Protein AF-0000000072085198 (afdb_homodimer)

Secondary structure (DSSP, 8-state):
------------------TT--EEE--TT-----HHHHH----------SSSEEE-TTS--SSPPTT-EE-SS--EEE-TTS----B-TTTTTT-TT--EEE--SS---GGGB--B-SS--EEE-TT-------S-----------B-TT--EEE--S--S--HHHHHHH-TT--EEE--SS-------GGG-TT--EEE--SS---EE-S---TT-SEEE-TT---SEE---GGG-TT--EEE-TT--S-------TT--EEE--SS---TT-GGGGTT-TT--EEE--SS--SS---BTT-TT--EEE-TTS---EE-S--B-TT--EEE-TTS---EE-TTTTTT-TT--EEE--SS--S---TTTTTT-TT--EEE--SS--SSGGGG--TT-TT--EEE--SS------GGGGGGS-TTPEEE--/------------------TT--EEE--TT-----HHHHH----------SSSEEE-TTS--SSPPTT-EE-SS--EEE-TTS----B-TTTTTT-TT--EEE--SS---GGGB--B-SS--EEE-TT-------S-----------B-TT--EEE--S--S--HHHHHHH-TT--EEE--SS-------GGG-TT--EEE--SS---EE-S---TT-SEEE-TT----EE---GGG-TT--EEE-TT--SS------TT--EEE--SS---TT-GGGGTT-TT--EEE--SS--SS---BTT-TT--EEE-TTS---EE-S--B-TT--EEE-TTS---EE-TTTTTT-TT--EEE--SS--S---TTTTTT-TT--EEE--SS--SSGGGG--TT-TT--EEE--SS------GGGGGGS-TTPEEE--

pLDDT: mean 83.16, std 17.51, range [24.95, 98.44]

Organism: Apis cerana cerana (NCBI:txid94128)

Sequence (860 aa):
MIQHKTVLFILILTIVKSKCSRTISWDPNIIKENLDEIILDKQSFVTCSQEEIVNLKELNLNSIPTELIKSKTIQAISLENNEISIVPSDIFYEIPNLQCLDLARNKILPNNLEMKHDRLKILILDYQKNLESNRNKIFLPVKMKGRFPNLETLSWKNFKNDILTSIAASFPRINNIYLSDSNLQYINNISIFPYMKNIHLENNLINELIGYNFRNVEELYLDNNPLYDLSFDPKFTKNLKILSLSNTTLNFPKLNIPSLITLDLSQNRFHFTNENILEYTLSLENLILSKNEFDKFPNLTSLNNLKKLSLAYNIITNVKDISVTKSLKMLSLRGNQIYNINEKAFFEFTELEFLDLSENKLQSLPFAWNKNLSMLKYLNLESNYFQKIESMMLNSLFTLQKLYIKNNDIMSIDLNKLKIIPQNCTIYLLMIQHKTVLFILILTIVKSKCSRTISWDPNIIKENLDEIILDKQSFVTCSQEEIVNLKELNLNSIPTELIKSKTIQAISLENNEISIVPSDIFYEIPNLQCLDLARNKILPNNLEMKHDRLKILILDYQKNLESNRNKIFLPVKMKGRFPNLETLSWKNFKNDILTSIAASFPRINNIYLSDSNLQYINNISIFPYMKNIHLENNLINELIGYNFRNVEELYLDNNPLYDLSFDPKFTKNLKILSLSNTTLNFPKLNIPSLITLDLSQNRFHFTNENILEYTLSLENLILSKNEFDKFPNLTSLNNLKKLSLAYNIITNVKDISVTKSLKMLSLRGNQIYNINEKAFFEFTELEFLDLSENKLQSLPFAWNKNLSMLKYLNLESNYFQKIESMMLNSLFTLQKLYIKNNDIMSIDLNKLKIIPQNCTIYLL

InterPro domains:
  IPR001611 Leucine-rich repeat [PF13855] (305-362)
  IPR001611 Leucine-rich repeat [PS51450] (283-304)
  IPR001611 Leucine-rich repeat [PS51450] (305-326)
  IPR003591 Leucine-rich repeat, typical subtype [SM00369] (214-234)
  IPR003591 Leucine-rich repeat, typical subtype [SM00369] (257-280)
  IPR003591 Leucine-rich repeat, typical subtype [SM00369] (325-348)
  IPR003591 Leucine-rich repeat, typical subtype [SM00369] (349-372)
  IPR003591 Leucine-rich repeat, typical subtype [SM00369] (373-396)
  IPR032675 Leucine-rich repeat domain superfamily [G3DSA:3.80.10.10] (42-139)
  IPR032675 Leucine-rich repeat domain superfamily [G3DSA:3.80.10.10] (142-257)
  IPR032675 Leucine-rich repeat domain superfamily [G3DSA:3.80.10.10] (258-428)
  IPR050333 Small Leucine-Rich Proteoglycans [PTHR45712] (123-414)

Foldseek 3Di:
DPPPPPPPPPPPQPPDPDDLFAAADQPPPDPDDDLVCVQDDPCLDDDDDPPLEAEQEPPQDQDQDAPNDQDARRAEYAHAQHAHAADAACRCVNHQNHAEYHHAQYQYDQQRQQYEHERHAYYEHEPHDDDDPDDDDDLPQRARNYAYARHAEYEYELAQHPHVVNVCVRYQRYAYYNHENNQDADDPAPVSRVNHAYYHHEHHAHAEDPDYQQQRYAEYEHEPYQHDYYDDDCNRQVRHAYYEHHHHYADAAAHQHCNYAEYEHENYADEQPPLRNCLNPANYAYYEHDHYAYQAAHADLSHQNHAYYEHAQYAHAEQDDHHYHQRYAEYEHHNYAHAAYDLCRCVSPLNHAYYHPDNYAYAAYDANSCVRVARHAYYEHAQYAHQAPVRDNQQRHQNHQEYEHENYNHDDYDPVVCPSPHSNHHYYHD/DPPPPPPPPPPPPPPDPDDLFAAADQPPPPPDDDLVCVQDDPCLDDDDDPPLEAEQEPPQDQDQDAPNDQDARRAEYAHAQHAHAADAACRCVNHQNHAEYHHAQYQYDQQRQQYEHERHAYYEHEPHDDDDPDDDDDLPQRARNYAYARHAEYEYELAQHPHVVNVCVRYQRYAYYNHENNQDADDPPPVSHVNHAEYHHEHHAHAEDPDYQQQRYAEYEHENYQHDYYDDDCNRQVRHAYYEHEHHYADAAAHQHCNYAEYEHENYADEQPPLRNCLNPANYAYYEHDHYAYQAAHAALSHQNHAYYEHAQYAHAEQDDHHYHQRYAEYEHHNYAYAAYDLCRCVSPLRHAYYEHDNYAYAAYDANSCVRPARHAYYEHAQYAHQAPVRDNQQRHQNHQEYEHENYNHPDYDPVVCPSPHSNHHYYHD

Radius of gyration: 43.63 Å; Cα contacts (8 Å, |Δi|>4): 2296; chains: 2; bounding box: 71×121×83 Å

Nearest PDB structures (foldseek):
  6lbx-assembly1_A  TM=8.473E-01  e=1.082E-06  Cyclostomata
  4pq8-assembly1_A  TM=8.185E-01  e=2.876E-06  synthetic construct
  7e5b-assembly1_A  TM=7.874E-01  e=2.563E-05  Cyclostomata
  3rfj-assembly1_A  TM=7.689E-01  e=2.335E-05  Listeria monocytogenes 08-5923
  2id5-assembly1_A  TM=5.476E-01  e=5.139E-07  Homo sapiens

Solvent-accessible surface area (backbone atoms only — not comparable to full-atom values): 42395 Å² total; per-residue (Å²): 133,86,76,80,76,79,78,76,76,79,76,79,76,77,81,69,84,62,87,62,51,55,37,75,42,63,64,69,78,60,79,73,80,52,63,66,54,71,73,52,72,79,72,90,69,87,80,70,66,82,60,27,22,39,44,51,52,62,58,68,37,59,54,77,62,81,68,28,46,27,26,80,68,40,25,25,40,33,43,29,45,26,50,28,38,57,39,59,43,69,65,59,62,48,29,66,48,30,30,26,42,32,45,23,32,14,41,56,44,60,59,32,37,29,33,52,42,73,48,28,29,35,42,32,43,29,48,40,48,76,78,80,81,73,84,77,75,71,82,60,87,56,62,51,61,24,42,26,69,46,20,28,33,41,34,37,24,43,37,82,66,90,44,65,68,39,48,39,70,36,30,61,42,29,27,34,42,33,46,25,52,22,66,40,48,68,82,78,68,62,59,69,39,77,49,29,28,37,42,35,42,28,46,23,48,30,32,59,44,70,81,63,52,36,51,55,24,30,33,42,33,38,27,45,11,58,35,65,44,59,49,59,51,49,82,25,26,60,46,24,29,36,41,34,44,28,39,24,44,76,63,77,53,60,41,37,32,47,46,24,29,34,41,31,50,20,48,25,69,46,54,74,82,66,65,63,31,56,62,41,24,53,47,26,27,34,42,33,45,23,42,27,50,27,53,49,81,62,69,39,60,71,32,62,48,30,28,36,41,32,44,24,38,24,52,26,36,50,45,59,74,61,42,56,38,52,48,27,28,33,41,31,44,25,42,24,49,29,48,44,55,40,44,64,29,46,49,61,28,49,47,23,28,34,42,30,51,20,39,28,50,31,46,53,46,41,78,59,36,42,69,36,28,65,44,26,28,36,41,32,46,22,37,28,48,25,47,40,73,73,34,56,48,49,68,60,35,76,48,28,36,39,38,34,45,25,64,39,54,55,80,64,82,59,74,77,60,50,65,44,44,34,50,64,18,32,38,30,63,82,134,85,78,81,74,78,78,75,75,77,74,78,75,77,80,67,83,61,86,62,48,56,39,75,44,63,64,70,78,62,78,75,82,50,63,66,54,72,74,51,72,80,70,90,69,86,79,71,66,82,61,27,22,39,44,51,52,64,58,68,36,58,54,76,63,82,67,28,46,27,29,81,68,41,26,26,41,33,42,29,44,28,49,30,38,57,40,59,45,68,63,57,65,46,28,64,48,30,28,26,42,32,46,22,32,12,40,57,44,60,60,30,37,28,34,54,42,74,50,29,29,35,43,33,44,29,47,39,48,76,78,79,79,73,84,76,74,72,81,59,87,53,63,51,62,24,42,26,69,46,21,29,34,42,33,38,24,43,38,81,65,91,43,65,69,39,47,37,70,36,31,62,43,30,26,33,40,34,44,25,52,20,66,39,49,67,82,80,68,62,61,68,39,77,50,28,29,36,43,35,42,28,47,25,48,31,33,57,44,69,83,62,53,36,50,57,23,31,34,42,35,39,27,44,11,58,35,64,44,63,50,58,50,48,84,23,26,58,46,23,29,35,42,33,43,29,40,24,45,76,63,76,53,60,41,37,32,49,45,24,30,34,40,33,49,21,48,24,67,46,53,73,81,65,64,63,33,55,63,42,25,54,47,24,26,34,39,33,44,23,40,27,50,28,52,48,79,62,69,38,59,71,30,63,49,30,27,35,42,31,44,26,38,24,51,27,36,50,45,59,75,60,42,56,38,52,48,28,28,33,40,31,45,26,41,24,49,29,48,45,56,41,44,63,29,44,48,60,28,49,48,22,28,34,41,31,51,20,41,28,48,32,45,52,45,44,79,58,38,43,68,35,28,64,44,25,28,35,40,31,46,22,36,27,49,27,48,38,73,74,35,57,47,51,69,58,36,75,47,29,37,40,37,34,45,26,64,39,54,56,81,63,80,59,74,79,60,49,66,44,45,35,48,65,18,31,39,30,64,83

Structure (mmCIF, N/CA/C/O backbone):
data_AF-0000000072085198-model_v1
#
loop_
_entity.id
_entity.type
_entity.pdbx_description
1 polymer 'Insulin growth factor-binding protein complex acid labile subunit'
#
loop_
_atom_site.group_PDB
_atom_site.id
_atom_site.type_symbol
_atom_site.label_atom_id
_atom_site.label_alt_id
_atom_site.label_comp_id
_atom_site.label_asym_id
_atom_site.label_entity_id
_atom_site.label_seq_id
_atom_site.pdbx_PDB_ins_code
_atom_site.Cartn_x
_atom_site.Cartn_y
_atom_site.Cartn_z
_atom_site.occupancy
_atom_site.B_iso_or_equiv
_atom_site.auth_seq_id
_atom_site.auth_comp_id
_atom_site.auth_asym_id
_atom_site.auth_atom_id
_atom_site.pdbx_PDB_model_num
ATOM 1 N N . MET A 1 1 ? -33.375 -37.562 -45.156 1 24.98 1 MET A N 1
ATOM 2 C CA . MET A 1 1 ? -33.031 -36.469 -44.25 1 24.98 1 MET A CA 1
ATOM 3 C C . MET A 1 1 ? -33.281 -36.875 -42.781 1 24.98 1 MET A C 1
ATOM 5 O O . MET A 1 1 ? -34.406 -36.875 -42.312 1 24.98 1 MET A O 1
ATOM 9 N N . ILE A 1 2 ? -32.594 -38 -42.281 1 29.25 2 ILE A N 1
ATOM 10 C CA . ILE A 1 2 ? -32.875 -38.844 -41.125 1 29.25 2 ILE A CA 1
ATOM 11 C C . ILE A 1 2 ? -32.688 -38.062 -39.812 1 29.25 2 ILE A C 1
ATOM 13 O O . ILE A 1 2 ? -31.578 -37.531 -39.562 1 29.25 2 ILE A O 1
ATOM 17 N N . GLN A 1 3 ? -33.812 -37.312 -39.375 1 27.8 3 GLN A N 1
ATOM 18 C CA . GLN A 1 3 ? -33.969 -36.438 -38.219 1 27.8 3 GLN A CA 1
ATOM 19 C C . GLN A 1 3 ? -33.469 -37.094 -36.938 1 27.8 3 GLN A C 1
ATOM 21 O O . GLN A 1 3 ? -33.906 -38.188 -36.594 1 27.8 3 GLN A O 1
ATOM 26 N N . HIS A 1 4 ? -32.188 -36.906 -36.5 1 24.95 4 HIS A N 1
ATOM 27 C CA . HIS A 1 4 ? -31.438 -37.281 -35.312 1 24.95 4 HIS A CA 1
ATOM 28 C C . HIS A 1 4 ? -32.156 -36.844 -34.062 1 24.95 4 HIS A C 1
ATOM 30 O O . HIS A 1 4 ? -32.125 -35.656 -33.719 1 24.95 4 HIS A O 1
ATOM 36 N N . LYS A 1 5 ? -33.5 -37.375 -33.844 1 29.34 5 LYS A N 1
ATOM 37 C CA . LYS A 1 5 ? -34.25 -37.156 -32.594 1 29.34 5 LYS A CA 1
ATOM 38 C C . LYS A 1 5 ? -33.375 -37.406 -31.375 1 29.34 5 LYS A C 1
ATOM 40 O O . LYS A 1 5 ? -32.812 -38.5 -31.219 1 29.34 5 LYS A O 1
ATOM 45 N N . THR A 1 6 ? -32.719 -36.375 -30.781 1 27.44 6 THR A N 1
ATOM 46 C CA . THR A 1 6 ? -32.062 -36.219 -29.484 1 27.44 6 THR A CA 1
ATOM 47 C C . THR A 1 6 ? -32.875 -36.875 -28.375 1 27.44 6 THR A C 1
ATOM 49 O O . THR A 1 6 ? -33.969 -36.375 -28.016 1 27.44 6 THR A O 1
ATOM 52 N N . VAL A 1 7 ? -33.062 -38.219 -28.312 1 28.33 7 VAL A N 1
ATOM 53 C CA . VAL A 1 7 ? -33.719 -38.938 -27.234 1 28.33 7 VAL A CA 1
ATOM 54 C C . VAL A 1 7 ? -33.156 -38.5 -25.891 1 28.33 7 VAL A C 1
ATOM 56 O O . VAL A 1 7 ? -31.953 -38.719 -25.641 1 28.33 7 VAL A O 1
ATOM 59 N N . LEU A 1 8 ? -33.594 -37.375 -25.344 1 28.39 8 LEU A N 1
ATOM 60 C CA . LEU A 1 8 ? -33.469 -36.812 -24 1 28.39 8 LEU A CA 1
ATOM 61 C C . LEU A 1 8 ? -33.844 -37.844 -22.953 1 28.39 8 LEU A C 1
ATOM 63 O O . LEU A 1 8 ? -35.031 -38.156 -22.797 1 28.39 8 LEU A O 1
ATOM 67 N N . PHE A 1 9 ? -33.25 -39.031 -22.875 1 28.27 9 PHE A N 1
ATOM 68 C CA . PHE A 1 9 ? -33.469 -39.969 -21.797 1 28.27 9 PHE A CA 1
ATOM 69 C C . PHE A 1 9 ? -33.438 -39.281 -20.438 1 28.27 9 PHE A C 1
ATOM 71 O O . PHE A 1 9 ? -32.469 -38.625 -20.078 1 28.27 9 PHE A O 1
ATOM 78 N N . ILE A 1 10 ? -34.625 -38.875 -19.984 1 28.55 10 ILE A N 1
ATOM 79 C CA . ILE A 1 10 ? -35.031 -38.438 -18.641 1 28.55 10 ILE A CA 1
ATOM 80 C C . ILE A 1 10 ? -34.562 -39.469 -17.609 1 28.55 10 ILE A C 1
ATOM 82 O O . ILE A 1 10 ? -35.062 -40.594 -17.562 1 28.55 10 ILE A O 1
ATOM 86 N N . LEU A 1 11 ? -33.281 -39.75 -17.391 1 27.91 11 LEU A N 1
ATOM 87 C CA . LEU A 1 11 ? -32.812 -40.562 -16.281 1 27.91 11 LEU A CA 1
ATOM 88 C C . LEU A 1 11 ? -33.375 -40.062 -14.961 1 27.91 11 LEU A C 1
ATOM 90 O O . LEU A 1 11 ? -33.062 -38.906 -14.562 1 27.91 11 LEU A O 1
ATOM 94 N N . ILE A 1 12 ? -34.562 -40.5 -14.617 1 28.14 12 ILE A N 1
ATOM 95 C CA . ILE A 1 12 ? -35.156 -40.5 -13.289 1 28.14 12 ILE A CA 1
ATOM 96 C C . ILE A 1 12 ? -34.188 -41.094 -12.273 1 28.14 12 ILE A C 1
ATOM 98 O O . ILE A 1 12 ? -33.906 -42.281 -12.312 1 28.14 12 ILE A O 1
ATOM 102 N N . LEU A 1 13 ? -33.094 -40.406 -11.914 1 29 13 LEU A N 1
ATOM 103 C CA . LEU A 1 13 ? -32.219 -40.719 -10.805 1 29 13 LEU A CA 1
ATOM 104 C C . LEU A 1 13 ? -32.969 -40.75 -9.484 1 29 13 LEU A C 1
ATOM 106 O O . LEU A 1 13 ? -33.469 -39.688 -9.031 1 29 13 LEU A O 1
ATOM 110 N N . THR A 1 14 ? -33.812 -41.75 -9.281 1 29.23 14 THR A N 1
ATOM 111 C CA . THR A 1 14 ? -34.281 -42.031 -7.926 1 29.23 14 THR A CA 1
ATOM 112 C C . THR A 1 14 ? -33.062 -42.25 -7 1 29.23 14 THR A C 1
ATOM 114 O O . THR A 1 14 ? -32.281 -43.156 -7.223 1 29.23 14 THR A O 1
ATOM 117 N N . ILE A 1 15 ? -32.562 -41.219 -6.312 1 29.7 15 ILE A N 1
ATOM 118 C CA . ILE A 1 15 ? -31.641 -41.156 -5.184 1 29.7 15 ILE A CA 1
ATOM 119 C C . ILE A 1 15 ? -32.188 -42 -4.031 1 29.7 15 ILE A C 1
ATOM 121 O O . ILE A 1 15 ? -33.156 -41.625 -3.385 1 29.7 15 ILE A O 1
ATOM 125 N N . VAL A 1 16 ? -32.406 -43.219 -4.203 1 28.58 16 VAL A N 1
ATOM 126 C CA . VAL A 1 16 ? -32.688 -43.969 -2.988 1 28.58 16 VAL A CA 1
ATOM 127 C C . VAL A 1 16 ? -31.484 -43.875 -2.047 1 28.58 16 VAL A C 1
ATOM 129 O O . VAL A 1 16 ? -30.344 -44.062 -2.471 1 28.58 16 VAL A O 1
ATOM 132 N N . LYS A 1 17 ? -31.656 -43.469 -0.714 1 32.84 17 LYS A N 1
ATOM 133 C CA . LYS A 1 17 ? -30.891 -43.344 0.517 1 32.84 17 LYS A CA 1
ATOM 134 C C . LYS A 1 17 ? -30.141 -44.625 0.836 1 32.84 17 LYS A C 1
ATOM 136 O O . LYS A 1 17 ? -29.672 -44.812 1.962 1 32.84 17 LYS A O 1
ATOM 141 N N . SER A 1 18 ? -30.203 -45.688 0.069 1 30.23 18 SER A N 1
ATOM 142 C CA . SER A 1 18 ? -29.5 -46.75 0.754 1 30.23 18 SER A CA 1
ATOM 143 C C . SER A 1 18 ? -28 -46.469 0.833 1 30.23 18 SER A C 1
ATOM 145 O O . SER A 1 18 ? -27.453 -45.781 -0.028 1 30.23 18 SER A O 1
ATOM 147 N N . LYS A 1 19 ? -27.312 -46.844 1.981 1 37.88 19 LYS A N 1
ATOM 148 C CA . LYS A 1 19 ? -25.938 -46.719 2.434 1 37.88 19 LYS A CA 1
ATOM 149 C C . LYS A 1 19 ? -24.953 -47.031 1.307 1 37.88 19 LYS A C 1
ATOM 151 O O . LYS A 1 19 ? -23.906 -46.375 1.181 1 37.88 19 LYS A O 1
ATOM 156 N N . CYS A 1 20 ? -24.812 -48.281 0.895 1 38.88 20 CYS A N 1
ATOM 157 C CA . CYS A 1 20 ? -23.75 -48.781 0.022 1 38.88 20 CYS A CA 1
ATOM 158 C C . CYS A 1 20 ? -24.141 -48.625 -1.444 1 38.88 20 CYS A C 1
ATOM 160 O O . CYS A 1 20 ? -24.078 -49.594 -2.211 1 38.88 20 CYS A O 1
ATOM 162 N N . SER A 1 21 ? -25.031 -47.875 -1.905 1 47.78 21 SER A N 1
ATOM 163 C CA . SER A 1 21 ? -25.656 -47.969 -3.217 1 47.78 21 SER A CA 1
ATOM 164 C C . SER A 1 21 ? -24.781 -47.344 -4.297 1 47.78 21 SER A C 1
ATOM 166 O O . SER A 1 21 ? -24 -46.438 -4.027 1 47.78 21 SER A O 1
ATOM 168 N N . ARG A 1 22 ? -24.562 -48.188 -5.309 1 52.28 22 ARG A N 1
ATOM 169 C CA . ARG A 1 22 ? -24.031 -47.75 -6.594 1 52.28 22 ARG A CA 1
ATOM 170 C C . ARG A 1 22 ? -24.625 -46.375 -6.984 1 52.28 22 ARG A C 1
ATOM 172 O O . ARG A 1 22 ? -25.844 -46.188 -6.918 1 52.28 22 ARG A O 1
ATOM 179 N N . THR A 1 23 ? -23.891 -45.438 -6.84 1 57.62 23 THR A N 1
ATOM 180 C CA . THR A 1 23 ? -24.406 -44.094 -7.184 1 57.62 23 THR A CA 1
ATOM 181 C C . THR A 1 23 ? -24.047 -43.75 -8.617 1 57.62 23 THR A C 1
ATOM 183 O O . THR A 1 23 ? -22.906 -43.938 -9.055 1 57.62 23 THR A O 1
ATOM 186 N N . ILE A 1 24 ? -24.984 -43.531 -9.414 1 52.41 24 ILE A N 1
ATOM 187 C CA . ILE A 1 24 ? -24.766 -42.969 -10.75 1 52.41 24 ILE A CA 1
ATOM 188 C C . ILE A 1 24 ? -24.719 -41.438 -10.672 1 52.41 24 ILE A C 1
ATOM 190 O O . ILE A 1 24 ? -25.578 -40.812 -10.062 1 52.41 24 ILE A O 1
ATOM 194 N N . SER A 1 25 ? -23.594 -40.938 -10.836 1 52.16 25 SER A N 1
ATOM 195 C CA . SER A 1 25 ? -23.484 -39.469 -10.828 1 52.16 25 SER A CA 1
ATOM 196 C C . SER A 1 25 ? -23.406 -38.938 -12.25 1 52.16 25 SER A C 1
ATOM 198 O O . SER A 1 25 ? -22.75 -39.531 -13.117 1 52.16 25 SER A O 1
ATOM 200 N N . TRP A 1 26 ? -24.203 -37.875 -12.516 1 46.88 26 TRP A N 1
ATOM 201 C CA . TRP A 1 26 ? -24.172 -37.156 -13.797 1 46.88 26 TRP A CA 1
ATOM 202 C C . TRP A 1 26 ? -23.391 -35.875 -13.68 1 46.88 26 TRP A C 1
ATOM 204 O O . TRP A 1 26 ? -23.516 -34.969 -14.523 1 46.88 26 TRP A O 1
ATOM 214 N N . ASP A 1 27 ? -22.672 -35.781 -12.648 1 49.06 27 ASP A N 1
ATOM 215 C CA . ASP A 1 27 ? -21.953 -34.531 -12.461 1 49.06 27 ASP A CA 1
ATOM 216 C C . ASP A 1 27 ? -20.922 -34.312 -13.562 1 49.06 27 ASP A C 1
ATOM 218 O O . ASP A 1 27 ? -19.938 -35.062 -13.641 1 49.06 27 ASP A O 1
ATOM 222 N N . PRO A 1 28 ? -21.219 -33.438 -14.477 1 49.22 28 PRO A N 1
ATOM 223 C CA . PRO A 1 28 ? -20.328 -33.188 -15.602 1 49.22 28 PRO A CA 1
ATOM 224 C C . PRO A 1 28 ? -19 -32.562 -15.18 1 49.22 28 PRO A C 1
ATOM 226 O O . PRO A 1 28 ? -18.031 -32.594 -15.93 1 49.22 28 PRO A O 1
ATOM 229 N N . ASN A 1 29 ? -18.984 -31.922 -14.07 1 46.84 29 ASN A N 1
ATOM 230 C CA . ASN A 1 29 ? -17.859 -31.078 -13.695 1 46.84 29 ASN A CA 1
ATOM 231 C C . ASN A 1 29 ? -16.781 -31.875 -12.969 1 46.84 29 ASN A C 1
ATOM 233 O O . ASN A 1 29 ? -15.977 -31.297 -12.219 1 46.84 29 ASN A O 1
ATOM 237 N N . ILE A 1 30 ? -16.922 -33.094 -13.117 1 48.53 30 ILE A N 1
ATOM 238 C CA . ILE A 1 30 ? -15.891 -33.781 -12.367 1 48.53 30 ILE A CA 1
ATOM 239 C C . ILE A 1 30 ? -14.539 -33.625 -13.055 1 48.53 30 ILE A C 1
ATOM 241 O O . ILE A 1 30 ? -14.406 -33.906 -14.25 1 48.53 30 ILE A O 1
ATOM 245 N N . ILE A 1 31 ? -13.766 -32.875 -12.508 1 47.84 31 ILE A N 1
ATOM 246 C CA . ILE A 1 31 ? -12.398 -32.719 -12.984 1 47.84 31 ILE A CA 1
ATOM 247 C C . ILE A 1 31 ? -11.695 -34.062 -13.039 1 47.84 31 ILE A C 1
ATOM 249 O O . ILE A 1 31 ? -11.461 -34.688 -12 1 47.84 31 ILE A O 1
ATOM 253 N N . LYS A 1 32 ? -11.828 -34.719 -14.203 1 62.66 32 LYS A N 1
ATOM 254 C CA . LYS A 1 32 ? -11.047 -35.938 -14.445 1 62.66 32 LYS A CA 1
ATOM 255 C C . LYS A 1 32 ? -9.555 -35.656 -14.336 1 62.66 32 LYS A C 1
ATOM 257 O O . LYS A 1 32 ? -9.055 -34.656 -14.859 1 62.66 32 LYS A O 1
ATOM 262 N N . GLU A 1 33 ? -8.992 -36.375 -13.391 1 68.06 33 GLU A N 1
ATOM 263 C CA . GLU A 1 33 ? -7.594 -36.188 -13.023 1 68.06 33 GLU A CA 1
ATOM 264 C C . GLU A 1 33 ? -6.66 -36.531 -14.18 1 68.06 33 GLU A C 1
ATOM 266 O O . GLU A 1 33 ? -6.809 -37.594 -14.805 1 68.06 33 GLU A O 1
ATOM 271 N N . ASN A 1 34 ? -5.961 -35.562 -14.812 1 81.5 34 ASN A N 1
ATOM 272 C CA . ASN A 1 34 ? -4.855 -35.781 -15.742 1 81.5 34 ASN A CA 1
ATOM 273 C C . ASN A 1 34 ? -3.617 -36.312 -15.023 1 81.5 34 ASN A C 1
ATOM 275 O O . ASN A 1 34 ? -3.018 -35.594 -14.211 1 81.5 34 ASN A O 1
ATOM 279 N N . LEU A 1 35 ? -3.422 -37.625 -15.344 1 88.31 35 LEU A N 1
ATOM 280 C CA . LEU A 1 35 ? -2.344 -38.281 -14.609 1 88.31 35 LEU A CA 1
ATOM 281 C C . LEU A 1 35 ? -1.033 -37.5 -14.773 1 88.31 35 LEU A C 1
ATOM 283 O O . LEU A 1 35 ? -0.228 -37.438 -13.844 1 88.31 35 LEU A O 1
ATOM 287 N N . ASP A 1 36 ? -0.779 -36.969 -15.938 1 92.69 36 ASP A N 1
ATOM 288 C CA . ASP A 1 36 ? 0.436 -36.188 -16.141 1 92.69 36 ASP A CA 1
ATOM 289 C C . ASP A 1 36 ? 0.544 -35.094 -15.109 1 92.69 36 ASP A C 1
ATOM 291 O O . ASP A 1 36 ? 1.61 -34.875 -14.523 1 92.69 36 ASP A O 1
ATOM 295 N N . GLU A 1 37 ? -0.575 -34.438 -14.914 1 90.38 37 GLU A N 1
ATOM 296 C CA . GLU A 1 37 ? -0.608 -33.344 -13.977 1 90.38 37 GLU A CA 1
ATOM 297 C C . GLU A 1 37 ? -0.457 -33.812 -12.539 1 90.38 37 GLU A C 1
ATOM 299 O O . GLU A 1 37 ? 0.124 -33.125 -11.703 1 90.38 37 GLU A O 1
ATOM 304 N N . ILE A 1 38 ? -0.973 -34.938 -12.266 1 87 38 ILE A N 1
ATOM 305 C CA . ILE A 1 38 ? -0.846 -35.531 -10.938 1 87 38 ILE A CA 1
ATOM 306 C C . ILE A 1 38 ? 0.615 -35.906 -10.672 1 87 38 ILE A C 1
ATOM 308 O O . ILE A 1 38 ? 1.119 -35.688 -9.562 1 87 38 ILE A O 1
ATOM 312 N N . ILE A 1 39 ? 1.188 -36.438 -11.719 1 92.31 39 ILE A N 1
ATOM 313 C CA . ILE A 1 39 ? 2.572 -36.875 -11.578 1 92.31 39 ILE A CA 1
ATOM 314 C C . ILE A 1 39 ? 3.482 -35.656 -11.391 1 92.31 39 ILE A C 1
ATOM 316 O O . ILE A 1 39 ? 4.352 -35.656 -10.523 1 92.31 39 ILE A O 1
ATOM 320 N N . LEU A 1 40 ? 3.225 -34.625 -12.195 1 93.75 40 LEU A N 1
ATOM 321 C CA . LEU A 1 40 ? 4.16 -33.531 -12.148 1 93.75 40 LEU A CA 1
ATOM 322 C C . LEU A 1 40 ? 3.443 -32.188 -12.406 1 93.75 40 LEU A C 1
ATOM 324 O O . LEU A 1 40 ? 2.885 -31.984 -13.484 1 93.75 40 LEU A O 1
ATOM 328 N N . ASP A 1 41 ? 3.406 -31.438 -11.336 1 91.19 41 ASP A N 1
ATOM 329 C CA . ASP A 1 41 ? 3.053 -30.031 -11.453 1 91.19 41 ASP A CA 1
ATOM 330 C C . ASP A 1 41 ? 4.301 -29.156 -11.516 1 91.19 41 ASP A C 1
ATOM 332 O O . ASP A 1 41 ? 4.957 -28.922 -10.5 1 91.19 41 ASP A O 1
ATOM 336 N N . LYS A 1 42 ? 4.684 -28.719 -12.648 1 92.38 42 LYS A N 1
ATOM 337 C CA . LYS A 1 42 ? 5.98 -28.078 -12.891 1 92.38 42 LYS A CA 1
ATOM 338 C C . LYS A 1 42 ? 6.035 -26.688 -12.273 1 92.38 42 LYS A C 1
ATOM 340 O O . LYS A 1 42 ? 7.117 -26.141 -12.078 1 92.38 42 LYS A O 1
ATOM 345 N N . GLN A 1 43 ? 5.02 -26.062 -11.719 1 89.56 43 GLN A N 1
ATOM 346 C CA . GLN A 1 43 ? 5.035 -24.734 -11.117 1 89.56 43 GLN A CA 1
ATOM 347 C C . GLN A 1 43 ? 5.973 -23.797 -11.875 1 89.56 43 GLN A C 1
ATOM 349 O O . GLN A 1 43 ? 6.934 -23.281 -11.305 1 89.56 43 GLN A O 1
ATOM 354 N N . SER A 1 44 ? 5.754 -23.484 -13.07 1 92.94 44 SER A N 1
ATOM 355 C CA . SER A 1 44 ? 6.656 -22.781 -13.977 1 92.94 44 SER A CA 1
ATOM 356 C C . SER A 1 44 ? 6.562 -21.266 -13.797 1 92.94 44 SER A C 1
ATOM 358 O O . SER A 1 44 ? 7.199 -20.516 -14.531 1 92.94 44 SER A O 1
ATOM 360 N N . PHE A 1 45 ? 5.773 -20.875 -12.789 1 92.62 45 PHE A N 1
ATOM 361 C CA . PHE A 1 45 ? 5.672 -19.453 -12.539 1 92.62 45 PHE A CA 1
ATOM 362 C C . PHE A 1 45 ? 5.727 -19.156 -11.047 1 92.62 45 PHE A C 1
ATOM 364 O O . PHE A 1 45 ? 5.465 -20.031 -10.227 1 92.62 45 PHE A O 1
ATOM 371 N N . VAL A 1 46 ? 6.188 -17.953 -10.836 1 96 46 VAL A N 1
ATOM 372 C CA . VAL A 1 46 ? 6.285 -17.484 -9.453 1 96 46 VAL A CA 1
ATOM 373 C C . VAL A 1 46 ? 5.285 -16.359 -9.203 1 96 46 VAL A C 1
ATOM 375 O O . VAL A 1 46 ? 5.082 -15.508 -10.07 1 96 46 VAL A O 1
ATOM 378 N N . THR A 1 47 ? 4.547 -16.422 -8.086 1 94.38 47 THR A N 1
ATOM 379 C CA . THR A 1 47 ? 3.645 -15.352 -7.68 1 94.38 47 THR A CA 1
ATOM 380 C C . THR A 1 47 ? 3.855 -15 -6.211 1 94.38 47 THR A C 1
ATOM 382 O O . THR A 1 47 ? 4.34 -15.82 -5.43 1 94.38 47 THR A O 1
ATOM 385 N N . CYS A 1 48 ? 3.621 -13.758 -5.969 1 95 48 CYS A N 1
ATOM 386 C CA . CYS A 1 48 ? 3.705 -13.336 -4.574 1 95 48 CYS A CA 1
ATOM 387 C C . CYS A 1 48 ? 2.477 -13.789 -3.795 1 95 48 CYS A C 1
ATOM 389 O O . CYS A 1 48 ? 1.401 -13.969 -4.371 1 95 48 CYS A O 1
ATOM 391 N N . SER A 1 49 ? 2.711 -13.898 -2.516 1 90.88 49 SER A N 1
ATOM 392 C CA . SER A 1 49 ? 1.593 -14.18 -1.621 1 90.88 49 SER A CA 1
ATOM 393 C C . SER A 1 49 ? 0.537 -13.086 -1.685 1 90.88 49 SER A C 1
ATOM 395 O O . SER A 1 49 ? 0.863 -11.914 -1.886 1 90.88 49 SER A O 1
ATOM 397 N N . GLN A 1 50 ? -0.711 -13.5 -1.45 1 88.12 50 GLN A N 1
ATOM 398 C CA . GLN A 1 50 ? -1.812 -12.547 -1.541 1 88.12 50 GLN A CA 1
ATOM 399 C C . GLN A 1 50 ? -2.146 -11.961 -0.172 1 88.12 50 GLN A C 1
ATOM 401 O O . GLN A 1 50 ? -3.152 -11.266 -0.019 1 88.12 50 GLN A O 1
ATOM 406 N N . GLU A 1 51 ? -1.29 -12.227 0.759 1 90.38 51 GLU A N 1
ATOM 407 C CA . GLU A 1 51 ? -1.473 -11.617 2.076 1 90.38 51 GLU A CA 1
ATOM 408 C C . GLU A 1 51 ? -0.478 -10.484 2.305 1 90.38 51 GLU A C 1
ATOM 410 O O . GLU A 1 51 ? 0.689 -10.594 1.925 1 90.38 51 GLU A O 1
ATOM 415 N N . GLU A 1 52 ? -0.903 -9.344 2.994 1 95.44 52 GLU A N 1
ATOM 416 C CA . GLU A 1 52 ? -0.067 -8.18 3.27 1 95.44 52 GLU A CA 1
ATOM 417 C C . GLU A 1 52 ? 0.642 -7.699 2.008 1 95.44 52 GLU A C 1
ATOM 419 O O . GLU A 1 52 ? 1.872 -7.633 1.968 1 95.44 52 GLU A O 1
ATOM 424 N N . ILE A 1 53 ? -0.151 -7.434 1.013 1 96.5 53 ILE A N 1
ATOM 425 C CA . ILE A 1 53 ? 0.383 -7.086 -0.3 1 96.5 53 ILE A CA 1
ATOM 426 C C . ILE A 1 53 ? -0.233 -5.773 -0.776 1 96.5 53 ILE A C 1
ATOM 428 O O . ILE A 1 53 ? -1.394 -5.48 -0.479 1 96.5 53 ILE A O 1
ATOM 432 N N . VAL A 1 54 ? 0.541 -4.992 -1.429 1 95.31 54 VAL A N 1
ATOM 433 C CA . VAL A 1 54 ? 0.092 -3.812 -2.156 1 95.31 54 VAL A CA 1
ATOM 434 C C . VAL A 1 54 ? 0.164 -4.07 -3.658 1 95.31 54 VAL A C 1
ATOM 436 O O . VAL A 1 54 ? 1.233 -4.375 -4.191 1 95.31 54 VAL A O 1
ATOM 439 N N . ASN A 1 55 ? -0.969 -3.969 -4.277 1 94.69 55 ASN A N 1
ATOM 440 C CA . ASN A 1 55 ? -1.079 -4.262 -5.703 1 94.69 55 ASN A CA 1
ATOM 441 C C . ASN A 1 55 ? -1.156 -2.986 -6.535 1 94.69 55 ASN A C 1
ATOM 443 O O . ASN A 1 55 ? -2.168 -2.283 -6.508 1 94.69 55 ASN A O 1
ATOM 447 N N . LEU A 1 56 ? -0.126 -2.742 -7.246 1 94.5 56 LEU A N 1
ATOM 448 C CA . LEU A 1 56 ? -0.039 -1.548 -8.078 1 94.5 56 LEU A CA 1
ATOM 449 C C . LEU A 1 56 ? 0.207 -1.919 -9.539 1 94.5 56 LEU A C 1
ATOM 451 O O . LEU A 1 56 ? 0.97 -1.246 -10.234 1 94.5 56 LEU A O 1
ATOM 455 N N . LYS A 1 57 ? -0.424 -2.988 -9.914 1 94.25 57 LYS A N 1
ATOM 456 C CA . LYS A 1 57 ? -0.257 -3.482 -11.281 1 94.25 57 LYS A CA 1
ATOM 457 C C . LYS A 1 57 ? -0.978 -2.586 -12.281 1 94.25 57 LYS A C 1
ATOM 459 O O . LYS A 1 57 ? -2.062 -2.076 -12 1 94.25 57 LYS A O 1
ATOM 464 N N . GLU A 1 58 ? -0.419 -2.311 -13.422 1 93.31 58 GLU A N 1
ATOM 465 C CA . GLU A 1 58 ? -1.051 -1.697 -14.586 1 93.31 58 GLU A CA 1
ATOM 466 C C . GLU A 1 58 ? -1.559 -0.294 -14.266 1 93.31 58 GLU A C 1
ATOM 468 O O . GLU A 1 58 ? -2.707 0.04 -14.562 1 93.31 58 GLU A O 1
ATOM 473 N N . LEU A 1 59 ? -0.693 0.454 -13.664 1 91.31 59 LEU A N 1
ATOM 474 C CA . LEU A 1 59 ? -1.066 1.827 -13.344 1 91.31 59 LEU A CA 1
ATOM 475 C C . LEU A 1 59 ? -0.32 2.816 -14.227 1 91.31 59 LEU A C 1
ATOM 477 O O . LEU A 1 59 ? -0.438 4.031 -14.047 1 91.31 59 LEU A O 1
ATOM 481 N N . ASN A 1 60 ? 0.461 2.299 -15.141 1 92.06 60 ASN A N 1
ATOM 482 C CA . ASN A 1 60 ? 1.236 3.107 -16.078 1 92.06 60 ASN A CA 1
ATOM 483 C C . ASN A 1 60 ? 2.219 4.02 -15.352 1 92.06 60 ASN A C 1
ATOM 485 O O . ASN A 1 60 ? 2.393 5.18 -15.727 1 92.06 60 ASN A O 1
ATOM 489 N N . LEU A 1 61 ? 2.818 3.516 -14.312 1 93 61 LEU A N 1
ATOM 490 C CA . LEU A 1 61 ? 3.807 4.266 -13.547 1 93 61 LEU A CA 1
ATOM 491 C C . LEU A 1 61 ? 5.137 4.336 -14.289 1 93 61 LEU A C 1
ATOM 493 O O . LEU A 1 61 ? 5.641 3.314 -14.766 1 93 61 LEU A O 1
ATOM 497 N N . ASN A 1 62 ? 5.688 5.523 -14.336 1 92.94 62 ASN A N 1
ATOM 498 C CA . ASN A 1 62 ? 7.004 5.676 -14.945 1 92.94 62 ASN A CA 1
ATOM 499 C C . ASN A 1 62 ? 8.117 5.48 -13.922 1 92.94 62 ASN A C 1
ATOM 501 O O . ASN A 1 62 ? 9.242 5.129 -14.289 1 92.94 62 ASN A O 1
ATOM 505 N N . SER A 1 63 ? 7.738 5.789 -12.734 1 93 63 SER A N 1
ATOM 506 C CA . SER A 1 63 ? 8.672 5.609 -11.625 1 93 63 SER A CA 1
ATOM 507 C C . SER A 1 63 ? 7.938 5.191 -10.359 1 93 63 SER A C 1
ATOM 509 O O . SER A 1 63 ? 6.723 5.379 -10.242 1 93 63 SER A O 1
ATOM 511 N N . ILE A 1 64 ? 8.648 4.57 -9.562 1 92.88 64 ILE A N 1
ATOM 512 C CA . ILE A 1 64 ? 8.086 4.242 -8.258 1 92.88 64 ILE A CA 1
ATOM 513 C C . ILE A 1 64 ? 8.055 5.492 -7.383 1 92.88 64 ILE A C 1
ATOM 515 O O . ILE A 1 64 ? 9.078 6.145 -7.18 1 92.88 64 ILE A O 1
ATOM 519 N N . PRO A 1 65 ? 6.844 5.82 -6.891 1 87.06 65 PRO A N 1
ATOM 520 C CA . PRO A 1 65 ? 6.758 7.012 -6.043 1 87.06 65 PRO A CA 1
ATOM 521 C C . PRO A 1 65 ? 7.594 6.891 -4.773 1 87.06 65 PRO A C 1
ATOM 523 O O . PRO A 1 65 ? 7.695 5.809 -4.191 1 87.06 65 PRO A O 1
ATOM 526 N N . THR A 1 66 ? 8.164 8.102 -4.375 1 84.44 66 THR A N 1
ATOM 527 C CA . THR A 1 66 ? 8.914 8.141 -3.123 1 84.44 66 THR A CA 1
ATOM 528 C C . THR A 1 66 ? 7.984 7.957 -1.928 1 84.44 66 THR A C 1
ATOM 530 O O . THR A 1 66 ? 6.855 8.445 -1.936 1 84.44 66 THR A O 1
ATOM 533 N N . GLU A 1 67 ? 8.367 7.285 -0.966 1 83.62 67 GLU A N 1
ATOM 534 C CA . GLU A 1 67 ? 7.59 7.039 0.245 1 83.62 67 GLU A CA 1
ATOM 535 C C . GLU A 1 67 ? 6.25 6.383 -0.081 1 83.62 67 GLU A C 1
ATOM 537 O O . GLU A 1 67 ? 5.227 6.727 0.511 1 83.62 67 GLU A O 1
ATOM 542 N N . LEU A 1 68 ? 6.293 5.539 -1.091 1 88 68 LEU A N 1
ATOM 543 C CA . LEU A 1 68 ? 5.102 4.848 -1.567 1 88 68 LEU A CA 1
ATOM 544 C C . LEU A 1 68 ? 4.387 4.141 -0.42 1 88 68 LEU A C 1
ATOM 546 O O . LEU A 1 68 ? 3.16 4.211 -0.31 1 88 68 LEU A O 1
ATOM 550 N N . ILE A 1 69 ? 5.199 3.477 0.351 1 91.56 69 ILE A N 1
ATOM 551 C CA . ILE A 1 69 ? 4.617 2.725 1.458 1 91.56 69 ILE A CA 1
ATOM 552 C C . ILE A 1 69 ? 5.484 2.885 2.703 1 91.56 69 ILE A C 1
ATOM 554 O O . ILE A 1 69 ? 6.715 2.852 2.619 1 91.56 69 ILE A O 1
ATOM 558 N N . LYS A 1 70 ? 4.902 3.252 3.732 1 94.5 70 LYS A N 1
ATOM 559 C CA . LYS A 1 70 ? 5.531 3.186 5.047 1 94.5 70 LYS A CA 1
ATOM 560 C C . LYS A 1 70 ? 4.82 2.182 5.949 1 94.5 70 LYS A C 1
ATOM 562 O O . LYS A 1 70 ? 3.701 2.434 6.406 1 94.5 70 LYS A O 1
ATOM 567 N N . SER A 1 71 ? 5.418 1.043 6.09 1 95.38 71 SER A N 1
ATOM 568 C CA . SER A 1 71 ? 4.785 -0.031 6.844 1 95.38 71 SER A CA 1
ATOM 569 C C . SER A 1 71 ? 5.816 -1.034 7.352 1 95.38 71 SER A C 1
ATOM 571 O O . SER A 1 71 ? 6.777 -1.354 6.648 1 95.38 71 SER A O 1
ATOM 573 N N . LYS A 1 72 ? 5.574 -1.524 8.523 1 93.62 72 LYS A N 1
ATOM 574 C CA . LYS A 1 72 ? 6.438 -2.562 9.078 1 93.62 72 LYS A CA 1
ATOM 575 C C . LYS A 1 72 ? 5.836 -3.949 8.867 1 93.62 72 LYS A C 1
ATOM 577 O O . LYS A 1 72 ? 6.438 -4.957 9.25 1 93.62 72 LYS A O 1
ATOM 582 N N . THR A 1 73 ? 4.684 -4.07 8.117 1 93.62 73 THR A N 1
ATOM 583 C CA . THR A 1 73 ? 3.984 -5.348 8.062 1 93.62 73 THR A CA 1
ATOM 584 C C . THR A 1 73 ? 3.797 -5.801 6.621 1 93.62 73 THR A C 1
ATOM 586 O O . THR A 1 73 ? 3.607 -6.992 6.355 1 93.62 73 THR A O 1
ATOM 589 N N . ILE A 1 74 ? 3.824 -4.914 5.742 1 95.44 74 ILE A N 1
ATOM 590 C CA . ILE A 1 74 ? 3.646 -5.273 4.34 1 95.44 74 ILE A CA 1
ATOM 591 C C . ILE A 1 74 ? 4.773 -6.203 3.898 1 95.44 74 ILE A C 1
ATOM 593 O O . ILE A 1 74 ? 5.945 -5.961 4.207 1 95.44 74 ILE A O 1
ATOM 597 N N . GLN A 1 75 ? 4.375 -7.223 3.17 1 97.38 75 GLN A N 1
ATOM 598 C CA . GLN A 1 75 ? 5.363 -8.242 2.826 1 97.38 75 GLN A CA 1
ATOM 599 C C . GLN A 1 75 ? 5.527 -8.359 1.314 1 97.38 75 GLN A C 1
ATOM 601 O O . GLN A 1 75 ? 6.492 -8.961 0.835 1 97.38 75 GLN A O 1
ATOM 606 N N . ALA A 1 76 ? 4.613 -7.883 0.567 1 97.69 76 ALA A N 1
ATOM 607 C CA . ALA A 1 76 ? 4.676 -8.039 -0.884 1 97.69 76 ALA A CA 1
ATOM 608 C C . ALA A 1 76 ? 4.195 -6.777 -1.593 1 97.69 76 ALA A C 1
ATOM 610 O O . ALA A 1 76 ? 3.312 -6.074 -1.095 1 97.69 76 ALA A O 1
ATOM 611 N N . ILE A 1 77 ? 4.777 -6.48 -2.738 1 96.69 77 ILE A N 1
ATOM 612 C CA . ILE A 1 77 ? 4.375 -5.391 -3.623 1 96.69 77 ILE A CA 1
ATOM 613 C C . ILE A 1 77 ? 4.352 -5.887 -5.066 1 96.69 77 ILE A C 1
ATOM 615 O O . ILE A 1 77 ? 5.285 -6.555 -5.52 1 96.69 77 ILE A O 1
ATOM 619 N N . SER A 1 78 ? 3.311 -5.66 -5.676 1 96.88 78 SER A N 1
ATOM 620 C CA . SER A 1 78 ? 3.227 -5.973 -7.098 1 96.88 78 SER A CA 1
ATOM 621 C C . SER A 1 78 ? 3.207 -4.699 -7.941 1 96.88 78 SER A C 1
ATOM 623 O O . SER A 1 78 ? 2.307 -3.871 -7.805 1 96.88 78 SER A O 1
ATOM 625 N N . LEU A 1 79 ? 4.172 -4.484 -8.719 1 96.69 79 LEU A N 1
ATOM 626 C CA . LEU A 1 79 ? 4.285 -3.373 -9.656 1 96.69 79 LEU A CA 1
ATOM 627 C C . LEU A 1 79 ? 4.316 -3.873 -11.102 1 96.69 79 LEU A C 1
ATOM 629 O O . LEU A 1 79 ? 4.941 -3.254 -11.961 1 96.69 79 LEU A O 1
ATOM 633 N N . GLU A 1 80 ? 3.654 -4.973 -11.258 1 96.88 80 GLU A N 1
ATOM 634 C CA . GLU A 1 80 ? 3.67 -5.641 -12.555 1 96.88 80 GLU A CA 1
ATOM 635 C C . GLU A 1 80 ? 3.02 -4.773 -13.633 1 96.88 80 GLU A C 1
ATOM 637 O O . GLU A 1 80 ? 1.98 -4.156 -13.398 1 96.88 80 GLU A O 1
ATOM 642 N N . ASN A 1 81 ? 3.594 -4.777 -14.805 1 96.88 81 ASN A N 1
ATOM 643 C CA . ASN A 1 81 ? 3.041 -4.184 -16.016 1 96.88 81 ASN A CA 1
ATOM 644 C C . ASN A 1 81 ? 2.875 -2.674 -15.875 1 96.88 81 ASN A C 1
ATOM 646 O O . ASN A 1 81 ? 1.792 -2.139 -16.125 1 96.88 81 ASN A O 1
ATOM 650 N N . ASN A 1 82 ? 3.918 -2.006 -15.484 1 96.44 82 ASN A N 1
ATOM 651 C CA . ASN A 1 82 ? 4.078 -0.557 -15.516 1 96.44 82 ASN A CA 1
ATOM 652 C C . ASN A 1 82 ? 5.18 -0.134 -16.484 1 96.44 82 ASN A C 1
ATOM 654 O O . ASN A 1 82 ? 5.539 -0.89 -17.391 1 96.44 82 ASN A O 1
ATOM 658 N N . GLU A 1 83 ? 5.641 1.125 -16.438 1 96.56 83 GLU A N 1
ATOM 659 C CA . GLU A 1 83 ? 6.676 1.645 -17.328 1 96.56 83 GLU A CA 1
ATOM 660 C C . GLU A 1 83 ? 7.922 2.051 -16.547 1 96.56 83 GLU A C 1
ATOM 662 O O . GLU A 1 83 ? 8.57 3.043 -16.875 1 96.56 83 GLU A O 1
ATOM 667 N N . ILE A 1 84 ? 8.148 1.318 -15.469 1 96.12 84 ILE A N 1
ATOM 668 C CA . ILE A 1 84 ? 9.258 1.642 -14.578 1 96.12 84 ILE A CA 1
ATOM 669 C C . ILE A 1 84 ? 10.586 1.273 -15.242 1 96.12 84 ILE A C 1
ATOM 671 O O . ILE A 1 84 ? 10.734 0.167 -15.758 1 96.12 84 ILE A O 1
ATOM 675 N N . SER A 1 85 ? 11.578 2.129 -15.203 1 94.88 85 SER A N 1
ATOM 676 C CA . SER A 1 85 ? 12.852 1.882 -15.867 1 94.88 85 SER A CA 1
ATOM 677 C C . SER A 1 85 ? 14 1.813 -14.867 1 94.88 85 SER A C 1
ATOM 679 O O . SER A 1 85 ? 15.047 1.236 -15.156 1 94.88 85 SER A O 1
ATOM 681 N N . ILE A 1 86 ? 13.758 2.398 -13.695 1 94.06 86 ILE A N 1
ATOM 682 C CA . ILE A 1 86 ? 14.805 2.416 -12.68 1 94.06 86 ILE A CA 1
ATOM 683 C C . ILE A 1 86 ? 14.211 2.076 -11.32 1 94.06 86 ILE A C 1
ATOM 685 O O . ILE A 1 86 ? 13.109 2.521 -10.984 1 94.06 86 ILE A O 1
ATOM 689 N N . VAL A 1 87 ? 14.93 1.258 -10.617 1 95.06 87 VAL A N 1
ATOM 690 C CA . VAL A 1 87 ? 14.594 0.968 -9.227 1 95.06 87 VAL A CA 1
ATOM 691 C C . VAL A 1 87 ? 15.695 1.482 -8.305 1 95.06 87 VAL A C 1
ATOM 693 O O . VAL A 1 87 ? 16.719 0.812 -8.117 1 95.06 87 VAL A O 1
ATOM 696 N N . PRO A 1 88 ? 15.43 2.6 -7.668 1 93.5 88 PRO A N 1
ATOM 697 C CA . PRO A 1 88 ? 16.484 3.232 -6.887 1 93.5 88 PRO A CA 1
ATOM 698 C C . PRO A 1 88 ? 16.844 2.449 -5.625 1 93.5 88 PRO A C 1
ATOM 700 O O . PRO A 1 88 ? 16.062 1.602 -5.184 1 93.5 88 PRO A O 1
ATOM 703 N N . SER A 1 89 ? 18 2.701 -5.004 1 91.62 89 SER A N 1
ATOM 704 C CA . SER A 1 89 ? 18.594 1.94 -3.912 1 91.62 89 SER A CA 1
ATOM 705 C C . SER A 1 89 ? 17.719 1.972 -2.666 1 91.62 89 SER A C 1
ATOM 707 O O . SER A 1 89 ? 17.469 0.932 -2.055 1 91.62 89 SER A O 1
ATOM 709 N N . ASP A 1 90 ? 17.078 3.17 -2.312 1 90.44 90 ASP A N 1
ATOM 710 C CA . ASP A 1 90 ? 16.422 3.309 -1.019 1 90.44 90 ASP A CA 1
ATOM 711 C C . ASP A 1 90 ? 14.906 3.424 -1.184 1 90.44 90 ASP A C 1
ATOM 713 O O . ASP A 1 90 ? 14.211 3.908 -0.285 1 90.44 90 ASP A O 1
ATOM 717 N N . ILE A 1 91 ? 14.461 2.863 -2.223 1 91.12 91 ILE A N 1
ATOM 718 C CA . ILE A 1 91 ? 13.055 3.1 -2.547 1 91.12 91 ILE A CA 1
ATOM 719 C C . ILE A 1 91 ? 12.164 2.309 -1.593 1 91.12 91 ILE A C 1
ATOM 721 O O . ILE A 1 91 ? 11.031 2.711 -1.312 1 91.12 91 ILE A O 1
ATOM 725 N N . PHE A 1 92 ? 12.68 1.178 -1.018 1 92.88 92 PHE A N 1
ATOM 726 C CA . PHE A 1 92 ? 11.852 0.346 -0.154 1 92.88 92 PHE A CA 1
ATOM 727 C C . PHE A 1 92 ? 12.406 0.321 1.266 1 92.88 92 PHE A C 1
ATOM 729 O O . PHE A 1 92 ? 12.219 -0.658 1.992 1 92.88 92 PHE A O 1
ATOM 736 N N . TYR A 1 93 ? 13.031 1.398 1.679 1 91.38 93 TYR A N 1
ATOM 737 C CA . TYR A 1 93 ? 13.633 1.497 3.002 1 91.38 93 TYR A CA 1
ATOM 738 C C . TYR A 1 93 ? 12.57 1.494 4.09 1 91.38 93 TYR A C 1
ATOM 740 O O . TYR A 1 93 ? 12.797 0.984 5.191 1 91.38 93 TYR A O 1
ATOM 748 N N . GLU A 1 94 ? 11.359 2.029 3.77 1 93.5 94 GLU A N 1
ATOM 749 C CA . GLU A 1 94 ? 10.297 2.168 4.758 1 93.5 94 GLU A CA 1
ATOM 750 C C . GLU A 1 94 ? 9.445 0.902 4.84 1 93.5 94 GLU A C 1
ATOM 752 O O . GLU A 1 94 ? 8.406 0.889 5.492 1 93.5 94 GLU A O 1
ATOM 757 N N . ILE A 1 95 ? 9.867 -0.151 4.145 1 94.5 95 ILE A N 1
ATOM 758 C CA . ILE A 1 95 ? 9.219 -1.457 4.207 1 94.5 95 ILE A CA 1
ATOM 759 C C . ILE A 1 95 ? 10.258 -2.535 4.5 1 94.5 95 ILE A C 1
ATOM 761 O O . ILE A 1 95 ? 10.531 -3.391 3.654 1 94.5 95 ILE A O 1
ATOM 765 N N . PRO A 1 96 ? 10.742 -2.561 5.68 1 94.5 96 PRO A N 1
ATOM 766 C CA . PRO A 1 96 ? 11.859 -3.443 6.02 1 94.5 96 PRO A CA 1
ATOM 767 C C . PRO A 1 96 ? 11.484 -4.922 5.941 1 94.5 96 PRO A C 1
ATOM 769 O O . PRO A 1 96 ? 12.359 -5.777 5.801 1 94.5 96 PRO A O 1
ATOM 772 N N . ASN A 1 97 ? 10.195 -5.277 5.973 1 95.5 97 ASN A N 1
ATOM 773 C CA . ASN A 1 97 ? 9.805 -6.68 6.008 1 95.5 97 ASN A CA 1
ATOM 774 C C . ASN A 1 97 ? 9.289 -7.152 4.652 1 95.5 97 ASN A C 1
ATOM 776 O O . ASN A 1 97 ? 8.602 -8.172 4.562 1 95.5 97 ASN A O 1
ATOM 780 N N . LEU A 1 98 ? 9.617 -6.379 3.623 1 96.56 98 LEU A N 1
ATOM 781 C CA . LEU A 1 98 ? 9.266 -6.781 2.268 1 96.56 98 LEU A CA 1
ATOM 782 C C . LEU A 1 98 ? 9.906 -8.117 1.91 1 96.56 98 LEU A C 1
ATOM 784 O O . LEU A 1 98 ? 11.125 -8.289 2.057 1 96.56 98 LEU A O 1
ATOM 788 N N . GLN A 1 99 ? 9.117 -9.094 1.43 1 97.94 99 GLN A N 1
ATOM 789 C CA . GLN A 1 99 ? 9.609 -10.438 1.13 1 97.94 99 GLN A CA 1
ATOM 790 C C . GLN A 1 99 ? 9.477 -10.75 -0.357 1 97.94 99 GLN A C 1
ATOM 792 O O . GLN A 1 99 ? 10.234 -11.562 -0.896 1 97.94 99 GLN A O 1
ATOM 797 N N . CYS A 1 100 ? 8.516 -10.164 -0.967 1 98.44 100 CYS A N 1
ATOM 798 C CA . CYS A 1 100 ? 8.242 -10.461 -2.369 1 98.44 100 CYS A CA 1
ATOM 799 C C . CYS A 1 100 ? 8.008 -9.18 -3.162 1 98.44 100 CYS A C 1
ATOM 801 O O . CYS A 1 100 ? 7.18 -8.352 -2.775 1 98.44 100 CYS A O 1
ATOM 803 N N . LEU A 1 101 ? 8.727 -8.969 -4.207 1 98 101 LEU A N 1
ATOM 804 C CA . LEU A 1 101 ? 8.602 -7.816 -5.09 1 98 101 LEU A CA 1
ATOM 805 C C . LEU A 1 101 ? 8.406 -8.258 -6.535 1 98 101 LEU A C 1
ATOM 807 O O . LEU A 1 101 ? 9.25 -8.977 -7.09 1 98 101 LEU A O 1
ATOM 811 N N . ASP A 1 102 ? 7.312 -7.918 -7.059 1 98.12 102 ASP A N 1
ATOM 812 C CA . ASP A 1 102 ? 6.996 -8.258 -8.445 1 98.12 102 ASP A CA 1
ATOM 813 C C . ASP A 1 102 ? 7.164 -7.043 -9.352 1 98.12 102 ASP A C 1
ATOM 815 O O . ASP A 1 102 ? 6.367 -6.105 -9.297 1 98.12 102 ASP A O 1
ATOM 819 N N . LEU A 1 103 ? 8.086 -7.047 -10.203 1 97.56 103 LEU A N 1
ATOM 820 C CA . LEU A 1 103 ? 8.398 -5.973 -11.141 1 97.56 103 LEU A CA 1
ATOM 821 C C . LEU A 1 103 ? 8.289 -6.457 -12.578 1 97.56 103 LEU A C 1
ATOM 823 O O . LEU A 1 103 ? 8.945 -5.914 -13.469 1 97.56 103 LEU A O 1
ATOM 827 N N . ALA A 1 104 ? 7.512 -7.496 -12.789 1 97.44 104 ALA A N 1
ATOM 828 C CA . ALA A 1 104 ? 7.387 -8.078 -14.125 1 97.44 104 ALA A CA 1
ATOM 829 C C . ALA A 1 104 ? 6.777 -7.082 -15.102 1 97.44 104 ALA A C 1
ATOM 831 O O . ALA A 1 104 ? 6.008 -6.199 -14.703 1 97.44 104 ALA A O 1
ATOM 832 N N . ARG A 1 105 ? 7.133 -7.195 -16.391 1 96.75 105 ARG A N 1
ATOM 833 C CA . ARG A 1 105 ? 6.574 -6.441 -17.5 1 96.75 105 ARG A CA 1
ATOM 834 C C . ARG A 1 105 ? 6.766 -4.941 -17.297 1 96.75 105 ARG A C 1
ATOM 836 O O . ARG A 1 105 ? 5.812 -4.168 -17.422 1 96.75 105 ARG A O 1
ATOM 843 N N . ASN A 1 106 ? 7.961 -4.574 -16.859 1 96.88 106 ASN A N 1
ATOM 844 C CA . ASN A 1 106 ? 8.438 -3.193 -16.844 1 96.88 106 ASN A CA 1
ATOM 845 C C . ASN A 1 106 ? 9.586 -2.982 -17.828 1 96.88 106 ASN A C 1
ATOM 847 O O . ASN A 1 106 ? 9.734 -3.74 -18.781 1 96.88 106 ASN A O 1
ATOM 851 N N . LYS A 1 107 ? 10.391 -1.867 -17.672 1 94.62 107 LYS A N 1
ATOM 852 C CA . LYS A 1 107 ? 11.5 -1.55 -18.562 1 94.62 107 LYS A CA 1
ATOM 853 C C . LYS A 1 107 ? 12.82 -1.483 -17.797 1 94.62 107 LYS A C 1
ATOM 855 O O . LYS A 1 107 ? 13.641 -0.596 -18.047 1 94.62 107 LYS A O 1
ATOM 860 N N . ILE A 1 108 ? 12.93 -2.4 -16.875 1 92.12 108 ILE A N 1
ATOM 861 C CA . ILE A 1 108 ? 14.07 -2.318 -15.969 1 92.12 108 ILE A CA 1
ATOM 862 C C . ILE A 1 108 ? 15.258 -3.086 -16.562 1 92.12 108 ILE A C 1
ATOM 864 O O . ILE A 1 108 ? 15.18 -4.301 -16.75 1 92.12 108 ILE A O 1
ATOM 868 N N . LEU A 1 109 ? 16.312 -2.463 -16.75 1 86.19 109 LEU A N 1
ATOM 869 C CA . LEU A 1 109 ? 17.578 -3.092 -17.109 1 86.19 109 LEU A CA 1
ATOM 870 C C . LEU A 1 109 ? 18.344 -3.541 -15.875 1 86.19 109 LEU A C 1
ATOM 872 O O . LEU A 1 109 ? 18.156 -2.98 -14.789 1 86.19 109 LEU A O 1
ATOM 876 N N . PRO A 1 110 ? 19.156 -4.566 -16.047 1 84.38 110 PRO A N 1
ATOM 877 C CA . PRO A 1 110 ? 19.906 -5.07 -14.898 1 84.38 110 PRO A CA 1
ATOM 878 C C . PRO A 1 110 ? 20.703 -3.977 -14.18 1 84.38 110 PRO A C 1
ATOM 880 O O . PRO A 1 110 ? 20.734 -3.945 -12.953 1 84.38 110 PRO A O 1
ATOM 883 N N . ASN A 1 111 ? 21.25 -3.092 -14.883 1 83.75 111 ASN A N 1
ATOM 884 C CA . ASN A 1 111 ? 22.047 -2.031 -14.289 1 83.75 111 ASN A CA 1
ATOM 885 C C . ASN A 1 111 ? 21.188 -0.99 -13.586 1 83.75 111 ASN A C 1
ATOM 887 O O . ASN A 1 111 ? 21.688 -0.184 -12.805 1 83.75 111 ASN A O 1
ATOM 891 N N . ASN A 1 112 ? 19.922 -1.042 -13.906 1 90 112 ASN A N 1
ATOM 892 C CA . ASN A 1 112 ? 19.016 -0.064 -13.32 1 90 112 ASN A CA 1
ATOM 893 C C . ASN A 1 112 ? 18.281 -0.633 -12.102 1 90 112 ASN A C 1
ATOM 895 O O . ASN A 1 112 ? 17.469 0.052 -11.484 1 90 112 ASN A O 1
ATOM 899 N N . LEU A 1 113 ? 18.609 -1.877 -11.836 1 90.69 113 LEU A N 1
ATOM 900 C CA . LEU A 1 113 ? 18.141 -2.473 -10.594 1 90.69 113 LEU A CA 1
ATOM 901 C C . LEU A 1 113 ? 19.125 -2.199 -9.453 1 90.69 113 LEU A C 1
ATOM 903 O O . LEU A 1 113 ? 19.969 -3.043 -9.133 1 90.69 113 LEU A O 1
ATOM 907 N N . GLU A 1 114 ? 18.953 -1.104 -8.734 1 92.44 114 GLU A N 1
ATOM 908 C CA . GLU A 1 114 ? 19.938 -0.63 -7.77 1 92.44 114 GLU A CA 1
ATOM 909 C C . GLU A 1 114 ? 19.469 -0.879 -6.34 1 92.44 114 GLU A C 1
ATOM 911 O O . GLU A 1 114 ? 20.219 -0.649 -5.387 1 92.44 114 GLU A O 1
ATOM 916 N N . MET A 1 115 ? 18.359 -1.411 -6.242 1 90.75 115 MET A N 1
ATOM 917 C CA . MET A 1 115 ? 17.719 -1.507 -4.93 1 90.75 115 MET A CA 1
ATOM 918 C C . MET A 1 115 ? 18.516 -2.426 -4.008 1 90.75 115 MET A C 1
ATOM 920 O O . MET A 1 115 ? 19.156 -3.375 -4.473 1 90.75 115 MET A O 1
ATOM 924 N N . LYS A 1 116 ? 18.5 -2.012 -2.711 1 92.06 116 LYS A N 1
ATOM 925 C CA . LYS A 1 116 ? 19.078 -2.824 -1.641 1 92.06 116 LYS A CA 1
ATOM 926 C C . LYS A 1 116 ? 18.016 -3.207 -0.614 1 92.06 116 LYS A C 1
ATOM 928 O O . LYS A 1 116 ? 17.266 -2.354 -0.147 1 92.06 116 LYS A O 1
ATOM 933 N N . HIS A 1 117 ? 17.891 -4.473 -0.425 1 94.81 117 HIS A N 1
ATOM 934 C CA . HIS A 1 117 ? 16.922 -4.938 0.571 1 94.81 117 HIS A CA 1
ATOM 935 C C . HIS A 1 117 ? 17.406 -6.219 1.242 1 94.81 117 HIS A C 1
ATOM 937 O O . HIS A 1 117 ? 17.688 -7.215 0.566 1 94.81 117 HIS A O 1
ATOM 943 N N . ASP A 1 118 ? 17.391 -6.285 2.566 1 94 118 ASP A N 1
ATOM 944 C CA . ASP A 1 118 ? 18.031 -7.367 3.309 1 94 118 ASP A CA 1
ATOM 945 C C . ASP A 1 118 ? 17.078 -8.547 3.494 1 94 118 ASP A C 1
ATOM 947 O O . ASP A 1 118 ? 17.516 -9.68 3.689 1 94 118 ASP A O 1
ATOM 951 N N . ARG A 1 119 ? 15.797 -8.312 3.336 1 96.31 119 ARG A N 1
ATOM 952 C CA . ARG A 1 119 ? 14.883 -9.375 3.719 1 96.31 119 ARG A CA 1
ATOM 953 C C . ARG A 1 119 ? 14.094 -9.883 2.516 1 96.31 119 ARG A C 1
ATOM 955 O O . ARG A 1 119 ? 13.281 -10.797 2.641 1 96.31 119 ARG A O 1
ATOM 962 N N . LEU A 1 120 ? 14.336 -9.305 1.35 1 97.12 120 LEU A N 1
ATOM 963 C CA . LEU A 1 120 ? 13.633 -9.75 0.156 1 97.12 120 LEU A CA 1
ATOM 964 C C . LEU A 1 120 ? 13.945 -11.211 -0.152 1 97.12 120 LEU A C 1
ATOM 966 O O . LEU A 1 120 ? 15.109 -11.609 -0.158 1 97.12 120 LEU A O 1
ATOM 970 N N . LYS A 1 121 ? 12.906 -12.031 -0.411 1 97.88 121 LYS A N 1
ATOM 971 C CA . LYS A 1 121 ? 13.078 -13.461 -0.655 1 97.88 121 LYS A CA 1
ATOM 972 C C . LYS A 1 121 ? 12.727 -13.82 -2.098 1 97.88 121 LYS A C 1
ATOM 974 O O . LYS A 1 121 ? 13.289 -14.758 -2.662 1 97.88 121 LYS A O 1
ATOM 979 N N . ILE A 1 122 ? 11.766 -13.109 -2.625 1 98.31 122 ILE A N 1
ATOM 980 C CA . ILE A 1 122 ? 11.289 -13.406 -3.973 1 98.31 122 ILE A CA 1
ATOM 981 C C . ILE A 1 122 ? 11.336 -12.133 -4.824 1 98.31 122 ILE A C 1
ATOM 983 O O . ILE A 1 122 ? 10.805 -11.094 -4.426 1 98.31 122 ILE A O 1
ATOM 987 N N . LEU A 1 123 ? 11.977 -12.141 -5.945 1 97.44 123 LEU A N 1
ATOM 988 C CA . LEU A 1 123 ? 12.047 -11.039 -6.902 1 97.44 123 LEU A CA 1
ATOM 989 C C . LEU A 1 123 ? 11.633 -11.508 -8.297 1 97.44 123 LEU A C 1
ATOM 991 O O . LEU A 1 123 ? 12.18 -12.477 -8.82 1 97.44 123 LEU A O 1
ATOM 995 N N . ILE A 1 124 ? 10.648 -10.938 -8.844 1 97.69 124 ILE A N 1
ATOM 996 C CA . ILE A 1 124 ? 10.117 -11.32 -10.148 1 97.69 124 ILE A CA 1
ATOM 997 C C . ILE A 1 124 ? 10.391 -10.203 -11.164 1 97.69 124 ILE A C 1
ATOM 999 O O . ILE A 1 124 ? 9.906 -9.078 -11 1 97.69 124 ILE A O 1
ATOM 1003 N N . LEU A 1 125 ? 11.086 -10.445 -12.211 1 95.12 125 LEU A N 1
ATOM 1004 C CA . LEU A 1 125 ? 11.477 -9.484 -13.242 1 95.12 125 LEU A CA 1
ATOM 1005 C C . LEU A 1 125 ? 11.094 -9.992 -14.625 1 95.12 125 LEU A C 1
ATOM 1007 O O . LEU A 1 125 ? 11.719 -9.609 -15.625 1 95.12 125 LEU A O 1
ATOM 1011 N N . ASP A 1 126 ? 10.07 -10.758 -14.742 1 95.44 126 ASP A N 1
ATOM 1012 C CA . ASP A 1 126 ? 9.703 -11.484 -15.961 1 95.44 126 ASP A CA 1
ATOM 1013 C C . ASP A 1 126 ? 9.25 -10.523 -17.047 1 95.44 126 ASP A C 1
ATOM 1015 O O . ASP A 1 126 ? 8.562 -9.531 -16.781 1 95.44 126 ASP A O 1
ATOM 1019 N N . TYR A 1 127 ? 9.688 -10.773 -18.297 1 93.88 127 TYR A N 1
ATOM 1020 C CA . TYR A 1 127 ? 9.172 -10.18 -19.531 1 93.88 127 TYR A CA 1
ATOM 1021 C C . TYR A 1 127 ? 9.297 -8.664 -19.5 1 93.88 127 TYR A C 1
ATOM 1023 O O . TYR A 1 127 ? 8.32 -7.949 -19.734 1 93.88 127 TYR A O 1
ATOM 1031 N N . GLN A 1 128 ? 10.469 -8.195 -19.141 1 92.75 128 GLN A N 1
ATOM 1032 C CA . GLN A 1 128 ? 10.75 -6.77 -19.219 1 92.75 128 GLN A CA 1
ATOM 1033 C C . GLN A 1 128 ? 10.562 -6.258 -20.656 1 92.75 128 GLN A C 1
ATOM 1035 O O . GLN A 1 128 ? 10.938 -6.93 -21.609 1 92.75 128 GLN A O 1
ATOM 1040 N N . LYS A 1 129 ? 9.812 -5.141 -20.688 1 88.31 129 LYS A N 1
ATOM 1041 C CA . LYS A 1 129 ? 9.508 -4.551 -22 1 88.31 129 LYS A CA 1
ATOM 1042 C C . LYS A 1 129 ? 10.758 -4.004 -22.656 1 88.31 129 LYS A C 1
ATOM 1044 O O . LYS A 1 129 ? 11.633 -3.443 -22 1 88.31 129 LYS A O 1
ATOM 1049 N N . ASN A 1 130 ? 11.125 -4.723 -23.703 1 67.62 130 ASN A N 1
ATOM 1050 C CA . ASN A 1 130 ? 12.336 -4.492 -24.469 1 67.62 130 ASN A CA 1
ATOM 1051 C C . ASN A 1 130 ? 12.406 -3.062 -25 1 67.62 130 ASN A C 1
ATOM 1053 O O . ASN A 1 130 ? 11.461 -2.592 -25.641 1 67.62 130 ASN A O 1
ATOM 1057 N N . LEU A 1 131 ? 13.078 -2.041 -24.266 1 55.56 131 LEU A N 1
ATOM 1058 C CA . LEU A 1 131 ? 13.234 -0.802 -25.031 1 55.56 131 LEU A CA 1
ATOM 1059 C C . LEU A 1 131 ? 13.75 -1.084 -26.438 1 55.56 131 LEU A C 1
ATOM 1061 O O . LEU A 1 131 ? 13.164 -0.61 -27.422 1 55.56 131 LEU A O 1
ATOM 1065 N N . GLU A 1 132 ? 15.25 -0.81 -26.672 1 48.41 132 GLU A N 1
ATOM 1066 C CA . GLU A 1 132 ? 15.977 -0.702 -27.922 1 48.41 132 GLU A CA 1
ATOM 1067 C C . GLU A 1 132 ? 16.078 -2.055 -28.625 1 48.41 132 GLU A C 1
ATOM 1069 O O . GLU A 1 132 ? 16.391 -3.066 -28 1 48.41 132 GLU A O 1
ATOM 1074 N N . SER A 1 133 ? 15.117 -2.422 -29.578 1 42.31 133 SER A N 1
ATOM 1075 C CA . SER A 1 133 ? 15.297 -3.291 -30.734 1 42.31 133 SER A CA 1
ATOM 1076 C C . SER A 1 133 ? 16.781 -3.502 -31.047 1 42.31 133 SER A C 1
ATOM 1078 O O . SER A 1 133 ? 17.125 -4.109 -32.062 1 42.31 133 SER A O 1
ATOM 1080 N N . ASN A 1 134 ? 17.672 -2.541 -30.859 1 41.12 134 ASN A N 1
ATOM 1081 C CA . ASN A 1 134 ? 18.938 -2.625 -31.594 1 41.12 134 ASN A CA 1
ATOM 1082 C C . ASN A 1 134 ? 19.656 -3.949 -31.328 1 41.12 134 ASN A C 1
ATOM 1084 O O . ASN A 1 134 ? 19.797 -4.363 -30.172 1 41.12 134 ASN A O 1
ATOM 1088 N N . ARG A 1 135 ? 19.922 -4.746 -32.531 1 40.22 135 ARG A N 1
ATOM 1089 C CA . ARG A 1 135 ? 20.578 -5.988 -32.938 1 40.22 135 ARG A CA 1
ATOM 1090 C C . ARG A 1 135 ? 21.719 -6.328 -31.984 1 40.22 135 ARG A C 1
ATOM 1092 O O . ARG A 1 135 ? 21.891 -7.488 -31.594 1 40.22 135 ARG A O 1
ATOM 1099 N N . ASN A 1 136 ? 22.922 -5.637 -32.375 1 38.03 136 ASN A N 1
ATOM 1100 C CA . ASN A 1 136 ? 24.312 -6.031 -32.25 1 38.03 136 ASN A CA 1
ATOM 1101 C C . ASN A 1 136 ? 24.828 -5.824 -30.828 1 38.03 136 ASN A C 1
ATOM 1103 O O . ASN A 1 136 ? 26.031 -5.734 -30.609 1 38.03 136 ASN A O 1
ATOM 1107 N N . LYS A 1 137 ? 24.125 -5.078 -30.016 1 42.44 137 LYS A N 1
ATOM 1108 C CA . LYS A 1 137 ? 25.016 -4.637 -28.938 1 42.44 137 LYS A CA 1
ATOM 1109 C C . LYS A 1 137 ? 25.5 -5.82 -28.109 1 42.44 137 LYS A C 1
ATOM 1111 O O . LYS A 1 137 ? 24.734 -6.73 -27.797 1 42.44 137 LYS A O 1
ATOM 1116 N N . ILE A 1 138 ? 26.75 -5.84 -27.859 1 41.47 138 ILE A N 1
ATOM 1117 C CA . ILE A 1 138 ? 27.766 -6.613 -27.156 1 41.47 138 ILE A CA 1
ATOM 1118 C C . ILE A 1 138 ? 27.25 -6.996 -25.766 1 41.47 138 ILE A C 1
ATOM 1120 O O . ILE A 1 138 ? 26.734 -6.148 -25.031 1 41.47 138 ILE A O 1
ATOM 1124 N N . PHE A 1 139 ? 27.047 -8.172 -25.516 1 46.75 139 PHE A N 1
ATOM 1125 C CA . PHE A 1 139 ? 26.953 -8.914 -24.266 1 46.75 139 PHE A CA 1
ATOM 1126 C C . PHE A 1 139 ? 27.828 -8.266 -23.203 1 46.75 139 PHE A C 1
ATOM 1128 O O . PHE A 1 139 ? 29.031 -8.547 -23.109 1 46.75 139 PHE A O 1
ATOM 1135 N N . LEU A 1 140 ? 27.844 -6.965 -23.062 1 48.03 140 LEU A N 1
ATOM 1136 C CA . LEU A 1 140 ? 28.672 -6.469 -21.953 1 48.03 140 LEU A CA 1
ATOM 1137 C C . LEU A 1 140 ? 28.172 -6.996 -20.625 1 48.03 140 LEU A C 1
ATOM 1139 O O . LEU A 1 140 ? 26.969 -7.191 -20.438 1 48.03 140 LEU A O 1
ATOM 1143 N N . PRO A 1 141 ? 29.141 -7.512 -19.859 1 54.16 141 PRO A N 1
ATOM 1144 C CA . PRO A 1 141 ? 28.844 -7.918 -18.484 1 54.16 141 PRO A CA 1
ATOM 1145 C C . PRO A 1 141 ? 27.984 -6.891 -17.734 1 54.16 141 PRO A C 1
ATOM 1147 O O . PRO A 1 141 ? 28.344 -5.707 -17.703 1 54.16 141 PRO A O 1
ATOM 1150 N N . VAL A 1 142 ? 26.75 -7.023 -17.656 1 62.91 142 VAL A N 1
ATOM 1151 C CA . VAL A 1 142 ? 25.859 -6.098 -16.953 1 62.91 142 VAL A CA 1
ATOM 1152 C C . VAL A 1 142 ? 25.969 -6.332 -15.445 1 62.91 142 VAL A C 1
ATOM 1154 O O . VAL A 1 142 ? 25.812 -7.461 -14.977 1 62.91 142 VAL A O 1
ATOM 1157 N N . LYS A 1 143 ? 26.719 -5.398 -14.727 1 70.06 143 LYS A N 1
ATOM 1158 C CA . LYS A 1 143 ? 26.812 -5.461 -13.273 1 70.06 143 LYS A CA 1
ATOM 1159 C C . LYS A 1 143 ? 25.531 -4.938 -12.617 1 70.06 143 LYS A C 1
ATOM 1161 O O . LYS A 1 143 ? 25.062 -3.842 -12.938 1 70.06 143 LYS A O 1
ATOM 1166 N N . MET A 1 144 ? 24.875 -5.84 -11.875 1 79 144 MET A N 1
ATOM 1167 C CA . MET A 1 144 ? 23.734 -5.414 -11.062 1 79 144 MET A CA 1
ATOM 1168 C C . MET A 1 144 ? 24.203 -4.664 -9.82 1 79 144 MET A C 1
ATOM 1170 O O . MET A 1 144 ? 25.172 -5.07 -9.172 1 79 144 MET A O 1
ATOM 1174 N N . LYS A 1 145 ? 23.688 -3.477 -9.602 1 83.94 145 LYS A N 1
ATOM 1175 C CA . LYS A 1 145 ? 24.094 -2.635 -8.477 1 83.94 145 LYS A CA 1
ATOM 1176 C C . LYS A 1 145 ? 23.281 -2.967 -7.227 1 83.94 145 LYS A C 1
ATOM 1178 O O . LYS A 1 145 ? 23.672 -2.598 -6.117 1 83.94 145 LYS A O 1
ATOM 1183 N N . GLY A 1 146 ? 22.312 -3.734 -7.477 1 87.44 146 GLY A N 1
ATOM 1184 C CA . GLY A 1 146 ? 21.453 -4.051 -6.348 1 87.44 146 GLY A CA 1
ATOM 1185 C C . GLY A 1 146 ? 22.047 -5.094 -5.418 1 87.44 146 GLY A C 1
ATOM 1186 O O . GLY A 1 146 ? 23 -5.773 -5.777 1 87.44 146 GLY A O 1
ATOM 1187 N N . ARG A 1 147 ? 21.578 -5.043 -4.148 1 88.75 147 ARG A N 1
ATOM 1188 C CA . ARG A 1 147 ? 22.031 -6 -3.141 1 88.75 147 ARG A CA 1
ATOM 1189 C C . ARG A 1 147 ? 20.844 -6.754 -2.537 1 88.75 147 ARG A C 1
ATOM 1191 O O . ARG A 1 147 ? 19.953 -6.145 -1.955 1 88.75 147 ARG A O 1
ATOM 1198 N N . PHE A 1 148 ? 20.875 -8.062 -2.703 1 93.06 148 PHE A N 1
ATOM 1199 C CA . PHE A 1 148 ? 19.797 -8.93 -2.219 1 93.06 148 PHE A CA 1
ATOM 1200 C C . PHE A 1 148 ? 20.375 -10.148 -1.497 1 93.06 148 PHE A C 1
ATOM 1202 O O . PHE A 1 148 ? 20.281 -11.273 -1.986 1 93.06 148 PHE A O 1
ATOM 1209 N N . PRO A 1 149 ? 20.891 -9.953 -0.281 1 92.81 149 PRO A N 1
ATOM 1210 C CA . PRO A 1 149 ? 21.656 -11.016 0.368 1 92.81 149 PRO A CA 1
ATOM 1211 C C . PRO A 1 149 ? 20.797 -12.227 0.738 1 92.81 149 PRO A C 1
ATOM 1213 O O . PRO A 1 149 ? 21.328 -13.336 0.845 1 92.81 149 PRO A O 1
ATOM 1216 N N . ASN A 1 150 ? 19.516 -12.078 0.857 1 94.88 150 ASN A N 1
ATOM 1217 C CA . ASN A 1 150 ? 18.703 -13.188 1.341 1 94.88 150 ASN A CA 1
ATOM 1218 C C . ASN A 1 150 ? 17.656 -13.609 0.309 1 94.88 150 ASN A C 1
ATOM 1220 O O . ASN A 1 150 ? 16.703 -14.312 0.639 1 94.88 150 ASN A O 1
ATOM 1224 N N . LEU A 1 151 ? 17.875 -13.18 -0.922 1 96.31 151 LEU A N 1
ATOM 1225 C CA . LEU A 1 151 ? 16.938 -13.562 -1.973 1 96.31 151 LEU A CA 1
ATOM 1226 C C . LEU A 1 151 ? 17 -15.07 -2.236 1 96.31 151 LEU A C 1
ATOM 1228 O O . LEU A 1 151 ? 18.078 -15.625 -2.41 1 96.31 151 LEU A O 1
ATOM 1232 N N . GLU A 1 152 ? 15.914 -15.719 -2.262 1 97 152 GLU A N 1
ATOM 1233 C CA . GLU A 1 152 ? 15.844 -17.172 -2.432 1 97 152 GLU A CA 1
ATOM 1234 C C . GLU A 1 152 ? 15.32 -17.531 -3.818 1 97 152 GLU A C 1
ATOM 1236 O O . GLU A 1 152 ? 15.742 -18.547 -4.395 1 97 152 GLU A O 1
ATOM 1241 N N . THR A 1 153 ? 14.438 -16.75 -4.332 1 97.69 153 THR A N 1
ATOM 1242 C CA . THR A 1 153 ? 13.812 -17.047 -5.617 1 97.69 153 THR A CA 1
ATOM 1243 C C . THR A 1 153 ? 13.922 -15.867 -6.562 1 97.69 153 THR A C 1
ATOM 1245 O O . THR A 1 153 ? 13.547 -14.742 -6.207 1 97.69 153 THR A O 1
ATOM 1248 N N . LEU A 1 154 ? 14.453 -16.094 -7.723 1 95.25 154 LEU A N 1
ATOM 1249 C CA . LEU A 1 154 ? 14.539 -15.078 -8.773 1 95.25 154 LEU A CA 1
ATOM 1250 C C . LEU A 1 154 ? 13.859 -15.57 -10.047 1 95.25 154 LEU A C 1
ATOM 1252 O O . LEU A 1 154 ? 14.172 -16.656 -10.547 1 95.25 154 LEU A O 1
ATOM 1256 N N . SER A 1 155 ? 12.883 -14.906 -10.477 1 96.25 155 SER A N 1
ATOM 1257 C CA . SER A 1 155 ? 12.273 -15.172 -11.781 1 96.25 155 SER A CA 1
ATOM 1258 C C . SER A 1 155 ? 12.602 -14.062 -12.773 1 96.25 155 SER A C 1
ATOM 1260 O O . SER A 1 155 ? 12.266 -12.898 -12.547 1 96.25 155 SER A O 1
ATOM 1262 N N . TRP A 1 156 ? 13.258 -14.344 -13.742 1 92.25 156 TRP A N 1
ATOM 1263 C CA . TRP A 1 156 ? 13.664 -13.398 -14.773 1 92.25 156 TRP A CA 1
ATOM 1264 C C . TRP A 1 156 ? 13.477 -13.992 -16.172 1 92.25 156 TRP A C 1
ATOM 1266 O O . TRP A 1 156 ? 14.43 -14.102 -16.938 1 92.25 156 TRP A O 1
ATOM 1276 N N . LYS A 1 157 ? 12.281 -14.289 -16.5 1 93.06 157 LYS A N 1
ATOM 1277 C CA . LYS A 1 157 ? 11.945 -14.867 -17.797 1 93.06 157 LYS A CA 1
ATOM 1278 C C . LYS A 1 157 ? 12.117 -13.844 -18.906 1 93.06 157 LYS A C 1
ATOM 1280 O O . LYS A 1 157 ? 11.891 -12.648 -18.719 1 93.06 157 LYS A O 1
ATOM 1285 N N . ASN A 1 158 ? 12.461 -14.359 -20.078 1 88.94 158 ASN A N 1
ATOM 1286 C CA . ASN A 1 158 ? 12.711 -13.531 -21.25 1 88.94 158 ASN A CA 1
ATOM 1287 C C . ASN A 1 158 ? 13.875 -12.57 -21.016 1 88.94 158 ASN A C 1
ATOM 1289 O O . ASN A 1 158 ? 13.773 -11.375 -21.312 1 88.94 158 ASN A O 1
ATOM 1293 N N . PHE A 1 159 ? 14.805 -13.164 -20.375 1 79.62 159 PHE A N 1
ATOM 1294 C CA . PHE A 1 159 ? 16.047 -12.43 -20.109 1 79.62 159 PHE A CA 1
ATOM 1295 C C . PHE A 1 159 ? 16.984 -12.508 -21.312 1 79.62 159 PHE A C 1
ATOM 1297 O O . PHE A 1 159 ? 17.391 -13.602 -21.703 1 79.62 159 PHE A O 1
ATOM 1304 N N . LYS A 1 160 ? 17.281 -11.461 -22.016 1 66.94 160 LYS A N 1
ATOM 1305 C CA . LYS A 1 160 ? 18.016 -11.484 -23.281 1 66.94 160 LYS A CA 1
ATOM 1306 C C . LYS A 1 160 ? 19.516 -11.477 -23.047 1 66.94 160 LYS A C 1
ATOM 1308 O O . LYS A 1 160 ? 20.297 -11.695 -23.984 1 66.94 160 LYS A O 1
ATOM 1313 N N . ASN A 1 161 ? 19.969 -11.195 -21.875 1 61.09 161 ASN A N 1
ATOM 1314 C CA . ASN A 1 161 ? 21.422 -11.062 -21.688 1 61.09 161 ASN A CA 1
ATOM 1315 C C . ASN A 1 161 ? 22 -12.289 -21 1 61.09 161 ASN A C 1
ATOM 1317 O O . ASN A 1 161 ? 21.297 -13.008 -20.297 1 61.09 161 ASN A O 1
ATOM 1321 N N . ASP A 1 162 ? 23.141 -12.836 -21.562 1 57.47 162 ASP A N 1
ATOM 1322 C CA . ASP A 1 162 ? 23.844 -13.977 -20.984 1 57.47 162 ASP A CA 1
ATOM 1323 C C . ASP A 1 162 ? 24.562 -13.586 -19.703 1 57.47 162 ASP A C 1
ATOM 1325 O O . ASP A 1 162 ? 25.781 -13.352 -19.703 1 57.47 162 ASP A O 1
ATOM 1329 N N . ILE A 1 163 ? 23.828 -13.18 -18.703 1 61.09 163 ILE A N 1
ATOM 1330 C CA . ILE A 1 163 ? 24.625 -12.672 -17.594 1 61.09 163 ILE A CA 1
ATOM 1331 C C . ILE A 1 163 ? 24.406 -13.547 -16.359 1 61.09 163 ILE A C 1
ATOM 1333 O O . ILE A 1 163 ? 24.016 -13.047 -15.305 1 61.09 163 ILE A O 1
ATOM 1337 N N . LEU A 1 164 ? 24.547 -14.836 -16.438 1 67.12 164 LEU A N 1
ATOM 1338 C CA . LEU A 1 164 ? 24.328 -15.703 -15.281 1 67.12 164 LEU A CA 1
ATOM 1339 C C . LEU A 1 164 ? 25.328 -15.398 -14.18 1 67.12 164 LEU A C 1
ATOM 1341 O O . LEU A 1 164 ? 25 -15.453 -12.992 1 67.12 164 LEU A O 1
ATOM 1345 N N . THR A 1 165 ? 26.562 -14.977 -14.625 1 67.5 165 THR A N 1
ATOM 1346 C CA . THR A 1 165 ? 27.594 -14.664 -13.641 1 67.5 165 THR A CA 1
ATOM 1347 C C . THR A 1 165 ? 27.203 -13.453 -12.805 1 67.5 165 THR A C 1
ATOM 1349 O O . THR A 1 165 ? 27.422 -13.43 -11.594 1 67.5 165 THR A O 1
ATOM 1352 N N . SER A 1 166 ? 26.641 -12.594 -13.461 1 72.12 166 SER A N 1
ATOM 1353 C CA . SER A 1 166 ? 26.219 -11.398 -12.734 1 72.12 166 SER A CA 1
ATOM 1354 C C . SER A 1 166 ? 25.094 -11.711 -11.758 1 72.12 166 SER A C 1
ATOM 1356 O O . SER A 1 166 ? 25.031 -11.141 -10.672 1 72.12 166 SER A O 1
ATOM 1358 N N . ILE A 1 167 ? 24.297 -12.625 -12.031 1 75.5 167 ILE A N 1
ATOM 1359 C CA . ILE A 1 167 ? 23.188 -13.023 -11.172 1 75.5 167 ILE A CA 1
ATOM 1360 C C . ILE A 1 167 ? 23.734 -13.688 -9.906 1 75.5 167 ILE A C 1
ATOM 1362 O O . ILE A 1 167 ? 23.281 -13.391 -8.797 1 75.5 167 ILE A O 1
ATOM 1366 N N . ALA A 1 168 ? 24.766 -14.484 -10.141 1 76.31 168 ALA A N 1
ATOM 1367 C CA . ALA A 1 168 ? 25.312 -15.211 -9.008 1 76.31 168 ALA A CA 1
ATOM 1368 C C . ALA A 1 168 ? 25.953 -14.266 -8 1 76.31 168 ALA A C 1
ATOM 1370 O O . ALA A 1 168 ? 25.891 -14.492 -6.793 1 76.31 168 ALA A O 1
ATOM 1371 N N . ALA A 1 169 ? 26.453 -13.242 -8.508 1 76.38 169 ALA A N 1
ATOM 1372 C CA . ALA A 1 169 ? 27.125 -12.281 -7.641 1 76.38 169 ALA A CA 1
ATOM 1373 C C . ALA A 1 169 ? 26.109 -11.453 -6.855 1 76.38 169 ALA A C 1
ATOM 1375 O O . ALA A 1 169 ? 26.312 -11.156 -5.676 1 76.38 169 ALA A O 1
ATOM 1376 N N . SER A 1 170 ? 25.062 -11.195 -7.406 1 80.88 170 SER A N 1
ATOM 1377 C CA . SER A 1 170 ? 24.078 -10.297 -6.809 1 80.88 170 SER A CA 1
ATOM 1378 C C . SER A 1 170 ? 23.109 -11.047 -5.914 1 80.88 170 SER A C 1
ATOM 1380 O O . SER A 1 170 ? 22.516 -10.469 -5 1 80.88 170 SER A O 1
ATOM 1382 N N . PHE A 1 171 ? 23.016 -12.359 -6.148 1 87.19 171 PHE A N 1
ATOM 1383 C CA . PHE A 1 171 ? 22.031 -13.156 -5.414 1 87.19 171 PHE A CA 1
ATOM 1384 C C . PHE A 1 171 ? 22.688 -14.414 -4.844 1 87.19 171 PHE A C 1
ATOM 1386 O O . PHE A 1 171 ? 22.406 -15.523 -5.289 1 87.19 171 PHE A O 1
ATOM 1393 N N . PRO A 1 172 ? 23.438 -14.273 -3.793 1 87.5 172 PRO A N 1
ATOM 1394 C CA . PRO A 1 172 ? 24.281 -15.367 -3.32 1 87.5 172 PRO A CA 1
ATOM 1395 C C . PRO A 1 172 ? 23.484 -16.516 -2.713 1 87.5 172 PRO A C 1
ATOM 1397 O O . PRO A 1 172 ? 23.969 -17.656 -2.648 1 87.5 172 PRO A O 1
ATOM 1400 N N . ARG A 1 173 ? 22.266 -16.359 -2.354 1 92.12 173 ARG A N 1
ATOM 1401 C CA . ARG A 1 173 ? 21.531 -17.406 -1.638 1 92.12 173 ARG A CA 1
ATOM 1402 C C . ARG A 1 173 ? 20.359 -17.922 -2.465 1 92.12 173 ARG A C 1
ATOM 1404 O O . ARG A 1 173 ? 19.422 -18.516 -1.924 1 92.12 173 ARG A O 1
ATOM 1411 N N . ILE A 1 174 ? 20.438 -17.812 -3.732 1 92.38 174 ILE A N 1
ATOM 1412 C CA . ILE A 1 174 ? 19.312 -18.172 -4.594 1 92.38 174 ILE A CA 1
ATOM 1413 C C . ILE A 1 174 ? 19.141 -19.703 -4.59 1 92.38 174 ILE A C 1
ATOM 1415 O O . ILE A 1 174 ? 20.125 -20.438 -4.711 1 92.38 174 ILE A O 1
ATOM 1419 N N . ASN A 1 175 ? 17.859 -20.094 -4.387 1 94.69 175 ASN A N 1
ATOM 1420 C CA . ASN A 1 175 ? 17.5 -21.5 -4.371 1 94.69 175 ASN A CA 1
ATOM 1421 C C . ASN A 1 175 ? 16.688 -21.891 -5.613 1 94.69 175 ASN A C 1
ATOM 1423 O O . ASN A 1 175 ? 16.781 -23.016 -6.094 1 94.69 175 ASN A O 1
ATOM 1427 N N . ASN A 1 176 ? 15.922 -21 -6.043 1 96 176 ASN A N 1
ATOM 1428 C CA . ASN A 1 176 ? 15.039 -21.219 -7.18 1 96 176 ASN A CA 1
ATOM 1429 C C . ASN A 1 176 ? 15.242 -20.156 -8.258 1 96 176 ASN A C 1
ATOM 1431 O O . ASN A 1 176 ? 15.219 -18.953 -7.961 1 96 176 ASN A O 1
ATOM 1435 N N . ILE A 1 177 ? 15.43 -20.578 -9.461 1 93 177 ILE A N 1
ATOM 1436 C CA . ILE A 1 177 ? 15.633 -19.609 -10.539 1 93 177 ILE A CA 1
ATOM 1437 C C . ILE A 1 177 ? 14.742 -19.969 -11.727 1 93 177 ILE A C 1
ATOM 1439 O O . ILE A 1 177 ? 14.586 -21.141 -12.062 1 93 177 ILE A O 1
ATOM 1443 N N . TYR A 1 178 ? 14.102 -19.031 -12.234 1 94.75 178 TYR A N 1
ATOM 1444 C CA . TYR A 1 178 ? 13.266 -19.141 -13.414 1 94.75 178 TYR A CA 1
ATOM 1445 C C . TYR A 1 178 ? 13.82 -18.312 -14.562 1 94.75 178 TYR A C 1
ATOM 1447 O O . TYR A 1 178 ? 13.789 -17.078 -14.523 1 94.75 178 TYR A O 1
ATOM 1455 N N . LEU A 1 179 ? 14.344 -18.922 -15.562 1 91.19 179 LEU A N 1
ATOM 1456 C CA . LEU A 1 179 ? 14.961 -18.234 -16.688 1 91.19 179 LEU A CA 1
ATOM 1457 C C . LEU A 1 179 ? 14.383 -18.719 -18.016 1 91.19 179 LEU A C 1
ATOM 1459 O O . LEU A 1 179 ? 15.07 -18.734 -19.031 1 91.19 179 LEU A O 1
ATOM 1463 N N . SER A 1 180 ? 13.141 -19.078 -18 1 93.81 180 SER A N 1
ATOM 1464 C CA . SER A 1 180 ? 12.492 -19.594 -19.203 1 93.81 180 SER A CA 1
ATOM 1465 C C . SER A 1 180 ? 12.305 -18.5 -20.234 1 93.81 180 SER A C 1
ATOM 1467 O O . SER A 1 180 ? 12.398 -17.312 -19.922 1 93.81 180 SER A O 1
ATOM 1469 N N . ASP A 1 181 ? 12.133 -18.828 -21.484 1 92.25 181 ASP A N 1
ATOM 1470 C CA . ASP A 1 181 ? 11.789 -17.938 -22.594 1 92.25 181 ASP A CA 1
ATOM 1471 C C . ASP A 1 181 ? 12.891 -16.906 -22.828 1 92.25 181 ASP A C 1
ATOM 1473 O O . ASP A 1 181 ? 12.617 -15.742 -23.109 1 92.25 181 ASP A O 1
ATOM 1477 N N . SER A 1 182 ? 14.109 -17.25 -22.656 1 87.06 182 SER A N 1
ATOM 1478 C CA . SER A 1 182 ? 15.195 -16.281 -22.688 1 87.06 182 SER A CA 1
ATOM 1479 C C . SER A 1 182 ? 16.125 -16.531 -23.859 1 87.06 182 SER A C 1
ATOM 1481 O O . SER A 1 182 ? 17.172 -15.883 -23.969 1 87.06 182 SER A O 1
ATOM 1483 N N . ASN A 1 183 ? 15.875 -17.453 -24.656 1 85.19 183 ASN A N 1
ATOM 1484 C CA . ASN A 1 183 ? 16.703 -17.812 -25.812 1 85.19 183 ASN A CA 1
ATOM 1485 C C . ASN A 1 183 ? 18.109 -18.203 -25.375 1 85.19 183 ASN A C 1
ATOM 1487 O O . ASN A 1 183 ? 19.078 -17.906 -26.078 1 85.19 183 ASN A O 1
ATOM 1491 N N . LEU A 1 184 ? 18.172 -18.719 -24.188 1 83.56 184 LEU A N 1
ATOM 1492 C CA . LEU A 1 184 ? 19.469 -19.172 -23.703 1 83.56 184 LEU A CA 1
ATOM 1493 C C . LEU A 1 184 ? 20 -20.344 -24.516 1 83.56 184 LEU A C 1
ATOM 1495 O O . LEU A 1 184 ? 19.25 -21.281 -24.812 1 83.56 184 LEU A O 1
ATOM 1499 N N . GLN A 1 185 ? 21.266 -20.266 -24.828 1 82.25 185 GLN A N 1
ATOM 1500 C CA . GLN A 1 185 ? 21.875 -21.344 -25.609 1 82.25 185 GLN A CA 1
ATOM 1501 C C . GLN A 1 185 ? 22.766 -22.219 -24.734 1 82.25 185 GLN A C 1
ATOM 1503 O O . GLN A 1 185 ? 22.953 -23.406 -25.031 1 82.25 185 GLN A O 1
ATOM 1508 N N . TYR A 1 186 ? 23.312 -21.594 -23.734 1 77.62 186 TYR A N 1
ATOM 1509 C CA . TYR A 1 186 ? 24.188 -22.344 -22.828 1 77.62 186 TYR A CA 1
ATOM 1510 C C . TYR A 1 186 ? 23.922 -21.938 -21.375 1 77.62 186 TYR A C 1
ATOM 1512 O O . TYR A 1 186 ? 23.391 -20.859 -21.109 1 77.62 186 TYR A O 1
ATOM 1520 N N . ILE A 1 187 ? 24.062 -22.953 -20.547 1 73.19 187 ILE A N 1
ATOM 1521 C CA . ILE A 1 187 ? 24 -22.703 -19.109 1 73.19 187 ILE A CA 1
ATOM 1522 C C . ILE A 1 187 ? 25.391 -22.812 -18.5 1 73.19 187 ILE A C 1
ATOM 1524 O O . ILE A 1 187 ? 25.891 -23.922 -18.266 1 73.19 187 ILE A O 1
ATOM 1528 N N . ASN A 1 188 ? 26.25 -21.797 -18.703 1 64.31 188 ASN A N 1
ATOM 1529 C CA . ASN A 1 188 ? 27.609 -21.969 -18.188 1 64.31 188 ASN A CA 1
ATOM 1530 C C . ASN A 1 188 ? 27.656 -21.875 -16.672 1 64.31 188 ASN A C 1
ATOM 1532 O O . ASN A 1 188 ? 27.016 -20.984 -16.078 1 64.31 188 ASN A O 1
ATOM 1536 N N . ASN A 1 189 ? 28.328 -22.781 -16 1 67.25 189 ASN A N 1
ATOM 1537 C CA . ASN A 1 189 ? 28.812 -22.797 -14.625 1 67.25 189 ASN A CA 1
ATOM 1538 C C . ASN A 1 189 ? 27.688 -22.656 -13.617 1 67.25 189 ASN A C 1
ATOM 1540 O O . ASN A 1 189 ? 27.656 -21.688 -12.852 1 67.25 189 ASN A O 1
ATOM 1544 N N . ILE A 1 190 ? 26.656 -23.5 -13.508 1 67.94 190 ILE A N 1
ATOM 1545 C CA . ILE A 1 190 ? 25.578 -23.516 -12.523 1 67.94 190 ILE A CA 1
ATOM 1546 C C . ILE A 1 190 ? 26.172 -23.719 -11.125 1 67.94 190 ILE A C 1
ATOM 1548 O O . ILE A 1 190 ? 25.547 -23.359 -10.125 1 67.94 190 ILE A O 1
ATOM 1552 N N . SER A 1 191 ? 27.469 -24.141 -11.125 1 70.44 191 SER A N 1
ATOM 1553 C CA . SER A 1 191 ? 28.141 -24.422 -9.859 1 70.44 191 SER A CA 1
ATOM 1554 C C . SER A 1 191 ? 28.391 -23.141 -9.07 1 70.44 191 SER A C 1
ATOM 1556 O O . SER A 1 191 ? 28.656 -23.203 -7.867 1 70.44 191 SER A O 1
ATOM 1558 N N . ILE A 1 192 ? 28.141 -22.062 -9.742 1 70.81 192 ILE A N 1
ATOM 1559 C CA . ILE A 1 192 ? 28.406 -20.797 -9.086 1 70.81 192 ILE A CA 1
ATOM 1560 C C . ILE A 1 192 ? 27.281 -20.484 -8.102 1 70.81 192 ILE A C 1
ATOM 1562 O O . ILE A 1 192 ? 27.422 -19.609 -7.242 1 70.81 192 ILE A O 1
ATOM 1566 N N . PHE A 1 193 ? 26.219 -21.328 -8.141 1 79.12 193 PHE A N 1
ATOM 1567 C CA . PHE A 1 193 ? 25.109 -21.156 -7.219 1 79.12 193 PHE A CA 1
ATOM 1568 C C . PHE A 1 193 ? 25.125 -22.25 -6.145 1 79.12 193 PHE A C 1
ATOM 1570 O O . PHE A 1 193 ? 24.562 -23.328 -6.34 1 79.12 193 PHE A O 1
ATOM 1577 N N . PRO A 1 194 ? 25.688 -21.906 -4.992 1 82.81 194 PRO A N 1
ATOM 1578 C CA . PRO A 1 194 ? 25.922 -22.953 -3.992 1 82.81 194 PRO A CA 1
ATOM 1579 C C . PRO A 1 194 ? 24.625 -23.484 -3.396 1 82.81 194 PRO A C 1
ATOM 1581 O O . PRO A 1 194 ? 24.578 -24.625 -2.928 1 82.81 194 PRO A O 1
ATOM 1584 N N . TYR A 1 195 ? 23.562 -22.766 -3.469 1 89.56 195 TYR A N 1
ATOM 1585 C CA . TYR A 1 195 ? 22.344 -23.188 -2.793 1 89.56 195 TYR A CA 1
ATOM 1586 C C . TYR A 1 195 ? 21.234 -23.5 -3.801 1 89.56 195 TYR A C 1
ATOM 1588 O O . TYR A 1 195 ? 20.078 -23.672 -3.428 1 89.56 195 TYR A O 1
ATOM 1596 N N . MET A 1 196 ? 21.578 -23.688 -5.059 1 91.25 196 MET A N 1
ATOM 1597 C CA . MET A 1 196 ? 20.609 -23.859 -6.133 1 91.25 196 MET A CA 1
ATOM 1598 C C . MET A 1 196 ? 19.906 -25.203 -6.016 1 91.25 196 MET A C 1
ATOM 1600 O O . MET A 1 196 ? 20.562 -26.25 -5.934 1 91.25 196 MET A O 1
ATOM 1604 N N . LYS A 1 197 ? 18.578 -25.156 -5.98 1 95.06 197 LYS A N 1
ATOM 1605 C CA . LYS A 1 197 ? 17.812 -26.406 -5.824 1 95.06 197 LYS A CA 1
ATOM 1606 C C . LYS A 1 197 ? 16.891 -26.625 -7.02 1 95.06 197 LYS A C 1
ATOM 1608 O O . LYS A 1 197 ? 16.797 -27.75 -7.523 1 95.06 197 LYS A O 1
ATOM 1613 N N . ASN A 1 198 ? 16.266 -25.609 -7.465 1 95.94 198 ASN A N 1
ATOM 1614 C CA . ASN A 1 198 ? 15.289 -25.703 -8.547 1 95.94 198 ASN A CA 1
ATOM 1615 C C . ASN A 1 198 ? 15.633 -24.781 -9.711 1 95.94 198 ASN A C 1
ATOM 1617 O O . ASN A 1 198 ? 15.82 -23.578 -9.508 1 95.94 198 ASN A O 1
ATOM 1621 N N . ILE A 1 199 ? 15.672 -25.328 -10.922 1 93.56 199 ILE A N 1
ATOM 1622 C CA . ILE A 1 199 ? 16.047 -24.547 -12.086 1 93.56 199 ILE A CA 1
ATOM 1623 C C . ILE A 1 199 ? 15.008 -24.719 -13.195 1 93.56 199 ILE A C 1
ATOM 1625 O O . ILE A 1 199 ? 14.734 -25.844 -13.617 1 93.56 199 ILE A O 1
ATOM 1629 N N . HIS A 1 200 ? 14.469 -23.656 -13.586 1 95.12 200 HIS A N 1
ATOM 1630 C CA . HIS A 1 200 ? 13.547 -23.641 -14.711 1 95.12 200 HIS A CA 1
ATOM 1631 C C . HIS A 1 200 ? 14.195 -23.016 -15.945 1 95.12 200 HIS A C 1
ATOM 1633 O O . HIS A 1 200 ? 14.469 -21.812 -15.969 1 95.12 200 HIS A O 1
ATOM 1639 N N . LEU A 1 201 ? 14.43 -23.797 -16.938 1 92.44 201 LEU A N 1
ATOM 1640 C CA . LEU A 1 201 ? 15.07 -23.344 -18.172 1 92.44 201 LEU A CA 1
ATOM 1641 C C . LEU A 1 201 ? 14.219 -23.719 -19.391 1 92.44 201 LEU A C 1
ATOM 1643 O O . LEU A 1 201 ? 14.758 -23.969 -20.469 1 92.44 201 LEU A O 1
ATOM 1647 N N . GLU A 1 202 ? 12.961 -23.781 -19.172 1 95.31 202 GLU A N 1
ATOM 1648 C CA . GLU A 1 202 ? 12.062 -24.172 -20.25 1 95.31 202 GLU A CA 1
ATOM 1649 C C . GLU A 1 202 ? 12.062 -23.141 -21.375 1 95.31 202 GLU A C 1
ATOM 1651 O O . GLU A 1 202 ? 12.359 -21.969 -21.141 1 95.31 202 GLU A O 1
ATOM 1656 N N . ASN A 1 203 ? 11.703 -23.562 -22.547 1 94.25 203 ASN A N 1
ATOM 1657 C CA . ASN A 1 203 ? 11.516 -22.703 -23.703 1 94.25 203 ASN A CA 1
ATOM 1658 C C . ASN A 1 203 ? 12.758 -21.875 -24 1 94.25 203 ASN A C 1
ATOM 1660 O O . ASN A 1 203 ? 12.672 -20.656 -24.156 1 94.25 203 ASN A O 1
ATOM 1664 N N . ASN A 1 204 ? 13.891 -22.484 -23.969 1 91.75 204 ASN A N 1
ATOM 1665 C CA . ASN A 1 204 ? 15.148 -21.875 -24.375 1 91.75 204 ASN A CA 1
ATOM 1666 C C . ASN A 1 204 ? 15.742 -22.578 -25.594 1 91.75 204 ASN A C 1
ATOM 1668 O O . ASN A 1 204 ? 15.039 -23.328 -26.281 1 91.75 204 ASN A O 1
ATOM 1672 N N . LEU A 1 205 ? 16.969 -22.219 -25.969 1 89.94 205 LEU A N 1
ATOM 1673 C CA . LEU A 1 205 ? 17.609 -22.797 -27.141 1 89.94 205 LEU A CA 1
ATOM 1674 C C . LEU A 1 205 ? 18.844 -23.594 -26.75 1 89.94 205 LEU A C 1
ATOM 1676 O O . LEU A 1 205 ? 19.875 -23.562 -27.438 1 89.94 205 LEU A O 1
ATOM 1680 N N . ILE A 1 206 ? 18.641 -24.188 -25.609 1 88.31 206 ILE A N 1
ATOM 1681 C CA . ILE A 1 206 ? 19.75 -24.984 -25.109 1 88.31 206 ILE A CA 1
ATOM 1682 C C . ILE A 1 206 ? 19.891 -26.25 -25.969 1 88.31 206 ILE A C 1
ATOM 1684 O O . ILE A 1 206 ? 18.953 -27.031 -26.094 1 88.31 206 ILE A O 1
ATOM 1688 N N . ASN A 1 207 ? 21.047 -26.5 -26.516 1 88 207 ASN A N 1
ATOM 1689 C CA . ASN A 1 207 ? 21.219 -27.625 -27.422 1 88 207 ASN A CA 1
ATOM 1690 C C . ASN A 1 207 ? 22.141 -28.688 -26.844 1 88 207 ASN A C 1
ATOM 1692 O O . ASN A 1 207 ? 22.141 -29.828 -27.297 1 88 207 ASN A O 1
ATOM 1696 N N . GLU A 1 208 ? 22.953 -28.219 -25.859 1 84.06 208 GLU A N 1
ATOM 1697 C CA . GLU A 1 208 ? 23.859 -29.188 -25.234 1 84.06 208 GLU A CA 1
ATOM 1698 C C . GLU A 1 208 ? 23.859 -29.031 -23.719 1 84.06 208 GLU A C 1
ATOM 1700 O O . GLU A 1 208 ? 23.844 -27.922 -23.203 1 84.06 208 GLU A O 1
ATOM 1705 N N . LEU A 1 209 ? 23.797 -30.141 -23.109 1 81.25 209 LEU A N 1
ATOM 1706 C CA . LEU A 1 209 ? 23.953 -30.219 -21.656 1 81.25 209 LEU A CA 1
ATOM 1707 C C . LEU A 1 209 ? 25 -31.266 -21.281 1 81.25 209 LEU A C 1
ATOM 1709 O O . LEU A 1 209 ? 24.656 -32.406 -21 1 81.25 209 LEU A O 1
ATOM 1713 N N . ILE A 1 210 ? 26.344 -30.859 -21.281 1 75.69 210 ILE A N 1
ATOM 1714 C CA . ILE A 1 210 ? 27.406 -31.797 -21.016 1 75.69 210 ILE A CA 1
ATOM 1715 C C . ILE A 1 210 ? 28.297 -31.281 -19.891 1 75.69 210 ILE A C 1
ATOM 1717 O O . ILE A 1 210 ? 28.719 -30.125 -19.906 1 75.69 210 ILE A O 1
ATOM 1721 N N . GLY A 1 211 ? 28.516 -32.094 -19.016 1 67.44 211 GLY A N 1
ATOM 1722 C CA . GLY A 1 211 ? 29.531 -31.797 -18.016 1 67.44 211 GLY A CA 1
ATOM 1723 C C . GLY A 1 211 ? 29.078 -30.797 -16.969 1 67.44 211 GLY A C 1
ATOM 1724 O O . GLY A 1 211 ? 29.906 -30.172 -16.297 1 67.44 211 GLY A O 1
ATOM 1725 N N . TYR A 1 212 ? 27.828 -30.641 -16.859 1 76.31 212 TYR A N 1
ATOM 1726 C CA . TYR A 1 212 ? 27.344 -29.656 -15.891 1 76.31 212 TYR A CA 1
ATOM 1727 C C . TYR A 1 212 ? 27.312 -30.25 -14.484 1 76.31 212 TYR A C 1
ATOM 1729 O O . TYR A 1 212 ? 27.125 -31.453 -14.32 1 76.31 212 TYR A O 1
ATOM 1737 N N . ASN A 1 213 ? 27.656 -29.312 -13.562 1 79.69 213 ASN A N 1
ATOM 1738 C CA . ASN A 1 213 ? 27.625 -29.688 -12.156 1 79.69 213 ASN A CA 1
ATOM 1739 C C . ASN A 1 213 ? 26.312 -29.281 -11.492 1 79.69 213 ASN A C 1
ATOM 1741 O O . ASN A 1 213 ? 26.156 -28.141 -11.062 1 79.69 213 ASN A O 1
ATOM 1745 N N . PHE A 1 214 ? 25.422 -30.297 -11.336 1 84.56 214 PHE A N 1
ATOM 1746 C CA . PHE A 1 214 ? 24.125 -30.094 -10.711 1 84.56 214 PHE A CA 1
ATOM 1747 C C . PHE A 1 214 ? 24.094 -30.672 -9.305 1 84.56 214 PHE A C 1
ATOM 1749 O O . PHE A 1 214 ? 23.078 -31.219 -8.875 1 84.56 214 PHE A O 1
ATOM 1756 N N . ARG A 1 215 ? 25.203 -30.578 -8.602 1 82.81 215 ARG A N 1
ATOM 1757 C CA . ARG A 1 215 ? 25.375 -31.312 -7.355 1 82.81 215 ARG A CA 1
ATOM 1758 C C . ARG A 1 215 ? 24.297 -30.938 -6.344 1 82.81 215 ARG A C 1
ATOM 1760 O O . ARG A 1 215 ? 23.844 -31.797 -5.574 1 82.81 215 ARG A O 1
ATOM 1767 N N . ASN A 1 216 ? 23.828 -29.766 -6.363 1 89.25 216 ASN A N 1
ATOM 1768 C CA . ASN A 1 216 ? 22.859 -29.344 -5.359 1 89.25 216 ASN A CA 1
ATOM 1769 C C . ASN A 1 216 ? 21.453 -29.234 -5.941 1 89.25 216 ASN A C 1
ATOM 1771 O O . ASN A 1 216 ? 20.484 -28.969 -5.219 1 89.25 216 ASN A O 1
ATOM 1775 N N . VAL A 1 217 ? 21.297 -29.516 -7.184 1 93.5 217 VAL A N 1
ATOM 1776 C CA . VAL A 1 217 ? 20.031 -29.297 -7.871 1 93.5 217 VAL A CA 1
ATOM 1777 C C . VAL A 1 217 ? 19.109 -30.5 -7.621 1 93.5 217 VAL A C 1
ATOM 1779 O O . VAL A 1 217 ? 19.516 -31.641 -7.762 1 93.5 217 VAL A O 1
ATOM 1782 N N . GLU A 1 218 ? 17.922 -30.203 -7.211 1 96.62 218 GLU A N 1
ATOM 1783 C CA . GLU A 1 218 ? 16.938 -31.25 -6.941 1 96.62 218 GLU A CA 1
ATOM 1784 C C . GLU A 1 218 ? 15.914 -31.344 -8.078 1 96.62 218 GLU A C 1
ATOM 1786 O O . GLU A 1 218 ? 15.398 -32.438 -8.359 1 96.62 218 GLU A O 1
ATOM 1791 N N . GLU A 1 219 ? 15.617 -30.266 -8.672 1 97.5 219 GLU A N 1
ATOM 1792 C CA . GLU A 1 219 ? 14.664 -30.234 -9.781 1 97.5 219 GLU A CA 1
ATOM 1793 C C . GLU A 1 219 ? 15.219 -29.453 -10.969 1 97.5 219 GLU A C 1
ATOM 1795 O O . GLU A 1 219 ? 15.75 -28.359 -10.797 1 97.5 219 GLU A O 1
ATOM 1800 N N . LEU A 1 220 ? 15.078 -29.984 -12.141 1 95.06 220 LEU A N 1
ATOM 1801 C CA . LEU A 1 220 ? 15.57 -29.375 -13.367 1 95.06 220 LEU A CA 1
ATOM 1802 C C . LEU A 1 220 ? 14.531 -29.484 -14.484 1 95.06 220 LEU A C 1
ATOM 1804 O O . LEU A 1 220 ? 14.109 -30.594 -14.836 1 95.06 220 LEU A O 1
ATOM 1808 N N . TYR A 1 221 ? 14.125 -28.406 -15 1 96.19 221 TYR A N 1
ATOM 1809 C CA . TYR A 1 221 ? 13.117 -28.359 -16.062 1 96.19 221 TYR A CA 1
ATOM 1810 C C . TYR A 1 221 ? 13.711 -27.812 -17.344 1 96.19 221 TYR A C 1
ATOM 1812 O O . TYR A 1 221 ? 14.117 -26.656 -17.422 1 96.19 221 TYR A O 1
ATOM 1820 N N . LEU A 1 222 ? 13.703 -28.594 -18.391 1 94 222 LEU A N 1
ATOM 1821 C CA . LEU A 1 222 ? 14.359 -28.234 -19.641 1 94 222 LEU A CA 1
ATOM 1822 C C . LEU A 1 222 ? 13.398 -28.391 -20.812 1 94 222 LEU A C 1
ATOM 1824 O O . LEU A 1 222 ? 13.828 -28.453 -21.969 1 94 222 LEU A O 1
ATOM 1828 N N . ASP A 1 223 ? 12.133 -28.391 -20.578 1 96 223 ASP A N 1
ATOM 1829 C CA . ASP A 1 223 ? 11.133 -28.625 -21.609 1 96 223 ASP A CA 1
ATOM 1830 C C . ASP A 1 223 ? 11.312 -27.656 -22.781 1 96 223 ASP A C 1
ATOM 1832 O O . ASP A 1 223 ? 11.672 -26.5 -22.578 1 96 223 ASP A O 1
ATOM 1836 N N . ASN A 1 224 ? 11.047 -28.109 -23.969 1 95.19 224 ASN A N 1
ATOM 1837 C CA . ASN A 1 224 ? 11.031 -27.312 -25.188 1 95.19 224 ASN A CA 1
ATOM 1838 C C . ASN A 1 224 ? 12.398 -26.703 -25.469 1 95.19 224 ASN A C 1
ATOM 1840 O O . ASN A 1 224 ? 12.5 -25.516 -25.797 1 95.19 224 ASN A O 1
ATOM 1844 N N . ASN A 1 225 ? 13.453 -27.344 -25.125 1 93.06 225 ASN A N 1
ATOM 1845 C CA . ASN A 1 225 ? 14.805 -27.047 -25.594 1 93.06 225 ASN A CA 1
ATOM 1846 C C . ASN A 1 225 ? 15.258 -28.016 -26.672 1 93.06 225 ASN A C 1
ATOM 1848 O O . ASN A 1 225 ? 14.984 -29.219 -26.578 1 93.06 225 ASN A O 1
ATOM 1852 N N . PRO A 1 226 ? 15.922 -27.547 -27.672 1 90.75 226 PRO A N 1
ATOM 1853 C CA . PRO A 1 226 ? 16.391 -28.453 -28.734 1 90.75 226 PRO A CA 1
ATOM 1854 C C . PRO A 1 226 ? 17.656 -29.203 -28.344 1 90.75 226 PRO A C 1
ATOM 1856 O O . PRO A 1 226 ? 18.688 -29.062 -28.984 1 90.75 226 PRO A O 1
ATOM 1859 N N . LEU A 1 227 ? 17.516 -30.062 -27.375 1 88.62 227 LEU A N 1
ATOM 1860 C CA . LEU A 1 227 ? 18.672 -30.75 -26.844 1 88.62 227 LEU A CA 1
ATOM 1861 C C . LEU A 1 227 ? 19.156 -31.844 -27.797 1 88.62 227 LEU A C 1
ATOM 1863 O O . LEU A 1 227 ? 18.359 -32.688 -28.219 1 88.62 227 LEU A O 1
ATOM 1867 N N . TYR A 1 228 ? 20.406 -31.781 -28.219 1 83.06 228 TYR A N 1
ATOM 1868 C CA . TYR A 1 228 ? 20.953 -32.812 -29.094 1 83.06 228 TYR A CA 1
ATOM 1869 C C . TYR A 1 228 ? 21.969 -33.688 -28.359 1 83.06 228 TYR A C 1
ATOM 1871 O O . TYR A 1 228 ? 22.188 -34.844 -28.703 1 83.06 228 TYR A O 1
ATOM 1879 N N . ASP A 1 229 ? 22.688 -33.062 -27.484 1 81.31 229 ASP A N 1
ATOM 1880 C CA . ASP A 1 229 ? 23.688 -33.75 -26.672 1 81.31 229 ASP A CA 1
ATOM 1881 C C . ASP A 1 229 ? 23.422 -33.562 -25.188 1 81.31 229 ASP A C 1
ATOM 1883 O O . ASP A 1 229 ? 23.484 -32.406 -24.688 1 81.31 229 ASP A O 1
ATOM 1887 N N . LEU A 1 230 ? 23.031 -34.719 -24.578 1 82.69 230 LEU A N 1
ATOM 1888 C CA . LEU A 1 230 ? 22.719 -34.656 -23.156 1 82.69 230 LEU A CA 1
ATOM 1889 C C . LEU A 1 230 ? 23.438 -35.75 -22.391 1 82.69 230 LEU A C 1
ATOM 1891 O O . LEU A 1 230 ? 23.438 -36.906 -22.828 1 82.69 230 LEU A O 1
ATOM 1895 N N . SER A 1 231 ? 24.156 -35.375 -21.406 1 83.69 231 SER A N 1
ATOM 1896 C CA . SER A 1 231 ? 24.828 -36.344 -20.547 1 83.69 231 SER A CA 1
ATOM 1897 C C . SER A 1 231 ? 24.797 -35.875 -19.094 1 83.69 231 SER A C 1
ATOM 1899 O O . SER A 1 231 ? 25 -34.719 -18.797 1 83.69 231 SER A O 1
ATOM 1901 N N . PHE A 1 232 ? 24.484 -36.844 -18.219 1 87.44 232 PHE A N 1
ATOM 1902 C CA . PHE A 1 232 ? 24.484 -36.562 -16.797 1 87.44 232 PHE A CA 1
ATOM 1903 C C . PHE A 1 232 ? 25.5 -37.469 -16.078 1 87.44 232 PHE A C 1
ATOM 1905 O O . PHE A 1 232 ? 25.547 -38.656 -16.297 1 87.44 232 PHE A O 1
ATOM 1912 N N . ASP A 1 233 ? 26.359 -36.812 -15.359 1 88.19 233 ASP A N 1
ATOM 1913 C CA . ASP A 1 233 ? 27.281 -37.531 -14.484 1 88.19 233 ASP A CA 1
ATOM 1914 C C . ASP A 1 233 ? 26.656 -37.781 -13.109 1 88.19 233 ASP A C 1
ATOM 1916 O O . ASP A 1 233 ? 26.281 -36.812 -12.414 1 88.19 233 ASP A O 1
ATOM 1920 N N . PRO A 1 234 ? 26.547 -39.125 -12.742 1 91.56 234 PRO A N 1
ATOM 1921 C CA . PRO A 1 234 ? 25.906 -39.406 -11.461 1 91.56 234 PRO A CA 1
ATOM 1922 C C . PRO A 1 234 ? 26.594 -38.719 -10.281 1 91.56 234 PRO A C 1
ATOM 1924 O O . PRO A 1 234 ? 25.953 -38.469 -9.258 1 91.56 234 PRO A O 1
ATOM 1927 N N . LYS A 1 235 ? 27.859 -38.281 -10.477 1 89.94 235 LYS A N 1
ATOM 1928 C CA . LYS A 1 235 ? 28.594 -37.594 -9.422 1 89.94 235 LYS A CA 1
ATOM 1929 C C . LYS A 1 235 ? 28.078 -36.188 -9.219 1 89.94 235 LYS A C 1
ATOM 1931 O O . LYS A 1 235 ? 28.125 -35.656 -8.109 1 89.94 235 LYS A O 1
ATOM 1936 N N . PHE A 1 236 ? 27.578 -35.688 -10.258 1 88.94 236 PHE A N 1
ATOM 1937 C CA . PHE A 1 236 ? 27.188 -34.281 -10.211 1 88.94 236 PHE A CA 1
ATOM 1938 C C . PHE A 1 236 ? 25.672 -34.156 -10.211 1 88.94 236 PHE A C 1
ATOM 1940 O O . PHE A 1 236 ? 25.141 -33.062 -10.367 1 88.94 236 PHE A O 1
ATOM 1947 N N . THR A 1 237 ? 24.922 -35.281 -10.07 1 92.19 237 THR A N 1
ATOM 1948 C CA . THR A 1 237 ? 23.453 -35.25 -10.055 1 92.19 237 THR A CA 1
ATOM 1949 C C . THR A 1 237 ? 22.906 -36.094 -8.906 1 92.19 237 THR A C 1
ATOM 1951 O O . THR A 1 237 ? 21.828 -36.656 -9.016 1 92.19 237 THR A O 1
ATOM 1954 N N . LYS A 1 238 ? 23.703 -36.156 -7.824 1 91.88 238 LYS A N 1
ATOM 1955 C CA . LYS A 1 238 ? 23.359 -37.031 -6.719 1 91.88 238 LYS A CA 1
ATOM 1956 C C . LYS A 1 238 ? 22.047 -36.625 -6.059 1 91.88 238 LYS A C 1
ATOM 1958 O O . LYS A 1 238 ? 21.328 -37.438 -5.516 1 91.88 238 LYS A O 1
ATOM 1963 N N . ASN A 1 239 ? 21.75 -35.344 -6.156 1 94 239 ASN A N 1
ATOM 1964 C CA . ASN A 1 239 ? 20.562 -34.875 -5.453 1 94 239 ASN A CA 1
ATOM 1965 C C . ASN A 1 239 ? 19.406 -34.625 -6.41 1 94 239 ASN A C 1
ATOM 1967 O O . ASN A 1 239 ? 18.312 -34.219 -5.984 1 94 239 ASN A O 1
ATOM 1971 N N . LEU A 1 240 ? 19.531 -34.844 -7.68 1 95.56 240 LEU A N 1
ATOM 1972 C CA . LEU A 1 240 ? 18.5 -34.594 -8.672 1 95.56 240 LEU A CA 1
ATOM 1973 C C . LEU A 1 240 ? 17.328 -35.531 -8.516 1 95.56 240 LEU A C 1
ATOM 1975 O O . LEU A 1 240 ? 17.5 -36.75 -8.609 1 95.56 240 LEU A O 1
ATOM 1979 N N . LYS A 1 241 ? 16.156 -35.031 -8.266 1 97.5 241 LYS A N 1
ATOM 1980 C CA . LYS A 1 241 ? 14.977 -35.844 -8 1 97.5 241 LYS A CA 1
ATOM 1981 C C . LYS A 1 241 ? 13.961 -35.719 -9.133 1 97.5 241 LYS A C 1
ATOM 1983 O O . LYS A 1 241 ? 13.25 -36.688 -9.438 1 97.5 241 LYS A O 1
ATOM 1988 N N . ILE A 1 242 ? 13.906 -34.594 -9.703 1 97.94 242 ILE A N 1
ATOM 1989 C CA . ILE A 1 242 ? 12.93 -34.375 -10.758 1 97.94 242 ILE A CA 1
ATOM 1990 C C . ILE A 1 242 ? 13.633 -33.844 -12 1 97.94 242 ILE A C 1
ATOM 1992 O O . ILE A 1 242 ? 14.43 -32.906 -11.914 1 97.94 242 ILE A O 1
ATOM 1996 N N . LEU A 1 243 ? 13.344 -34.375 -13.148 1 95.88 243 LEU A N 1
ATOM 1997 C CA . LEU A 1 243 ? 13.867 -33.938 -14.438 1 95.88 243 LEU A CA 1
ATOM 1998 C C . LEU A 1 243 ? 12.766 -33.938 -15.492 1 95.88 243 LEU A C 1
ATOM 2000 O O . LEU A 1 243 ? 12.07 -34.938 -15.688 1 95.88 243 LEU A O 1
ATOM 2004 N N . SER A 1 244 ? 12.578 -32.844 -16.047 1 96.62 244 SER A N 1
ATOM 2005 C CA . SER A 1 244 ? 11.586 -32.719 -17.125 1 96.62 244 SER A CA 1
ATOM 2006 C C . SER A 1 244 ? 12.25 -32.438 -18.453 1 96.62 244 SER A C 1
ATOM 2008 O O . SER A 1 244 ? 12.953 -31.422 -18.594 1 96.62 244 SER A O 1
ATOM 2010 N N . LEU A 1 245 ? 12.023 -33.25 -19.375 1 94.25 245 LEU A N 1
ATOM 2011 C CA . LEU A 1 245 ? 12.578 -33.156 -20.719 1 94.25 245 LEU A CA 1
ATOM 2012 C C . LEU A 1 245 ? 11.484 -33.281 -21.781 1 94.25 245 LEU A C 1
ATOM 2014 O O . LEU A 1 245 ? 11.656 -33.969 -22.781 1 94.25 245 LEU A O 1
ATOM 2018 N N . SER A 1 246 ? 10.414 -32.688 -21.516 1 94.94 246 SER A N 1
ATOM 2019 C CA . SER A 1 246 ? 9.312 -32.719 -22.469 1 94.94 246 SER A CA 1
ATOM 2020 C C . SER A 1 246 ? 9.641 -31.938 -23.734 1 94.94 246 SER A C 1
ATOM 2022 O O . SER A 1 246 ? 10.156 -30.828 -23.672 1 94.94 246 SER A O 1
ATOM 2024 N N . ASN A 1 247 ? 9.414 -32.5 -24.906 1 93.75 247 ASN A N 1
ATOM 2025 C CA . ASN A 1 247 ? 9.594 -31.891 -26.219 1 93.75 247 ASN A CA 1
ATOM 2026 C C . ASN A 1 247 ? 11.016 -31.375 -26.391 1 93.75 247 ASN A C 1
ATOM 2028 O O . ASN A 1 247 ? 11.211 -30.203 -26.734 1 93.75 247 ASN A O 1
ATOM 2032 N N . THR A 1 248 ? 12.008 -32 -26.203 1 89.5 248 THR A N 1
ATOM 2033 C CA . THR A 1 248 ? 13.398 -31.594 -26.297 1 89.5 248 THR A CA 1
ATOM 2034 C C . THR A 1 248 ? 14.094 -32.25 -27.484 1 89.5 248 THR A C 1
ATOM 2036 O O . THR A 1 248 ? 14.773 -31.562 -28.266 1 89.5 248 THR A O 1
ATOM 2039 N N . THR A 1 249 ? 14.445 -33.531 -27.422 1 76 249 THR A N 1
ATOM 2040 C CA . THR A 1 249 ? 15.258 -34.156 -28.453 1 76 249 THR A CA 1
ATOM 2041 C C . THR A 1 249 ? 14.625 -35.469 -28.906 1 76 249 THR A C 1
ATOM 2043 O O . THR A 1 249 ? 13.75 -36.031 -28.234 1 76 249 THR A O 1
ATOM 2046 N N . LEU A 1 250 ? 15.164 -35.812 -30.125 1 64.88 250 LEU A N 1
ATOM 2047 C CA . LEU A 1 250 ? 14.773 -37.094 -30.734 1 64.88 250 LEU A CA 1
ATOM 2048 C C . LEU A 1 250 ? 15.688 -38.219 -30.266 1 64.88 250 LEU A C 1
ATOM 2050 O O . LEU A 1 250 ? 15.266 -39.375 -30.188 1 64.88 250 LEU A O 1
ATOM 2054 N N . ASN A 1 251 ? 16.922 -37.844 -29.906 1 69.62 251 ASN A N 1
ATOM 2055 C CA . ASN A 1 251 ? 17.859 -38.906 -29.594 1 69.62 251 ASN A CA 1
ATOM 2056 C C . ASN A 1 251 ? 18.359 -38.781 -28.156 1 69.62 251 ASN A C 1
ATOM 2058 O O . ASN A 1 251 ? 19.219 -37.969 -27.859 1 69.62 251 ASN A O 1
ATOM 2062 N N . PHE A 1 252 ? 17.781 -39.562 -27.25 1 73.06 252 PHE A N 1
ATOM 2063 C CA . PHE A 1 252 ? 18.172 -39.469 -25.844 1 73.06 252 PHE A CA 1
ATOM 2064 C C . PHE A 1 252 ? 19.266 -40.5 -25.516 1 73.06 252 PHE A C 1
ATOM 2066 O O . PHE A 1 252 ? 19.156 -41.656 -25.891 1 73.06 252 PHE A O 1
ATOM 2073 N N . PRO A 1 253 ? 20.344 -39.938 -24.953 1 74.19 253 PRO A N 1
ATOM 2074 C CA . PRO A 1 253 ? 21.281 -40.906 -24.375 1 74.19 253 PRO A CA 1
ATOM 2075 C C . PRO A 1 253 ? 20.75 -41.562 -23.125 1 74.19 253 PRO A C 1
ATOM 2077 O O . PRO A 1 253 ? 19.656 -41.25 -22.656 1 74.19 253 PRO A O 1
ATOM 2080 N N . LYS A 1 254 ? 21.609 -42.562 -22.672 1 82.06 254 LYS A N 1
ATOM 2081 C CA . LYS A 1 254 ? 21.297 -43.188 -21.391 1 82.06 254 LYS A CA 1
ATOM 2082 C C . LYS A 1 254 ? 21.344 -42.156 -20.266 1 82.06 254 LYS A C 1
ATOM 2084 O O . LYS A 1 254 ? 22.281 -41.375 -20.156 1 82.06 254 LYS A O 1
ATOM 2089 N N . LEU A 1 255 ? 20.25 -42.125 -19.531 1 88 255 LEU A N 1
ATOM 2090 C CA . LEU A 1 255 ? 20.188 -41.25 -18.375 1 88 255 LEU A CA 1
ATOM 2091 C C . LEU A 1 255 ? 20.75 -41.938 -17.125 1 88 255 LEU A C 1
ATOM 2093 O O . LEU A 1 255 ? 20.156 -42.906 -16.625 1 88 255 LEU A O 1
ATOM 2097 N N . ASN A 1 256 ? 21.906 -41.562 -16.766 1 90.75 256 ASN A N 1
ATOM 2098 C CA . ASN A 1 256 ? 22.531 -42.156 -15.586 1 90.75 256 ASN A CA 1
ATOM 2099 C C . ASN A 1 256 ? 22.359 -41.25 -14.367 1 90.75 256 ASN A C 1
ATOM 2101 O O . ASN A 1 256 ? 23.312 -40.594 -13.914 1 90.75 256 ASN A O 1
ATOM 2105 N N . ILE A 1 257 ? 21.172 -41.281 -13.844 1 94 257 ILE A N 1
ATOM 2106 C CA . ILE A 1 257 ? 20.828 -40.5 -12.664 1 94 257 ILE A CA 1
ATOM 2107 C C . ILE A 1 257 ? 20.125 -41.406 -11.641 1 94 257 ILE A C 1
ATOM 2109 O O . ILE A 1 257 ? 18.906 -41.406 -11.539 1 94 257 ILE A O 1
ATOM 2113 N N . PRO A 1 258 ? 20.875 -42.062 -10.836 1 95.12 258 PRO A N 1
ATOM 2114 C CA . PRO A 1 258 ? 20.297 -43.031 -9.93 1 95.12 258 PRO A CA 1
ATOM 2115 C C . PRO A 1 258 ? 19.328 -42.438 -8.922 1 95.12 258 PRO A C 1
ATOM 2117 O O . PRO A 1 258 ? 18.422 -43.094 -8.43 1 95.12 258 PRO A O 1
ATOM 2120 N N . SER A 1 259 ? 19.469 -41.188 -8.633 1 95.69 259 SER A N 1
ATOM 2121 C CA . SER A 1 259 ? 18.672 -40.531 -7.594 1 95.69 259 SER A CA 1
ATOM 2122 C C . SER A 1 259 ? 17.328 -40.062 -8.133 1 95.69 259 SER A C 1
ATOM 2124 O O . SER A 1 259 ? 16.453 -39.625 -7.371 1 95.69 259 SER A O 1
ATOM 2126 N N . LEU A 1 260 ? 17.094 -40.094 -9.383 1 96.75 260 LEU A N 1
ATOM 2127 C CA . LEU A 1 260 ? 15.93 -39.531 -10.047 1 96.75 260 LEU A CA 1
ATOM 2128 C C . LEU A 1 260 ? 14.656 -40.219 -9.594 1 96.75 260 LEU A C 1
ATOM 2130 O O . LEU A 1 260 ? 14.586 -41.469 -9.57 1 96.75 260 LEU A O 1
ATOM 2134 N N . ILE A 1 261 ? 13.672 -39.438 -9.211 1 97.88 261 ILE A N 1
ATOM 2135 C CA . ILE A 1 261 ? 12.414 -40 -8.719 1 97.88 261 ILE A CA 1
ATOM 2136 C C . ILE A 1 261 ? 11.312 -39.781 -9.758 1 97.88 261 ILE A C 1
ATOM 2138 O O . ILE A 1 261 ? 10.469 -40.656 -9.961 1 97.88 261 ILE A O 1
ATOM 2142 N N . THR A 1 262 ? 11.32 -38.656 -10.383 1 98.12 262 THR A N 1
ATOM 2143 C CA . THR A 1 262 ? 10.312 -38.312 -11.375 1 98.12 262 THR A CA 1
ATOM 2144 C C . THR A 1 262 ? 10.977 -37.875 -12.68 1 98.12 262 THR A C 1
ATOM 2146 O O . THR A 1 262 ? 11.898 -37.062 -12.664 1 98.12 262 THR A O 1
ATOM 2149 N N . LEU A 1 263 ? 10.469 -38.375 -13.797 1 96 263 LEU A N 1
ATOM 2150 C CA . LEU A 1 263 ? 11.008 -38.062 -15.117 1 96 263 LEU A CA 1
ATOM 2151 C C . LEU A 1 263 ? 9.891 -37.812 -16.125 1 96 263 LEU A C 1
ATOM 2153 O O . LEU A 1 263 ? 8.953 -38.625 -16.219 1 96 263 LEU A O 1
ATOM 2157 N N . ASP A 1 264 ? 9.961 -36.75 -16.75 1 96 264 ASP A N 1
ATOM 2158 C CA . ASP A 1 264 ? 9.016 -36.438 -17.812 1 96 264 ASP A CA 1
ATOM 2159 C C . ASP A 1 264 ? 9.695 -36.438 -19.172 1 96 264 ASP A C 1
ATOM 2161 O O . ASP A 1 264 ? 10.539 -35.594 -19.453 1 96 264 ASP A O 1
ATOM 2165 N N . LEU A 1 265 ? 9.352 -37.375 -19.984 1 93.5 265 LEU A N 1
ATOM 2166 C CA . LEU A 1 265 ? 9.852 -37.469 -21.344 1 93.5 265 LEU A CA 1
ATOM 2167 C C . LEU A 1 265 ? 8.719 -37.344 -22.359 1 93.5 265 LEU A C 1
ATOM 2169 O O . LEU A 1 265 ? 8.781 -37.875 -23.453 1 93.5 265 LEU A O 1
ATOM 2173 N N . SER A 1 266 ? 7.723 -36.656 -21.969 1 94.31 266 SER A N 1
ATOM 2174 C CA . SER A 1 266 ? 6.555 -36.531 -22.828 1 94.31 266 SER A CA 1
ATOM 2175 C C . SER A 1 266 ? 6.863 -35.688 -24.062 1 94.31 266 SER A C 1
ATOM 2177 O O . SER A 1 266 ? 7.863 -34.969 -24.094 1 94.31 266 SER A O 1
ATOM 2179 N N . GLN A 1 267 ? 6.02 -35.844 -25.094 1 94 267 GLN A N 1
ATOM 2180 C CA . GLN A 1 267 ? 6.027 -35.031 -26.312 1 94 267 GLN A CA 1
ATOM 2181 C C . GLN A 1 267 ? 7.371 -35.125 -27.031 1 94 267 GLN A C 1
ATOM 2183 O O . GLN A 1 267 ? 7.93 -34.125 -27.453 1 94 267 GLN A O 1
ATOM 2188 N N . ASN A 1 268 ? 7.855 -36.219 -26.875 1 91.44 268 ASN A N 1
ATOM 2189 C CA . ASN A 1 268 ? 9.023 -36.531 -27.703 1 91.44 268 ASN A CA 1
ATOM 2190 C C . ASN A 1 268 ? 8.695 -37.562 -28.766 1 91.44 268 ASN A C 1
ATOM 2192 O O . ASN A 1 268 ? 7.531 -37.906 -28.953 1 91.44 268 ASN A O 1
ATOM 2196 N N . ARG A 1 269 ? 9.492 -38.031 -29.656 1 85.38 269 ARG A N 1
ATOM 2197 C CA . ARG A 1 269 ? 9.242 -38.969 -30.734 1 85.38 269 ARG A CA 1
ATOM 2198 C C . ARG A 1 269 ? 9.883 -40.344 -30.422 1 85.38 269 ARG A C 1
ATOM 2200 O O . ARG A 1 269 ? 10.523 -40.938 -31.281 1 85.38 269 ARG A O 1
ATOM 2207 N N . PHE A 1 270 ? 9.609 -40.688 -29.141 1 83.38 270 PHE A N 1
ATOM 2208 C CA . PHE A 1 270 ? 10.195 -41.938 -28.719 1 83.38 270 PHE A CA 1
ATOM 2209 C C . PHE A 1 270 ? 9.461 -43.125 -29.344 1 83.38 270 PHE A C 1
ATOM 2211 O O . PHE A 1 270 ? 8.234 -43.094 -29.469 1 83.38 270 PHE A O 1
ATOM 2218 N N . HIS A 1 271 ? 10.32 -44 -29.812 1 76.44 271 HIS A N 1
ATOM 2219 C CA . HIS A 1 271 ? 9.781 -45.281 -30.297 1 76.44 271 HIS A CA 1
ATOM 2220 C C . HIS A 1 271 ? 10.312 -46.438 -29.469 1 76.44 271 HIS A C 1
ATOM 2222 O O . HIS A 1 271 ? 11.164 -46.25 -28.594 1 76.44 271 HIS A O 1
ATOM 2228 N N . PHE A 1 272 ? 9.93 -47.656 -29.656 1 60.59 272 PHE A N 1
ATOM 2229 C CA . PHE A 1 272 ? 10.148 -48.906 -28.906 1 60.59 272 PHE A CA 1
ATOM 2230 C C . PHE A 1 272 ? 11.641 -49.188 -28.766 1 60.59 272 PHE A C 1
ATOM 2232 O O . PHE A 1 272 ? 12.07 -49.812 -27.797 1 60.59 272 PHE A O 1
ATOM 2239 N N . THR A 1 273 ? 12.438 -48.656 -29.578 1 55.88 273 THR A N 1
ATOM 2240 C CA . THR A 1 273 ? 13.711 -49.312 -29.828 1 55.88 273 THR A CA 1
ATOM 2241 C C . THR A 1 273 ? 14.727 -49 -28.734 1 55.88 273 THR A C 1
ATOM 2243 O O . THR A 1 273 ? 15.656 -49.781 -28.5 1 55.88 273 THR A O 1
ATOM 2246 N N . ASN A 1 274 ? 14.516 -48 -27.969 1 57.81 274 ASN A N 1
ATOM 2247 C CA . ASN A 1 274 ? 15.703 -47.688 -27.172 1 57.81 274 ASN A CA 1
ATOM 2248 C C . ASN A 1 274 ? 15.492 -48 -25.703 1 57.81 274 ASN A C 1
ATOM 2250 O O . ASN A 1 274 ? 15.359 -47.094 -24.875 1 57.81 274 ASN A O 1
ATOM 2254 N N . GLU A 1 275 ? 15.297 -49.281 -25.328 1 60.56 275 GLU A N 1
ATOM 2255 C CA . GLU A 1 275 ? 14.914 -49.812 -24.016 1 60.56 275 GLU A CA 1
ATOM 2256 C C . GLU A 1 275 ? 16.016 -49.562 -22.984 1 60.56 275 GLU A C 1
ATOM 2258 O O . GLU A 1 275 ? 15.758 -49.594 -21.781 1 60.56 275 GLU A O 1
ATOM 2263 N N . ASN A 1 276 ? 17.094 -48.969 -23.391 1 73.94 276 ASN A N 1
ATOM 2264 C CA . ASN A 1 276 ? 18.203 -48.906 -22.438 1 73.94 276 ASN A CA 1
ATOM 2265 C C . ASN A 1 276 ? 18.422 -47.5 -21.938 1 73.94 276 ASN A C 1
ATOM 2267 O O . ASN A 1 276 ? 19.375 -47.25 -21.188 1 73.94 276 ASN A O 1
ATOM 2271 N N . ILE A 1 277 ? 17.406 -46.656 -22.094 1 79.75 277 ILE A N 1
ATOM 2272 C CA . ILE A 1 277 ? 17.703 -45.281 -21.766 1 79.75 277 ILE A CA 1
ATOM 2273 C C . ILE A 1 277 ? 17.5 -45.031 -20.281 1 79.75 277 ILE A C 1
ATOM 2275 O O . ILE A 1 277 ? 18.094 -44.125 -19.703 1 79.75 277 ILE A O 1
ATOM 2279 N N . LEU A 1 278 ? 16.734 -45.938 -19.625 1 88.12 278 LEU A N 1
ATOM 2280 C CA . LEU A 1 278 ? 16.359 -45.688 -18.234 1 88.12 278 LEU A CA 1
ATOM 2281 C C . LEU A 1 278 ? 17.016 -46.688 -17.297 1 88.12 278 LEU A C 1
ATOM 2283 O O . LEU A 1 278 ? 16.656 -46.781 -16.125 1 88.12 278 LEU A O 1
ATOM 2287 N N . GLU A 1 279 ? 17.953 -47.406 -17.797 1 86.19 279 GLU A N 1
ATOM 2288 C CA . GLU A 1 279 ? 18.547 -48.531 -17.062 1 86.19 279 GLU A CA 1
ATOM 2289 C C . GLU A 1 279 ? 19.219 -48.062 -15.781 1 86.19 279 GLU A C 1
ATOM 2291 O O . GLU A 1 279 ? 19.281 -48.812 -14.797 1 86.19 279 GLU A O 1
ATOM 2296 N N . TYR A 1 280 ? 19.703 -46.844 -15.789 1 89.94 280 TYR A N 1
ATOM 2297 C CA . TYR A 1 280 ? 20.453 -46.375 -14.633 1 89.94 280 TYR A CA 1
ATOM 2298 C C . TYR A 1 280 ? 19.641 -45.375 -13.805 1 89.94 280 TYR A C 1
ATOM 2300 O O . TYR A 1 280 ? 20.203 -44.625 -13 1 89.94 280 TYR A O 1
ATOM 2308 N N . THR A 1 281 ? 18.391 -45.281 -14.023 1 92.62 281 THR A N 1
ATOM 2309 C CA . THR A 1 281 ? 17.484 -44.5 -13.188 1 92.62 281 THR A CA 1
ATOM 2310 C C . THR A 1 281 ? 16.797 -45.406 -12.164 1 92.62 281 THR A C 1
ATOM 2312 O O . THR A 1 281 ? 15.586 -45.594 -12.234 1 92.62 281 THR A O 1
ATOM 2315 N N . LEU A 1 282 ? 17.453 -45.781 -11.164 1 90.81 282 LEU A N 1
ATOM 2316 C CA . LEU A 1 282 ? 17.109 -46.875 -10.281 1 90.81 282 LEU A CA 1
ATOM 2317 C C . LEU A 1 282 ? 16.016 -46.469 -9.297 1 90.81 282 LEU A C 1
ATOM 2319 O O . LEU A 1 282 ? 15.242 -47.312 -8.844 1 90.81 282 LEU A O 1
ATOM 2323 N N . SER A 1 283 ? 15.922 -45.281 -8.945 1 95.44 283 SER A N 1
ATOM 2324 C CA . SER A 1 283 ? 14.984 -44.812 -7.926 1 95.44 283 SER A CA 1
ATOM 2325 C C . SER A 1 283 ? 13.711 -44.281 -8.555 1 95.44 283 SER A C 1
ATOM 2327 O O . SER A 1 283 ? 12.836 -43.75 -7.848 1 95.44 283 SER A O 1
ATOM 2329 N N . LEU A 1 284 ? 13.562 -44.375 -9.82 1 95.88 284 LEU A N 1
ATOM 2330 C CA . LEU A 1 284 ? 12.469 -43.75 -10.555 1 95.88 284 LEU A CA 1
ATOM 2331 C C . LEU A 1 284 ? 11.117 -44.281 -10.086 1 95.88 284 LEU A C 1
ATOM 2333 O O . LEU A 1 284 ? 10.898 -45.5 -10.078 1 95.88 284 LEU A O 1
ATOM 2337 N N . GLU A 1 285 ? 10.211 -43.375 -9.672 1 96.94 285 GLU A N 1
ATOM 2338 C CA . GLU A 1 285 ? 8.883 -43.75 -9.195 1 96.94 285 GLU A CA 1
ATOM 2339 C C . GLU A 1 285 ? 7.797 -43.25 -10.141 1 96.94 285 GLU A C 1
ATOM 2341 O O . GLU A 1 285 ? 6.711 -43.844 -10.211 1 96.94 285 GLU A O 1
ATOM 2346 N N . ASN A 1 286 ? 8.016 -42.219 -10.789 1 97.38 286 ASN A N 1
ATOM 2347 C CA . ASN A 1 286 ? 7.043 -41.562 -11.664 1 97.38 286 ASN A CA 1
ATOM 2348 C C . ASN A 1 286 ? 7.621 -41.312 -13.047 1 97.38 286 ASN A C 1
ATOM 2350 O O . ASN A 1 286 ? 8.68 -40.688 -13.172 1 97.38 286 ASN A O 1
ATOM 2354 N N . LEU A 1 287 ? 6.922 -41.719 -14.094 1 95.44 287 LEU A N 1
ATOM 2355 C CA . LEU A 1 287 ? 7.418 -41.594 -15.461 1 95.44 287 LEU A CA 1
ATOM 2356 C C . LEU A 1 287 ? 6.305 -41.156 -16.406 1 95.44 287 LEU A C 1
ATOM 2358 O O . LEU A 1 287 ? 5.227 -41.75 -16.422 1 95.44 287 LEU A O 1
ATOM 2362 N N . ILE A 1 288 ? 6.551 -40.125 -17.062 1 96 288 ILE A N 1
ATOM 2363 C CA . ILE A 1 288 ? 5.598 -39.656 -18.062 1 96 288 ILE A CA 1
ATOM 2364 C C . ILE A 1 288 ? 6.156 -39.875 -19.453 1 96 288 ILE A C 1
ATOM 2366 O O . ILE A 1 288 ? 7.176 -39.281 -19.828 1 96 288 ILE A O 1
ATOM 2370 N N . LEU A 1 289 ? 5.496 -40.656 -20.234 1 93.94 289 LEU A N 1
ATOM 2371 C CA . LEU A 1 289 ? 5.863 -40.938 -21.625 1 93.94 289 LEU A CA 1
ATOM 2372 C C . LEU A 1 289 ? 4.727 -40.594 -22.562 1 93.94 289 LEU A C 1
ATOM 2374 O O . LEU A 1 289 ? 4.605 -41.188 -23.641 1 93.94 289 LEU A O 1
ATOM 2378 N N . SER A 1 290 ? 3.922 -39.688 -22.141 1 95.62 290 SER A N 1
ATOM 2379 C CA . SER A 1 290 ? 2.758 -39.312 -22.938 1 95.62 290 SER A CA 1
ATOM 2380 C C . SER A 1 290 ? 3.172 -38.625 -24.219 1 95.62 290 SER A C 1
ATOM 2382 O O . SER A 1 290 ? 4.242 -38 -24.297 1 95.62 290 SER A O 1
ATOM 2384 N N . LYS A 1 291 ? 2.316 -38.719 -25.25 1 94.81 291 LYS A N 1
ATOM 2385 C CA . LYS A 1 291 ? 2.467 -38.031 -26.531 1 94.81 291 LYS A CA 1
ATOM 2386 C C . LYS A 1 291 ? 3.795 -38.375 -27.188 1 94.81 291 LYS A C 1
ATOM 2388 O O . LYS A 1 291 ? 4.551 -37.5 -27.594 1 94.81 291 LYS A O 1
ATOM 2393 N N . ASN A 1 292 ? 4.082 -39.562 -27.125 1 93.56 292 ASN A N 1
ATOM 2394 C CA . ASN A 1 292 ? 5.176 -40.156 -27.891 1 93.56 292 ASN A CA 1
ATOM 2395 C C . ASN A 1 292 ? 4.66 -41.062 -29.016 1 93.56 292 ASN A C 1
ATOM 2397 O O . ASN A 1 292 ? 3.521 -40.906 -29.469 1 93.56 292 ASN A O 1
ATOM 2401 N N . GLU A 1 293 ? 5.574 -41.938 -29.562 1 91.62 293 GLU A N 1
ATOM 2402 C CA . GLU A 1 293 ? 5.168 -42.781 -30.703 1 91.62 293 GLU A CA 1
ATOM 2403 C C . GLU A 1 293 ? 5.324 -44.25 -30.375 1 91.62 293 GLU A C 1
ATOM 2405 O O . GLU A 1 293 ? 5.758 -45.031 -31.234 1 91.62 293 GLU A O 1
ATOM 2410 N N . PHE A 1 294 ? 4.945 -44.562 -29.203 1 90.94 294 PHE A N 1
ATOM 2411 C CA . PHE A 1 294 ? 4.992 -45.969 -28.828 1 90.94 294 PHE A CA 1
ATOM 2412 C C . PHE A 1 294 ? 3.863 -46.75 -29.5 1 90.94 294 PHE A C 1
ATOM 2414 O O . PHE A 1 294 ? 2.703 -46.344 -29.453 1 90.94 294 PHE A O 1
ATOM 2421 N N . ASP A 1 295 ? 4.199 -47.844 -30.141 1 90.94 295 ASP A N 1
ATOM 2422 C CA . ASP A 1 295 ? 3.182 -48.688 -30.766 1 90.94 295 ASP A CA 1
ATOM 2423 C C . ASP A 1 295 ? 2.879 -49.906 -29.906 1 90.94 295 ASP A C 1
ATOM 2425 O O . ASP A 1 295 ? 1.891 -50.594 -30.141 1 90.94 295 ASP A O 1
ATOM 2429 N N . LYS A 1 296 ? 3.729 -50.156 -29.031 1 88.12 296 LYS A N 1
ATOM 2430 C CA . LYS A 1 296 ? 3.539 -51.188 -28.016 1 88.12 296 LYS A CA 1
ATOM 2431 C C . LYS A 1 296 ? 3.965 -50.688 -26.641 1 88.12 296 LYS A C 1
ATOM 2433 O O . LYS A 1 296 ? 4.648 -49.688 -26.516 1 88.12 296 LYS A O 1
ATOM 2438 N N . PHE A 1 297 ? 3.521 -51.344 -25.672 1 88.75 297 PHE A N 1
ATOM 2439 C CA . PHE A 1 297 ? 3.932 -51 -24.312 1 88.75 297 PHE A CA 1
ATOM 2440 C C . PHE A 1 297 ? 5.441 -51.156 -24.156 1 88.75 297 PHE A C 1
ATOM 2442 O O . PHE A 1 297 ? 6.02 -52.188 -24.5 1 88.75 297 PHE A O 1
ATOM 2449 N N . PRO A 1 298 ? 6.113 -50.156 -23.703 1 86.88 298 PRO A N 1
ATOM 2450 C CA . PRO A 1 298 ? 7.57 -50.25 -23.562 1 86.88 298 PRO A CA 1
ATOM 2451 C C . PRO A 1 298 ? 8.023 -51.188 -22.469 1 86.88 298 PRO A C 1
ATOM 2453 O O . PRO A 1 298 ? 7.266 -51.469 -21.531 1 86.88 298 PRO A O 1
ATOM 2456 N N . ASN A 1 299 ? 9.211 -51.719 -22.703 1 82.94 299 ASN A N 1
ATOM 2457 C CA . ASN A 1 299 ? 9.805 -52.562 -21.672 1 82.94 299 ASN A CA 1
ATOM 2458 C C . ASN A 1 299 ? 10.398 -51.75 -20.531 1 82.94 299 ASN A C 1
ATOM 2460 O O . ASN A 1 299 ? 11.367 -51 -20.734 1 82.94 299 ASN A O 1
ATOM 2464 N N . LEU A 1 300 ? 9.805 -51.844 -19.375 1 87.38 300 LEU A N 1
ATOM 2465 C CA . LEU A 1 300 ? 10.242 -51.062 -18.234 1 87.38 300 LEU A CA 1
ATOM 2466 C C . LEU A 1 300 ? 10.562 -51.969 -17.047 1 87.38 300 LEU A C 1
ATOM 2468 O O . LEU A 1 300 ? 10.336 -51.594 -15.898 1 87.38 300 LEU A O 1
ATOM 2472 N N . THR A 1 301 ? 11.062 -53.125 -17.312 1 82.62 301 THR A N 1
ATOM 2473 C CA . THR A 1 301 ? 11.312 -54.125 -16.297 1 82.62 301 THR A CA 1
ATOM 2474 C C . THR A 1 301 ? 12.453 -53.719 -15.383 1 82.62 301 THR A C 1
ATOM 2476 O O . THR A 1 301 ? 12.555 -54.188 -14.25 1 82.62 301 THR A O 1
ATOM 2479 N N . SER A 1 302 ? 13.32 -52.812 -15.914 1 83.69 302 SER A N 1
ATOM 2480 C CA . SER A 1 302 ? 14.461 -52.375 -15.117 1 83.69 302 SER A CA 1
ATOM 2481 C C . SER A 1 302 ? 14.031 -51.406 -14.023 1 83.69 302 SER A C 1
ATOM 2483 O O . SER A 1 302 ? 14.781 -51.125 -13.086 1 83.69 302 SER A O 1
ATOM 2485 N N . LEU A 1 303 ? 12.852 -50.875 -14.109 1 89.94 303 LEU A N 1
ATOM 2486 C CA . LEU A 1 303 ? 12.375 -49.875 -13.172 1 89.94 303 LEU A CA 1
ATOM 2487 C C . LEU A 1 303 ? 11.578 -50.5 -12.039 1 89.94 303 LEU A C 1
ATOM 2489 O O . LEU A 1 303 ? 10.344 -50.469 -12.047 1 89.94 303 LEU A O 1
ATOM 2493 N N . ASN A 1 304 ? 12.188 -50.906 -11.055 1 88.25 304 ASN A N 1
ATOM 2494 C CA . ASN A 1 304 ? 11.609 -51.719 -9.992 1 88.25 304 ASN A CA 1
ATOM 2495 C C . ASN A 1 304 ? 10.75 -50.875 -9.047 1 88.25 304 ASN A C 1
ATOM 2497 O O . ASN A 1 304 ? 9.891 -51.438 -8.344 1 88.25 304 ASN A O 1
ATOM 2501 N N . ASN A 1 305 ? 10.945 -49.656 -9.023 1 92.62 305 ASN A N 1
ATOM 2502 C CA . ASN A 1 305 ? 10.25 -48.812 -8.062 1 92.62 305 ASN A CA 1
ATOM 2503 C C . ASN A 1 305 ? 9.164 -47.969 -8.727 1 92.62 305 ASN A C 1
ATOM 2505 O O . ASN A 1 305 ? 8.578 -47.094 -8.102 1 92.62 305 ASN A O 1
ATOM 2509 N N . LEU A 1 306 ? 8.859 -48.219 -9.938 1 94.12 306 LEU A N 1
ATOM 2510 C CA . LEU A 1 306 ? 7.922 -47.406 -10.703 1 94.12 306 LEU A CA 1
ATOM 2511 C C . LEU A 1 306 ? 6.516 -47.5 -10.117 1 94.12 306 LEU A C 1
ATOM 2513 O O . LEU A 1 306 ? 5.984 -48.594 -9.945 1 94.12 306 LEU A O 1
ATOM 2517 N N . LYS A 1 307 ? 5.887 -46.375 -9.797 1 95 307 LYS A N 1
ATOM 2518 C CA . LYS A 1 307 ? 4.566 -46.344 -9.18 1 95 307 LYS A CA 1
ATOM 2519 C C . LYS A 1 307 ? 3.543 -45.688 -10.109 1 95 307 LYS A C 1
ATOM 2521 O O . LYS A 1 307 ? 2.389 -46.125 -10.164 1 95 307 LYS A O 1
ATOM 2526 N N . LYS A 1 308 ? 3.914 -44.719 -10.773 1 96 308 LYS A N 1
ATOM 2527 C CA . LYS A 1 308 ? 3.02 -44 -11.688 1 96 308 LYS A CA 1
ATOM 2528 C C . LYS A 1 308 ? 3.604 -43.938 -13.094 1 96 308 LYS A C 1
ATOM 2530 O O . LYS A 1 308 ? 4.773 -43.594 -13.273 1 96 308 LYS A O 1
ATOM 2535 N N . LEU A 1 309 ? 2.785 -44.281 -14.094 1 94.88 309 LEU A N 1
ATOM 2536 C CA . LEU A 1 309 ? 3.219 -44.312 -15.492 1 94.88 309 LEU A CA 1
ATOM 2537 C C . LEU A 1 309 ? 2.131 -43.75 -16.406 1 94.88 309 LEU A C 1
ATOM 2539 O O . LEU A 1 309 ? 0.985 -44.219 -16.359 1 94.88 309 LEU A O 1
ATOM 2543 N N . SER A 1 310 ? 2.539 -42.844 -17.172 1 96.44 310 SER A N 1
ATOM 2544 C CA . SER A 1 310 ? 1.605 -42.344 -18.188 1 96.44 310 SER A CA 1
ATOM 2545 C C . SER A 1 310 ? 2.105 -42.625 -19.594 1 96.44 310 SER A C 1
ATOM 2547 O O . SER A 1 310 ? 3.223 -42.219 -19.953 1 96.44 310 SER A O 1
ATOM 2549 N N . LEU A 1 311 ? 1.338 -43.281 -20.328 1 95.06 311 LEU A N 1
ATOM 2550 C CA . LEU A 1 311 ? 1.563 -43.531 -21.75 1 95.06 311 LEU A CA 1
ATOM 2551 C C . LEU A 1 311 ? 0.422 -42.969 -22.578 1 95.06 311 LEU A C 1
ATOM 2553 O O . LEU A 1 311 ? 0.053 -43.531 -23.609 1 95.06 311 LEU A O 1
ATOM 2557 N N . ALA A 1 312 ? -0.097 -41.906 -22.094 1 96.38 312 ALA A N 1
ATOM 2558 C CA . ALA A 1 312 ? -1.251 -41.312 -22.766 1 96.38 312 ALA A CA 1
ATOM 2559 C C . ALA A 1 312 ? -0.868 -40.75 -24.125 1 96.38 312 ALA A C 1
ATOM 2561 O O . ALA A 1 312 ? 0.245 -40.25 -24.312 1 96.38 312 ALA A O 1
ATOM 2562 N N . TYR A 1 313 ? -1.811 -40.875 -25.094 1 96.31 313 TYR A N 1
ATOM 2563 C CA . TYR A 1 313 ? -1.722 -40.312 -26.438 1 96.31 313 TYR A CA 1
ATOM 2564 C C . TYR A 1 313 ? -0.5 -40.844 -27.188 1 96.31 313 TYR A C 1
ATOM 2566 O O . TYR A 1 313 ? 0.3 -40.062 -27.703 1 96.31 313 TYR A O 1
ATOM 2574 N N . ASN A 1 314 ? -0.328 -42.062 -27.109 1 95.56 314 ASN A N 1
ATOM 2575 C CA . ASN A 1 314 ? 0.562 -42.781 -28 1 95.56 314 ASN A CA 1
ATOM 2576 C C . ASN A 1 314 ? -0.218 -43.562 -29.062 1 95.56 314 ASN A C 1
ATOM 2578 O O . ASN A 1 314 ? -1.358 -43.219 -29.375 1 95.56 314 ASN A O 1
ATOM 2582 N N . ILE A 1 315 ? 0.463 -44.531 -29.766 1 95.5 315 ILE A N 1
ATOM 2583 C CA . ILE A 1 315 ? -0.229 -45.25 -30.844 1 95.5 315 ILE A CA 1
ATOM 2584 C C . ILE A 1 315 ? -0.261 -46.75 -30.531 1 95.5 315 ILE A C 1
ATOM 2586 O O . ILE A 1 315 ? -0.076 -47.562 -31.422 1 95.5 315 ILE A O 1
ATOM 2590 N N . ILE A 1 316 ? -0.462 -47 -29.312 1 94.12 316 ILE A N 1
ATOM 2591 C CA . ILE A 1 316 ? -0.539 -48.406 -28.875 1 94.12 316 ILE A CA 1
ATOM 2592 C C . ILE A 1 316 ? -1.849 -49.031 -29.359 1 94.12 316 ILE A C 1
ATOM 2594 O O . ILE A 1 316 ? -2.916 -48.406 -29.219 1 94.12 316 ILE A O 1
ATOM 2598 N N . THR A 1 317 ? -1.788 -50.219 -29.922 1 94.31 317 THR A N 1
ATOM 2599 C CA . THR A 1 317 ? -2.984 -50.844 -30.484 1 94.31 317 THR A CA 1
ATOM 2600 C C . THR A 1 317 ? -3.402 -52.062 -29.688 1 94.31 317 THR A C 1
ATOM 2602 O O . THR A 1 317 ? -4.586 -52.406 -29.625 1 94.31 317 THR A O 1
ATOM 2605 N N . ASN A 1 318 ? -2.482 -52.719 -29.188 1 91.56 318 ASN A N 1
ATOM 2606 C CA . ASN A 1 318 ? -2.748 -53.938 -28.406 1 91.56 318 ASN A CA 1
ATOM 2607 C C . ASN A 1 318 ? -1.958 -53.938 -27.109 1 91.56 318 ASN A C 1
ATOM 2609 O O . ASN A 1 318 ? -0.772 -53.625 -27.094 1 91.56 318 ASN A O 1
ATOM 2613 N N . VAL A 1 319 ? -2.617 -54.25 -26.141 1 90.38 319 VAL A N 1
ATOM 2614 C CA . VAL A 1 319 ? -1.964 -54.344 -24.828 1 90.38 319 VAL A CA 1
ATOM 2615 C C . VAL A 1 319 ? -1.812 -55.812 -24.453 1 90.38 319 VAL A C 1
ATOM 2617 O O . VAL A 1 319 ? -2.801 -56.5 -24.156 1 90.38 319 VAL A O 1
ATOM 2620 N N . LYS A 1 320 ? -0.595 -56.219 -24.688 1 84.69 320 LYS A N 1
ATOM 2621 C CA . LYS A 1 320 ? -0.28 -57.594 -24.344 1 84.69 320 LYS A CA 1
ATOM 2622 C C . LYS A 1 320 ? 1.051 -57.719 -23.609 1 84.69 320 LYS A C 1
ATOM 2624 O O . LYS A 1 320 ? 1.963 -56.906 -23.844 1 84.69 320 LYS A O 1
ATOM 2629 N N . ASP A 1 321 ? 1.248 -58.531 -22.719 1 74.44 321 ASP A N 1
ATOM 2630 C CA . ASP A 1 321 ? 2.514 -58.906 -22.094 1 74.44 321 ASP A CA 1
ATOM 2631 C C . ASP A 1 321 ? 3.207 -57.688 -21.484 1 74.44 321 ASP A C 1
ATOM 2633 O O . ASP A 1 321 ? 4.359 -57.406 -21.812 1 74.44 321 ASP A O 1
ATOM 2637 N N . ILE A 1 322 ? 2.568 -56.969 -20.734 1 80.75 322 ILE A N 1
ATOM 2638 C CA . ILE A 1 322 ? 3.166 -55.781 -20.141 1 80.75 322 ILE A CA 1
ATOM 2639 C C . ILE A 1 322 ? 4.285 -56.188 -19.188 1 80.75 322 ILE A C 1
ATOM 2641 O O . ILE A 1 322 ? 4.098 -57.062 -18.328 1 80.75 322 ILE A O 1
ATOM 2645 N N . SER A 1 323 ? 5.445 -55.75 -19.609 1 74.44 323 SER A N 1
ATOM 2646 C CA . SER A 1 323 ? 6.641 -56 -18.828 1 74.44 323 SER A CA 1
ATOM 2647 C C . SER A 1 323 ? 6.98 -54.844 -17.906 1 74.44 323 SER A C 1
ATOM 2649 O O . SER A 1 323 ? 7.762 -53.969 -18.266 1 74.44 323 SER A O 1
ATOM 2651 N N . VAL A 1 324 ? 6.25 -54.656 -16.828 1 71.94 324 VAL A N 1
ATOM 2652 C CA . VAL A 1 324 ? 6.543 -53.656 -15.82 1 71.94 324 VAL A CA 1
ATOM 2653 C C . VAL A 1 324 ? 6.562 -54.281 -14.438 1 71.94 324 VAL A C 1
ATOM 2655 O O . VAL A 1 324 ? 6.035 -55.406 -14.258 1 71.94 324 VAL A O 1
ATOM 2658 N N . THR A 1 325 ? 7.211 -53.75 -13.578 1 74.44 325 THR A N 1
ATOM 2659 C CA . THR A 1 325 ? 7.316 -54.281 -12.227 1 74.44 325 THR A CA 1
ATOM 2660 C C . THR A 1 325 ? 5.969 -54.219 -11.516 1 74.44 325 THR A C 1
ATOM 2662 O O . THR A 1 325 ? 5.047 -53.562 -11.969 1 74.44 325 THR A O 1
ATOM 2665 N N . LYS A 1 326 ? 5.852 -54.969 -10.422 1 80 326 LYS A N 1
ATOM 2666 C CA . LYS A 1 326 ? 4.621 -55.188 -9.672 1 80 326 LYS A CA 1
ATOM 2667 C C . LYS A 1 326 ? 4.25 -54 -8.812 1 80 326 LYS A C 1
ATOM 2669 O O . LYS A 1 326 ? 3.154 -53.938 -8.258 1 80 326 LYS A O 1
ATOM 2674 N N . SER A 1 327 ? 4.992 -52.938 -8.922 1 88.81 327 SER A N 1
ATOM 2675 C CA . SER A 1 327 ? 4.805 -51.844 -7.969 1 88.81 327 SER A CA 1
ATOM 2676 C C . SER A 1 327 ? 3.93 -50.75 -8.562 1 88.81 327 SER A C 1
ATOM 2678 O O . SER A 1 327 ? 3.613 -49.781 -7.879 1 88.81 327 SER A O 1
ATOM 2680 N N . LEU A 1 328 ? 3.441 -50.875 -9.734 1 92.5 328 LEU A N 1
ATOM 2681 C CA . LEU A 1 328 ? 2.699 -49.812 -10.414 1 92.5 328 LEU A CA 1
ATOM 2682 C C . LEU A 1 328 ? 1.366 -49.531 -9.719 1 92.5 328 LEU A C 1
ATOM 2684 O O . LEU A 1 328 ? 0.61 -50.469 -9.445 1 92.5 328 LEU A O 1
ATOM 2688 N N . LYS A 1 329 ? 1.052 -48.312 -9.43 1 93.94 329 LYS A N 1
ATOM 2689 C CA . LYS A 1 329 ? -0.172 -47.938 -8.727 1 93.94 329 LYS A CA 1
ATOM 2690 C C . LYS A 1 329 ? -1.118 -47.156 -9.648 1 93.94 329 LYS A C 1
ATOM 2692 O O . LYS A 1 329 ? -2.34 -47.25 -9.508 1 93.94 329 LYS A O 1
ATOM 2697 N N . MET A 1 330 ? -0.571 -46.406 -10.508 1 94.94 330 MET A N 1
ATOM 2698 C CA . MET A 1 330 ? -1.385 -45.625 -11.438 1 94.94 330 MET A CA 1
ATOM 2699 C C . MET A 1 330 ? -0.877 -45.781 -12.867 1 94.94 330 MET A C 1
ATOM 2701 O O . MET A 1 330 ? 0.326 -45.688 -13.117 1 94.94 330 MET A O 1
ATOM 2705 N N . LEU A 1 331 ? -1.793 -45.969 -13.797 1 94.75 331 LEU A N 1
ATOM 2706 C CA . LEU A 1 331 ? -1.445 -46.156 -15.203 1 94.75 331 LEU A CA 1
ATOM 2707 C C . LEU A 1 331 ? -2.451 -45.469 -16.109 1 94.75 331 LEU A C 1
ATOM 2709 O O . LEU A 1 331 ? -3.662 -45.594 -15.914 1 94.75 331 LEU A O 1
ATOM 2713 N N . SER A 1 332 ? -1.903 -44.75 -17 1 96.38 332 SER A N 1
ATOM 2714 C CA . SER A 1 332 ? -2.775 -44.156 -18 1 96.38 332 SER A CA 1
ATOM 2715 C C . SER A 1 332 ? -2.389 -44.594 -19.406 1 96.38 332 SER A C 1
ATOM 2717 O O . SER A 1 332 ? -1.226 -44.469 -19.812 1 96.38 332 SER A O 1
ATOM 2719 N N . LEU A 1 333 ? -3.326 -45.062 -20.109 1 96.19 333 LEU A N 1
ATOM 2720 C CA . LEU A 1 333 ? -3.209 -45.406 -21.516 1 96.19 333 LEU A CA 1
ATOM 2721 C C . LEU A 1 333 ? -4.227 -44.625 -22.344 1 96.19 333 LEU A C 1
ATOM 2723 O O . LEU A 1 333 ? -4.613 -45.062 -23.438 1 96.19 333 LEU A O 1
ATOM 2727 N N . ARG A 1 334 ? -4.574 -43.562 -21.797 1 96.19 334 ARG A N 1
ATOM 2728 C CA . ARG A 1 334 ? -5.586 -42.719 -22.422 1 96.19 334 ARG A CA 1
ATOM 2729 C C . ARG A 1 334 ? -5.141 -42.281 -23.812 1 96.19 334 ARG A C 1
ATOM 2731 O O . ARG A 1 334 ? -3.977 -41.938 -24.016 1 96.19 334 ARG A O 1
ATOM 2738 N N . GLY A 1 335 ? -6.062 -42.219 -24.766 1 96.56 335 GLY A N 1
ATOM 2739 C CA . GLY A 1 335 ? -5.828 -41.625 -26.062 1 96.56 335 GLY A CA 1
ATOM 2740 C C . GLY A 1 335 ? -4.926 -42.438 -26.969 1 96.56 335 GLY A C 1
ATOM 2741 O O . GLY A 1 335 ? -4.141 -41.875 -27.734 1 96.56 335 GLY A O 1
ATOM 2742 N N . ASN A 1 336 ? -4.895 -43.688 -26.797 1 96.88 336 ASN A N 1
ATOM 2743 C CA . ASN A 1 336 ? -4.211 -44.594 -27.719 1 96.88 336 ASN A CA 1
ATOM 2744 C C . ASN A 1 336 ? -5.176 -45.156 -28.75 1 96.88 336 ASN A C 1
ATOM 2746 O O . ASN A 1 336 ? -6.211 -44.562 -29.031 1 96.88 336 ASN A O 1
ATOM 2750 N N . GLN A 1 337 ? -4.809 -46.219 -29.438 1 97.31 337 GLN A N 1
ATOM 2751 C CA . GLN A 1 337 ? -5.637 -46.906 -30.422 1 97.31 337 GLN A CA 1
ATOM 2752 C C . GLN A 1 337 ? -5.887 -48.344 -30.031 1 97.31 337 GLN A C 1
ATOM 2754 O O . GLN A 1 337 ? -5.84 -49.25 -30.859 1 97.31 337 GLN A O 1
ATOM 2759 N N . ILE A 1 338 ? -6.121 -48.5 -28.797 1 96.81 338 ILE A N 1
ATOM 2760 C CA . ILE A 1 338 ? -6.215 -49.844 -28.266 1 96.81 338 ILE A CA 1
ATOM 2761 C C . ILE A 1 338 ? -7.566 -50.438 -28.641 1 96.81 338 ILE A C 1
ATOM 2763 O O . ILE A 1 338 ? -8.617 -49.875 -28.328 1 96.81 338 ILE A O 1
ATOM 2767 N N . TYR A 1 339 ? -7.578 -51.531 -29.266 1 95.44 339 TYR A N 1
ATOM 2768 C CA . TYR A 1 339 ? -8.82 -52.219 -29.625 1 95.44 339 TYR A CA 1
ATOM 2769 C C . TYR A 1 339 ? -8.938 -53.562 -28.906 1 95.44 339 TYR A C 1
ATOM 2771 O O . TYR A 1 339 ? -10.023 -54.125 -28.844 1 95.44 339 TYR A O 1
ATOM 2779 N N . ASN A 1 340 ? -7.777 -53.938 -28.422 1 92.62 340 ASN A N 1
ATOM 2780 C CA . ASN A 1 340 ? -7.793 -55.219 -27.719 1 92.62 340 ASN A CA 1
ATOM 2781 C C . ASN A 1 340 ? -6.859 -55.219 -26.516 1 92.62 340 ASN A C 1
ATOM 2783 O O . ASN A 1 340 ? -5.746 -54.688 -26.594 1 92.62 340 ASN A O 1
ATOM 2787 N N . ILE A 1 341 ? -7.34 -55.781 -25.422 1 93.25 341 ILE A N 1
ATOM 2788 C CA . ILE A 1 341 ? -6.547 -56.031 -24.219 1 93.25 341 ILE A CA 1
ATOM 2789 C C . ILE A 1 341 ? -6.539 -57.5 -23.891 1 93.25 341 ILE A C 1
ATOM 2791 O O . ILE A 1 341 ? -7.598 -58.125 -23.781 1 93.25 341 ILE A O 1
ATOM 2795 N N . ASN A 1 342 ? -5.336 -58 -23.75 1 91.94 342 ASN A N 1
ATOM 2796 C CA . ASN A 1 342 ? -5.223 -59.406 -23.406 1 91.94 342 ASN A CA 1
ATOM 2797 C C . ASN A 1 342 ? -5.684 -59.688 -21.984 1 91.94 342 ASN A C 1
ATOM 2799 O O . ASN A 1 342 ? -5.559 -58.812 -21.109 1 91.94 342 ASN A O 1
ATOM 2803 N N . GLU A 1 343 ? -6.121 -60.938 -21.766 1 89.25 343 GLU A N 1
ATOM 2804 C CA . GLU A 1 343 ? -6.648 -61.375 -20.469 1 89.25 343 GLU A CA 1
ATOM 2805 C C . GLU A 1 343 ? -5.594 -61.219 -19.375 1 89.25 343 GLU A C 1
ATOM 2807 O O . GLU A 1 343 ? -5.914 -60.875 -18.234 1 89.25 343 GLU A O 1
ATOM 2812 N N . LYS A 1 344 ? -4.34 -61.375 -19.766 1 88.62 344 LYS A N 1
ATOM 2813 C CA . LYS A 1 344 ? -3.285 -61.375 -18.766 1 88.62 344 LYS A CA 1
ATOM 2814 C C . LYS A 1 344 ? -2.48 -60.062 -18.812 1 88.62 344 LYS A C 1
ATOM 2816 O O . LYS A 1 344 ? -1.408 -59.969 -18.219 1 88.62 344 LYS A O 1
ATOM 2821 N N . ALA A 1 345 ? -2.977 -59.125 -19.5 1 89.06 345 ALA A N 1
ATOM 2822 C CA . ALA A 1 345 ? -2.23 -57.875 -19.734 1 89.06 345 ALA A CA 1
ATOM 2823 C C . ALA A 1 345 ? -1.877 -57.219 -18.406 1 89.06 345 ALA A C 1
ATOM 2825 O O . ALA A 1 345 ? -0.757 -56.719 -18.234 1 89.06 345 ALA A O 1
ATOM 2826 N N . PHE A 1 346 ? -2.838 -57.188 -17.453 1 90.12 346 PHE A N 1
ATOM 2827 C CA . PHE A 1 346 ? -2.637 -56.469 -16.219 1 90.12 346 PHE A CA 1
ATOM 2828 C C . PHE A 1 346 ? -2.441 -57.406 -15.047 1 90.12 346 PHE A C 1
ATOM 2830 O O . PHE A 1 346 ? -2.607 -57.031 -13.883 1 90.12 346 PHE A O 1
ATOM 2837 N N . PHE A 1 347 ? -2.047 -58.594 -15.344 1 86.56 347 PHE A N 1
ATOM 2838 C CA . PHE A 1 347 ? -2.012 -59.656 -14.359 1 86.56 347 PHE A CA 1
ATOM 2839 C C . PHE A 1 347 ? -0.984 -59.375 -13.273 1 86.56 347 PHE A C 1
ATOM 2841 O O . PHE A 1 347 ? -1.184 -59.719 -12.109 1 86.56 347 PHE A O 1
ATOM 2848 N N . GLU A 1 348 ? 0.015 -58.719 -13.586 1 84.44 348 GLU A N 1
ATOM 2849 C CA . GLU A 1 348 ? 1.108 -58.469 -12.648 1 84.44 348 GLU A CA 1
ATOM 2850 C C . GLU A 1 348 ? 0.89 -57.219 -11.836 1 84.44 348 GLU A C 1
ATOM 2852 O O . GLU A 1 348 ? 1.641 -56.938 -10.898 1 84.44 348 GLU A O 1
ATOM 2857 N N . PHE A 1 349 ? -0.116 -56.438 -12.133 1 88.94 349 PHE A N 1
ATOM 2858 C CA . PHE A 1 349 ? -0.328 -55.156 -11.5 1 88.94 349 PHE A CA 1
ATOM 2859 C C . PHE A 1 349 ? -1.232 -55.281 -10.281 1 88.94 349 PHE A C 1
ATOM 2861 O O . PHE A 1 349 ? -2.322 -54.719 -10.242 1 88.94 349 PHE A O 1
ATOM 2868 N N . THR A 1 350 ? -0.711 -55.938 -9.273 1 88.88 350 THR A N 1
ATOM 2869 C CA . THR A 1 350 ? -1.509 -56.25 -8.094 1 88.88 350 THR A CA 1
ATOM 2870 C C . THR A 1 350 ? -1.738 -55.031 -7.234 1 88.88 350 THR A C 1
ATOM 2872 O O . THR A 1 350 ? -2.629 -55 -6.387 1 88.88 350 THR A O 1
ATOM 2875 N N . GLU A 1 351 ? -0.986 -53.969 -7.484 1 91.81 351 GLU A N 1
ATOM 2876 C CA . GLU A 1 351 ? -1.104 -52.781 -6.641 1 91.81 351 GLU A CA 1
ATOM 2877 C C . GLU A 1 351 ? -1.749 -51.625 -7.398 1 91.81 351 GLU A C 1
ATOM 2879 O O . GLU A 1 351 ? -1.835 -50.5 -6.879 1 91.81 351 GLU A O 1
ATOM 2884 N N . LEU A 1 352 ? -2.25 -51.812 -8.578 1 92.69 352 LEU A N 1
ATOM 2885 C CA . LEU A 1 352 ? -2.809 -50.781 -9.422 1 92.69 352 LEU A CA 1
ATOM 2886 C C . LEU A 1 352 ? -4.09 -50.219 -8.812 1 92.69 352 LEU A C 1
ATOM 2888 O O . LEU A 1 352 ? -5.012 -50.969 -8.492 1 92.69 352 LEU A O 1
ATOM 2892 N N . GLU A 1 353 ? -4.148 -48.938 -8.641 1 92.69 353 GLU A N 1
ATOM 2893 C CA . GLU A 1 353 ? -5.297 -48.25 -8.039 1 92.69 353 GLU A CA 1
ATOM 2894 C C . GLU A 1 353 ? -6.039 -47.406 -9.055 1 92.69 353 GLU A C 1
ATOM 2896 O O . GLU A 1 353 ? -7.234 -47.156 -8.898 1 92.69 353 GLU A O 1
ATOM 2901 N N . PHE A 1 354 ? -5.344 -46.969 -9.969 1 93.06 354 PHE A N 1
ATOM 2902 C CA . PHE A 1 354 ? -5.867 -46.062 -10.977 1 93.06 354 PHE A CA 1
ATOM 2903 C C . PHE A 1 354 ? -5.527 -46.531 -12.383 1 93.06 354 PHE A C 1
ATOM 2905 O O . PHE A 1 354 ? -4.359 -46.781 -12.695 1 93.06 354 PHE A O 1
ATOM 2912 N N . LEU A 1 355 ? -6.543 -46.688 -13.227 1 93.69 355 LEU A N 1
ATOM 2913 C CA . LEU A 1 355 ? -6.344 -47.125 -14.609 1 93.69 355 LEU A CA 1
ATOM 2914 C C . LEU A 1 355 ? -7.195 -46.281 -15.562 1 93.69 355 LEU A C 1
ATOM 2916 O O . LEU A 1 355 ? -8.422 -46.25 -15.445 1 93.69 355 LEU A O 1
ATOM 2920 N N . ASP A 1 356 ? -6.531 -45.656 -16.438 1 95.12 356 ASP A N 1
ATOM 2921 C CA . ASP A 1 356 ? -7.223 -44.844 -17.438 1 95.12 356 ASP A CA 1
ATOM 2922 C C . ASP A 1 356 ? -7.078 -45.438 -18.828 1 95.12 356 ASP A C 1
ATOM 2924 O O . ASP A 1 356 ? -5.988 -45.438 -19.406 1 95.12 356 ASP A O 1
ATOM 2928 N N . LEU A 1 357 ? -8.148 -45.938 -19.359 1 95.62 357 LEU A N 1
ATOM 2929 C CA . LEU A 1 357 ? -8.195 -46.5 -20.703 1 95.62 357 LEU A CA 1
ATOM 2930 C C . LEU A 1 357 ? -9.117 -45.688 -21.609 1 95.62 357 LEU A C 1
ATOM 2932 O O . LEU A 1 357 ? -9.633 -46.219 -22.594 1 95.62 357 LEU A O 1
ATOM 2936 N N . SER A 1 358 ? -9.328 -44.531 -21.219 1 94.69 358 SER A N 1
ATOM 2937 C CA . SER A 1 358 ? -10.266 -43.688 -21.953 1 94.69 358 SER A CA 1
ATOM 2938 C C . SER A 1 358 ? -9.719 -43.312 -23.328 1 94.69 358 SER A C 1
ATOM 2940 O O . SER A 1 358 ? -8.508 -43.406 -23.562 1 94.69 358 SER A O 1
ATOM 2942 N N . GLU A 1 359 ? -10.586 -42.938 -24.297 1 96 359 GLU A N 1
ATOM 2943 C CA . GLU A 1 359 ? -10.273 -42.5 -25.656 1 96 359 GLU A CA 1
ATOM 2944 C C . GLU A 1 359 ? -9.477 -43.531 -26.422 1 96 359 GLU A C 1
ATOM 2946 O O . GLU A 1 359 ? -8.43 -43.25 -26.984 1 96 359 GLU A O 1
ATOM 2951 N N . ASN A 1 360 ? -9.906 -44.719 -26.391 1 97.38 360 ASN A N 1
ATOM 2952 C CA . ASN A 1 360 ? -9.398 -45.812 -27.188 1 97.38 360 ASN A CA 1
ATOM 2953 C C . ASN A 1 360 ? -10.484 -46.406 -28.078 1 97.38 360 ASN A C 1
ATOM 2955 O O . ASN A 1 360 ? -11.445 -45.75 -28.422 1 97.38 360 ASN A O 1
ATOM 2959 N N . LYS A 1 361 ? -10.297 -47.656 -28.578 1 97.38 361 LYS A N 1
ATOM 2960 C CA . LYS A 1 361 ? -11.25 -48.281 -29.484 1 97.38 361 LYS A CA 1
ATOM 2961 C C . LYS A 1 361 ? -11.773 -49.594 -28.922 1 97.38 361 LYS A C 1
ATOM 2963 O O . LYS A 1 361 ? -11.961 -50.562 -29.656 1 97.38 361 LYS A O 1
ATOM 2968 N N . LEU A 1 362 ? -11.938 -49.594 -27.703 1 96.31 362 LEU A N 1
ATOM 2969 C CA . LEU A 1 362 ? -12.344 -50.844 -27.047 1 96.31 362 LEU A CA 1
ATOM 2970 C C . LEU A 1 362 ? -13.828 -51.094 -27.25 1 96.31 362 LEU A C 1
ATOM 2972 O O . LEU A 1 362 ? -14.656 -50.219 -27.078 1 96.31 362 LEU A O 1
ATOM 2976 N N . GLN A 1 363 ? -14.164 -52.312 -27.609 1 94.88 363 GLN A N 1
ATOM 2977 C CA . GLN A 1 363 ? -15.547 -52.75 -27.766 1 94.88 363 GLN A CA 1
ATOM 2978 C C . GLN A 1 363 ? -15.953 -53.719 -26.672 1 94.88 363 GLN A C 1
ATOM 2980 O O . GLN A 1 363 ? -17.125 -53.812 -26.312 1 94.88 363 GLN A O 1
ATOM 2985 N N . SER A 1 364 ? -15.062 -54.375 -26.281 1 93.25 364 SER A N 1
ATOM 2986 C CA . SER A 1 364 ? -15.273 -55.312 -25.188 1 93.25 364 SER A CA 1
ATOM 2987 C C . SER A 1 364 ? -13.961 -55.625 -24.453 1 93.25 364 SER A C 1
ATOM 2989 O O . SER A 1 364 ? -12.883 -55.406 -25 1 93.25 364 SER A O 1
ATOM 2991 N N . LEU A 1 365 ? -14.055 -56.062 -23.266 1 93.56 365 LEU A N 1
ATOM 2992 C CA . LEU A 1 365 ? -12.922 -56.531 -22.484 1 93.56 365 LEU A CA 1
ATOM 2993 C C . LEU A 1 365 ? -13.055 -58.031 -22.219 1 93.56 365 LEU A C 1
ATOM 2995 O O . LEU A 1 365 ? -14.156 -58.531 -22.016 1 93.56 365 LEU A O 1
ATOM 2999 N N . PRO A 1 366 ? -11.898 -58.688 -22.281 1 91.38 366 PRO A N 1
ATOM 3000 C CA . PRO A 1 366 ? -12 -60.125 -22.078 1 91.38 366 PRO A CA 1
ATOM 3001 C C . PRO A 1 366 ? -12.383 -60.5 -20.656 1 91.38 366 PRO A C 1
ATOM 3003 O O . PRO A 1 366 ? -12.211 -59.688 -19.734 1 91.38 366 PRO A O 1
ATOM 3006 N N . PHE A 1 367 ? -12.805 -61.781 -20.641 1 86.69 367 PHE A N 1
ATOM 3007 C CA . PHE A 1 367 ? -13.164 -62.312 -19.328 1 86.69 367 PHE A CA 1
ATOM 3008 C C . PHE A 1 367 ? -11.938 -62.406 -18.422 1 86.69 367 PHE A C 1
ATOM 3010 O O . PHE A 1 367 ? -10.867 -62.812 -18.859 1 86.69 367 PHE A O 1
ATOM 3017 N N . ALA A 1 368 ? -11.945 -61.875 -17.281 1 86.25 368 ALA A N 1
ATOM 3018 C CA . ALA A 1 368 ? -10.945 -62.031 -16.234 1 86.25 368 ALA A CA 1
ATOM 3019 C C . ALA A 1 368 ? -9.773 -61.094 -16.453 1 86.25 368 ALA A C 1
ATOM 3021 O O . ALA A 1 368 ? -8.688 -61.281 -15.898 1 86.25 368 ALA A O 1
ATOM 3022 N N . TRP A 1 369 ? -9.922 -60.062 -17.344 1 87.88 369 TRP A N 1
ATOM 3023 C CA . TRP A 1 369 ? -8.859 -59.094 -17.594 1 87.88 369 TRP A CA 1
ATOM 3024 C C . TRP A 1 369 ? -8.484 -58.375 -16.312 1 87.88 369 TRP A C 1
ATOM 3026 O O . TRP A 1 369 ? -7.387 -57.812 -16.219 1 87.88 369 TRP A O 1
ATOM 3036 N N . ASN A 1 370 ? -9.375 -58.469 -15.312 1 85.88 370 ASN A N 1
ATOM 3037 C CA . ASN A 1 370 ? -9.203 -57.688 -14.086 1 85.88 370 ASN A CA 1
ATOM 3038 C C . ASN A 1 370 ? -8.953 -58.594 -12.883 1 85.88 370 ASN A C 1
ATOM 3040 O O . ASN A 1 370 ? -9.125 -58.188 -11.742 1 85.88 370 ASN A O 1
ATOM 3044 N N . LYS A 1 371 ? -8.68 -59.875 -13.086 1 85.19 371 LYS A N 1
ATOM 3045 C CA . LYS A 1 371 ? -8.562 -60.875 -12.023 1 85.19 371 LYS A CA 1
ATOM 3046 C C . LYS A 1 371 ? -7.566 -60.438 -10.961 1 85.19 371 LYS A C 1
ATOM 3048 O O . LYS A 1 371 ? -7.812 -60.594 -9.766 1 85.19 371 LYS A O 1
ATOM 3053 N N . ASN A 1 372 ? -6.484 -59.781 -11.25 1 86.38 372 ASN A N 1
ATOM 3054 C CA . ASN A 1 372 ? -5.469 -59.438 -10.258 1 86.38 372 ASN A CA 1
ATOM 3055 C C . ASN A 1 372 ? -5.469 -57.969 -9.945 1 86.38 372 ASN A C 1
ATOM 3057 O O . ASN A 1 372 ? -4.559 -57.469 -9.289 1 86.38 372 ASN A O 1
ATOM 3061 N N . LEU A 1 373 ? -6.484 -57.281 -10.336 1 90.62 373 LEU A N 1
ATOM 3062 C CA . LEU A 1 373 ? -6.605 -55.875 -10.055 1 90.62 373 LEU A CA 1
ATOM 3063 C C . LEU A 1 373 ? -7.434 -55.625 -8.789 1 90.62 373 LEU A C 1
ATOM 3065 O O . LEU A 1 373 ? -8.43 -54.906 -8.828 1 90.62 373 LEU A O 1
ATOM 3069 N N . SER A 1 374 ? -6.98 -56.156 -7.691 1 88.69 374 SER A N 1
ATOM 3070 C CA . SER A 1 374 ? -7.738 -56.219 -6.445 1 88.69 374 SER A CA 1
ATOM 3071 C C . SER A 1 374 ? -7.695 -54.844 -5.727 1 88.69 374 SER A C 1
ATOM 3073 O O . SER A 1 374 ? -8.484 -54.625 -4.812 1 88.69 374 SER A O 1
ATOM 3075 N N . MET A 1 375 ? -6.879 -54 -6.203 1 90.81 375 MET A N 1
ATOM 3076 C CA . MET A 1 375 ? -6.754 -52.719 -5.516 1 90.81 375 MET A CA 1
ATOM 3077 C C . MET A 1 375 ? -7.277 -51.562 -6.383 1 90.81 375 MET A C 1
ATOM 3079 O O . MET A 1 375 ? -7.191 -50.406 -6 1 90.81 375 MET A O 1
ATOM 3083 N N . LEU A 1 376 ? -7.793 -51.844 -7.539 1 92.06 376 LEU A N 1
ATOM 3084 C CA . LEU A 1 376 ? -8.227 -50.812 -8.484 1 92.06 376 LEU A CA 1
ATOM 3085 C C . LEU A 1 376 ? -9.391 -50 -7.918 1 92.06 376 LEU A C 1
ATOM 3087 O O . LEU A 1 376 ? -10.43 -50.562 -7.57 1 92.06 376 LEU A O 1
ATOM 3091 N N . LYS A 1 377 ? -9.234 -48.75 -7.797 1 89.19 377 LYS A N 1
ATOM 3092 C CA . LYS A 1 377 ? -10.25 -47.875 -7.242 1 89.19 377 LYS A CA 1
ATOM 3093 C C . LYS A 1 377 ? -10.867 -46.969 -8.328 1 89.19 377 LYS A C 1
ATOM 3095 O O . LYS A 1 377 ? -12.055 -46.656 -8.273 1 89.19 377 LYS A O 1
ATOM 3100 N N . TYR A 1 378 ? -10.047 -46.625 -9.258 1 90.25 378 TYR A N 1
ATOM 3101 C CA . TYR A 1 378 ? -10.477 -45.688 -10.305 1 90.25 378 TYR A CA 1
ATOM 3102 C C . TYR A 1 378 ? -10.273 -46.312 -11.68 1 90.25 378 TYR A C 1
ATOM 3104 O O . TYR A 1 378 ? -9.164 -46.719 -12.031 1 90.25 378 TYR A O 1
ATOM 3112 N N . LEU A 1 379 ? -11.352 -46.375 -12.477 1 91.81 379 LEU A N 1
ATOM 3113 C CA . LEU A 1 379 ? -11.289 -46.906 -13.836 1 91.81 379 LEU A CA 1
ATOM 3114 C C . LEU A 1 379 ? -12.008 -45.969 -14.805 1 91.81 379 LEU A C 1
ATOM 3116 O O . LEU A 1 379 ? -13.188 -45.656 -14.625 1 91.81 379 LEU A O 1
ATOM 3120 N N . ASN A 1 380 ? -11.273 -45.531 -15.766 1 93.12 380 ASN A N 1
ATOM 3121 C CA . ASN A 1 380 ? -11.844 -44.656 -16.781 1 93.12 380 ASN A CA 1
ATOM 3122 C C . ASN A 1 380 ? -11.93 -45.375 -18.141 1 93.12 380 ASN A C 1
ATOM 3124 O O . ASN A 1 380 ? -10.906 -45.688 -18.734 1 93.12 380 ASN A O 1
ATOM 3128 N N . LEU A 1 381 ? -13.148 -45.594 -18.625 1 93.38 381 LEU A N 1
ATOM 3129 C CA . LEU A 1 381 ? -13.391 -46.219 -19.922 1 93.38 381 LEU A CA 1
ATOM 3130 C C . LEU A 1 381 ? -14.172 -45.312 -20.844 1 93.38 381 LEU A C 1
ATOM 3132 O O . LEU A 1 381 ? -14.844 -45.781 -21.766 1 93.38 381 LEU A O 1
ATOM 3136 N N . GLU A 1 382 ? -14.047 -44.094 -20.547 1 92.06 382 GLU A N 1
ATOM 3137 C CA . GLU A 1 382 ? -14.781 -43.125 -21.344 1 92.06 382 GLU A CA 1
ATOM 3138 C C . GLU A 1 382 ? -14.289 -43.125 -22.797 1 92.06 382 GLU A C 1
ATOM 3140 O O . GLU A 1 382 ? -13.109 -43.375 -23.047 1 92.06 382 GLU A O 1
ATOM 3145 N N . SER A 1 383 ? -15.18 -42.781 -23.734 1 93.75 383 SER A N 1
ATOM 3146 C CA . SER A 1 383 ? -14.859 -42.531 -25.125 1 93.75 383 SER A CA 1
ATOM 3147 C C . SER A 1 383 ? -14.25 -43.781 -25.781 1 93.75 383 SER A C 1
ATOM 3149 O O . SER A 1 383 ? -13.18 -43.688 -26.391 1 93.75 383 SER A O 1
ATOM 3151 N N . ASN A 1 384 ? -14.867 -44.844 -25.578 1 95.56 384 ASN A N 1
ATOM 3152 C CA . ASN A 1 384 ? -14.617 -46.094 -26.281 1 95.56 384 ASN A CA 1
ATOM 3153 C C . ASN A 1 384 ? -15.828 -46.531 -27.094 1 95.56 384 ASN A C 1
ATOM 3155 O O . ASN A 1 384 ? -16.688 -45.719 -27.422 1 95.56 384 ASN A O 1
ATOM 3159 N N . TYR A 1 385 ? -15.883 -47.875 -27.547 1 95.38 385 TYR A N 1
ATOM 3160 C CA . TYR A 1 385 ? -16.953 -48.344 -28.422 1 95.38 385 TYR A CA 1
ATOM 3161 C C . TYR A 1 385 ? -17.766 -49.438 -27.75 1 95.38 385 TYR A C 1
ATOM 3163 O O . TYR A 1 385 ? -18.266 -50.344 -28.422 1 95.38 385 TYR A O 1
ATOM 3171 N N . PHE A 1 386 ? -17.906 -49.344 -26.5 1 91.94 386 PHE A N 1
ATOM 3172 C CA . PHE A 1 386 ? -18.703 -50.344 -25.812 1 91.94 386 PHE A CA 1
ATOM 3173 C C . PHE A 1 386 ? -20.188 -50.188 -26.141 1 91.94 386 PHE A C 1
ATOM 3175 O O . PHE A 1 386 ? -20.719 -49.062 -26.109 1 91.94 386 PHE A O 1
ATOM 3182 N N . GLN A 1 387 ? -20.844 -51.219 -26.422 1 88.44 387 GLN A N 1
ATOM 3183 C CA . GLN A 1 387 ? -22.266 -51.188 -26.75 1 88.44 387 GLN A CA 1
ATOM 3184 C C . GLN A 1 387 ? -23.109 -51.531 -25.531 1 88.44 387 GLN A C 1
ATOM 3186 O O . GLN A 1 387 ? -24.266 -51.125 -25.422 1 88.44 387 GLN A O 1
ATOM 3191 N N . LYS A 1 388 ? -22.562 -52.312 -24.688 1 84.06 388 LYS A N 1
ATOM 3192 C CA . LYS A 1 388 ? -23.219 -52.719 -23.453 1 84.06 388 LYS A CA 1
ATOM 3193 C C . LYS A 1 388 ? -22.266 -52.656 -22.266 1 84.06 388 LYS A C 1
ATOM 3195 O O . LYS A 1 388 ? -21.047 -52.844 -22.438 1 84.06 388 LYS A O 1
ATOM 3200 N N . ILE A 1 389 ? -22.734 -52.5 -21.188 1 83.44 389 ILE A N 1
ATOM 3201 C CA . ILE A 1 389 ? -21.938 -52.406 -19.984 1 83.44 389 ILE A CA 1
ATOM 3202 C C . ILE A 1 389 ? -21.344 -53.781 -19.656 1 83.44 389 ILE A C 1
ATOM 3204 O O . ILE A 1 389 ? -20.219 -53.875 -19.156 1 83.44 389 ILE A O 1
ATOM 3208 N N . GLU A 1 390 ? -22.062 -54.844 -20.047 1 83.75 390 GLU A N 1
ATOM 3209 C CA . GLU A 1 390 ? -21.609 -56.219 -19.797 1 83.75 390 GLU A CA 1
ATOM 3210 C C . GLU A 1 390 ? -20.297 -56.5 -20.516 1 83.75 390 GLU A C 1
ATOM 3212 O O . GLU A 1 390 ? -19.5 -57.344 -20.078 1 83.75 390 GLU A O 1
ATOM 3217 N N . SER A 1 391 ? -20.188 -55.812 -21.594 1 88.56 391 SER A N 1
ATOM 3218 C CA . SER A 1 391 ? -18.984 -56 -22.391 1 88.56 391 SER A CA 1
ATOM 3219 C C . SER A 1 391 ? -17.734 -55.5 -21.672 1 88.56 391 SER A C 1
ATOM 3221 O O . SER A 1 391 ? -16.609 -55.812 -22.062 1 88.56 391 SER A O 1
ATOM 3223 N N . MET A 1 392 ? -17.891 -54.812 -20.578 1 89.19 392 MET A N 1
ATOM 3224 C CA . MET A 1 392 ? -16.766 -54.219 -19.828 1 89.19 392 MET A CA 1
ATOM 3225 C C . MET A 1 392 ? -16.234 -55.219 -18.797 1 89.19 392 MET A C 1
ATOM 3227 O O . MET A 1 392 ? -15.148 -55.031 -18.266 1 89.19 392 MET A O 1
ATOM 3231 N N . MET A 1 393 ? -17.016 -56.281 -18.547 1 85.94 393 MET A N 1
ATOM 3232 C CA . MET A 1 393 ? -16.594 -57.375 -17.688 1 85.94 393 MET A CA 1
ATOM 3233 C C . MET A 1 393 ? -16.047 -56.875 -16.359 1 85.94 393 MET A C 1
ATOM 3235 O O . MET A 1 393 ? -14.906 -57.188 -16 1 85.94 393 MET A O 1
ATOM 3239 N N . LEU A 1 394 ? -16.844 -56.188 -15.586 1 86.31 394 LEU A N 1
ATOM 3240 C CA . LEU A 1 394 ? -16.406 -55.5 -14.383 1 86.31 394 LEU A CA 1
ATOM 3241 C C . LEU A 1 394 ? -16.625 -56.375 -13.148 1 86.31 394 LEU A C 1
ATOM 3243 O O . LEU A 1 394 ? -16.516 -55.906 -12.016 1 86.31 394 LEU A O 1
ATOM 3247 N N . ASN A 1 395 ? -16.891 -57.625 -13.25 1 77.38 395 ASN A N 1
ATOM 3248 C CA . ASN A 1 395 ? -17.375 -58.531 -12.203 1 77.38 395 ASN A CA 1
ATOM 3249 C C . ASN A 1 395 ? -16.344 -58.719 -11.102 1 77.38 395 ASN A C 1
ATOM 3251 O O . ASN A 1 395 ? -16.688 -58.938 -9.945 1 77.38 395 ASN A O 1
ATOM 3255 N N . SER A 1 396 ? -15.102 -58.594 -11.352 1 79.5 396 SER A N 1
ATOM 3256 C CA . SER A 1 396 ? -14.086 -58.906 -10.352 1 79.5 396 SER A CA 1
ATOM 3257 C C . SER A 1 396 ? -13.5 -57.656 -9.734 1 79.5 396 SER A C 1
ATOM 3259 O O . SER A 1 396 ? -12.531 -57.719 -8.969 1 79.5 396 SER A O 1
ATOM 32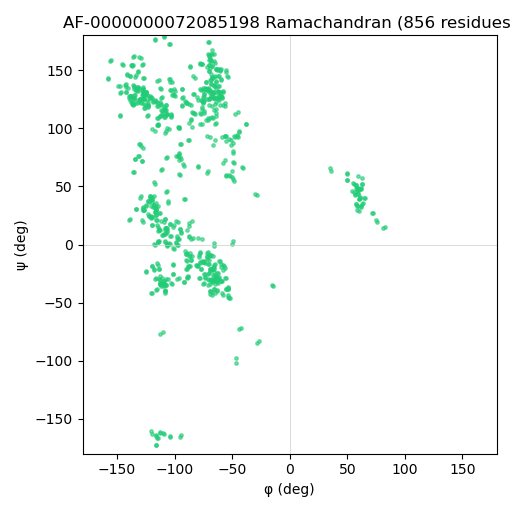61 N N . LEU A 1 397 ? -13.992 -56.531 -9.992 1 86.44 397 LEU A N 1
ATOM 3262 C CA . LEU A 1 397 ? -13.438 -55.281 -9.484 1 86.44 397 LEU A CA 1
ATOM 3263 C C . LEU A 1 397 ? -14.18 -54.844 -8.227 1 86.44 397 LEU A C 1
ATOM 3265 O O . LEU A 1 397 ? -14.883 -53.844 -8.242 1 86.44 397 LEU A O 1
ATOM 3269 N N . PHE A 1 398 ? -13.898 -55.438 -7.062 1 82.62 398 PHE A N 1
ATOM 3270 C CA . PHE A 1 398 ? -14.648 -55.25 -5.824 1 82.62 398 PHE A CA 1
ATOM 3271 C C . PHE A 1 398 ? -14.234 -53.938 -5.129 1 82.62 398 PHE A C 1
ATOM 3273 O O . PHE A 1 398 ? -14.961 -53.438 -4.277 1 82.62 398 PHE A O 1
ATOM 3280 N N . THR A 1 399 ? -13.148 -53.469 -5.488 1 86.81 399 THR A N 1
ATOM 3281 C CA . THR A 1 399 ? -12.641 -52.312 -4.789 1 86.81 399 THR A CA 1
ATOM 3282 C C . THR A 1 399 ? -12.906 -51.031 -5.598 1 86.81 399 THR A C 1
ATOM 3284 O O . THR A 1 399 ? -12.562 -49.938 -5.168 1 86.81 399 THR A O 1
ATOM 3287 N N . LEU A 1 400 ? -13.438 -51.156 -6.746 1 87.88 400 LEU A N 1
ATOM 3288 C CA . LEU A 1 400 ? -13.68 -50.031 -7.645 1 87.88 400 LEU A CA 1
ATOM 3289 C C . LEU A 1 400 ? -14.594 -49 -6.988 1 87.88 400 LEU A C 1
ATOM 3291 O O . LEU A 1 400 ? -15.664 -49.344 -6.484 1 87.88 400 LEU A O 1
ATOM 3295 N N . GLN A 1 401 ? -14.188 -47.812 -6.969 1 83.56 401 GLN A N 1
ATOM 3296 C CA . GLN A 1 401 ? -14.969 -46.75 -6.348 1 83.56 401 GLN A CA 1
ATOM 3297 C C . GLN A 1 401 ? -15.57 -45.812 -7.406 1 83.56 401 GLN A C 1
ATOM 3299 O O . GLN A 1 401 ? -16.719 -45.375 -7.27 1 83.56 401 GLN A O 1
ATOM 3304 N N . LYS A 1 402 ? -14.805 -45.531 -8.398 1 86.12 402 LYS A N 1
ATOM 3305 C CA . LYS A 1 402 ? -15.289 -44.656 -9.453 1 86.12 402 LYS A CA 1
ATOM 3306 C C . LYS A 1 402 ? -15.094 -45.281 -10.828 1 86.12 402 LYS A C 1
ATOM 3308 O O . LYS A 1 402 ? -14.008 -45.75 -11.148 1 86.12 402 LYS A O 1
ATOM 3313 N N . LEU A 1 403 ? -16.141 -45.25 -11.617 1 87.38 403 LEU A N 1
ATOM 3314 C CA . LEU A 1 403 ? -16.141 -45.75 -12.984 1 87.38 403 LEU A CA 1
ATOM 3315 C C . LEU A 1 403 ? -16.688 -44.719 -13.953 1 87.38 403 LEU A C 1
ATOM 3317 O O . LEU A 1 403 ? -17.812 -44.25 -13.781 1 87.38 403 LEU A O 1
ATOM 3321 N N . TYR A 1 404 ? -15.867 -44.438 -14.945 1 87.06 404 TYR A N 1
ATOM 3322 C CA . TYR A 1 404 ? -16.281 -43.5 -15.953 1 87.06 404 TYR A CA 1
ATOM 3323 C C . TYR A 1 404 ? -16.531 -44.156 -17.297 1 87.06 404 TYR A C 1
ATOM 3325 O O . TYR A 1 404 ? -15.641 -44.844 -17.828 1 87.06 404 TYR A O 1
ATOM 3333 N N . ILE A 1 405 ? -17.734 -43.938 -17.891 1 87.94 405 ILE A N 1
ATOM 3334 C CA . ILE A 1 405 ? -18.031 -44.656 -19.141 1 87.94 405 ILE A CA 1
ATOM 3335 C C . ILE A 1 405 ? -18.75 -43.719 -20.109 1 87.94 405 ILE A C 1
ATOM 3337 O O . ILE A 1 405 ? -19.391 -44.188 -21.047 1 87.94 405 ILE A O 1
ATOM 3341 N N . LYS A 1 406 ? -18.531 -42.5 -19.812 1 83.38 406 LYS A N 1
ATOM 3342 C CA . LYS A 1 406 ? -19.188 -41.531 -20.688 1 83.38 406 LYS A CA 1
ATOM 3343 C C . LYS A 1 406 ? -18.719 -41.656 -22.125 1 83.38 406 LYS A C 1
ATOM 3345 O O . LYS A 1 406 ? -17.578 -42.062 -22.375 1 83.38 406 LYS A O 1
ATOM 3350 N N . ASN A 1 407 ? -19.578 -41.312 -23.109 1 88 407 ASN A N 1
ATOM 3351 C CA . ASN A 1 407 ? -19.25 -41.25 -24.531 1 88 407 ASN A CA 1
ATOM 3352 C C . ASN A 1 407 ? -18.906 -42.656 -25.078 1 88 407 ASN A C 1
ATOM 3354 O O . ASN A 1 407 ? -17.891 -42.812 -25.75 1 88 407 ASN A O 1
ATOM 3358 N N . ASN A 1 408 ? -19.594 -43.625 -24.672 1 90.25 408 ASN A N 1
ATOM 3359 C CA . ASN A 1 408 ? -19.609 -44.938 -25.281 1 90.25 408 ASN A CA 1
ATOM 3360 C C . ASN A 1 408 ? -20.891 -45.188 -26.094 1 90.25 408 ASN A C 1
ATOM 3362 O O . ASN A 1 408 ? -21.734 -44.281 -26.188 1 90.25 408 ASN A O 1
ATOM 3366 N N . ASP A 1 409 ? -20.984 -46.312 -26.844 1 87.06 409 ASP A N 1
ATOM 3367 C CA . ASP A 1 409 ? -22.141 -46.594 -27.703 1 87.06 409 ASP A CA 1
ATOM 3368 C C . ASP A 1 409 ? -23.203 -47.375 -26.969 1 87.06 409 ASP A C 1
ATOM 3370 O O . ASP A 1 409 ? -23.781 -48.312 -27.516 1 87.06 409 ASP A O 1
ATOM 3374 N N . ILE A 1 410 ? -23.312 -46.938 -25.734 1 80.25 410 ILE A N 1
ATOM 3375 C CA . ILE A 1 410 ? -24.25 -47.688 -24.906 1 80.25 410 ILE A CA 1
ATOM 3376 C C . ILE A 1 410 ? -25.672 -47.219 -25.156 1 80.25 410 ILE A C 1
ATOM 3378 O O . ILE A 1 410 ? -25.984 -46.031 -24.938 1 80.25 410 ILE A O 1
ATOM 3382 N N . MET A 1 411 ? -26.547 -48.031 -25.75 1 68.75 411 MET A N 1
ATOM 3383 C CA . MET A 1 411 ? -27.906 -47.625 -26.109 1 68.75 411 MET A CA 1
ATOM 3384 C C . MET A 1 411 ? -28.875 -47.938 -24.984 1 68.75 411 MET A C 1
ATOM 3386 O O . MET A 1 411 ? -29.891 -47.281 -24.828 1 68.75 411 MET A O 1
ATOM 3390 N N . SER A 1 412 ? -28.672 -48.969 -24.234 1 65.62 412 SER A N 1
ATOM 3391 C CA . SER A 1 412 ? -29.594 -49.312 -23.156 1 65.62 412 SER A CA 1
ATOM 3392 C C . SER A 1 412 ? -28.844 -49.969 -21.984 1 65.62 412 SER A C 1
ATOM 3394 O O . SER A 1 412 ? -27.781 -50.562 -22.172 1 65.62 412 SER A O 1
ATOM 3396 N N . ILE A 1 413 ? -29.219 -49.531 -20.812 1 64.31 413 ILE A N 1
ATOM 3397 C CA . ILE A 1 413 ? -28.625 -50.125 -19.609 1 64.31 413 ILE A CA 1
ATOM 3398 C C . ILE A 1 413 ? -29.656 -51 -18.891 1 64.31 413 ILE A C 1
ATOM 3400 O O . ILE A 1 413 ? -30.766 -50.531 -18.594 1 64.31 413 ILE A O 1
ATOM 3404 N N . ASP A 1 414 ? -29.391 -52.25 -18.969 1 62.31 414 ASP A N 1
ATOM 3405 C CA . ASP A 1 414 ? -30.234 -53.156 -18.188 1 62.31 414 ASP A CA 1
ATOM 3406 C C . ASP A 1 414 ? -29.891 -53.094 -16.703 1 62.31 414 ASP A C 1
ATOM 3408 O O . ASP A 1 414 ? -28.781 -53.406 -16.297 1 62.31 414 ASP A O 1
ATOM 3412 N N . LEU A 1 415 ? -30.812 -52.594 -15.883 1 59.91 415 LEU A N 1
ATOM 3413 C CA . LEU A 1 415 ? -30.625 -52.375 -14.445 1 59.91 415 LEU A CA 1
ATOM 3414 C C . LEU A 1 415 ? -30.203 -53.688 -13.766 1 59.91 415 LEU A C 1
ATOM 3416 O O . LEU A 1 415 ? -29.438 -53.656 -12.797 1 59.91 415 LEU A O 1
ATOM 3420 N N . ASN A 1 416 ? -30.641 -54.781 -14.344 1 62.44 416 ASN A N 1
ATOM 3421 C CA . ASN A 1 416 ? -30.297 -56.062 -13.742 1 62.44 416 ASN A CA 1
ATOM 3422 C C . ASN A 1 416 ? -28.828 -56.375 -13.938 1 62.44 416 ASN A C 1
ATOM 3424 O O . ASN A 1 416 ? -28.219 -57.094 -13.125 1 62.44 416 ASN A O 1
ATOM 3428 N N . LYS A 1 417 ? -28.375 -55.781 -14.953 1 62.75 417 LYS A N 1
ATOM 3429 C CA . LYS A 1 417 ? -26.984 -56.094 -15.297 1 62.75 417 LYS A CA 1
ATOM 3430 C C . LYS A 1 417 ? -26.031 -55.125 -14.586 1 62.75 417 LYS A C 1
ATOM 3432 O O . LYS A 1 417 ? -24.812 -55.344 -14.578 1 62.75 417 LYS A O 1
ATOM 3437 N N . LEU A 1 418 ? -26.609 -54.156 -13.984 1 65.5 418 LEU A N 1
ATOM 3438 C CA . LEU A 1 418 ? -25.781 -53.219 -13.219 1 65.5 418 LEU A CA 1
ATOM 3439 C C . LEU A 1 418 ? -25.266 -53.906 -11.953 1 65.5 418 LEU A C 1
ATOM 3441 O O . LEU A 1 418 ? -24.344 -53.375 -11.312 1 65.5 418 LEU A O 1
ATOM 3445 N N . LYS A 1 419 ? -25.797 -55 -11.734 1 62.56 419 LYS A N 1
ATOM 3446 C CA . LYS A 1 419 ? -25.359 -55.75 -10.562 1 62.56 419 LYS A CA 1
ATOM 3447 C C . LYS A 1 419 ? -23.906 -56.188 -10.711 1 62.56 419 LYS A C 1
ATOM 3449 O O . LYS A 1 419 ? -23.25 -56.5 -9.719 1 62.56 419 LYS A O 1
ATOM 3454 N N . ILE A 1 420 ? -23.453 -56.156 -11.945 1 63.5 420 ILE A N 1
ATOM 3455 C CA . ILE A 1 420 ? -22.062 -56.531 -12.227 1 63.5 420 ILE A CA 1
ATOM 3456 C C . ILE A 1 420 ? -21.125 -55.469 -11.68 1 63.5 420 ILE A C 1
ATOM 3458 O O . ILE A 1 420 ? -19.953 -55.75 -11.398 1 63.5 420 ILE A O 1
ATOM 3462 N N . ILE A 1 421 ? -21.672 -54.406 -11.352 1 70.5 421 ILE A N 1
ATOM 3463 C CA . ILE A 1 421 ? -20.859 -53.312 -10.859 1 70.5 421 ILE A CA 1
ATOM 3464 C C . ILE A 1 421 ? -20.781 -53.344 -9.336 1 70.5 421 ILE A C 1
ATOM 3466 O O . ILE A 1 421 ? -21.797 -53.625 -8.672 1 70.5 421 ILE A O 1
ATOM 3470 N N . PRO A 1 422 ? -19.656 -53.188 -8.891 1 71.69 422 PRO A N 1
ATOM 3471 C CA . PRO A 1 422 ? -19.531 -53.25 -7.434 1 71.69 422 PRO A CA 1
ATOM 3472 C C . PRO A 1 422 ? -20.453 -52.25 -6.723 1 71.69 422 PRO A C 1
ATOM 3474 O O . PRO A 1 422 ? -20.75 -51.188 -7.27 1 71.69 422 PRO A O 1
ATOM 3477 N N . GLN A 1 423 ? -20.938 -52.625 -5.457 1 66.69 423 GLN A N 1
ATOM 3478 C CA . GLN A 1 423 ? -21.922 -51.875 -4.695 1 66.69 423 GLN A CA 1
ATOM 3479 C C . GLN A 1 423 ? -21.406 -50.469 -4.32 1 66.69 423 GLN A C 1
ATOM 3481 O O . GLN A 1 423 ? -22.172 -49.5 -4.281 1 66.69 423 GLN A O 1
ATOM 3486 N N . ASN A 1 424 ? -20.156 -50.312 -4.09 1 69.75 424 ASN A N 1
ATOM 3487 C CA . ASN A 1 424 ? -19.656 -49.031 -3.607 1 69.75 424 ASN A CA 1
ATOM 3488 C C . ASN A 1 424 ? -19.062 -48.188 -4.742 1 69.75 424 ASN A C 1
ATOM 3490 O O . ASN A 1 424 ? -18.344 -47.219 -4.5 1 69.75 424 ASN A O 1
ATOM 3494 N N . CYS A 1 425 ? -19.484 -48.562 -5.895 1 76.75 425 CYS A N 1
ATOM 3495 C CA . CYS A 1 425 ? -18.891 -47.906 -7.055 1 76.75 425 CYS A CA 1
ATOM 3496 C C . CYS A 1 425 ? -19.828 -46.812 -7.586 1 76.75 425 CYS A C 1
ATOM 3498 O O . CYS A 1 425 ? -21.047 -47 -7.637 1 76.75 425 CYS A O 1
ATOM 3500 N N . THR A 1 426 ? -19.328 -45.625 -7.777 1 75.12 426 THR A N 1
ATOM 3501 C CA . THR A 1 426 ? -20.062 -44.562 -8.461 1 75.12 426 THR A CA 1
ATOM 3502 C C . THR A 1 426 ? -19.781 -44.594 -9.961 1 75.12 426 THR A C 1
ATOM 3504 O O . THR A 1 426 ? -18.625 -44.562 -10.383 1 75.12 426 THR A O 1
ATOM 3507 N N . ILE A 1 427 ? -20.812 -44.719 -10.766 1 76.25 427 ILE A N 1
ATOM 3508 C CA . ILE A 1 427 ? -20.672 -44.781 -12.219 1 76.25 427 ILE A CA 1
ATOM 3509 C C . ILE A 1 427 ? -21.031 -43.406 -12.82 1 76.25 427 ILE A C 1
ATOM 3511 O O . ILE A 1 427 ? -22.109 -42.875 -12.539 1 76.25 427 ILE A O 1
ATOM 3515 N N . TYR A 1 428 ? -20.188 -42.906 -13.641 1 71.31 428 TYR A N 1
ATOM 3516 C CA . TYR A 1 428 ? -20.422 -41.656 -14.32 1 71.31 428 TYR A CA 1
ATOM 3517 C C . TYR A 1 428 ? -20.734 -41.875 -15.797 1 71.31 428 TYR A C 1
ATOM 3519 O O . TYR A 1 428 ? -19.891 -42.375 -16.547 1 71.31 428 TYR A O 1
ATOM 3527 N N . LEU A 1 429 ? -22.047 -41.562 -16.203 1 65.94 429 LEU A N 1
ATOM 3528 C CA . LEU A 1 429 ? -22.531 -41.875 -17.547 1 65.94 429 LEU A CA 1
ATOM 3529 C C . LEU A 1 429 ? -22.531 -40.625 -18.422 1 65.94 429 LEU A C 1
ATOM 3531 O O . LEU A 1 429 ? -22.594 -40.719 -19.656 1 65.94 429 LEU A O 1
ATOM 3535 N N . LEU A 1 430 ? -22.625 -39.312 -17.812 1 58.25 430 LEU A N 1
ATOM 3536 C CA . LEU A 1 430 ? -22.719 -38.094 -18.609 1 58.25 430 LEU A CA 1
ATOM 3537 C C . LEU A 1 430 ? -21.562 -37.125 -18.297 1 58.25 430 LEU A C 1
ATOM 3539 O O . LEU A 1 430 ? -21.078 -37.094 -17.156 1 58.25 430 LEU A O 1
ATOM 3543 N N . MET B 1 1 ? 30.156 60.219 -3.537 1 24.98 1 MET B N 1
ATOM 3544 C CA . MET B 1 1 ? 29.703 58.812 -3.65 1 24.98 1 MET B CA 1
ATOM 3545 C C . MET B 1 1 ? 30.219 58 -2.477 1 24.98 1 MET B C 1
ATOM 3547 O O . MET B 1 1 ? 31.406 57.656 -2.404 1 24.98 1 MET B O 1
ATOM 3551 N N . ILE B 1 2 ? 29.719 58.281 -1.184 1 29.22 2 ILE B N 1
ATOM 3552 C CA . ILE B 1 2 ? 30.203 57.938 0.155 1 29.22 2 ILE B CA 1
ATOM 3553 C C . ILE B 1 2 ? 30.156 56.438 0.369 1 29.22 2 ILE B C 1
ATOM 3555 O O . ILE B 1 2 ? 29.078 55.812 0.257 1 29.22 2 ILE B O 1
ATOM 3559 N N . GLN B 1 3 ? 31.266 55.688 0.031 1 27.77 3 GLN B N 1
ATOM 3560 C CA . GLN B 1 3 ? 31.609 54.25 0.079 1 27.77 3 GLN B CA 1
ATOM 3561 C C . GLN B 1 3 ? 31.281 53.656 1.445 1 27.77 3 GLN B C 1
ATOM 3563 O O . GLN B 1 3 ? 31.766 54.125 2.471 1 27.77 3 GLN B O 1
ATOM 3568 N N . HIS B 1 4 ? 30.016 53.156 1.703 1 25.28 4 HIS B N 1
ATOM 3569 C CA . HIS B 1 4 ? 29.438 52.438 2.828 1 25.28 4 HIS B CA 1
ATOM 3570 C C . HIS B 1 4 ? 30.281 51.219 3.203 1 25.28 4 HIS B C 1
ATOM 3572 O O . HIS B 1 4 ? 30.219 50.188 2.535 1 25.28 4 HIS B O 1
ATOM 3578 N N . LYS B 1 5 ? 31.656 51.469 3.568 1 29.14 5 LYS B N 1
ATOM 3579 C CA . LYS B 1 5 ? 32.531 50.438 4.074 1 29.14 5 LYS B CA 1
ATOM 3580 C C . LYS B 1 5 ? 31.844 49.625 5.176 1 29.14 5 LYS B C 1
ATOM 3582 O O . LYS B 1 5 ? 31.391 50.188 6.176 1 29.14 5 LYS B O 1
ATOM 3587 N N . THR B 1 6 ? 31.172 48.5 4.855 1 27.61 6 THR B N 1
ATOM 3588 C CA . THR B 1 6 ? 30.641 47.406 5.645 1 27.61 6 THR B CA 1
ATOM 3589 C C . THR B 1 6 ? 31.609 47 6.742 1 27.61 6 THR B C 1
ATOM 3591 O O . THR B 1 6 ? 32.688 46.438 6.461 1 27.61 6 THR B O 1
ATOM 3594 N N . VAL B 1 7 ? 31.906 47.844 7.801 1 28.42 7 VAL B N 1
ATOM 3595 C CA . VAL B 1 7 ? 32.719 47.5 8.969 1 28.42 7 VAL B CA 1
ATOM 3596 C C . VAL B 1 7 ? 32.25 46.188 9.57 1 28.42 7 VAL B C 1
ATOM 3598 O O . VAL B 1 7 ? 31.125 46.062 10.039 1 28.42 7 VAL B O 1
ATOM 3601 N N . LEU B 1 8 ? 32.625 45.031 8.969 1 28.38 8 LEU B N 1
ATOM 3602 C CA . LEU B 1 8 ? 32.594 43.656 9.445 1 28.38 8 LEU B CA 1
ATOM 3603 C C . LEU B 1 8 ? 33.25 43.562 10.82 1 28.38 8 LEU B C 1
ATOM 3605 O O . LEU B 1 8 ? 34.469 43.656 10.93 1 28.38 8 LEU B O 1
ATOM 3609 N N . PHE B 1 9 ? 32.844 44.25 11.852 1 28.44 9 PHE B N 1
ATOM 3610 C CA . PHE B 1 9 ? 33.312 44.062 13.219 1 28.44 9 PHE B CA 1
ATOM 3611 C C . PHE B 1 9 ? 33.344 42.562 13.57 1 28.44 9 PHE B C 1
ATOM 3613 O O . PHE B 1 9 ? 32.344 41.875 13.492 1 28.44 9 PHE B O 1
ATOM 3620 N N . ILE B 1 10 ? 34.5 41.938 13.383 1 28.66 10 ILE B N 1
ATOM 3621 C CA . ILE B 1 10 ? 35.031 40.656 13.859 1 28.66 10 ILE B CA 1
ATOM 3622 C C . ILE B 1 10 ? 34.812 40.531 15.367 1 28.66 10 ILE B C 1
ATOM 3624 O O . ILE B 1 10 ? 35.469 41.219 16.156 1 28.66 10 ILE B O 1
ATOM 3628 N N . LEU B 1 11 ? 33.656 40.656 15.945 1 28.22 11 LEU B N 1
ATOM 3629 C CA . LEU B 1 11 ? 33.469 40.375 17.359 1 28.22 11 LEU B CA 1
ATOM 3630 C C . LEU B 1 11 ? 34.031 39 17.719 1 28.22 11 LEU B C 1
ATOM 3632 O O . LEU B 1 11 ? 33.562 38 17.188 1 28.22 11 LEU B O 1
ATOM 3636 N N . ILE B 1 12 ? 35.281 38.938 18.094 1 28.47 12 ILE B N 1
ATOM 3637 C CA . ILE B 1 12 ? 36 37.906 18.812 1 28.47 12 ILE B CA 1
ATOM 3638 C C . ILE B 1 12 ? 35.219 37.469 20.047 1 28.47 12 ILE B C 1
ATOM 3640 O O . ILE B 1 12 ? 35.062 38.25 20.984 1 28.47 12 ILE B O 1
ATOM 3644 N N . LEU B 1 13 ? 34.094 36.781 19.891 1 29.03 13 LEU B N 1
ATOM 3645 C CA . LEU B 1 13 ? 33.375 36.094 20.984 1 29.03 13 LEU B CA 1
ATOM 3646 C C . LEU B 1 13 ? 34.312 35.094 21.688 1 29.03 13 LEU B C 1
ATOM 3648 O O . LEU B 1 13 ? 34.719 34.125 21.094 1 29.03 13 LEU B O 1
ATOM 3652 N N . THR B 1 14 ? 35.25 35.594 22.453 1 29.39 14 THR B N 1
ATOM 3653 C CA . THR B 1 14 ? 35.906 34.781 23.469 1 29.39 14 THR B CA 1
ATOM 3654 C C . THR B 1 14 ? 34.844 34.125 24.375 1 29.39 14 THR B C 1
ATOM 3656 O O . THR B 1 14 ? 34.094 34.812 25.062 1 29.39 14 THR B O 1
ATOM 3659 N N . ILE B 1 15 ? 34.344 32.875 24.062 1 29.64 15 ILE B N 1
ATOM 3660 C CA . ILE B 1 15 ? 33.594 31.922 24.859 1 29.64 15 ILE B CA 1
ATOM 3661 C C . ILE B 1 15 ? 34.344 31.594 26.125 1 29.64 15 ILE B C 1
ATOM 3663 O O . ILE B 1 15 ? 35.406 30.922 26.078 1 29.64 15 ILE B O 1
ATOM 3667 N N . VAL B 1 16 ? 34.625 32.531 26.938 1 28.41 16 VAL B N 1
ATOM 3668 C CA . VAL B 1 16 ? 35.094 32.062 28.25 1 28.41 16 VAL B CA 1
ATOM 3669 C C . VAL B 1 16 ? 34.031 31.188 28.906 1 28.41 16 VAL B C 1
ATOM 3671 O O . VAL B 1 16 ? 32.844 31.547 28.938 1 28.41 16 VAL B O 1
ATOM 3674 N N . LYS B 1 17 ? 34.344 29.906 29.344 1 32.56 17 LYS B N 1
ATOM 3675 C CA . LYS B 1 17 ? 33.75 28.812 30.094 1 32.56 17 LYS B CA 1
ATOM 3676 C C . LYS B 1 17 ? 33.156 29.297 31.406 1 32.56 17 LYS B C 1
ATOM 3678 O O . LYS B 1 17 ? 32.875 28.516 32.312 1 32.56 17 LYS B O 1
ATOM 3683 N N . SER B 1 18 ? 33.156 30.578 31.734 1 30.09 18 SER B N 1
ATOM 3684 C CA . SER B 1 18 ? 32.625 30.641 33.094 1 30.09 18 SER B CA 1
ATOM 3685 C C . SER B 1 18 ? 31.141 30.266 33.094 1 30.09 18 SER B C 1
ATOM 3687 O O . SER B 1 18 ? 30.422 30.438 32.125 1 30.09 18 SER B O 1
ATOM 3689 N N . LYS B 1 19 ? 30.609 29.594 34.188 1 37 19 LYS B N 1
ATOM 3690 C CA . LYS B 1 19 ? 29.297 29.016 34.531 1 37 19 LYS B CA 1
ATOM 3691 C C . LYS B 1 19 ? 28.172 29.969 34.156 1 37 19 LYS B C 1
ATOM 3693 O O . LYS B 1 19 ? 27.125 29.547 33.656 1 37 19 LYS B O 1
ATOM 3698 N N . CYS B 1 20 ? 28 31.031 34.875 1 38.59 20 CYS B N 1
ATOM 3699 C CA . CYS B 1 20 ? 26.844 31.922 34.812 1 38.59 20 CYS B CA 1
ATOM 3700 C C . CYS B 1 20 ? 27.016 32.938 33.719 1 38.59 20 CYS B C 1
ATOM 3702 O O . CYS B 1 20 ? 26.969 34.156 33.938 1 38.59 20 CYS B O 1
ATOM 3704 N N . SER B 1 21 ? 27.797 32.844 32.719 1 47 21 SER B N 1
ATOM 3705 C CA . SER B 1 21 ? 28.266 33.938 31.859 1 47 21 SER B CA 1
ATOM 3706 C C . SER B 1 21 ? 27.219 34.344 30.828 1 47 21 SER B C 1
ATOM 3708 O O . SER B 1 21 ? 26.422 33.5 30.391 1 47 21 SER B O 1
ATOM 3710 N N . ARG B 1 22 ? 26.938 35.594 30.906 1 53.81 22 ARG B N 1
ATOM 3711 C CA . ARG B 1 22 ? 26.219 36.281 29.828 1 53.81 22 ARG B CA 1
ATOM 3712 C C . ARG B 1 22 ? 26.656 35.781 28.469 1 53.81 22 ARG B C 1
ATOM 3714 O O . ARG B 1 22 ? 27.859 35.688 28.188 1 53.81 22 ARG B O 1
ATOM 3721 N N . THR B 1 23 ? 25.859 35 27.906 1 57.72 23 THR B N 1
ATOM 3722 C CA . THR B 1 23 ? 26.25 34.469 26.594 1 57.72 23 THR B CA 1
ATOM 3723 C C . THR B 1 23 ? 25.688 35.312 25.469 1 57.72 23 THR B C 1
ATOM 3725 O O . THR B 1 23 ? 24.516 35.719 25.516 1 57.72 23 THR B O 1
ATOM 3728 N N . ILE B 1 24 ? 26.5 35.844 24.672 1 52.22 24 ILE B N 1
ATOM 3729 C CA . ILE B 1 24 ? 26.094 36.5 23.453 1 52.22 24 ILE B CA 1
ATOM 3730 C C . ILE B 1 24 ? 25.953 35.5 22.328 1 52.22 24 ILE B C 1
ATOM 3732 O O . ILE B 1 24 ? 26.844 34.656 22.109 1 52.22 24 ILE B O 1
ATOM 3736 N N . SER B 1 25 ? 24.781 35.219 21.969 1 51.81 25 SER B N 1
ATOM 3737 C CA . SER B 1 25 ? 24.578 34.281 20.875 1 51.81 25 SER B CA 1
ATOM 3738 C C . SER B 1 25 ? 24.281 35.031 19.562 1 51.81 25 SER B C 1
ATOM 3740 O O . SER B 1 25 ? 23.562 36.031 19.562 1 51.81 25 SER B O 1
ATOM 3742 N N . TRP B 1 26 ? 25 34.625 18.5 1 45.84 26 TRP B N 1
ATOM 3743 C CA . TRP B 1 26 ? 24.766 35.156 17.156 1 45.84 26 TRP B CA 1
ATOM 3744 C C . TRP B 1 26 ? 23.922 34.156 16.344 1 45.84 26 TRP B C 1
ATOM 3746 O O . TRP B 1 26 ? 23.922 34.219 15.109 1 45.84 26 TRP B O 1
ATOM 3756 N N . ASP B 1 27 ? 23.344 33.312 17 1 48.06 27 ASP B N 1
ATOM 3757 C CA . ASP B 1 27 ? 22.594 32.312 16.25 1 48.06 27 ASP B CA 1
ATOM 3758 C C . ASP B 1 27 ? 21.422 32.969 15.492 1 48.06 27 ASP B C 1
ATOM 3760 O O . ASP B 1 27 ? 20.484 33.438 16.109 1 48.06 27 ASP B O 1
ATOM 3764 N N . PRO B 1 28 ? 21.609 33.125 14.195 1 48.12 28 PRO B N 1
ATOM 3765 C CA . PRO B 1 28 ? 20.578 33.781 13.375 1 48.12 28 PRO B CA 1
ATOM 3766 C C . PRO B 1 28 ? 19.281 32.969 13.312 1 48.12 28 PRO B C 1
ATOM 3768 O O . PRO B 1 28 ? 18.234 33.5 12.945 1 48.12 28 PRO B O 1
ATOM 3771 N N . ASN B 1 29 ? 19.375 31.734 13.578 1 46.53 29 ASN B N 1
ATOM 3772 C CA . ASN B 1 29 ? 18.25 30.828 13.297 1 46.53 29 ASN B CA 1
ATOM 3773 C C . ASN B 1 29 ? 17.297 30.75 14.484 1 46.53 29 ASN B C 1
ATOM 3775 O O . ASN B 1 29 ? 16.516 29.797 14.594 1 46.53 29 ASN B O 1
ATOM 3779 N N . ILE B 1 30 ? 17.5 31.625 15.328 1 47.88 30 ILE B N 1
ATOM 3780 C CA . ILE B 1 30 ? 16.609 31.469 16.469 1 47.88 30 ILE B CA 1
ATOM 3781 C C . ILE B 1 30 ? 15.18 31.828 16.062 1 47.88 30 ILE B C 1
ATOM 3783 O O . ILE B 1 30 ? 14.938 32.938 15.539 1 47.88 30 ILE B O 1
ATOM 3787 N N . ILE B 1 31 ? 14.43 30.875 15.953 1 48.81 31 ILE B N 1
ATOM 3788 C CA . ILE B 1 31 ? 13.008 31.062 15.688 1 48.81 31 ILE B CA 1
ATOM 3789 C C . ILE B 1 31 ? 12.383 31.891 16.797 1 48.81 31 ILE B C 1
ATOM 3791 O O . ILE B 1 31 ? 12.32 31.469 17.953 1 48.81 31 ILE B O 1
ATOM 3795 N N . LYS B 1 32 ? 12.352 33.219 16.562 1 62.72 32 LYS B N 1
ATOM 3796 C CA . LYS B 1 32 ? 11.625 34.125 17.469 1 62.72 32 LYS B CA 1
ATOM 3797 C C . LYS B 1 32 ? 10.141 33.781 17.516 1 62.72 32 LYS B C 1
ATOM 3799 O O . LYS B 1 32 ? 9.523 33.531 16.469 1 62.72 32 LYS B O 1
ATOM 3804 N N . GLU B 1 33 ? 9.742 33.469 18.703 1 69 33 GLU B N 1
ATOM 3805 C CA . GLU B 1 33 ? 8.391 33 18.953 1 69 33 GLU B CA 1
ATOM 3806 C C . GLU B 1 33 ? 7.352 34.062 18.641 1 69 33 GLU B C 1
ATOM 3808 O O . GLU B 1 33 ? 7.516 35.219 19.047 1 69 33 GLU B O 1
ATOM 3813 N N . ASN B 1 34 ? 6.496 33.906 17.625 1 80.75 34 ASN B N 1
ATOM 3814 C CA . ASN B 1 34 ? 5.309 34.688 17.375 1 80.75 34 ASN B CA 1
ATOM 3815 C C . ASN B 1 34 ? 4.203 34.406 18.375 1 80.75 34 ASN B C 1
ATOM 3817 O O . ASN B 1 34 ? 3.668 33.281 18.422 1 80.75 34 ASN B O 1
ATOM 3821 N N . LEU B 1 35 ? 4.047 35.469 19.219 1 87.94 35 LEU B N 1
ATOM 3822 C CA . LEU B 1 35 ? 3.111 35.25 20.312 1 87.94 35 LEU B CA 1
ATOM 3823 C C . LEU B 1 35 ? 1.747 34.812 19.781 1 87.94 35 LEU B C 1
ATOM 3825 O O . LEU B 1 35 ? 1.066 34 20.406 1 87.94 35 LEU B O 1
ATOM 3829 N N . ASP B 1 36 ? 1.327 35.375 18.688 1 92.44 36 ASP B N 1
ATOM 3830 C CA . ASP B 1 36 ? 0.052 34.938 18.109 1 92.44 36 ASP B CA 1
ATOM 3831 C C . ASP B 1 36 ? 0.012 33.438 17.891 1 92.44 36 ASP B C 1
ATOM 3833 O O . ASP B 1 36 ? -0.984 32.781 18.219 1 92.44 36 ASP B O 1
ATOM 3837 N N . GLU B 1 37 ? 1.099 32.938 17.391 1 90.19 37 GLU B N 1
ATOM 3838 C CA . GLU B 1 37 ? 1.184 31.516 17.094 1 90.19 37 GLU B CA 1
ATOM 3839 C C . GLU B 1 37 ? 1.245 30.703 18.375 1 90.19 37 GLU B C 1
ATOM 3841 O O . GLU B 1 37 ? 0.735 29.578 18.438 1 90.19 37 GLU B O 1
ATOM 3846 N N . ILE B 1 38 ? 1.871 31.219 19.344 1 86.75 38 ILE B N 1
ATOM 3847 C CA . ILE B 1 38 ? 1.95 30.562 20.656 1 86.75 38 ILE B CA 1
ATOM 3848 C C . ILE B 1 38 ? 0.558 30.484 21.281 1 86.75 38 ILE B C 1
ATOM 3850 O O . ILE B 1 38 ? 0.189 29.453 21.859 1 86.75 38 ILE B O 1
ATOM 3854 N N . ILE B 1 39 ? -0.117 31.594 21.109 1 92.12 39 ILE B N 1
ATOM 3855 C CA . ILE B 1 39 ? -1.442 31.672 21.719 1 92.12 39 ILE B CA 1
ATOM 3856 C C . ILE B 1 39 ? -2.393 30.719 21 1 92.12 39 ILE B C 1
ATOM 3858 O O . ILE B 1 39 ? -3.139 29.984 21.641 1 92.12 39 ILE B O 1
ATOM 3862 N N . LEU B 1 40 ? -2.309 30.703 19.688 1 93.44 40 LEU B N 1
ATOM 3863 C CA . LEU B 1 40 ? -3.299 29.922 18.969 1 93.44 40 LEU B CA 1
ATOM 3864 C C . LEU B 1 40 ? -2.705 29.328 17.688 1 93.44 40 LEU B C 1
ATOM 3866 O O . LEU B 1 40 ? -2.312 30.078 16.781 1 93.44 40 LEU B O 1
ATOM 3870 N N . ASP B 1 41 ? -2.562 28.016 17.75 1 91 41 ASP B N 1
ATOM 3871 C CA . ASP B 1 41 ? -2.318 27.25 16.531 1 91 41 ASP B CA 1
ATOM 3872 C C . ASP B 1 41 ? -3.619 26.672 15.969 1 91 41 ASP B C 1
ATOM 3874 O O . ASP B 1 41 ? -4.156 25.703 16.5 1 91 41 ASP B O 1
ATOM 3878 N N . LYS B 1 42 ? -4.172 27.266 14.992 1 92.31 42 LYS B N 1
ATOM 3879 C CA . LYS B 1 42 ? -5.523 26.984 14.516 1 92.31 42 LYS B CA 1
ATOM 3880 C C . LYS B 1 42 ? -5.586 25.625 13.82 1 92.31 42 LYS B C 1
ATOM 3882 O O . LYS B 1 42 ? -6.668 25.047 13.656 1 92.31 42 LYS B O 1
ATOM 3887 N N . GLN B 1 43 ? -4.547 24.859 13.555 1 89.62 43 GLN B N 1
ATOM 3888 C CA . GLN B 1 43 ? -4.562 23.562 12.883 1 89.62 43 GLN B CA 1
ATOM 3889 C C . GLN B 1 43 ? -5.645 23.516 11.805 1 89.62 43 GLN B C 1
ATOM 3891 O O . GLN B 1 43 ? -6.559 22.688 11.883 1 89.62 43 GLN B O 1
ATOM 3896 N N . SER B 1 44 ? -5.602 24.234 10.789 1 92.81 44 SER B N 1
ATOM 3897 C CA . SER B 1 44 ? -6.648 24.453 9.797 1 92.81 44 SER B CA 1
ATOM 3898 C C . SER B 1 44 ? -6.625 23.375 8.727 1 92.81 44 SER B C 1
ATOM 3900 O O . SER B 1 44 ? -7.406 23.422 7.773 1 92.81 44 SER B O 1
ATOM 3902 N N . PHE B 1 45 ? -5.73 22.391 8.945 1 92.56 45 PHE B N 1
ATOM 3903 C CA . PHE B 1 45 ? -5.684 21.297 7.977 1 92.56 45 PHE B CA 1
ATOM 3904 C C . PHE B 1 45 ? -5.566 19.953 8.68 1 92.56 45 PHE B C 1
ATOM 3906 O O . PHE B 1 45 ? -5.152 19.891 9.836 1 92.56 45 PHE B O 1
ATOM 3913 N N . VAL B 1 46 ? -6.062 19 7.93 1 96 46 VAL B N 1
ATOM 3914 C CA . VAL B 1 46 ? -6.008 17.625 8.445 1 96 46 VAL B CA 1
ATOM 3915 C C . VAL B 1 46 ? -5.059 16.797 7.594 1 96 46 VAL B C 1
ATOM 3917 O O . VAL B 1 46 ? -5.023 16.938 6.367 1 96 46 VAL B O 1
ATOM 3920 N N . THR B 1 47 ? -4.184 16.016 8.234 1 94.5 47 THR B N 1
ATOM 3921 C CA . THR B 1 47 ? -3.305 15.086 7.535 1 94.5 47 THR B CA 1
ATOM 3922 C C . THR B 1 47 ? -3.348 13.703 8.195 1 94.5 47 THR B C 1
ATOM 3924 O O . THR B 1 47 ? -3.672 13.586 9.375 1 94.5 47 THR B O 1
ATOM 3927 N N . CYS B 1 48 ? -3.154 12.758 7.344 1 94.94 48 CYS B N 1
ATOM 3928 C CA . CYS B 1 48 ? -3.086 11.406 7.883 1 94.94 48 CYS B CA 1
ATOM 3929 C C . CYS B 1 48 ? -1.739 11.156 8.555 1 94.94 48 CYS B C 1
ATOM 3931 O O . CYS B 1 48 ? -0.737 11.773 8.188 1 94.94 48 CYS B O 1
ATOM 3933 N N . SER B 1 49 ? -1.79 10.219 9.453 1 90.56 49 SER B N 1
ATOM 3934 C CA . SER B 1 49 ? -0.551 9.766 10.078 1 90.56 49 SER B CA 1
ATOM 3935 C C . SER B 1 49 ? 0.416 9.195 9.047 1 90.56 49 SER B C 1
ATOM 3937 O O . SER B 1 49 ? -0.008 8.602 8.055 1 90.56 49 SER B O 1
ATOM 3939 N N . GLN B 1 50 ? 1.707 9.352 9.359 1 87.88 50 GLN B N 1
ATOM 3940 C CA . GLN B 1 50 ? 2.727 8.891 8.422 1 87.88 50 GLN B CA 1
ATOM 3941 C C . GLN B 1 50 ? 3.197 7.484 8.766 1 87.88 50 GLN B C 1
ATOM 3943 O O . GLN B 1 50 ? 4.16 6.988 8.18 1 87.88 50 GLN B O 1
ATOM 3948 N N . GLU B 1 51 ? 2.492 6.875 9.664 1 90.38 51 GLU B N 1
ATOM 3949 C CA . GLU B 1 51 ? 2.807 5.488 9.977 1 90.38 51 GLU B CA 1
ATOM 3950 C C . GLU B 1 51 ? 1.783 4.535 9.359 1 90.38 51 GLU B C 1
ATOM 3952 O O . GLU B 1 51 ? 0.584 4.82 9.359 1 90.38 51 GLU B O 1
ATOM 3957 N N . GLU B 1 52 ? 2.219 3.314 8.836 1 95.44 52 GLU B N 1
ATOM 3958 C CA . GLU B 1 52 ? 1.356 2.316 8.211 1 95.44 52 GLU B CA 1
ATOM 3959 C C . GLU B 1 52 ? 0.46 2.951 7.152 1 95.44 52 GLU B C 1
ATOM 3961 O O . GLU B 1 52 ? -0.767 2.863 7.234 1 95.44 52 GLU B O 1
ATOM 3966 N N . ILE B 1 53 ? 1.094 3.605 6.234 1 96.5 53 ILE B N 1
ATOM 3967 C CA . ILE B 1 53 ? 0.371 4.375 5.227 1 96.5 53 ILE B CA 1
ATOM 3968 C C . ILE B 1 53 ? 0.834 3.959 3.83 1 96.5 53 ILE B C 1
ATOM 3970 O O . ILE B 1 53 ? 2.004 3.621 3.633 1 96.5 53 ILE B O 1
ATOM 3974 N N . VAL B 1 54 ? -0.066 3.92 2.914 1 95.25 54 VAL B N 1
ATOM 3975 C CA . VAL B 1 54 ? 0.21 3.771 1.488 1 95.25 54 VAL B CA 1
ATOM 3976 C C . VAL B 1 54 ? -0.041 5.098 0.773 1 95.25 54 VAL B C 1
ATOM 3978 O O . VAL B 1 54 ? -1.149 5.637 0.819 1 95.25 54 VAL B O 1
ATOM 3981 N N . ASN B 1 55 ? 0.998 5.578 0.167 1 94.62 55 ASN B N 1
ATOM 3982 C CA . ASN B 1 55 ? 0.942 6.875 -0.495 1 94.62 55 ASN B CA 1
ATOM 3983 C C . ASN B 1 55 ? 0.83 6.727 -2.01 1 94.62 55 ASN B C 1
ATOM 3985 O O . ASN B 1 55 ? 1.789 6.328 -2.672 1 94.62 55 ASN B O 1
ATOM 3989 N N . LEU B 1 56 ? -0.296 7.066 -2.502 1 94.56 56 LEU B N 1
ATOM 3990 C CA . LEU B 1 56 ? -0.565 6.961 -3.932 1 94.56 56 LEU B CA 1
ATOM 3991 C C . LEU B 1 56 ? -0.973 8.312 -4.512 1 94.56 56 LEU B C 1
ATOM 3993 O O . LEU B 1 56 ? -1.862 8.383 -5.359 1 94.56 56 LEU B O 1
ATOM 3997 N N . LYS B 1 57 ? -0.326 9.305 -3.996 1 94.19 57 LYS B N 1
ATOM 3998 C CA . LYS B 1 57 ? -0.635 10.664 -4.43 1 94.19 57 LYS B CA 1
ATOM 3999 C C . LYS B 1 57 ? -0.108 10.93 -5.84 1 94.19 57 LYS B C 1
ATOM 4001 O O . LYS B 1 57 ? 0.967 10.445 -6.203 1 94.19 57 LYS B O 1
ATOM 4006 N N . GLU B 1 58 ? -0.83 11.617 -6.676 1 93.25 58 GLU B N 1
ATOM 4007 C CA . GLU B 1 58 ? -0.395 12.18 -7.953 1 93.25 58 GLU B CA 1
ATOM 4008 C C . GLU B 1 58 ? 0.057 11.086 -8.914 1 93.25 58 GLU B C 1
ATOM 4010 O O . GLU B 1 58 ? 1.131 11.18 -9.508 1 93.25 58 GLU B O 1
ATOM 4015 N N . LEU B 1 59 ? -0.767 10.094 -9.008 1 91.25 59 LEU B N 1
ATOM 4016 C CA . LEU B 1 59 ? -0.446 9 -9.93 1 91.25 59 LEU B CA 1
ATOM 4017 C C . LEU B 1 59 ? -1.364 9.031 -11.148 1 91.25 59 LEU B C 1
ATOM 4019 O O . LEU B 1 59 ? -1.3 8.141 -12 1 91.25 59 LEU B O 1
ATOM 4023 N N . ASN B 1 60 ? -2.223 10.016 -11.203 1 92.12 60 ASN B N 1
ATOM 4024 C CA . ASN B 1 60 ? -3.164 10.195 -12.305 1 92.12 60 ASN B CA 1
ATOM 4025 C C . ASN B 1 60 ? -4.098 8.992 -12.438 1 92.12 60 ASN B C 1
ATOM 4027 O O . ASN B 1 60 ? -4.395 8.555 -13.555 1 92.12 60 ASN B O 1
ATOM 4031 N N . LEU B 1 61 ? -4.523 8.453 -11.336 1 93 61 LEU B N 1
ATOM 4032 C CA . LEU B 1 61 ? -5.445 7.324 -11.328 1 93 61 LEU B CA 1
ATOM 4033 C C . LEU B 1 61 ? -6.863 7.777 -11.664 1 93 61 LEU B C 1
ATOM 4035 O O . LEU B 1 61 ? -7.359 8.75 -11.102 1 93 61 LEU B O 1
ATOM 4039 N N . ASN B 1 62 ? -7.5 7.039 -12.531 1 93 62 ASN B N 1
ATOM 4040 C CA . ASN B 1 62 ? -8.891 7.332 -12.859 1 93 62 ASN B CA 1
ATOM 4041 C C . ASN B 1 62 ? -9.852 6.59 -11.93 1 93 62 ASN B C 1
ATOM 4043 O O . ASN B 1 62 ? -10.992 7.02 -11.742 1 93 62 ASN B O 1
ATOM 4047 N N . SER B 1 63 ? -9.344 5.492 -11.5 1 92.94 63 SER B N 1
ATOM 4048 C CA . SER B 1 63 ? -10.109 4.684 -10.555 1 92.94 63 SER B CA 1
ATOM 4049 C C . SER B 1 63 ? -9.195 4 -9.547 1 92.94 63 SER B C 1
ATOM 4051 O O . SER B 1 63 ? -7.992 3.871 -9.773 1 92.94 63 SER B O 1
ATOM 4053 N N . ILE B 1 64 ? -9.758 3.738 -8.477 1 92.88 64 ILE B N 1
ATOM 4054 C CA . ILE B 1 64 ? -9.016 2.963 -7.492 1 92.88 64 ILE B CA 1
ATOM 4055 C C . ILE B 1 64 ? -8.953 1.501 -7.93 1 92.88 64 ILE B C 1
ATOM 4057 O O . ILE B 1 64 ? -9.984 0.873 -8.164 1 92.88 64 ILE B O 1
ATOM 4061 N N . PRO B 1 65 ? -7.711 0.988 -8.047 1 87.06 65 PRO B N 1
ATOM 4062 C CA . PRO B 1 65 ? -7.598 -0.413 -8.461 1 87.06 65 PRO B CA 1
ATOM 4063 C C . PRO B 1 65 ? -8.25 -1.374 -7.465 1 87.06 65 PRO B C 1
ATOM 4065 O O . PRO B 1 65 ? -8.195 -1.146 -6.254 1 87.06 65 PRO B O 1
ATOM 4068 N N . THR B 1 66 ? -8.844 -2.484 -8.062 1 84.75 66 THR B N 1
ATOM 4069 C CA . THR B 1 66 ? -9.422 -3.525 -7.219 1 84.75 66 THR B CA 1
ATOM 4070 C C . THR B 1 66 ? -8.32 -4.281 -6.473 1 84.75 66 THR B C 1
ATOM 4072 O O . THR B 1 66 ? -7.242 -4.512 -7.016 1 84.75 66 THR B O 1
ATOM 4075 N N . GLU B 1 67 ? -8.523 -4.625 -5.301 1 84 67 GLU B N 1
ATOM 4076 C CA . GLU B 1 67 ? -7.574 -5.363 -4.473 1 84 67 GLU B CA 1
ATOM 4077 C C . GLU B 1 67 ? -6.25 -4.617 -4.352 1 84 67 GLU B C 1
ATOM 4079 O O . GLU B 1 67 ? -5.18 -5.23 -4.395 1 84 67 GLU B O 1
ATOM 4084 N N . LEU B 1 68 ? -6.363 -3.309 -4.328 1 88.06 68 LEU B N 1
ATOM 4085 C CA . LEU B 1 68 ? -5.199 -2.434 -4.246 1 88.06 68 LEU B CA 1
ATOM 4086 C C . LEU B 1 68 ? -4.301 -2.836 -3.082 1 88.06 68 LEU B C 1
ATOM 4088 O O . LEU B 1 68 ? -3.076 -2.887 -3.229 1 88.06 68 LEU B O 1
ATOM 4092 N N . ILE B 1 69 ? -4.965 -3.053 -1.978 1 91.81 69 ILE B N 1
ATOM 4093 C CA . ILE B 1 69 ? -4.203 -3.402 -0.783 1 91.81 69 ILE B CA 1
ATOM 4094 C C . ILE B 1 69 ? -4.914 -4.523 -0.029 1 91.81 69 ILE B C 1
ATOM 4096 O O . ILE B 1 69 ? -6.141 -4.516 0.103 1 91.81 69 ILE B O 1
ATOM 4100 N N . LYS B 1 70 ? -4.223 -5.516 0.249 1 94.56 70 LYS B N 1
ATOM 4101 C CA . LYS B 1 70 ? -4.672 -6.531 1.192 1 94.56 70 LYS B CA 1
ATOM 4102 C C . LYS B 1 70 ? -3.789 -6.562 2.436 1 94.56 70 LYS B C 1
ATOM 4104 O O . LYS B 1 70 ? -2.639 -7.004 2.375 1 94.56 70 LYS B O 1
ATOM 4109 N N . SER B 1 71 ? -4.293 -5.996 3.492 1 95.44 71 SER B N 1
ATOM 4110 C CA . SER B 1 71 ? -3.5 -5.871 4.711 1 95.44 71 SER B CA 1
ATOM 4111 C C . SER B 1 71 ? -4.395 -5.703 5.934 1 95.44 71 SER B C 1
ATOM 4113 O O . SER B 1 71 ? -5.418 -5.023 5.875 1 95.44 71 SER B O 1
ATOM 4115 N N . LYS B 1 72 ? -3.982 -6.301 7.004 1 93.69 72 LYS B N 1
ATOM 4116 C CA . LYS B 1 72 ? -4.699 -6.141 8.266 1 93.69 72 LYS B CA 1
ATOM 4117 C C . LYS B 1 72 ? -4.047 -5.07 9.141 1 93.69 72 LYS B C 1
ATOM 4119 O O . LYS B 1 72 ? -4.531 -4.773 10.234 1 93.69 72 LYS B O 1
ATOM 4124 N N . THR B 1 73 ? -2.99 -4.34 8.633 1 93.69 73 THR B N 1
ATOM 4125 C CA . THR B 1 73 ? -2.227 -3.455 9.5 1 93.69 73 THR B CA 1
ATOM 4126 C C . THR B 1 73 ? -2.199 -2.035 8.938 1 93.69 73 THR B C 1
ATOM 4128 O O . THR B 1 73 ? -1.975 -1.075 9.68 1 93.69 73 THR B O 1
ATOM 4131 N N . ILE B 1 74 ? -2.389 -1.913 7.695 1 95.44 74 ILE B N 1
ATOM 4132 C CA . ILE B 1 74 ? -2.371 -0.586 7.09 1 95.44 74 ILE B CA 1
ATOM 4133 C C . ILE B 1 74 ? -3.49 0.267 7.688 1 95.44 74 ILE B C 1
ATOM 4135 O O . ILE B 1 74 ? -4.621 -0.2 7.84 1 95.44 74 ILE B O 1
ATOM 4139 N N . GLN B 1 75 ? -3.121 1.512 7.98 1 97.38 75 GLN B N 1
ATOM 4140 C CA . GLN B 1 75 ? -4.082 2.354 8.688 1 97.38 75 GLN B CA 1
ATOM 4141 C C . GLN B 1 75 ? -4.434 3.592 7.863 1 97.38 75 GLN B C 1
ATOM 4143 O O . GLN B 1 75 ? -5.418 4.277 8.156 1 97.38 75 GLN B O 1
ATOM 4148 N N . ALA B 1 76 ? -3.658 3.928 6.922 1 97.69 76 ALA B N 1
ATOM 4149 C CA . ALA B 1 76 ? -3.895 5.152 6.16 1 97.69 76 ALA B CA 1
ATOM 4150 C C . ALA B 1 76 ? -3.592 4.941 4.68 1 97.69 76 ALA B C 1
ATOM 4152 O O . ALA B 1 76 ? -2.691 4.176 4.324 1 97.69 76 ALA B O 1
ATOM 4153 N N . ILE B 1 77 ? -4.336 5.602 3.82 1 96.75 77 ILE B N 1
ATOM 4154 C CA . ILE B 1 77 ? -4.125 5.637 2.377 1 96.75 77 ILE B CA 1
ATOM 4155 C C . ILE B 1 77 ? -4.254 7.07 1.868 1 96.75 77 ILE B C 1
ATOM 4157 O O . ILE B 1 77 ? -5.188 7.781 2.236 1 96.75 77 ILE B O 1
ATOM 4161 N N . SER B 1 78 ? -3.311 7.461 1.179 1 96.81 78 SER B N 1
ATOM 4162 C CA . SER B 1 78 ? -3.393 8.766 0.533 1 96.81 78 SER B CA 1
ATOM 4163 C C . SER B 1 78 ? -3.564 8.633 -0.976 1 96.81 78 SER B C 1
ATOM 4165 O O . SER B 1 78 ? -2.707 8.062 -1.653 1 96.81 78 SER B O 1
ATOM 4167 N N . LEU B 1 79 ? -4.633 9.039 -1.501 1 96.69 79 LEU B N 1
ATOM 4168 C CA . LEU B 1 79 ? -4.938 9.062 -2.928 1 96.69 79 LEU B CA 1
ATOM 4169 C C . LEU B 1 79 ? -5.121 10.492 -3.422 1 96.69 79 LEU B C 1
ATOM 4171 O O . LEU B 1 79 ? -5.887 10.742 -4.355 1 96.69 79 LEU B O 1
ATOM 4175 N N . GLU B 1 80 ? -4.422 11.352 -2.746 1 96.94 80 GLU B N 1
ATOM 4176 C CA . GLU B 1 80 ? -4.562 12.773 -3.021 1 96.94 80 GLU B CA 1
ATOM 4177 C C . GLU B 1 80 ? -4.109 13.109 -4.441 1 96.94 80 GLU B C 1
ATOM 4179 O O . GLU B 1 80 ? -3.09 12.609 -4.91 1 96.94 80 GLU B O 1
ATOM 4184 N N . ASN B 1 81 ? -4.828 13.984 -5.086 1 96.88 81 ASN B N 1
ATOM 4185 C CA . ASN B 1 81 ? -4.473 14.594 -6.367 1 96.88 81 ASN B CA 1
ATOM 4186 C C . ASN B 1 81 ? -4.387 13.547 -7.477 1 96.88 81 ASN B C 1
ATOM 4188 O O . ASN B 1 81 ? -3.381 13.469 -8.188 1 96.88 81 ASN B O 1
ATOM 4192 N N . ASN B 1 82 ? -5.414 12.773 -7.617 1 96.44 82 ASN B N 1
ATOM 4193 C CA . ASN B 1 82 ? -5.668 11.875 -8.742 1 96.44 82 ASN B CA 1
ATOM 4194 C C . ASN B 1 82 ? -6.906 12.289 -9.523 1 96.44 82 ASN B C 1
ATOM 4196 O O . ASN B 1 82 ? -7.328 13.445 -9.453 1 96.44 82 ASN B O 1
ATOM 4200 N N . GLU B 1 83 ? -7.438 11.43 -10.406 1 96.56 83 GLU B N 1
ATOM 4201 C CA . GLU B 1 83 ? -8.609 11.734 -11.227 1 96.56 83 GLU B CA 1
ATOM 4202 C C . GLU B 1 83 ? -9.766 10.797 -10.898 1 96.56 83 GLU B C 1
ATOM 4204 O O . GLU B 1 83 ? -10.516 10.391 -11.797 1 96.56 83 GLU B O 1
ATOM 4209 N N . ILE B 1 84 ? -9.82 10.406 -9.641 1 96.12 84 ILE B N 1
ATOM 4210 C CA . ILE B 1 84 ? -10.82 9.438 -9.195 1 96.12 84 ILE B CA 1
ATOM 4211 C C . ILE B 1 84 ? -12.188 10.102 -9.148 1 96.12 84 ILE B C 1
ATOM 4213 O O . ILE B 1 84 ? -12.344 11.195 -8.594 1 96.12 84 ILE B O 1
ATOM 4217 N N . SER B 1 85 ? -13.219 9.477 -9.656 1 94.88 85 SER B N 1
ATOM 4218 C CA . SER B 1 85 ? -14.547 10.07 -9.711 1 94.88 85 SER B CA 1
ATOM 4219 C C . SER B 1 85 ? -15.547 9.266 -8.891 1 94.88 85 SER B C 1
ATOM 4221 O O . SER B 1 85 ? -16.594 9.781 -8.477 1 94.88 85 SER B O 1
ATOM 4223 N N . ILE B 1 86 ? -15.203 7.996 -8.672 1 94.12 86 ILE B N 1
ATOM 4224 C CA . ILE B 1 86 ? -16.109 7.129 -7.926 1 94.12 86 ILE B CA 1
ATOM 4225 C C . ILE B 1 86 ? -15.328 6.316 -6.898 1 94.12 86 ILE B C 1
ATOM 4227 O O . ILE B 1 86 ? -14.219 5.852 -7.18 1 94.12 86 ILE B O 1
ATOM 4231 N N . VAL B 1 87 ? -15.898 6.242 -5.734 1 95.12 87 VAL B N 1
ATOM 4232 C CA . VAL B 1 87 ? -15.367 5.363 -4.695 1 95.12 87 VAL B CA 1
ATOM 4233 C C . VAL B 1 87 ? -16.375 4.258 -4.387 1 95.12 87 VAL B C 1
ATOM 4235 O O . VAL B 1 87 ? -17.312 4.465 -3.609 1 95.12 87 VAL B O 1
ATOM 4238 N N . PRO B 1 88 ? -16.094 3.078 -4.895 1 93.56 88 PRO B N 1
ATOM 4239 C CA . PRO B 1 88 ? -17.094 2.008 -4.766 1 93.56 88 PRO B CA 1
ATOM 4240 C C . PRO B 1 88 ? -17.219 1.499 -3.332 1 93.56 88 PRO B C 1
ATOM 4242 O O . PRO B 1 88 ? -16.344 1.737 -2.502 1 93.56 88 PRO B O 1
ATOM 4245 N N . SER B 1 89 ? -18.312 0.776 -3.008 1 91.75 89 SER B N 1
ATOM 4246 C CA . SER B 1 89 ? -18.719 0.371 -1.666 1 91.75 89 SER B CA 1
ATOM 4247 C C . SER B 1 89 ? -17.688 -0.562 -1.033 1 91.75 89 SER B C 1
ATOM 4249 O O . SER B 1 89 ? -17.297 -0.374 0.122 1 91.75 89 SER B O 1
ATOM 4251 N N . ASP B 1 90 ? -17.062 -1.535 -1.828 1 90.5 90 ASP B N 1
ATOM 4252 C CA . ASP B 1 90 ? -16.25 -2.586 -1.222 1 90.5 90 ASP B CA 1
ATOM 4253 C C . ASP B 1 90 ? -14.781 -2.436 -1.608 1 90.5 90 ASP B C 1
ATOM 4255 O O . ASP B 1 90 ? -14.016 -3.396 -1.53 1 90.5 90 ASP B O 1
ATOM 4259 N N . ILE B 1 91 ? -14.445 -1.245 -1.872 1 91.19 91 ILE B N 1
ATOM 4260 C CA . ILE B 1 91 ? -13.109 -1.054 -2.439 1 91.19 91 ILE B CA 1
ATOM 4261 C C . ILE B 1 91 ? -12.055 -1.245 -1.353 1 91.19 91 ILE B C 1
ATOM 4263 O O . ILE B 1 91 ? -10.922 -1.646 -1.641 1 91.19 91 ILE B O 1
ATOM 4267 N N . PHE B 1 92 ? -12.414 -1.018 -0.047 1 92.81 92 PHE B N 1
ATOM 4268 C CA . PHE B 1 92 ? -11.43 -1.118 1.023 1 92.81 92 PHE B CA 1
ATOM 4269 C C . PHE B 1 92 ? -11.789 -2.246 1.984 1 92.81 92 PHE B C 1
ATOM 4271 O O . PHE B 1 92 ? -11.445 -2.191 3.168 1 92.81 92 PHE B O 1
ATOM 4278 N N . TYR B 1 93 ? -12.43 -3.271 1.456 1 91.44 93 TYR B N 1
ATOM 4279 C CA . TYR B 1 93 ? -12.859 -4.406 2.268 1 91.44 93 TYR B CA 1
ATOM 4280 C C . TYR B 1 93 ? -11.664 -5.184 2.801 1 91.44 93 TYR B C 1
ATOM 4282 O O . TYR B 1 93 ? -11.711 -5.73 3.904 1 91.44 93 TYR B O 1
ATOM 4290 N N . GLU B 1 94 ? -10.539 -5.195 2.049 1 93.38 94 GLU B N 1
ATOM 4291 C CA . GLU B 1 94 ? -9.359 -5.984 2.408 1 93.38 94 GLU B CA 1
ATOM 4292 C C . GLU B 1 94 ? -8.438 -5.203 3.336 1 93.38 94 GLU B C 1
ATOM 4294 O O . GLU B 1 94 ? -7.316 -5.637 3.613 1 93.38 94 GLU B O 1
ATOM 4299 N N . ILE B 1 95 ? -8.867 -4.035 3.787 1 94.56 95 ILE B N 1
ATOM 4300 C CA . ILE B 1 95 ? -8.141 -3.223 4.758 1 94.56 95 ILE B CA 1
ATOM 4301 C C . ILE B 1 95 ? -9.07 -2.84 5.91 1 94.56 95 ILE B C 1
ATOM 4303 O O . ILE B 1 95 ? -9.398 -1.664 6.09 1 94.56 95 ILE B O 1
ATOM 4307 N N . PRO B 1 96 ? -9.383 -3.771 6.719 1 94.5 96 PRO B N 1
ATOM 4308 C CA . PRO B 1 96 ? -10.391 -3.551 7.758 1 94.5 96 PRO B CA 1
ATOM 4309 C C . PRO B 1 96 ? -9.938 -2.541 8.812 1 94.5 96 PRO B C 1
ATOM 4311 O O . PRO B 1 96 ? -10.773 -1.948 9.5 1 94.5 96 PRO B O 1
ATOM 4314 N N . ASN B 1 97 ? -8.641 -2.262 8.945 1 95.5 97 ASN B N 1
ATOM 4315 C CA . ASN B 1 97 ? -8.156 -1.383 10.008 1 95.5 97 ASN B CA 1
ATOM 4316 C C . ASN B 1 97 ? -7.793 -0.002 9.469 1 95.5 97 ASN B C 1
ATOM 4318 O O . ASN B 1 97 ? -7.062 0.749 10.117 1 95.5 97 ASN B O 1
ATOM 4322 N N . LEU B 1 98 ? -8.312 0.294 8.273 1 96.5 98 LEU B N 1
ATOM 4323 C CA . LEU B 1 98 ? -8.117 1.622 7.703 1 96.5 98 LEU B CA 1
ATOM 4324 C C . LEU B 1 98 ? -8.711 2.697 8.609 1 96.5 98 LEU B C 1
ATOM 4326 O O . LEU B 1 98 ? -9.883 2.613 8.984 1 96.5 98 LEU B O 1
ATOM 4330 N N . GLN B 1 99 ? -7.926 3.734 8.984 1 97.94 99 GLN B N 1
ATOM 4331 C CA . GLN B 1 99 ? -8.367 4.777 9.906 1 97.94 99 GLN B CA 1
ATOM 4332 C C . GLN B 1 99 ? -8.406 6.141 9.219 1 97.94 99 GLN B C 1
ATOM 4334 O O . GLN B 1 99 ? -9.172 7.016 9.617 1 97.94 99 GLN B O 1
ATOM 4339 N N . CYS B 1 100 ? -7.566 6.301 8.258 1 98.44 100 CYS B N 1
ATOM 4340 C CA . CYS B 1 100 ? -7.465 7.594 7.594 1 98.44 100 CYS B CA 1
ATOM 4341 C C . CYS B 1 100 ? -7.406 7.426 6.082 1 98.44 100 CYS B C 1
ATOM 4343 O O . CYS B 1 100 ? -6.594 6.656 5.566 1 98.44 100 CYS B O 1
ATOM 4345 N N . LEU B 1 101 ? -8.266 8.07 5.367 1 98 101 LEU B N 1
ATOM 4346 C CA . LEU B 1 101 ? -8.336 8.039 3.908 1 98 101 LEU B CA 1
ATOM 4347 C C . LEU B 1 101 ? -8.305 9.453 3.334 1 98 101 LEU B C 1
ATOM 4349 O O . LEU B 1 101 ? -9.156 10.273 3.658 1 98 101 LEU B O 1
ATOM 4353 N N . ASP B 1 102 ? -7.305 9.703 2.605 1 98.06 102 ASP B N 1
ATOM 4354 C CA . ASP B 1 102 ? -7.152 11.016 1.972 1 98.06 102 ASP B CA 1
ATOM 4355 C C . ASP B 1 102 ? -7.512 10.953 0.49 1 98.06 102 ASP B C 1
ATOM 4357 O O . ASP B 1 102 ? -6.773 10.375 -0.31 1 98.06 102 ASP B O 1
ATOM 4361 N N . LEU B 1 103 ? -8.539 11.547 0.096 1 97.56 103 LEU B N 1
ATOM 4362 C CA . LEU B 1 103 ? -9.039 11.586 -1.273 1 97.56 103 LEU B CA 1
ATOM 4363 C C . LEU B 1 103 ? -9.086 13.016 -1.798 1 97.56 103 LEU B C 1
ATOM 4365 O O . LEU B 1 103 ? -9.891 13.328 -2.68 1 97.56 103 LEU B O 1
ATOM 4369 N N . ALA B 1 104 ? -8.273 13.883 -1.226 1 97.44 104 ALA B N 1
ATOM 4370 C CA . ALA B 1 104 ? -8.281 15.297 -1.607 1 97.44 104 ALA B CA 1
ATOM 4371 C C . ALA B 1 104 ? -7.867 15.469 -3.064 1 97.44 104 ALA B C 1
ATOM 4373 O O . ALA B 1 104 ? -7.109 14.656 -3.604 1 97.44 104 ALA B O 1
ATOM 4374 N N . ARG B 1 105 ? -8.383 16.516 -3.725 1 96.69 105 ARG B N 1
ATOM 4375 C CA . ARG B 1 105 ? -8.016 16.938 -5.07 1 96.69 105 ARG B CA 1
ATOM 4376 C C . ARG B 1 105 ? -8.273 15.836 -6.086 1 96.69 105 ARG B C 1
ATOM 4378 O O . ARG B 1 105 ? -7.391 15.5 -6.883 1 96.69 105 ARG B O 1
ATOM 4385 N N . ASN B 1 106 ? -9.422 15.188 -5.953 1 96.81 106 ASN B N 1
ATOM 4386 C CA . ASN B 1 106 ? -9.977 14.281 -6.957 1 96.81 106 ASN B CA 1
ATOM 4387 C C . ASN B 1 106 ? -11.25 14.852 -7.578 1 96.81 106 ASN B C 1
ATOM 4389 O O . ASN B 1 106 ? -11.461 16.062 -7.578 1 96.81 106 ASN B O 1
ATOM 4393 N N . LYS B 1 107 ? -12.109 13.977 -8.234 1 94.62 107 LYS B N 1
ATOM 4394 C CA . LYS B 1 107 ? -13.344 14.398 -8.883 1 94.62 107 LYS B CA 1
ATOM 4395 C C . LYS B 1 107 ? -14.555 13.68 -8.297 1 94.62 107 LYS B C 1
ATOM 4397 O O . LYS B 1 107 ? -15.453 13.258 -9.031 1 94.62 107 LYS B O 1
ATOM 4402 N N . ILE B 1 108 ? -14.492 13.539 -7 1 92.06 108 ILE B N 1
ATOM 4403 C CA . ILE B 1 108 ? -15.508 12.711 -6.359 1 92.06 108 ILE B CA 1
ATOM 4404 C C . ILE B 1 108 ? -16.703 13.57 -5.969 1 92.06 108 ILE B C 1
ATOM 4406 O O . ILE B 1 108 ? -16.578 14.484 -5.156 1 92.06 108 ILE B O 1
ATOM 4410 N N . LEU B 1 109 ? -17.812 13.266 -6.438 1 86.19 109 LEU B N 1
ATOM 4411 C CA . LEU B 1 109 ? -19.078 13.867 -6.012 1 86.19 109 LEU B CA 1
ATOM 4412 C C . LEU B 1 109 ? -19.641 13.133 -4.801 1 86.19 109 LEU B C 1
ATOM 4414 O O . LEU B 1 109 ? -19.359 11.953 -4.594 1 86.19 109 LEU B O 1
ATOM 4418 N N . PRO B 1 110 ? -20.422 13.852 -4.012 1 84.25 110 PRO B N 1
ATOM 4419 C CA . PRO B 1 110 ? -20.984 13.219 -2.812 1 84.25 110 PRO B CA 1
ATOM 4420 C C . PRO B 1 110 ? -21.734 11.93 -3.119 1 84.25 110 PRO B C 1
ATOM 4422 O O . PRO B 1 110 ? -21.625 10.953 -2.377 1 84.25 110 PRO B O 1
ATOM 4425 N N . ASN B 1 111 ? -22.406 11.898 -4.176 1 83.69 111 ASN B N 1
ATOM 4426 C CA . ASN B 1 111 ? -23.203 10.719 -4.527 1 83.69 111 ASN B CA 1
ATOM 4427 C C . ASN B 1 111 ? -22.312 9.578 -5.02 1 83.69 111 ASN B C 1
ATOM 4429 O O . ASN B 1 111 ? -22.766 8.43 -5.094 1 83.69 111 ASN B O 1
ATOM 4433 N N . ASN B 1 112 ? -21.109 9.945 -5.332 1 90.06 112 ASN B N 1
ATOM 4434 C CA . ASN B 1 112 ? -20.188 8.93 -5.848 1 90.06 112 ASN B CA 1
ATOM 4435 C C . ASN B 1 112 ? -19.281 8.391 -4.75 1 90.06 112 ASN B C 1
ATOM 4437 O O . ASN B 1 112 ? -18.438 7.527 -5.008 1 90.06 112 ASN B O 1
ATOM 4441 N N . LEU B 1 113 ? -19.484 8.93 -3.576 1 90.75 113 LEU B N 1
ATOM 4442 C CA . LEU B 1 113 ? -18.828 8.367 -2.404 1 90.75 113 LEU B CA 1
ATOM 4443 C C . LEU B 1 113 ? -19.672 7.254 -1.79 1 90.75 113 LEU B C 1
ATOM 4445 O O . LEU B 1 113 ? -20.422 7.492 -0.845 1 90.75 113 LEU B O 1
ATOM 4449 N N . GLU B 1 114 ? -19.484 6.02 -2.211 1 92.44 114 GLU B N 1
ATOM 4450 C CA . GLU B 1 114 ? -20.359 4.914 -1.855 1 92.44 114 GLU B CA 1
ATOM 4451 C C . GLU B 1 114 ? -19.703 3.986 -0.841 1 92.44 114 GLU B C 1
ATOM 4453 O O . GLU B 1 114 ? -20.344 3.057 -0.337 1 92.44 114 GLU B O 1
ATOM 4458 N N . MET B 1 115 ? -18.547 4.312 -0.516 1 90.75 115 MET B N 1
ATOM 4459 C CA . MET B 1 115 ? -17.75 3.391 0.288 1 90.75 115 MET B CA 1
ATOM 4460 C C . MET B 1 115 ? -18.375 3.203 1.67 1 90.75 115 MET B C 1
ATOM 4462 O O . MET B 1 115 ? -19 4.117 2.205 1 90.75 115 MET B O 1
ATOM 4466 N N . LYS B 1 116 ? -18.219 1.935 2.152 1 91.94 116 LYS B N 1
ATOM 4467 C CA . LYS B 1 116 ? -18.594 1.577 3.516 1 91.94 116 LYS B CA 1
ATOM 4468 C C . LYS B 1 116 ? -17.391 1.081 4.309 1 91.94 116 LYS B C 1
ATOM 4470 O O . LYS B 1 116 ? -16.641 0.227 3.836 1 91.94 116 LYS B O 1
ATOM 4475 N N . HIS B 1 117 ? -17.141 1.729 5.383 1 94.81 117 HIS B N 1
ATOM 4476 C CA . HIS B 1 117 ? -16.047 1.306 6.23 1 94.81 117 HIS B CA 1
ATOM 4477 C C . HIS B 1 117 ? -16.344 1.555 7.707 1 94.81 117 HIS B C 1
ATOM 4479 O O . HIS B 1 117 ? -16.641 2.684 8.102 1 94.81 117 HIS B O 1
ATOM 4485 N N . ASP B 1 118 ? -16.141 0.576 8.578 1 94 118 ASP B N 1
ATOM 4486 C CA . ASP B 1 118 ? -16.609 0.634 9.961 1 94 118 ASP B CA 1
ATOM 4487 C C . ASP B 1 118 ? -15.578 1.283 10.867 1 94 118 ASP B C 1
ATOM 4489 O O . ASP B 1 118 ? -15.914 1.798 11.938 1 94 118 ASP B O 1
ATOM 4493 N N . ARG B 1 119 ? -14.344 1.343 10.398 1 96.31 119 ARG B N 1
ATOM 4494 C CA . ARG B 1 119 ? -13.32 1.767 11.352 1 96.31 119 ARG B CA 1
ATOM 4495 C C . ARG B 1 119 ? -12.664 3.068 10.898 1 96.31 119 ARG B C 1
ATOM 4497 O O . ARG B 1 119 ? -11.773 3.588 11.578 1 96.31 119 ARG B O 1
ATOM 4504 N N . LEU B 1 120 ? -13.102 3.604 9.766 1 97.06 120 LEU B N 1
ATOM 4505 C CA . LEU B 1 120 ? -12.523 4.852 9.289 1 97.06 120 LEU B CA 1
ATOM 4506 C C . LEU B 1 120 ? -12.781 5.988 10.273 1 97.06 120 LEU B C 1
ATOM 4508 O O . LEU B 1 120 ? -13.906 6.168 10.734 1 97.06 120 LEU B O 1
ATOM 4512 N N . LYS B 1 121 ? -11.727 6.77 10.617 1 97.88 121 LYS B N 1
ATOM 4513 C CA . LYS B 1 121 ? -11.828 7.844 11.602 1 97.88 121 LYS B CA 1
ATOM 4514 C C . LYS B 1 121 ? -11.648 9.211 10.945 1 97.88 121 LYS B C 1
ATOM 4516 O O . LYS B 1 121 ? -12.219 10.203 11.406 1 97.88 121 LYS B O 1
ATOM 4521 N N . ILE B 1 122 ? -10.812 9.234 9.945 1 98.31 122 ILE B N 1
ATOM 4522 C CA . ILE B 1 122 ? -10.5 10.492 9.281 1 98.31 122 ILE B CA 1
ATOM 4523 C C . ILE B 1 122 ? -10.734 10.359 7.777 1 98.31 122 ILE B C 1
ATOM 4525 O O . ILE B 1 122 ? -10.219 9.438 7.145 1 98.31 122 ILE B O 1
ATOM 4529 N N . LEU B 1 123 ? -11.516 11.195 7.172 1 97.38 123 LEU B N 1
ATOM 4530 C CA . LEU B 1 123 ? -11.781 11.25 5.738 1 97.38 123 LEU B CA 1
ATOM 4531 C C . LEU B 1 123 ? -11.516 12.648 5.188 1 97.38 123 LEU B C 1
ATOM 4533 O O . LEU B 1 123 ? -12.062 13.633 5.688 1 97.38 123 LEU B O 1
ATOM 4537 N N . ILE B 1 124 ? -10.648 12.781 4.281 1 97.69 124 ILE B N 1
ATOM 4538 C CA . ILE B 1 124 ? -10.266 14.062 3.701 1 97.69 124 ILE B CA 1
ATOM 4539 C C . ILE B 1 124 ? -10.734 14.141 2.25 1 97.69 124 ILE B C 1
ATOM 4541 O O . ILE B 1 124 ? -10.305 13.336 1.414 1 97.69 124 ILE B O 1
ATOM 4545 N N . LEU B 1 125 ? -11.547 15.062 1.883 1 95.06 125 LEU B N 1
ATOM 4546 C CA . LEU B 1 125 ? -12.125 15.234 0.552 1 95.06 125 LEU B CA 1
ATOM 4547 C C . LEU B 1 125 ? -11.891 16.656 0.039 1 95.06 125 LEU B C 1
ATOM 4549 O O . LEU B 1 125 ? -12.656 17.141 -0.795 1 95.06 125 LEU B O 1
ATOM 4553 N N . ASP B 1 126 ? -10.836 17.297 0.438 1 95.38 126 ASP B N 1
ATOM 4554 C CA . ASP B 1 126 ? -10.594 18.703 0.203 1 95.38 126 ASP B CA 1
ATOM 4555 C C . ASP B 1 126 ? -10.344 18.984 -1.278 1 95.38 126 ASP B C 1
ATOM 4557 O O . ASP B 1 126 ? -9.695 18.188 -1.962 1 95.38 126 ASP B O 1
ATOM 4561 N N . TYR B 1 127 ? -10.93 20.094 -1.803 1 93.88 127 TYR B N 1
ATOM 4562 C CA . TYR B 1 127 ? -10.617 20.703 -3.088 1 93.88 127 TYR B CA 1
ATOM 4563 C C . TYR B 1 127 ? -10.828 19.719 -4.23 1 93.88 127 TYR B C 1
ATOM 4565 O O . TYR B 1 127 ? -9.938 19.516 -5.062 1 93.88 127 TYR B O 1
ATOM 4573 N N . GLN B 1 128 ? -11.969 19.078 -4.211 1 92.75 128 GLN B N 1
ATOM 4574 C CA . GLN B 1 128 ? -12.344 18.234 -5.336 1 92.75 128 GLN B CA 1
ATOM 4575 C C . GLN B 1 128 ? -12.383 19.031 -6.637 1 92.75 128 GLN B C 1
ATOM 4577 O O . GLN B 1 128 ? -12.836 20.172 -6.66 1 92.75 128 GLN B O 1
ATOM 4582 N N . LYS B 1 129 ? -11.719 18.406 -7.633 1 88.25 129 LYS B N 1
ATOM 4583 C CA . LYS B 1 129 ? -11.617 19.062 -8.93 1 88.25 129 LYS B CA 1
ATOM 4584 C C . LYS B 1 129 ? -12.984 19.172 -9.602 1 88.25 129 LYS B C 1
ATOM 4586 O O . LYS B 1 129 ? -13.797 18.25 -9.516 1 88.25 129 LYS B O 1
ATOM 4591 N N . ASN B 1 130 ? -13.438 20.391 -9.633 1 67.88 130 ASN B N 1
ATOM 4592 C CA . ASN B 1 130 ? -14.758 20.766 -10.125 1 67.88 130 ASN B CA 1
ATOM 4593 C C . ASN B 1 130 ? -14.977 20.297 -11.562 1 67.88 130 ASN B C 1
ATOM 4595 O O . ASN B 1 130 ? -14.164 20.578 -12.445 1 67.88 130 ASN B O 1
ATOM 4599 N N . LEU B 1 131 ? -15.602 19.031 -11.828 1 55.22 131 LEU B N 1
ATOM 4600 C CA . LEU B 1 131 ? -15.914 18.844 -13.234 1 55.22 131 LEU B CA 1
ATOM 4601 C C . LEU B 1 131 ? -16.594 20.078 -13.82 1 55.22 131 LEU B C 1
ATOM 4603 O O . LEU B 1 131 ? -16.203 20.562 -14.875 1 55.22 131 LEU B O 1
ATOM 4607 N N . GLU B 1 132 ? -18.141 20.016 -13.906 1 48.19 132 GLU B N 1
ATOM 4608 C CA . GLU B 1 132 ? -19.031 20.891 -14.664 1 48.19 132 GLU B CA 1
ATOM 4609 C C . GLU B 1 132 ? -19.109 22.281 -14.047 1 48.19 132 GLU B C 1
ATOM 4611 O O . GLU B 1 132 ? -19.25 22.406 -12.828 1 48.19 132 GLU B O 1
ATOM 4616 N N . SER B 1 133 ? -18.266 23.281 -14.484 1 42.12 133 SER B N 1
ATOM 4617 C CA . SER B 1 133 ? -18.516 24.719 -14.516 1 42.12 133 SER B CA 1
ATOM 4618 C C . SER B 1 133 ? -20 25.016 -14.336 1 42.12 133 SER B C 1
ATOM 4620 O O . SER B 1 133 ? -20.422 26.172 -14.453 1 42.12 133 SER B O 1
ATOM 4622 N N . ASN B 1 134 ? -20.938 24.219 -14.844 1 41.09 134 ASN B N 1
ATOM 4623 C CA . ASN B 1 134 ? -22.266 24.781 -15.055 1 41.09 134 ASN B CA 1
ATOM 4624 C C . ASN B 1 134 ? -22.844 25.359 -13.766 1 41.09 134 ASN B C 1
ATOM 4626 O O . ASN B 1 134 ? -22.859 24.688 -12.727 1 41.09 134 ASN B O 1
ATOM 4630 N N . ARG B 1 135 ? -23.125 26.781 -13.82 1 40.16 135 ARG B N 1
ATOM 4631 C CA . ARG B 1 135 ? -23.719 27.828 -12.992 1 40.16 135 ARG B CA 1
ATOM 4632 C C . ARG B 1 135 ? -24.75 27.25 -12.023 1 40.16 135 ARG B C 1
ATOM 4634 O O . ARG B 1 135 ? -24.844 27.703 -10.875 1 40.16 135 ARG B O 1
ATOM 4641 N N . ASN B 1 136 ? -26.016 27.078 -12.664 1 38.06 136 ASN B N 1
ATOM 4642 C CA . ASN B 1 136 ? -27.359 27.156 -12.117 1 38.06 136 ASN B CA 1
ATOM 4643 C C . ASN B 1 136 ? -27.734 25.891 -11.344 1 38.06 136 ASN B C 1
ATOM 4645 O O . ASN B 1 136 ? -28.906 25.609 -11.125 1 38.06 136 ASN B O 1
ATOM 4649 N N . LYS B 1 137 ? -27 24.797 -11.508 1 42.62 137 LYS B N 1
ATOM 4650 C CA . LYS B 1 137 ? -27.797 23.656 -11.086 1 42.62 137 LYS B CA 1
ATOM 4651 C C . LYS B 1 137 ? -28.078 23.703 -9.586 1 42.62 137 LYS B C 1
ATOM 4653 O O . LYS B 1 137 ? -27.203 24.078 -8.797 1 42.62 137 LYS B O 1
ATOM 4658 N N . ILE B 1 138 ? -29.281 23.422 -9.242 1 41.44 138 ILE B N 1
ATOM 4659 C CA . ILE B 1 138 ? -30.141 23.297 -8.07 1 41.44 138 ILE B CA 1
ATOM 4660 C C . ILE B 1 138 ? -29.438 22.469 -6.996 1 41.44 138 ILE B C 1
ATOM 4662 O O . ILE B 1 138 ? -28.906 21.391 -7.273 1 41.44 138 ILE B O 1
ATOM 4666 N N . PHE B 1 139 ? -29.109 23.047 -5.965 1 46.69 139 PHE B N 1
ATOM 4667 C CA . PHE B 1 139 ? -28.828 22.531 -4.633 1 46.69 139 PHE B CA 1
ATOM 4668 C C . PHE B 1 139 ? -29.609 21.25 -4.375 1 46.69 139 PHE B C 1
ATOM 4670 O O . PHE B 1 139 ? -30.766 21.297 -3.941 1 46.69 139 PHE B O 1
ATOM 4677 N N . LEU B 1 140 ? -29.719 20.312 -5.305 1 47.91 140 LEU B N 1
ATOM 4678 C CA . LEU B 1 140 ? -30.422 19.109 -4.914 1 47.91 140 LEU B CA 1
ATOM 4679 C C . LEU B 1 140 ? -29.734 18.422 -3.746 1 47.91 140 LEU B C 1
ATOM 4681 O O . LEU B 1 140 ? -28.5 18.453 -3.637 1 47.91 140 LEU B O 1
ATOM 4685 N N . PRO B 1 141 ? -30.578 18.094 -2.752 1 54.22 141 PRO B N 1
ATOM 4686 C CA . PRO B 1 141 ? -30.078 17.281 -1.633 1 54.22 141 PRO B CA 1
ATOM 4687 C C . PRO B 1 141 ? -29.219 16.109 -2.088 1 54.22 141 PRO B C 1
ATOM 4689 O O . PRO B 1 141 ? -29.625 15.328 -2.941 1 54.22 141 PRO B O 1
ATOM 4692 N N . VAL B 1 142 ? -27.953 16.188 -2.084 1 62.81 142 VAL B N 1
ATOM 4693 C CA . VAL B 1 142 ? -27.062 15.117 -2.494 1 62.81 142 VAL B CA 1
ATOM 4694 C C . VAL B 1 142 ? -26.953 14.078 -1.379 1 62.81 142 VAL B C 1
ATOM 4696 O O . VAL B 1 142 ? -26.656 14.422 -0.229 1 62.81 142 VAL B O 1
ATOM 4699 N N . LYS B 1 143 ? -27.672 12.891 -1.586 1 69.88 143 LYS B N 1
ATOM 4700 C CA . LYS B 1 143 ? -27.594 11.789 -0.633 1 69.88 143 LYS B CA 1
ATOM 4701 C C . LYS B 1 143 ? -26.266 11.023 -0.793 1 69.88 143 LYS B C 1
ATOM 4703 O O . LYS B 1 143 ? -25.906 10.625 -1.901 1 69.88 143 LYS B O 1
ATOM 4708 N N . MET B 1 144 ? -25.453 11.055 0.275 1 78.94 144 MET B N 1
ATOM 4709 C CA . MET B 1 144 ? -24.25 10.227 0.308 1 78.94 144 MET B CA 1
ATOM 4710 C C . MET B 1 144 ? -24.609 8.766 0.549 1 78.94 144 MET B C 1
ATOM 4712 O O . MET B 1 144 ? -25.453 8.453 1.389 1 78.94 144 MET B O 1
ATOM 4716 N N . LYS B 1 145 ? -24.141 7.887 -0.301 1 83.69 145 LYS B N 1
ATOM 4717 C CA . LYS B 1 145 ? -24.453 6.461 -0.211 1 83.69 145 LYS B CA 1
ATOM 4718 C C . LYS B 1 145 ? -23.469 5.746 0.71 1 83.69 145 LYS B C 1
ATOM 4720 O O . LYS B 1 145 ? -23.719 4.625 1.153 1 83.69 145 LYS B O 1
ATOM 4725 N N . GLY B 1 146 ? -22.484 6.473 1.031 1 87.19 146 GLY B N 1
ATOM 4726 C CA . GLY B 1 146 ? -21.469 5.844 1.859 1 87.19 146 GLY B CA 1
ATOM 4727 C C . GLY B 1 146 ? -21.875 5.738 3.318 1 87.19 146 GLY B C 1
ATOM 4728 O O . GLY B 1 146 ? -22.828 6.383 3.754 1 87.19 146 GLY B O 1
ATOM 4729 N N . ARG B 1 147 ? -21.25 4.75 4.008 1 88.69 147 ARG B N 1
ATOM 4730 C CA . ARG B 1 147 ? -21.5 4.543 5.43 1 88.69 147 ARG B CA 1
ATOM 4731 C C . ARG B 1 147 ? -20.203 4.617 6.23 1 88.69 147 ARG B C 1
ATOM 4733 O O . ARG B 1 147 ? -19.281 3.84 5.996 1 88.69 147 ARG B O 1
ATOM 4740 N N . PHE B 1 148 ? -20.172 5.566 7.152 1 93 148 PHE B N 1
ATOM 4741 C CA . PHE B 1 148 ? -18.984 5.801 7.984 1 93 148 PHE B CA 1
ATOM 4742 C C . PHE B 1 148 ? -19.391 5.965 9.445 1 93 148 PHE B C 1
ATOM 4744 O O . PHE B 1 148 ? -19.281 7.055 10.008 1 93 148 PHE B O 1
ATOM 4751 N N . PRO B 1 149 ? -19.766 4.875 10.117 1 92.69 149 PRO B N 1
ATOM 4752 C CA . PRO B 1 149 ? -20.375 4.988 11.438 1 92.69 149 PRO B CA 1
ATOM 4753 C C . PRO B 1 149 ? -19.406 5.516 12.5 1 92.69 149 PRO B C 1
ATOM 4755 O O . PRO B 1 149 ? -19.844 6.102 13.492 1 92.69 149 PRO B O 1
ATOM 4758 N N . ASN B 1 150 ? -18.125 5.41 12.297 1 94.75 150 ASN B N 1
ATOM 4759 C CA . ASN B 1 150 ? -17.188 5.781 13.352 1 94.75 150 ASN B CA 1
ATOM 4760 C C . ASN B 1 150 ? -16.25 6.91 12.906 1 94.75 150 ASN B C 1
ATOM 4762 O O . ASN B 1 150 ? -15.219 7.148 13.531 1 94.75 150 ASN B O 1
ATOM 4766 N N . LEU B 1 151 ? -16.656 7.582 11.836 1 96.25 151 LEU B N 1
ATOM 4767 C CA . LEU B 1 151 ? -15.836 8.695 11.367 1 96.25 151 LEU B CA 1
ATOM 4768 C C . LEU B 1 151 ? -15.836 9.836 12.375 1 96.25 151 LEU B C 1
ATOM 4770 O O . LEU B 1 151 ? -16.891 10.258 12.852 1 96.25 151 LEU B O 1
ATOM 4774 N N . GLU B 1 152 ? -14.719 10.336 12.734 1 97 152 GLU B N 1
ATOM 4775 C CA . GLU B 1 152 ? -14.586 11.383 13.75 1 97 152 GLU B CA 1
ATOM 4776 C C . GLU B 1 152 ? -14.227 12.719 13.109 1 97 152 GLU B C 1
ATOM 4778 O O . GLU B 1 152 ? -14.656 13.773 13.594 1 97 152 GLU B O 1
ATOM 4783 N N . THR B 1 153 ? -13.453 12.68 12.07 1 97.62 153 THR B N 1
ATOM 4784 C CA . THR B 1 153 ? -12.984 13.906 11.438 1 97.62 153 THR B CA 1
ATOM 4785 C C . THR B 1 153 ? -13.289 13.891 9.938 1 97.62 153 THR B C 1
ATOM 4787 O O . THR B 1 153 ? -12.945 12.938 9.242 1 97.62 153 THR B O 1
ATOM 4790 N N . LEU B 1 154 ? -13.945 14.898 9.469 1 95.19 154 LEU B N 1
ATOM 4791 C CA . LEU B 1 154 ? -14.234 15.086 8.055 1 95.19 154 LEU B CA 1
ATOM 4792 C C . LEU B 1 154 ? -13.695 16.422 7.559 1 95.19 154 LEU B C 1
ATOM 4794 O O . LEU B 1 154 ? -14.008 17.469 8.133 1 95.19 154 LEU B O 1
ATOM 4798 N N . SER B 1 155 ? -12.82 16.406 6.656 1 96.12 155 SER B N 1
ATOM 4799 C CA . SER B 1 155 ? -12.375 17.609 5.977 1 96.12 155 SER B CA 1
ATOM 4800 C C . SER B 1 155 ? -12.898 17.672 4.543 1 96.12 155 SER B C 1
ATOM 4802 O O . SER B 1 155 ? -12.609 16.781 3.738 1 96.12 155 SER B O 1
ATOM 4804 N N . TRP B 1 156 ? -13.664 18.562 4.262 1 92.12 156 TRP B N 1
ATOM 4805 C CA . TRP B 1 156 ? -14.258 18.75 2.939 1 92.12 156 TRP B CA 1
ATOM 4806 C C . TRP B 1 156 ? -14.211 20.219 2.518 1 92.12 156 TRP B C 1
ATOM 4808 O O . TRP B 1 156 ? -15.258 20.828 2.268 1 92.12 156 TRP B O 1
ATOM 4818 N N . LYS B 1 157 ? -13.047 20.719 2.387 1 93.06 157 LYS B N 1
ATOM 4819 C CA . LYS B 1 157 ? -12.844 22.109 1.994 1 93.06 157 LYS B CA 1
ATOM 4820 C C . LYS B 1 157 ? -13.227 22.344 0.533 1 93.06 157 LYS B C 1
ATOM 4822 O O . LYS B 1 157 ? -13.055 21.438 -0.3 1 93.06 157 LYS B O 1
ATOM 4827 N N . ASN B 1 158 ? -13.68 23.547 0.253 1 89.06 158 ASN B N 1
ATOM 4828 C CA . ASN B 1 158 ? -14.125 23.922 -1.086 1 89.06 158 ASN B CA 1
ATOM 4829 C C . ASN B 1 158 ? -15.305 23.062 -1.536 1 89.06 158 ASN B C 1
ATOM 4831 O O . ASN B 1 158 ? -15.32 22.562 -2.658 1 89.06 158 ASN B O 1
ATOM 4835 N N . PHE B 1 159 ? -16.125 22.891 -0.56 1 79.88 159 PHE B N 1
ATOM 4836 C CA . PHE B 1 159 ? -17.359 22.156 -0.814 1 79.88 159 PHE B CA 1
ATOM 4837 C C . PHE B 1 159 ? -18.438 23.078 -1.357 1 79.88 159 PHE B C 1
ATOM 4839 O O . PHE B 1 159 ? -18.828 24.047 -0.698 1 79.88 159 PHE B O 1
ATOM 4846 N N . LYS B 1 160 ? -18.891 22.953 -2.568 1 66.69 160 LYS B N 1
ATOM 4847 C CA . LYS B 1 160 ? -19.766 23.906 -3.229 1 66.69 160 LYS B CA 1
ATOM 4848 C C . LYS B 1 160 ? -21.234 23.625 -2.893 1 66.69 160 LYS B C 1
ATOM 4850 O O . LYS B 1 160 ? -22.109 24.453 -3.174 1 66.69 160 LYS B O 1
ATOM 4855 N N . ASN B 1 161 ? -21.547 22.516 -2.342 1 61.09 161 ASN B N 1
ATOM 4856 C CA . ASN B 1 161 ? -22.953 22.188 -2.141 1 61.09 161 ASN B CA 1
ATOM 4857 C C . ASN B 1 161 ? -23.375 22.391 -0.685 1 61.09 161 ASN B C 1
ATOM 4859 O O . ASN B 1 161 ? -22.531 22.344 0.216 1 61.09 161 ASN B O 1
ATOM 4863 N N . ASP B 1 162 ? -24.531 23.062 -0.463 1 57.22 162 ASP B N 1
ATOM 4864 C CA . ASP B 1 162 ? -25.094 23.312 0.863 1 57.22 162 ASP B CA 1
ATOM 4865 C C . ASP B 1 162 ? -25.656 22.016 1.46 1 57.22 162 ASP B C 1
ATOM 4867 O O . ASP B 1 162 ? -26.875 21.812 1.459 1 57.22 162 ASP B O 1
ATOM 4871 N N . ILE B 1 163 ? -24.828 21.031 1.657 1 60.56 163 ILE B N 1
ATOM 4872 C CA . ILE B 1 163 ? -25.531 19.812 2.064 1 60.56 163 ILE B CA 1
ATOM 4873 C C . ILE B 1 163 ? -25.078 19.406 3.469 1 60.56 163 ILE B C 1
ATOM 4875 O O . ILE B 1 163 ? -24.547 18.328 3.668 1 60.56 163 ILE B O 1
ATOM 4879 N N . LEU B 1 164 ? -25.141 20.266 4.445 1 66.62 164 LEU B N 1
ATOM 4880 C CA . LEU B 1 164 ? -24.719 19.906 5.797 1 66.62 164 LEU B CA 1
ATOM 4881 C C . LEU B 1 164 ? -25.609 18.797 6.371 1 66.62 164 LEU B C 1
ATOM 4883 O O . LEU B 1 164 ? -25.109 17.938 7.098 1 66.62 164 LEU B O 1
ATOM 4887 N N . THR B 1 165 ? -26.906 18.812 5.922 1 67 165 THR B N 1
ATOM 4888 C CA . THR B 1 165 ? -27.828 17.797 6.426 1 67 165 THR B CA 1
ATOM 4889 C C . THR B 1 165 ? -27.406 16.406 5.949 1 67 165 THR B C 1
ATOM 4891 O O . THR B 1 165 ? -27.469 15.438 6.707 1 67 165 THR B O 1
ATOM 4894 N N . SER B 1 166 ? -26.984 16.406 4.805 1 71.75 166 SER B N 1
ATOM 4895 C CA . SER B 1 166 ? -26.547 15.117 4.273 1 71.75 166 SER B CA 1
ATOM 4896 C C . SER B 1 166 ? -25.281 14.633 4.969 1 71.75 166 SER B C 1
ATOM 4898 O O . SER B 1 166 ? -25.125 13.43 5.191 1 71.75 166 SER B O 1
ATOM 4900 N N . ILE B 1 167 ? -24.484 15.461 5.41 1 75.06 167 ILE B N 1
ATOM 4901 C CA . ILE B 1 167 ? -23.25 15.117 6.105 1 75.06 167 ILE B CA 1
ATOM 4902 C C . ILE B 1 167 ? -23.578 14.516 7.469 1 75.06 167 ILE B C 1
ATOM 4904 O O . ILE B 1 167 ? -23.016 13.492 7.863 1 75.06 167 ILE B O 1
ATOM 4908 N N . ALA B 1 168 ? -24.594 15.133 8.07 1 76.06 168 ALA B N 1
ATOM 4909 C CA . ALA B 1 168 ? -24.938 14.672 9.414 1 76.06 168 ALA B CA 1
ATOM 4910 C C . ALA B 1 168 ? -25.5 13.25 9.375 1 76.06 168 ALA B C 1
ATOM 4912 O O . ALA B 1 168 ? -25.266 12.461 10.289 1 76.06 168 ALA B O 1
ATOM 4913 N N . ALA B 1 169 ? -26.141 12.977 8.328 1 76.12 169 ALA B N 1
ATOM 4914 C CA . ALA B 1 169 ? -26.75 11.656 8.203 1 76.12 169 ALA B CA 1
ATOM 4915 C C . ALA B 1 169 ? -25.688 10.594 7.914 1 76.12 169 ALA B C 1
ATOM 4917 O O . ALA B 1 169 ? -25.766 9.477 8.438 1 76.12 169 ALA B O 1
ATOM 4918 N N . SER B 1 170 ? -24.719 10.93 7.242 1 80.62 170 SER B N 1
ATOM 4919 C CA . SER B 1 170 ? -23.734 9.961 6.781 1 80.62 170 SER B CA 1
ATOM 4920 C C . SER B 1 170 ? -22.609 9.805 7.797 1 80.62 170 SER B C 1
ATOM 4922 O O . SER B 1 170 ? -21.938 8.766 7.832 1 80.62 170 SER B O 1
ATOM 4924 N N . PHE B 1 171 ? -22.453 10.805 8.648 1 87 171 PHE B N 1
ATOM 4925 C CA . PHE B 1 171 ? -21.344 10.797 9.594 1 87 171 PHE B CA 1
ATOM 4926 C C . PHE B 1 171 ? -21.844 11.102 11 1 87 171 PHE B C 1
ATOM 4928 O O . PHE B 1 171 ? -21.547 12.156 11.555 1 87 171 PHE B O 1
ATOM 4935 N N . PRO B 1 172 ? -22.453 10.164 11.641 1 87.31 172 PRO B N 1
ATOM 4936 C CA . PRO B 1 172 ? -23.156 10.43 12.898 1 87.31 172 PRO B CA 1
ATOM 4937 C C . PRO B 1 172 ? -22.219 10.727 14.055 1 87.31 172 PRO B C 1
ATOM 4939 O O . PRO B 1 172 ? -22.609 11.352 15.039 1 87.31 172 PRO B O 1
ATOM 4942 N N . ARG B 1 173 ? -20.969 10.43 14.016 1 92 173 ARG B N 1
ATOM 4943 C CA . ARG B 1 173 ? -20.094 10.57 15.172 1 92 173 ARG B CA 1
ATOM 4944 C C . ARG B 1 173 ? -19 11.609 14.906 1 92 173 ARG B C 1
ATOM 4946 O O . ARG B 1 173 ? -17.969 11.617 15.578 1 92 173 ARG B O 1
ATOM 4953 N N . ILE B 1 174 ? -19.25 12.516 14.047 1 92.38 174 ILE B N 1
ATOM 4954 C CA . ILE B 1 174 ? -18.25 13.492 13.656 1 92.38 174 ILE B CA 1
ATOM 4955 C C . ILE B 1 174 ? -17.969 14.445 14.812 1 92.38 174 ILE B C 1
ATOM 4957 O O . ILE B 1 174 ? -18.906 14.938 15.453 1 92.38 174 ILE B O 1
ATOM 4961 N N . ASN B 1 175 ? -16.641 14.609 15.086 1 94.69 175 ASN B N 1
ATOM 4962 C CA . ASN B 1 175 ? -16.188 15.508 16.141 1 94.69 175 ASN B CA 1
ATOM 4963 C C . ASN B 1 175 ? -15.531 16.766 15.578 1 94.69 175 ASN B C 1
ATOM 4965 O O . ASN B 1 175 ? -15.617 17.828 16.172 1 94.69 175 ASN B O 1
ATOM 4969 N N . ASN B 1 176 ? -14.883 16.594 14.516 1 95.94 176 ASN B N 1
ATOM 4970 C CA . ASN B 1 176 ? -14.133 17.656 13.867 1 95.94 176 ASN B CA 1
ATOM 4971 C C . ASN B 1 176 ? -14.539 17.812 12.398 1 95.94 176 ASN B C 1
ATOM 4973 O O . ASN B 1 176 ? -14.562 16.844 11.648 1 95.94 176 ASN B O 1
ATOM 4977 N N . ILE B 1 177 ? -14.867 19.016 12.016 1 92.94 177 ILE B N 1
ATOM 4978 C CA . ILE B 1 177 ? -15.281 19.234 10.633 1 92.94 177 ILE B CA 1
ATOM 4979 C C . ILE B 1 177 ? -14.531 20.422 10.055 1 92.94 177 ILE B C 1
ATOM 4981 O O . ILE B 1 177 ? -14.336 21.438 10.742 1 92.94 177 ILE B O 1
ATOM 4985 N N . TYR B 1 178 ? -14.016 20.266 8.93 1 94.69 178 TYR B N 1
ATOM 4986 C CA . TYR B 1 178 ? -13.328 21.312 8.18 1 94.69 178 TYR B CA 1
ATOM 4987 C C . TYR B 1 178 ? -14.086 21.656 6.898 1 94.69 178 TYR B C 1
ATOM 4989 O O . TYR B 1 178 ? -14.125 20.844 5.969 1 94.69 178 TYR B O 1
ATOM 4997 N N . LEU B 1 179 ? -14.695 22.781 6.824 1 91.12 179 LEU B N 1
ATOM 4998 C CA . LEU B 1 179 ? -15.5 23.188 5.676 1 91.12 179 LEU B CA 1
ATOM 4999 C C . LEU B 1 179 ? -15.062 24.547 5.156 1 91.12 179 LEU B C 1
ATOM 5001 O O . LEU B 1 179 ? -15.883 25.312 4.633 1 91.12 179 LEU B O 1
ATOM 5005 N N . SER B 1 180 ? -13.805 24.844 5.289 1 93.75 180 SER B N 1
ATOM 5006 C CA . SER B 1 180 ? -13.289 26.141 4.863 1 93.75 180 SER B CA 1
ATOM 5007 C C . SER B 1 180 ? -13.312 26.266 3.344 1 93.75 180 SER B C 1
ATOM 5009 O O . SER B 1 180 ? -13.438 25.281 2.633 1 93.75 180 SER B O 1
ATOM 5011 N N . ASP B 1 181 ? -13.273 27.469 2.807 1 92.19 181 ASP B N 1
ATOM 5012 C CA . ASP B 1 181 ? -13.133 27.781 1.389 1 92.19 181 ASP B CA 1
ATOM 5013 C C . ASP B 1 181 ? -14.32 27.25 0.589 1 92.19 181 ASP B C 1
ATOM 5015 O O . ASP B 1 181 ? -14.156 26.766 -0.528 1 92.19 181 ASP B O 1
ATOM 5019 N N . SER B 1 182 ? -15.484 27.25 1.128 1 86.94 182 SER B N 1
ATOM 5020 C CA . SER B 1 182 ? -16.625 26.594 0.489 1 86.94 182 SER B CA 1
ATOM 5021 C C . SER B 1 182 ? -17.688 27.609 0.087 1 86.94 182 SER B C 1
ATOM 5023 O O . SER B 1 182 ? -18.781 27.234 -0.345 1 86.94 182 SER B O 1
ATOM 5025 N N . ASN B 1 183 ? -17.484 28.828 0.261 1 85.06 183 ASN B N 1
ATOM 5026 C CA . ASN B 1 183 ? -18.422 29.891 -0.058 1 85.06 183 ASN B CA 1
ATOM 5027 C C . ASN B 1 183 ? -19.75 29.719 0.687 1 85.06 183 ASN B C 1
ATOM 5029 O O . ASN B 1 183 ? -20.812 30.016 0.145 1 85.06 183 ASN B O 1
ATOM 5033 N N . LEU B 1 184 ? -19.625 29.125 1.835 1 83.56 184 LEU B N 1
ATOM 5034 C CA . LEU B 1 184 ? -20.812 28.938 2.654 1 83.56 184 LEU B CA 1
ATOM 5035 C C . LEU B 1 184 ? -21.375 30.281 3.131 1 83.56 184 LEU B C 1
ATOM 5037 O O . LEU B 1 184 ? -20.609 31.141 3.58 1 83.56 184 LEU B O 1
ATOM 5041 N N . GLN B 1 185 ? -22.672 30.375 3.062 1 82.12 185 GLN B N 1
ATOM 5042 C CA . GLN B 1 185 ? -23.312 31.625 3.494 1 82.12 185 GLN B CA 1
ATOM 5043 C C . GLN B 1 185 ? -24.031 31.438 4.828 1 82.12 185 GLN B C 1
ATOM 5045 O O . GLN B 1 185 ? -24.188 32.406 5.586 1 82.12 185 GLN B O 1
ATOM 5050 N N . TYR B 1 186 ? -24.484 30.219 5.031 1 77.25 186 TYR B N 1
ATOM 5051 C CA . TYR B 1 186 ? -25.188 29.938 6.277 1 77.25 186 TYR B CA 1
ATOM 5052 C C . TYR B 1 186 ? -24.766 28.578 6.832 1 77.25 186 TYR B C 1
ATOM 5054 O O . TYR B 1 186 ? -24.266 27.719 6.094 1 77.25 186 TYR B O 1
ATOM 5062 N N . ILE B 1 187 ? -24.719 28.547 8.141 1 73.06 187 ILE B N 1
ATOM 5063 C CA . ILE B 1 187 ? -24.5 27.281 8.812 1 73.06 187 ILE B CA 1
ATOM 5064 C C . ILE B 1 187 ? -25.781 26.797 9.484 1 73.06 187 ILE B C 1
ATOM 5066 O O . ILE B 1 187 ? -26.094 27.219 10.594 1 73.06 187 ILE B O 1
ATOM 5070 N N . ASN B 1 188 ? -26.75 26.297 8.695 1 64.12 188 ASN B N 1
ATOM 5071 C CA . ASN B 1 188 ? -28 25.938 9.328 1 64.12 188 ASN B CA 1
ATOM 5072 C C . ASN B 1 188 ? -27.859 24.672 10.172 1 64.12 188 ASN B C 1
ATOM 5074 O O . ASN B 1 188 ? -27.203 23.719 9.758 1 64.12 188 ASN B O 1
ATOM 5078 N N . ASN B 1 189 ? -28.359 24.641 11.383 1 66.81 189 ASN B N 1
ATOM 5079 C CA . ASN B 1 189 ? -28.672 23.531 12.266 1 66.81 189 ASN B CA 1
ATOM 5080 C C . ASN B 1 189 ? -27.422 22.734 12.633 1 66.81 189 ASN B C 1
ATOM 5082 O O . ASN B 1 189 ? -27.344 21.531 12.367 1 66.81 189 ASN B O 1
ATOM 5086 N N . ILE B 1 190 ? -26.344 23.266 13.211 1 66.81 190 ILE B N 1
ATOM 5087 C CA . ILE B 1 190 ? -25.156 22.578 13.703 1 66.81 190 ILE B CA 1
ATOM 5088 C C . ILE B 1 190 ? -25.547 21.594 14.797 1 66.81 190 ILE B C 1
ATOM 5090 O O . ILE B 1 190 ? -24.812 20.625 15.055 1 66.81 190 ILE B O 1
ATOM 5094 N N . SER B 1 191 ? -26.812 21.766 15.297 1 69.56 191 SER B N 1
ATOM 5095 C CA . SER B 1 191 ? -27.297 20.922 16.391 1 69.56 191 SER B CA 1
ATOM 5096 C C . SER B 1 191 ? -27.5 19.484 15.914 1 69.56 191 SER B C 1
ATOM 5098 O O . SER B 1 191 ? -27.609 18.578 16.734 1 69.56 191 SER B O 1
ATOM 5100 N N . ILE B 1 192 ? -27.406 19.344 14.633 1 70.25 192 ILE B N 1
ATOM 5101 C CA . ILE B 1 192 ? -27.656 18.016 14.078 1 70.25 192 ILE B CA 1
ATOM 5102 C C . ILE B 1 192 ? -26.422 17.141 14.297 1 70.25 192 ILE B C 1
ATOM 5104 O O . ILE B 1 192 ? -26.5 15.914 14.156 1 70.25 192 ILE B O 1
ATOM 5108 N N . PHE B 1 193 ? -25.328 17.766 14.812 1 79 193 PHE B N 1
ATOM 5109 C CA . PHE B 1 193 ? -24.125 17.016 15.109 1 79 193 PHE B CA 1
ATOM 5110 C C . PHE B 1 193 ? -23.922 16.859 16.609 1 79 193 PHE B C 1
ATOM 5112 O O . PHE B 1 193 ? -23.328 17.719 17.25 1 79 193 PHE B O 1
ATOM 5119 N N . PRO B 1 194 ? -24.359 15.719 17.141 1 82.69 194 PRO B N 1
ATOM 5120 C CA . PRO B 1 194 ? -24.391 15.586 18.594 1 82.69 194 PRO B CA 1
ATOM 5121 C C . PRO B 1 194 ? -23 15.539 19.219 1 82.69 194 PRO B C 1
ATOM 5123 O O . PRO B 1 194 ? -22.828 15.891 20.375 1 82.69 194 PRO B O 1
ATOM 5126 N N . TYR B 1 195 ? -22 15.211 18.469 1 89.5 195 TYR B N 1
ATOM 5127 C CA . TYR B 1 195 ? -20.672 15.031 19.047 1 89.5 195 TYR B CA 1
ATOM 5128 C C . TYR B 1 195 ? -19.703 16.078 18.547 1 89.5 195 TYR B C 1
ATOM 5130 O O . TYR B 1 195 ? -18.484 15.969 18.75 1 89.5 195 TYR B O 1
ATOM 5138 N N . MET B 1 196 ? -20.203 17.156 17.938 1 91.25 196 MET B N 1
ATOM 5139 C CA . MET B 1 196 ? -19.359 18.156 17.281 1 91.25 196 MET B CA 1
ATOM 5140 C C . MET B 1 196 ? -18.562 18.953 18.312 1 91.25 196 MET B C 1
ATOM 5142 O O . MET B 1 196 ? -19.141 19.5 19.25 1 91.25 196 MET B O 1
ATOM 5146 N N . LYS B 1 197 ? -17.25 18.984 18.125 1 95.06 197 LYS B N 1
ATOM 5147 C CA . LYS B 1 197 ? -16.406 19.688 19.094 1 95.06 197 LYS B CA 1
ATOM 5148 C C . LYS B 1 197 ? -15.633 20.812 18.406 1 95.06 197 LYS B C 1
ATOM 5150 O O . LYS B 1 197 ? -15.523 21.922 18.953 1 95.06 197 LYS B O 1
ATOM 5155 N N . ASN B 1 198 ? -15.125 20.547 17.25 1 95.94 198 ASN B N 1
ATOM 5156 C CA . ASN B 1 198 ? -14.297 21.516 16.547 1 95.94 198 ASN B CA 1
ATOM 5157 C C . ASN B 1 198 ? -14.844 21.812 15.148 1 95.94 198 ASN B C 1
ATOM 5159 O O . ASN B 1 198 ? -15.078 20.891 14.359 1 95.94 198 ASN B O 1
ATOM 5163 N N . ILE B 1 199 ? -15.016 23.094 14.836 1 93.5 199 ILE B N 1
ATOM 5164 C CA . ILE B 1 199 ? -15.586 23.484 13.555 1 93.5 199 ILE B CA 1
ATOM 5165 C C . ILE B 1 199 ? -14.695 24.516 12.883 1 93.5 199 ILE B C 1
ATOM 5167 O O . ILE B 1 199 ? -14.406 25.578 13.461 1 93.5 199 ILE B O 1
ATOM 5171 N N . HIS B 1 200 ? -14.273 24.203 11.742 1 95.06 200 HIS B N 1
ATOM 5172 C CA . HIS B 1 200 ? -13.508 25.125 10.914 1 95.06 200 HIS B CA 1
ATOM 5173 C C . HIS B 1 200 ? -14.352 25.656 9.758 1 95.06 200 HIS B C 1
ATOM 5175 O O . HIS B 1 200 ? -14.695 24.906 8.844 1 95.06 200 HIS B O 1
ATOM 5181 N N . LEU B 1 201 ? -14.664 26.906 9.773 1 92.44 201 LEU B N 1
A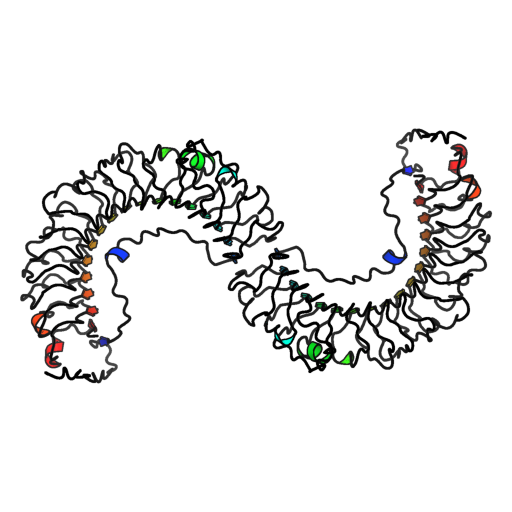TOM 5182 C CA . LEU B 1 201 ? -15.484 27.547 8.75 1 92.44 201 LEU B CA 1
ATOM 5183 C C . LEU B 1 201 ? -14.781 28.766 8.18 1 92.44 201 LEU B C 1
ATOM 5185 O O . LEU B 1 201 ? -15.43 29.734 7.785 1 92.44 201 LEU B O 1
ATOM 5189 N N . GLU B 1 202 ? -13.492 28.719 8.188 1 95.25 202 GLU B N 1
ATOM 5190 C CA . GLU B 1 202 ? -12.727 29.859 7.711 1 95.25 202 GLU B CA 1
ATOM 5191 C C . GLU B 1 202 ? -12.938 30.094 6.215 1 95.25 202 GLU B C 1
ATOM 5193 O O . GLU B 1 202 ? -13.266 29.156 5.484 1 95.25 202 GLU B O 1
ATOM 5198 N N . ASN B 1 203 ? -12.695 31.281 5.781 1 94.19 203 ASN B N 1
ATOM 5199 C CA . ASN B 1 203 ? -12.719 31.656 4.371 1 94.19 203 ASN B CA 1
ATOM 5200 C C . ASN B 1 203 ? -14.039 31.281 3.709 1 94.19 203 ASN B C 1
ATOM 5202 O O . ASN B 1 203 ? -14.047 30.656 2.652 1 94.19 203 ASN B O 1
ATOM 5206 N N . ASN B 1 204 ? -15.125 31.578 4.348 1 91.75 204 ASN B N 1
ATOM 5207 C CA . ASN B 1 204 ? -16.469 31.438 3.781 1 91.75 204 ASN B CA 1
ATOM 5208 C C . ASN B 1 204 ? -17.156 32.781 3.66 1 91.75 204 ASN B C 1
ATOM 5210 O O . ASN B 1 204 ? -16.516 33.844 3.711 1 91.75 204 ASN B O 1
ATOM 5214 N N . LEU B 1 205 ? -18.453 32.781 3.303 1 89.94 205 LEU B N 1
ATOM 5215 C CA . LEU B 1 205 ? -19.219 34 3.113 1 89.94 205 LEU B CA 1
ATOM 5216 C C . LEU B 1 205 ? -20.328 34.125 4.145 1 89.94 205 LEU B C 1
ATOM 5218 O O . LEU B 1 205 ? -21.438 34.562 3.822 1 89.94 205 LEU B O 1
ATOM 5222 N N . ILE B 1 206 ? -19.938 33.594 5.273 1 88.19 206 ILE B N 1
ATOM 5223 C CA . ILE B 1 206 ? -20.922 33.656 6.344 1 88.19 206 ILE B CA 1
ATOM 5224 C C . ILE B 1 206 ? -21.094 35.094 6.816 1 88.19 206 ILE B C 1
ATOM 5226 O O . ILE B 1 206 ? -20.141 35.75 7.219 1 88.19 206 ILE B O 1
ATOM 5230 N N . ASN B 1 207 ? -22.312 35.594 6.82 1 87.88 207 ASN B N 1
ATOM 5231 C CA . ASN B 1 207 ? -22.531 37 7.156 1 87.88 207 ASN B CA 1
ATOM 5232 C C . ASN B 1 207 ? -23.297 37.156 8.461 1 87.88 207 ASN B C 1
ATOM 5234 O O . ASN B 1 207 ? -23.297 38.219 9.07 1 87.88 207 ASN B O 1
ATOM 5238 N N . GLU B 1 208 ? -24.016 36.031 8.805 1 84 208 GLU B N 1
ATOM 5239 C CA . GLU B 1 208 ? -24.766 36.094 10.047 1 84 208 GLU B CA 1
ATOM 5240 C C . GLU B 1 208 ? -24.594 34.844 10.875 1 84 208 GLU B C 1
ATOM 5242 O O . GLU B 1 208 ? -24.562 33.719 10.32 1 84 208 GLU B O 1
ATOM 5247 N N . LEU B 1 209 ? -24.359 35.062 12.102 1 81.19 209 LEU B N 1
ATOM 5248 C CA . LEU B 1 209 ? -24.328 33.969 13.07 1 81.19 209 LEU B CA 1
ATOM 5249 C C . LEU B 1 209 ? -25.234 34.25 14.258 1 81.19 209 LEU B C 1
ATOM 5251 O O . LEU B 1 209 ? -24.781 34.781 15.281 1 81.19 209 LEU B O 1
ATOM 5255 N N . ILE B 1 210 ? -26.609 33.938 14.102 1 75.44 210 ILE B N 1
ATOM 5256 C CA . ILE B 1 210 ? -27.578 34.25 15.148 1 75.44 210 ILE B CA 1
ATOM 5257 C C . ILE B 1 210 ? -28.328 33 15.547 1 75.44 210 ILE B C 1
ATOM 5259 O O . ILE B 1 210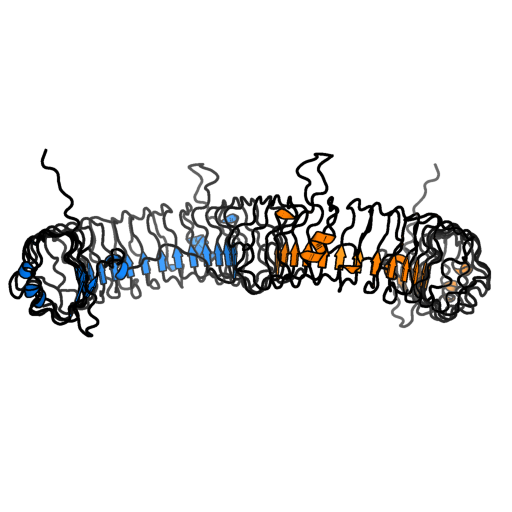 ? -28.812 32.25 14.695 1 75.44 210 ILE B O 1
ATOM 5263 N N . GLY B 1 211 ? -28.391 32.812 16.734 1 67.5 211 GLY B N 1
ATOM 5264 C CA . GLY B 1 211 ? -29.281 31.781 17.266 1 67.5 211 GLY B CA 1
ATOM 5265 C C . GLY B 1 211 ? -28.766 30.375 17.062 1 67.5 211 GLY B C 1
ATOM 5266 O O . GLY B 1 211 ? -29.531 29.406 17.109 1 67.5 211 GLY B O 1
ATOM 5267 N N . TYR B 1 212 ? -27.5 30.266 16.859 1 76.31 212 TYR B N 1
ATOM 5268 C CA . TYR B 1 212 ? -26.969 28.922 16.625 1 76.31 212 TYR B CA 1
ATOM 5269 C C . TYR B 1 212 ? -26.703 28.219 17.953 1 76.31 212 TYR B C 1
ATOM 5271 O O . TYR B 1 212 ? -26.422 28.859 18.969 1 76.31 212 TYR B O 1
ATOM 5279 N N . ASN B 1 213 ? -26.969 26.891 17.828 1 79.62 213 ASN B N 1
ATOM 5280 C CA . ASN B 1 213 ? -26.734 26.031 18.984 1 79.62 213 ASN B CA 1
ATOM 5281 C C . ASN B 1 213 ? -25.375 25.344 18.922 1 79.62 213 ASN B C 1
ATOM 5283 O O . ASN B 1 213 ? -25.234 24.312 18.281 1 79.62 213 ASN B O 1
ATOM 5287 N N . PHE B 1 214 ? -24.406 25.922 19.688 1 84.62 214 PHE B N 1
ATOM 5288 C CA . PHE B 1 214 ? -23.047 25.375 19.75 1 84.62 214 PHE B CA 1
ATOM 5289 C C . PHE B 1 214 ? -22.812 24.672 21.062 1 84.62 214 PHE B C 1
ATOM 5291 O O . PHE B 1 214 ? -21.703 24.734 21.625 1 84.62 214 PHE B O 1
ATOM 5298 N N . ARG B 1 215 ? -23.828 23.984 21.562 1 83 215 ARG B N 1
ATOM 5299 C CA . ARG B 1 215 ? -23.797 23.469 22.938 1 83 215 ARG B CA 1
ATOM 5300 C C . ARG B 1 215 ? -22.609 22.516 23.125 1 83 215 ARG B C 1
ATOM 5302 O O . ARG B 1 215 ? -22.016 22.484 24.203 1 83 215 ARG B O 1
ATOM 5309 N N . ASN B 1 216 ? -22.219 21.828 22.141 1 89.31 216 ASN B N 1
ATOM 5310 C CA . ASN B 1 216 ? -21.141 20.844 22.312 1 89.31 216 ASN B CA 1
ATOM 5311 C C . ASN B 1 216 ? -19.844 21.328 21.688 1 89.31 216 ASN B C 1
ATOM 5313 O O . ASN B 1 216 ? -18.812 20.641 21.797 1 89.31 216 ASN B O 1
ATOM 5317 N N . VAL B 1 217 ? -19.828 22.469 21.125 1 93.56 217 VAL B N 1
ATOM 5318 C CA . VAL B 1 217 ? -18.672 22.953 20.375 1 93.56 217 VAL B CA 1
ATOM 5319 C C . VAL B 1 217 ? -17.656 23.562 21.328 1 93.56 217 VAL B C 1
ATOM 5321 O O . VAL B 1 217 ? -18.016 24.375 22.188 1 93.56 217 VAL B O 1
ATOM 5324 N N . GLU B 1 218 ? -16.469 23.141 21.203 1 96.62 218 GLU B N 1
ATOM 5325 C CA . GLU B 1 218 ? -15.383 23.641 22.047 1 96.62 218 GLU B CA 1
ATOM 5326 C C . GLU B 1 218 ? -14.516 24.656 21.297 1 96.62 218 GLU B C 1
ATOM 5328 O O . GLU B 1 218 ? -13.977 25.578 21.891 1 96.62 218 GLU B O 1
ATOM 5333 N N . GLU B 1 219 ? -14.359 24.453 20.047 1 97.5 219 GLU B N 1
ATOM 5334 C CA . GLU B 1 219 ? -13.562 25.359 19.219 1 97.5 219 GLU B CA 1
ATOM 5335 C C . GLU B 1 219 ? -14.312 25.75 17.953 1 97.5 219 GLU B C 1
ATOM 5337 O O . GLU B 1 219 ? -14.891 24.891 17.281 1 97.5 219 GLU B O 1
ATOM 5342 N N . LEU B 1 220 ? -14.305 27.016 17.625 1 95.06 220 LEU B N 1
ATOM 5343 C CA . LEU B 1 220 ? -14.984 27.562 16.453 1 95.06 220 LEU B CA 1
ATOM 5344 C C . LEU B 1 220 ? -14.094 28.547 15.719 1 95.06 220 LEU B C 1
ATOM 5346 O O . LEU B 1 220 ? -13.656 29.547 16.312 1 95.06 220 LEU B O 1
ATOM 5350 N N . TYR B 1 221 ? -13.82 28.297 14.508 1 96.19 221 TYR B N 1
ATOM 5351 C CA . TYR B 1 221 ? -12.969 29.156 13.695 1 96.19 221 TYR B CA 1
ATOM 5352 C C . TYR B 1 221 ? -13.758 29.781 12.555 1 96.19 221 TYR B C 1
ATOM 5354 O O . TYR B 1 221 ? -14.242 29.078 11.664 1 96.19 221 TYR B O 1
ATOM 5362 N N . LEU B 1 222 ? -13.836 31.078 12.523 1 94 222 LEU B N 1
ATOM 5363 C CA . LEU B 1 222 ? -14.672 31.797 11.562 1 94 222 LEU B CA 1
ATOM 5364 C C . LEU B 1 222 ? -13.867 32.844 10.828 1 94 222 LEU B C 1
ATOM 5366 O O . LEU B 1 222 ? -14.438 33.781 10.227 1 94 222 LEU B O 1
ATOM 5370 N N . ASP B 1 223 ? -12.586 32.75 10.812 1 96 223 ASP B N 1
ATOM 5371 C CA . ASP B 1 223 ? -11.711 33.75 10.227 1 96 223 ASP B CA 1
ATOM 5372 C C . ASP B 1 223 ? -12.102 34.062 8.773 1 96 223 ASP B C 1
ATOM 5374 O O . ASP B 1 223 ? -12.508 33.156 8.047 1 96 223 ASP B O 1
ATOM 5378 N N . ASN B 1 224 ? -11.969 35.281 8.359 1 95.19 224 ASN B N 1
ATOM 5379 C CA . ASN B 1 224 ? -12.164 35.719 6.984 1 95.19 224 ASN B CA 1
ATOM 5380 C C . ASN B 1 224 ? -13.594 35.469 6.512 1 95.19 224 ASN B C 1
ATOM 5382 O O . ASN B 1 224 ? -13.805 34.969 5.406 1 95.19 224 ASN B O 1
ATOM 5386 N N . ASN B 1 225 ? -14.555 35.562 7.355 1 93 225 ASN B N 1
ATOM 5387 C CA . ASN B 1 225 ? -15.969 35.656 7.008 1 93 225 ASN B CA 1
ATOM 5388 C C . ASN B 1 225 ? -16.5 37.062 7.168 1 93 225 ASN B C 1
ATOM 5390 O O . ASN B 1 225 ? -16.141 37.781 8.117 1 93 225 ASN B O 1
ATOM 5394 N N . PRO B 1 226 ? -17.328 37.5 6.258 1 90.75 226 PRO B N 1
ATOM 5395 C CA . PRO B 1 226 ? -17.875 38.844 6.375 1 90.75 226 PRO B CA 1
ATOM 5396 C C . PRO B 1 226 ? -19.031 38.938 7.371 1 90.75 226 PRO B C 1
ATOM 5398 O O . PRO B 1 226 ? -20.156 39.281 6.992 1 90.75 226 PRO B O 1
ATOM 5401 N N . LEU B 1 227 ? -18.719 38.75 8.609 1 88.69 227 LEU B N 1
ATOM 5402 C CA . LEU B 1 227 ? -19.75 38.688 9.641 1 88.69 227 LEU B CA 1
ATOM 5403 C C . LEU B 1 227 ? -20.281 40.062 9.961 1 88.69 227 LEU B C 1
ATOM 5405 O O . LEU B 1 227 ? -19.5 40.969 10.258 1 88.69 227 LEU B O 1
ATOM 5409 N N . TYR B 1 228 ? -21.578 40.281 9.805 1 83.12 228 TYR B N 1
ATOM 5410 C CA . TYR B 1 228 ? -22.172 41.562 10.141 1 83.12 228 TYR B CA 1
ATOM 5411 C C . TYR B 1 228 ? -23.047 41.469 11.391 1 83.12 228 TYR B C 1
ATOM 5413 O O . TYR B 1 228 ? -23.219 42.438 12.117 1 83.12 228 TYR B O 1
ATOM 5421 N N . ASP B 1 229 ? -23.672 40.344 11.547 1 81.25 229 ASP B N 1
ATOM 5422 C CA . ASP B 1 229 ? -24.516 40.094 12.711 1 81.25 229 ASP B CA 1
ATOM 5423 C C . ASP B 1 229 ? -24.078 38.844 13.438 1 81.25 229 ASP B C 1
ATOM 5425 O O . ASP B 1 229 ? -24.141 37.719 12.875 1 81.25 229 ASP B O 1
ATOM 5429 N N . LEU B 1 230 ? -23.531 39.125 14.648 1 82.69 230 LEU B N 1
ATOM 5430 C CA . LEU B 1 230 ? -23.031 38 15.445 1 82.69 230 LEU B CA 1
ATOM 5431 C C . LEU B 1 230 ? -23.578 38.062 16.875 1 82.69 230 LEU B C 1
ATOM 5433 O O . LEU B 1 230 ? -23.562 39.125 17.5 1 82.69 230 LEU B O 1
ATOM 5437 N N . SER B 1 231 ? -24.188 37 17.25 1 83.5 231 SER B N 1
ATOM 5438 C CA . SER B 1 231 ? -24.672 36.875 18.625 1 83.5 231 SER B CA 1
ATOM 5439 C C . SER B 1 231 ? -24.469 35.469 19.172 1 83.5 231 SER B C 1
ATOM 5441 O O . SER B 1 231 ? -24.688 34.5 18.469 1 83.5 231 SER B O 1
ATOM 5443 N N . PHE B 1 232 ? -23.969 35.406 20.406 1 87.25 232 PHE B N 1
ATOM 5444 C CA . PHE B 1 232 ? -23.797 34.125 21.094 1 87.25 232 PHE B CA 1
ATOM 5445 C C . PHE B 1 232 ? -24.672 34.062 22.344 1 87.25 232 PHE B C 1
ATOM 5447 O O . PHE B 1 232 ? -24.656 35 23.156 1 87.25 232 PHE B O 1
ATOM 5454 N N . ASP B 1 233 ? -25.469 33.062 22.391 1 88 233 ASP B N 1
ATOM 5455 C CA . ASP B 1 233 ? -26.219 32.75 23.609 1 88 233 ASP B CA 1
ATOM 5456 C C . ASP B 1 233 ? -25.406 31.891 24.562 1 88 233 ASP B C 1
ATOM 5458 O O . ASP B 1 233 ? -25.016 30.766 24.203 1 88 233 ASP B O 1
ATOM 5462 N N . PRO B 1 234 ? -25.172 32.438 25.812 1 91.44 234 PRO B N 1
ATOM 5463 C CA . PRO B 1 234 ? -24.359 31.688 26.766 1 91.44 234 PRO B CA 1
ATOM 5464 C C . PRO B 1 234 ? -24.922 30.297 27.031 1 91.44 234 PRO B C 1
ATOM 5466 O O . PRO B 1 234 ? -24.172 29.375 27.391 1 91.44 234 PRO B O 1
ATOM 5469 N N . LYS B 1 235 ? -26.219 30.094 26.734 1 89.81 235 LYS B N 1
ATOM 5470 C CA . LYS B 1 235 ? -26.859 28.797 26.953 1 89.81 235 LYS B CA 1
ATOM 5471 C C . LYS B 1 235 ? -26.406 27.781 25.906 1 89.81 235 LYS B C 1
ATOM 5473 O O . LYS B 1 235 ? -26.344 26.578 26.172 1 89.81 235 LYS B O 1
ATOM 5478 N N . PHE B 1 236 ? -26.094 28.328 24.828 1 88.75 236 PHE B N 1
ATOM 5479 C CA . PHE B 1 236 ? -25.781 27.438 23.719 1 88.75 236 PHE B CA 1
ATOM 5480 C C . PHE B 1 236 ? -24.281 27.438 23.406 1 88.75 236 PHE B C 1
ATOM 5482 O O . PHE B 1 236 ? -23.844 26.906 22.391 1 88.75 236 PHE B O 1
ATOM 5489 N N . THR B 1 237 ? -23.438 28.094 24.297 1 92.12 237 THR B N 1
ATOM 5490 C CA . THR B 1 237 ? -22 28.141 24.078 1 92.12 237 THR B CA 1
ATOM 5491 C C . THR B 1 237 ? -21.25 27.812 25.359 1 92.12 237 THR B C 1
ATOM 5493 O O . THR B 1 237 ? -20.156 28.312 25.594 1 92.12 237 THR B O 1
ATOM 5496 N N . LYS B 1 238 ? -21.891 26.969 26.172 1 91.94 238 LYS B N 1
ATOM 5497 C CA . LYS B 1 238 ? -21.359 26.688 27.516 1 91.94 238 LYS B CA 1
ATOM 5498 C C . LYS B 1 238 ? -20 26 27.422 1 91.94 238 LYS B C 1
ATOM 5500 O O . LYS B 1 238 ? -19.172 26.141 28.312 1 91.94 238 LYS B O 1
ATOM 5505 N N . ASN B 1 239 ? -19.797 25.297 26.344 1 94 239 ASN B N 1
ATOM 5506 C CA . ASN B 1 239 ? -18.562 24.516 26.25 1 94 239 ASN B CA 1
ATOM 5507 C C . ASN B 1 239 ? -17.562 25.188 25.328 1 94 239 ASN B C 1
ATOM 5509 O O . ASN B 1 239 ? -16.453 24.672 25.125 1 94 239 ASN B O 1
ATOM 5513 N N . LEU B 1 240 ? -17.828 26.312 24.75 1 95.56 240 LEU B N 1
ATOM 5514 C CA . LEU B 1 240 ? -16.953 26.984 23.797 1 95.56 240 LEU B CA 1
ATOM 5515 C C . LEU B 1 240 ? -15.711 27.531 24.484 1 95.56 240 LEU B C 1
ATOM 5517 O O . LEU B 1 240 ? -15.82 28.359 25.391 1 95.56 240 LEU B O 1
ATOM 5521 N N . LYS B 1 241 ? -14.562 27.094 24.078 1 97.5 241 LYS B N 1
ATOM 5522 C CA . LYS B 1 241 ? -13.305 27.469 24.734 1 97.5 241 LYS B CA 1
ATOM 5523 C C . LYS B 1 241 ? -12.453 28.344 23.812 1 97.5 241 LYS B C 1
ATOM 5525 O O . LYS B 1 241 ? -11.719 29.219 24.266 1 97.5 241 LYS B O 1
ATOM 5530 N N . ILE B 1 242 ? -12.539 28.094 22.578 1 97.94 242 ILE B N 1
ATOM 5531 C CA . ILE B 1 242 ? -11.719 28.828 21.609 1 97.94 242 ILE B CA 1
ATOM 5532 C C . ILE B 1 242 ? -12.609 29.406 20.516 1 97.94 242 ILE B C 1
ATOM 5534 O O . ILE B 1 242 ? -13.445 28.703 19.938 1 97.94 242 ILE B O 1
ATOM 5538 N N . LEU B 1 243 ? -12.445 30.656 20.203 1 95.88 243 LEU B N 1
ATOM 5539 C CA . LEU B 1 243 ? -13.156 31.359 19.141 1 95.88 243 LEU B CA 1
ATOM 5540 C C . LEU B 1 243 ? -12.203 32.219 18.328 1 95.88 243 LEU B C 1
ATOM 5542 O O . LEU B 1 243 ? -11.477 33.062 18.891 1 95.88 243 LEU B O 1
ATOM 5546 N N . SER B 1 244 ? -12.156 32 17.109 1 96.62 244 SER B N 1
ATOM 5547 C CA . SER B 1 244 ? -11.32 32.812 16.25 1 96.62 244 SER B CA 1
ATOM 5548 C C . SER B 1 244 ? -12.164 33.625 15.266 1 96.62 244 SER B C 1
ATOM 5550 O O . SER B 1 244 ? -12.945 33.062 14.492 1 96.62 244 SER B O 1
ATOM 5552 N N . LEU B 1 245 ? -12.016 34.875 15.312 1 94.25 245 LEU B N 1
ATOM 5553 C CA . LEU B 1 245 ? -12.742 35.812 14.469 1 94.25 245 LEU B CA 1
ATOM 5554 C C . LEU B 1 245 ? -11.789 36.781 13.781 1 94.25 245 LEU B C 1
ATOM 5556 O O . LEU B 1 245 ? -12.039 38 13.734 1 94.25 245 LEU B O 1
ATOM 5560 N N . SER B 1 246 ? -10.734 36.281 13.328 1 94.94 246 SER B N 1
ATOM 5561 C CA . SER B 1 246 ? -9.766 37.125 12.641 1 94.94 246 SER B CA 1
ATOM 5562 C C . SER B 1 246 ? -10.305 37.594 11.289 1 94.94 246 SER B C 1
ATOM 5564 O O . SER B 1 246 ? -10.875 36.812 10.531 1 94.94 246 SER B O 1
ATOM 5566 N N . ASN B 1 247 ? -10.195 38.844 10.977 1 93.81 247 ASN B N 1
ATOM 5567 C CA . ASN B 1 247 ? -10.586 39.469 9.711 1 93.81 247 ASN B CA 1
ATOM 5568 C C . ASN B 1 247 ? -12.047 39.188 9.375 1 93.81 247 ASN B C 1
ATOM 5570 O O . ASN B 1 247 ? -12.359 38.719 8.281 1 93.81 247 ASN B O 1
ATOM 5574 N N . THR B 1 248 ? -12.961 39.406 10.125 1 89.5 248 THR B N 1
ATOM 5575 C CA . THR B 1 248 ? -14.383 39.094 9.93 1 89.5 248 THR B CA 1
ATOM 5576 C C . THR B 1 248 ? -15.18 40.406 9.797 1 89.5 248 THR B C 1
ATOM 5578 O O . THR B 1 248 ? -15.984 40.562 8.875 1 89.5 248 THR B O 1
ATOM 5581 N N . THR B 1 249 ? -15.461 41.125 10.898 1 76.12 249 THR B N 1
ATOM 5582 C CA . THR B 1 249 ? -16.359 42.281 10.867 1 76.12 249 THR B CA 1
ATOM 5583 C C . THR B 1 249 ? -15.711 43.5 11.531 1 76.12 249 THR B C 1
ATOM 5585 O O . THR B 1 249 ? -14.734 43.344 12.273 1 76.12 249 THR B O 1
ATOM 5588 N N . LEU B 1 250 ? -16.359 44.625 11.117 1 64.81 250 LEU B N 1
ATOM 5589 C CA . LEU B 1 250 ? -15.969 45.906 11.695 1 64.81 250 LEU B CA 1
ATOM 5590 C C . LEU B 1 250 ? -16.75 46.188 12.969 1 64.81 250 LEU B C 1
ATOM 5592 O O . LEU B 1 250 ? -16.266 46.875 13.859 1 64.81 250 LEU B O 1
ATOM 5596 N N . ASN B 1 251 ? -17.953 45.625 13.031 1 69.81 251 ASN B N 1
ATOM 5597 C CA . ASN B 1 251 ? -18.797 45.969 14.172 1 69.81 251 ASN B CA 1
ATOM 5598 C C . ASN B 1 251 ? -19.109 44.75 15.031 1 69.81 251 ASN B C 1
ATOM 5600 O O . ASN B 1 251 ? -20 43.969 14.703 1 69.81 251 ASN B O 1
ATOM 5604 N N . PHE B 1 252 ? -18.359 44.562 16.125 1 73.19 252 PHE B N 1
ATOM 5605 C CA . PHE B 1 252 ? -18.578 43.406 16.969 1 73.19 252 PHE B CA 1
ATOM 5606 C C . PHE B 1 252 ? -19.547 43.719 18.094 1 73.19 252 PHE B C 1
ATOM 5608 O O . PHE B 1 252 ? -19.406 44.75 18.766 1 73.19 252 PHE B O 1
ATOM 5615 N N . PRO B 1 253 ? -20.578 42.844 18.156 1 74.31 253 PRO B N 1
ATOM 5616 C CA . PRO B 1 253 ? -21.375 42.938 19.375 1 74.31 253 PRO B CA 1
ATOM 5617 C C . PRO B 1 253 ? -20.641 42.438 20.609 1 74.31 253 PRO B C 1
ATOM 5619 O O . PRO B 1 253 ? -19.516 41.938 20.5 1 74.31 253 PRO B O 1
ATOM 5622 N N . LYS B 1 254 ? -21.375 42.656 21.766 1 82.06 254 LYS B N 1
ATOM 5623 C CA . LYS B 1 254 ? -20.859 42.062 23 1 82.06 254 LYS B CA 1
ATOM 5624 C C . LYS B 1 254 ? -20.812 40.562 22.922 1 82.06 254 LYS B C 1
ATOM 5626 O O . LYS B 1 254 ? -21.781 39.906 22.484 1 82.06 254 LYS B O 1
ATOM 5631 N N . LEU B 1 255 ? -19.641 40.031 23.172 1 88 255 LEU B N 1
ATOM 5632 C CA . LEU B 1 255 ? -19.469 38.594 23.203 1 88 255 LEU B CA 1
ATOM 5633 C C . LEU B 1 255 ? -19.812 38 24.562 1 88 255 LEU B C 1
ATOM 5635 O O . LEU B 1 255 ? -19.094 38.25 25.531 1 88 255 LEU B O 1
ATOM 5639 N N . ASN B 1 256 ? -20.953 37.438 24.672 1 90.62 256 ASN B N 1
ATOM 5640 C CA . ASN B 1 256 ? -21.391 36.844 25.922 1 90.62 256 ASN B CA 1
ATOM 5641 C C . ASN B 1 256 ? -21.109 35.344 25.953 1 90.62 256 ASN B C 1
ATOM 5643 O O . ASN B 1 256 ? -22.031 34.531 25.859 1 90.62 256 ASN B O 1
ATOM 5647 N N . ILE B 1 257 ? -19.859 35.031 26.141 1 94 257 ILE B N 1
ATOM 5648 C CA . ILE B 1 257 ? -19.406 33.656 26.219 1 94 257 ILE B CA 1
ATOM 5649 C C . ILE B 1 257 ? -18.531 33.469 27.453 1 94 257 ILE B C 1
ATOM 5651 O O . ILE B 1 257 ? -17.297 33.438 27.359 1 94 257 ILE B O 1
ATOM 5655 N N . PRO B 1 258 ? -19.125 33.188 28.562 1 95.06 258 PRO B N 1
ATOM 5656 C CA . PRO B 1 258 ? -18.375 33.125 29.812 1 95.06 258 PRO B CA 1
ATOM 5657 C C . PRO B 1 258 ? -17.328 32.031 29.828 1 95.06 258 PRO B C 1
ATOM 5659 O O . PRO B 1 258 ? -16.328 32.125 30.547 1 95.06 258 PRO B O 1
ATOM 5662 N N . SER B 1 259 ? -17.5 31.016 29.047 1 95.75 259 SER B N 1
ATOM 5663 C CA . SER B 1 259 ? -16.625 29.844 29.094 1 95.75 259 SER B CA 1
ATOM 5664 C C . SER B 1 259 ? -15.398 30.062 28.203 1 95.75 259 SER B C 1
ATOM 5666 O O . SER B 1 259 ? -14.461 29.25 28.25 1 95.75 259 SER B O 1
ATOM 5668 N N . LEU B 1 260 ? -15.328 31.078 27.453 1 96.75 260 LEU B N 1
ATOM 5669 C CA . LEU B 1 260 ? -14.289 31.297 26.453 1 96.75 260 LEU B CA 1
ATOM 5670 C C . LEU B 1 260 ? -12.93 31.469 27.109 1 96.75 260 LEU B C 1
ATOM 5672 O O . LEU B 1 260 ? -12.789 32.25 28.062 1 96.75 260 LEU B O 1
ATOM 5676 N N . ILE B 1 261 ? -11.953 30.75 26.609 1 97.88 261 ILE B N 1
ATOM 5677 C CA . ILE B 1 261 ? -10.609 30.781 27.172 1 97.88 261 ILE B CA 1
ATOM 5678 C C . ILE B 1 261 ? -9.664 31.531 26.219 1 97.88 261 ILE B C 1
ATOM 5680 O O . ILE B 1 261 ? -8.797 32.281 26.656 1 97.88 261 ILE B O 1
ATOM 5684 N N . THR B 1 262 ? -9.82 31.312 24.969 1 98.19 262 THR B N 1
ATOM 5685 C CA . THR B 1 262 ? -8.977 31.922 23.953 1 98.19 262 THR B CA 1
ATOM 5686 C C . THR B 1 262 ? -9.82 32.625 22.891 1 98.19 262 THR B C 1
ATOM 5688 O O . THR B 1 262 ? -10.789 32.031 22.391 1 98.19 262 THR B O 1
ATOM 5691 N N . LEU B 1 263 ? -9.438 33.844 22.547 1 95.94 263 LEU B N 1
ATOM 5692 C CA . LEU B 1 263 ? -10.164 34.656 21.562 1 95.94 263 LEU B CA 1
ATOM 5693 C C . LEU B 1 263 ? -9.203 35.344 20.609 1 95.94 263 LEU B C 1
ATOM 5695 O O . LEU B 1 263 ? -8.242 35.969 21.031 1 95.94 263 LEU B O 1
ATOM 5699 N N . ASP B 1 264 ? -9.414 35.156 19.391 1 95.94 264 ASP B N 1
ATOM 5700 C CA . ASP B 1 264 ? -8.633 35.844 18.359 1 95.94 264 ASP B CA 1
ATOM 5701 C C . ASP B 1 264 ? -9.484 36.844 17.609 1 95.94 264 ASP B C 1
ATOM 5703 O O . ASP B 1 264 ? -10.406 36.5 16.875 1 95.94 264 ASP B O 1
ATOM 5707 N N . LEU B 1 265 ? -9.203 38.094 17.797 1 93.5 265 LEU B N 1
ATOM 5708 C CA . LEU B 1 265 ? -9.867 39.188 17.094 1 93.5 265 LEU B CA 1
ATOM 5709 C C . LEU B 1 265 ? -8.875 39.969 16.219 1 93.5 265 LEU B C 1
ATOM 5711 O O . LEU B 1 265 ? -9.047 41.156 15.992 1 93.5 265 LEU B O 1
ATOM 5715 N N . SER B 1 266 ? -7.887 39.281 15.805 1 94.38 266 SER B N 1
ATOM 5716 C CA . SER B 1 266 ? -6.848 39.969 15.023 1 94.38 266 SER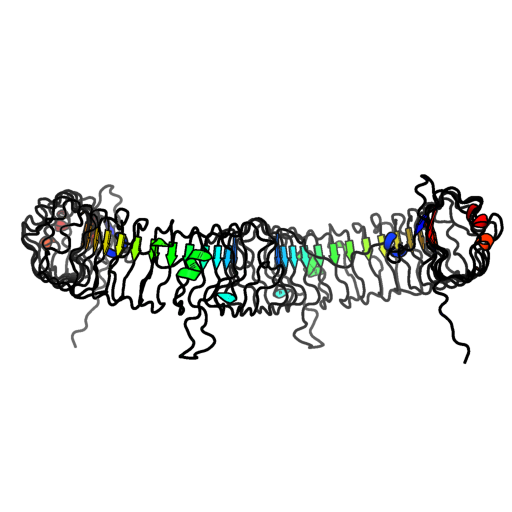 B CA 1
ATOM 5717 C C . SER B 1 266 ? -7.367 40.375 13.648 1 94.38 266 SER B C 1
ATOM 5719 O O . SER B 1 266 ? -8.406 39.875 13.203 1 94.38 266 SER B O 1
ATOM 5721 N N . GLN B 1 267 ? -6.648 41.312 13.016 1 94 267 GLN B N 1
ATOM 5722 C CA . GLN B 1 267 ? -6.867 41.75 11.641 1 94 267 GLN B CA 1
ATOM 5723 C C . GLN B 1 267 ? -8.281 42.281 11.453 1 94 267 GLN B C 1
ATOM 5725 O O . GLN B 1 267 ? -8.961 41.938 10.484 1 94 267 GLN B O 1
ATOM 5730 N N . ASN B 1 268 ? -8.672 42.812 12.43 1 91.5 268 ASN B N 1
ATOM 5731 C CA . ASN B 1 268 ? -9.914 43.594 12.328 1 91.5 268 ASN B CA 1
ATOM 5732 C C . ASN B 1 268 ? -9.664 45.094 12.422 1 91.5 268 ASN B C 1
ATOM 5734 O O . ASN B 1 268 ? -8.516 45.531 12.438 1 91.5 268 ASN B O 1
ATOM 5738 N N . ARG B 1 269 ? -10.539 46.031 12.336 1 85.38 269 ARG B N 1
ATOM 5739 C CA . ARG B 1 269 ? -10.375 47.469 12.391 1 85.38 269 ARG B CA 1
ATOM 5740 C C . ARG B 1 269 ? -10.891 48.031 13.711 1 85.38 269 ARG B C 1
ATOM 5742 O O . ARG B 1 269 ? -11.602 49.031 13.734 1 85.38 269 ARG B O 1
ATOM 5749 N N . PHE B 1 270 ? -10.438 47.281 14.727 1 83.38 270 PHE B N 1
ATOM 5750 C CA . PHE B 1 270 ? -10.891 47.688 16.047 1 83.38 270 PHE B CA 1
ATOM 5751 C C . PHE B 1 270 ? -10.18 48.969 16.484 1 83.38 270 PHE B C 1
ATOM 5753 O O . PHE B 1 270 ? -8.977 49.125 16.25 1 83.38 270 PHE B O 1
ATOM 5760 N N . HIS B 1 271 ? -11.039 49.844 16.984 1 76.38 271 HIS B N 1
ATOM 5761 C CA . HIS B 1 271 ? -10.484 51.031 17.625 1 76.38 271 HIS B CA 1
ATOM 5762 C C . HIS B 1 271 ? -10.844 51.094 19.094 1 76.38 271 HIS B C 1
ATOM 5764 O O . HIS B 1 271 ? -11.586 50.25 19.594 1 76.38 271 HIS B O 1
ATOM 5770 N N . PHE B 1 272 ? -10.414 52.031 19.891 1 60.72 272 PHE B N 1
ATOM 5771 C CA . PHE B 1 272 ? -10.453 52.188 21.344 1 60.72 272 PHE B CA 1
ATOM 5772 C C . PHE B 1 272 ? -11.898 52.188 21.844 1 60.72 272 PHE B C 1
ATOM 5774 O O . PHE B 1 272 ? -12.172 51.781 22.969 1 60.72 272 PHE B O 1
ATOM 5781 N N . THR B 1 273 ? -12.828 52.438 21.031 1 55.59 273 THR B N 1
ATOM 5782 C CA . THR B 1 273 ? -14.086 53 21.531 1 55.59 273 THR B CA 1
ATOM 5783 C C . THR B 1 273 ? -14.969 51.875 22.109 1 55.59 273 THR B C 1
ATOM 5785 O O . THR B 1 273 ? -15.812 52.156 22.969 1 55.59 273 THR B O 1
ATOM 5788 N N . ASN B 1 274 ? -14.734 50.656 21.797 1 57.78 274 ASN B N 1
ATOM 5789 C CA . ASN B 1 274 ? -15.836 49.781 22.188 1 57.78 274 ASN B CA 1
ATOM 5790 C C . ASN B 1 274 ? -15.414 48.844 23.312 1 57.78 274 ASN B C 1
ATOM 5792 O O . ASN B 1 274 ? -15.219 47.656 23.094 1 57.78 274 ASN B O 1
ATOM 5796 N N . GLU B 1 275 ? -15.078 49.375 24.531 1 60.41 275 GLU B N 1
ATOM 5797 C CA . GLU B 1 275 ? -14.508 48.719 25.703 1 60.41 275 GLU B CA 1
ATOM 5798 C C . GLU B 1 275 ? -15.477 47.719 26.281 1 60.41 275 GLU B C 1
ATOM 5800 O O . GLU B 1 275 ? -15.07 46.812 27.016 1 60.41 275 GLU B O 1
ATOM 5805 N N . ASN B 1 276 ? -16.625 47.562 25.672 1 73.5 276 ASN B N 1
ATOM 5806 C CA . ASN B 1 276 ? -17.609 46.719 26.359 1 73.5 276 ASN B CA 1
ATOM 5807 C C . ASN B 1 276 ? -17.844 45.406 25.594 1 73.5 276 ASN B C 1
ATOM 5809 O O . ASN B 1 276 ? -18.688 44.594 25.984 1 73.5 276 ASN B O 1
ATOM 5813 N N . ILE B 1 277 ? -16.891 45.062 24.75 1 79.69 277 ILE B N 1
ATOM 5814 C CA . ILE B 1 277 ? -17.219 43.906 23.906 1 79.69 277 ILE B CA 1
ATOM 5815 C C . ILE B 1 277 ? -16.828 42.625 24.609 1 79.69 277 ILE B C 1
ATOM 5817 O O . ILE B 1 277 ? -17.391 41.562 24.344 1 79.69 277 ILE B O 1
ATOM 5821 N N . LEU B 1 278 ? -15.93 42.719 25.625 1 87.94 278 LEU B N 1
ATOM 5822 C CA . LEU B 1 278 ? -15.398 41.5 26.25 1 87.94 278 LEU B CA 1
ATOM 5823 C C . LEU B 1 278 ? -15.867 41.375 27.688 1 87.94 278 LEU B C 1
ATOM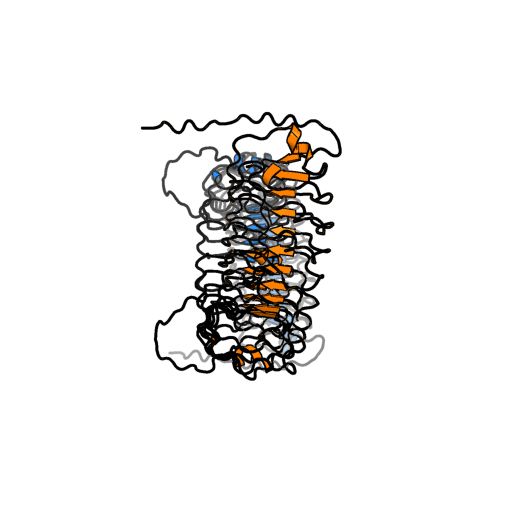 5825 O O . LEU B 1 278 ? -15.352 40.562 28.438 1 87.94 278 LEU B O 1
ATOM 5829 N N . GLU B 1 279 ? -16.828 42.156 28.062 1 86.19 279 GLU B N 1
ATOM 5830 C CA . GLU B 1 279 ? -17.266 42.25 29.453 1 86.19 279 GLU B CA 1
ATOM 5831 C C . GLU B 1 279 ? -17.781 40.906 29.969 1 86.19 279 GLU B C 1
ATOM 5833 O O . GLU B 1 279 ? -17.672 40.625 31.156 1 86.19 279 GLU B O 1
ATOM 5838 N N . TYR B 1 280 ? -18.328 40.094 29.062 1 89.75 280 TYR B N 1
ATOM 5839 C CA . TYR B 1 280 ? -18.953 38.875 29.5 1 89.75 280 TYR B CA 1
ATOM 5840 C C . TYR B 1 280 ? -18.109 37.656 29.141 1 89.75 280 TYR B C 1
ATOM 5842 O O . TYR B 1 280 ? -18.594 36.531 29.125 1 89.75 280 TYR B O 1
ATOM 5850 N N . THR B 1 281 ? -16.906 37.844 28.781 1 92.56 281 THR B N 1
ATOM 5851 C CA . THR B 1 281 ? -15.938 36.781 28.578 1 92.56 281 THR B CA 1
ATOM 5852 C C . THR B 1 281 ? -15.07 36.594 29.812 1 92.56 281 THR B C 1
ATOM 5854 O O . THR B 1 281 ? -13.867 36.844 29.781 1 92.56 281 THR B O 1
ATOM 5857 N N . LEU B 1 282 ? -15.57 36 30.812 1 90.69 282 LEU B N 1
ATOM 5858 C CA . LEU B 1 282 ? -15.047 36.031 32.188 1 90.69 282 LEU B CA 1
ATOM 5859 C C . LEU B 1 282 ? -13.859 35.062 32.312 1 90.69 282 LEU B C 1
ATOM 5861 O O . LEU B 1 282 ? -12.977 35.312 33.156 1 90.69 282 LEU B O 1
ATOM 5865 N N . SER B 1 283 ? -13.797 34.062 31.594 1 95.38 283 SER B N 1
ATOM 5866 C CA . SER B 1 283 ? -12.758 33.031 31.75 1 95.38 283 SER B CA 1
ATOM 5867 C C . SER B 1 283 ? -11.617 33.25 30.766 1 95.38 283 SER B C 1
ATOM 5869 O O . SER B 1 283 ? -10.695 32.438 30.688 1 95.38 283 SER B O 1
ATOM 5871 N N . LEU B 1 284 ? -11.625 34.344 30.062 1 95.88 284 LEU B N 1
ATOM 5872 C CA . LEU B 1 284 ? -10.68 34.562 28.969 1 95.88 284 LEU B CA 1
ATOM 5873 C C . LEU B 1 284 ? -9.25 34.625 29.5 1 95.88 284 LEU B C 1
ATOM 5875 O O . LEU B 1 284 ? -8.953 35.406 30.422 1 95.88 284 LEU B O 1
ATOM 5879 N N . GLU B 1 285 ? -8.352 33.781 28.938 1 96.88 285 GLU B N 1
ATOM 5880 C CA . GLU B 1 285 ? -6.957 33.75 29.344 1 96.88 285 GLU B CA 1
ATOM 5881 C C . GLU B 1 285 ? -6.031 34.25 28.234 1 96.88 285 GLU B C 1
ATOM 5883 O O . GLU B 1 285 ? -4.934 34.719 28.516 1 96.88 285 GLU B O 1
ATOM 5888 N N . ASN B 1 286 ? -6.402 34.062 27.047 1 97.31 286 ASN B N 1
ATOM 5889 C CA . ASN B 1 286 ? -5.59 34.406 25.891 1 97.31 286 ASN B CA 1
ATOM 5890 C C . ASN B 1 286 ? -6.355 35.281 24.906 1 97.31 286 ASN B C 1
ATOM 5892 O O . ASN B 1 286 ? -7.457 34.938 24.484 1 97.31 286 ASN B O 1
ATOM 5896 N N . LEU B 1 287 ? -5.77 36.406 24.484 1 95.38 287 LEU B N 1
ATOM 5897 C CA . LEU B 1 287 ? -6.445 37.344 23.609 1 95.38 287 LEU B CA 1
ATOM 5898 C C . LEU B 1 287 ? -5.488 37.875 22.547 1 95.38 287 LEU B C 1
ATOM 5900 O O . LEU B 1 287 ? -4.391 38.344 22.859 1 95.38 287 LEU B O 1
ATOM 5904 N N . ILE B 1 288 ? -5.875 37.75 21.391 1 96 288 ILE B N 1
ATOM 5905 C CA . ILE B 1 288 ? -5.094 38.25 20.266 1 96 288 ILE B CA 1
ATOM 5906 C C . ILE B 1 288 ? -5.816 39.469 19.656 1 96 288 ILE B C 1
ATOM 5908 O O . ILE B 1 288 ? -6.906 39.312 19.094 1 96 288 ILE B O 1
ATOM 5912 N N . LEU B 1 289 ? -5.223 40.594 19.703 1 93.94 289 LEU B N 1
ATOM 5913 C CA . LEU B 1 289 ? -5.75 41.844 19.109 1 93.94 289 LEU B CA 1
ATOM 5914 C C . LEU B 1 289 ? -4.766 42.406 18.109 1 93.94 289 LEU B C 1
ATOM 5916 O O . LEU B 1 289 ? -4.75 43.625 17.875 1 93.94 289 LEU B O 1
ATOM 5920 N N . SER B 1 290 ? -3.967 41.562 17.578 1 95.69 290 SER B N 1
ATOM 5921 C CA . SER B 1 290 ? -2.939 42.031 16.641 1 95.69 290 SER B CA 1
ATOM 5922 C C . SER B 1 290 ? -3.559 42.562 15.352 1 95.69 290 SER B C 1
ATOM 5924 O O . SER B 1 290 ? -4.66 42.156 14.977 1 95.69 290 SER B O 1
ATOM 5926 N N . LYS B 1 291 ? -2.838 43.469 14.688 1 94.81 291 LYS B N 1
ATOM 5927 C CA . LYS B 1 291 ? -3.193 44.031 13.383 1 94.81 291 LYS B CA 1
ATOM 5928 C C . LYS B 1 291 ? -4.57 44.688 13.414 1 94.81 291 LYS B C 1
ATOM 5930 O O . LYS B 1 291 ? -5.422 44.406 12.57 1 94.81 291 LYS B O 1
ATOM 5935 N N . ASN B 1 292 ? -4.777 45.375 14.438 1 93.56 292 ASN B N 1
ATOM 5936 C CA . ASN B 1 292 ? -5.922 46.25 14.539 1 93.56 292 ASN B CA 1
ATOM 5937 C C . ASN B 1 292 ? -5.496 47.719 14.492 1 93.56 292 ASN B C 1
ATOM 5939 O O . ASN B 1 292 ? -4.434 48.031 13.961 1 93.56 292 ASN B O 1
ATOM 5943 N N . GLU B 1 293 ? -6.426 48.656 14.953 1 91.69 293 GLU B N 1
ATOM 5944 C CA . GLU B 1 293 ? -6.121 50.094 14.852 1 91.69 293 GLU B CA 1
ATOM 5945 C C . GLU B 1 293 ? -6.145 50.75 16.219 1 91.69 293 GLU B C 1
ATOM 5947 O O . GLU B 1 293 ? -6.637 51.875 16.359 1 91.69 293 GLU B O 1
ATOM 5952 N N . PHE B 1 294 ? -5.605 50.062 17.141 1 91 294 PHE B N 1
ATOM 5953 C CA . PHE B 1 294 ? -5.516 50.656 18.469 1 91 294 PHE B CA 1
ATOM 5954 C C . PHE B 1 294 ? -4.438 51.719 18.516 1 91 294 PHE B C 1
ATOM 5956 O O . PHE B 1 294 ? -3.309 51.5 18.078 1 91 294 PHE B O 1
ATOM 5963 N N . ASP B 1 295 ? -4.777 52.875 19.016 1 91 295 ASP B N 1
ATOM 5964 C CA . ASP B 1 295 ? -3.797 53.969 19.141 1 91 295 ASP B CA 1
ATOM 5965 C C . ASP B 1 295 ? -3.311 54.062 20.594 1 91 295 ASP B C 1
ATOM 5967 O O . ASP B 1 295 ? -2.322 54.75 20.859 1 91 295 ASP B O 1
ATOM 5971 N N . LYS B 1 296 ? -4.012 53.5 21.438 1 88.31 296 LYS B N 1
ATOM 5972 C CA . LYS B 1 296 ? -3.633 53.375 22.844 1 88.31 296 LYS B CA 1
ATOM 5973 C C . LYS B 1 296 ? -3.906 51.969 23.359 1 88.31 296 LYS B C 1
ATOM 5975 O O . LYS B 1 296 ? -4.629 51.188 22.734 1 88.31 296 LYS B O 1
ATOM 5980 N N . PHE B 1 297 ? -3.303 51.656 24.422 1 88.88 297 PHE B N 1
ATOM 5981 C CA . PHE B 1 297 ? -3.555 50.344 25.047 1 88.88 297 PHE B CA 1
ATOM 5982 C C . PHE B 1 297 ? -5.023 50.219 25.438 1 88.88 297 PHE B C 1
ATOM 5984 O O . PHE B 1 297 ? -5.574 51.125 26.109 1 88.88 297 PHE B O 1
ATOM 5991 N N . PRO B 1 298 ? -5.695 49.219 25.047 1 86.94 298 PRO B N 1
ATOM 5992 C CA . PRO B 1 298 ? -7.117 49.094 25.359 1 86.94 298 PRO B CA 1
ATOM 5993 C C . PRO B 1 298 ? -7.371 48.781 26.828 1 86.94 298 PRO B C 1
ATOM 5995 O O . PRO B 1 298 ? -6.484 48.281 27.531 1 86.94 298 PRO B O 1
ATOM 5998 N N . ASN B 1 299 ? -8.547 49.219 27.25 1 83.12 299 ASN B N 1
ATOM 5999 C CA . ASN B 1 299 ? -8.953 48.906 28.625 1 83.12 299 ASN B CA 1
ATOM 6000 C C . ASN B 1 299 ? -9.438 47.469 28.75 1 83.12 299 ASN B C 1
ATOM 6002 O O . ASN B 1 299 ? -10.469 47.094 28.172 1 83.12 299 ASN B O 1
ATOM 6006 N N . LEU B 1 300 ? -8.695 46.688 29.469 1 87.5 300 LEU B N 1
ATOM 6007 C CA . LEU B 1 300 ? -9.031 45.25 29.625 1 87.5 300 LEU B CA 1
ATOM 6008 C C . LEU B 1 300 ? -9.141 44.875 31.109 1 87.5 300 LEU B C 1
ATOM 6010 O O . LEU B 1 300 ? -8.789 43.781 31.5 1 87.5 300 LEU B O 1
ATOM 6014 N N . THR B 1 301 ? -9.594 45.812 31.906 1 82.69 301 THR B N 1
ATOM 6015 C CA . THR B 1 301 ? -9.641 45.625 33.344 1 82.69 301 THR B CA 1
ATOM 6016 C C . THR B 1 301 ? -10.688 44.594 33.75 1 82.69 301 THR B C 1
ATOM 6018 O O . THR B 1 301 ? -10.617 44 34.812 1 82.69 301 THR B O 1
ATOM 6021 N N . SER B 1 302 ? -11.672 44.375 32.812 1 83.62 302 SER B N 1
ATOM 6022 C CA . SER B 1 302 ? -12.727 43.406 33.094 1 83.62 302 SER B CA 1
ATOM 6023 C C . SER B 1 302 ? -12.211 41.969 32.969 1 83.62 302 SER B C 1
ATOM 6025 O O . SER B 1 302 ? -12.859 41.031 33.438 1 83.62 302 SER B O 1
ATOM 6027 N N . LEU B 1 303 ? -11.094 41.781 32.375 1 89.94 303 LEU B N 1
ATOM 6028 C CA . LEU B 1 303 ? -10.562 40.469 32.094 1 89.94 303 LEU B CA 1
ATOM 6029 C C . LEU B 1 303 ? -9.586 40.031 33.188 1 89.94 303 LEU B C 1
ATOM 6031 O O . LEU B 1 303 ? -8.367 40.094 33 1 89.94 303 LEU B O 1
ATOM 6035 N N . ASN B 1 304 ? -10.031 39.469 34.188 1 88.06 304 ASN B N 1
ATOM 6036 C CA . ASN B 1 304 ? -9.273 39.188 35.406 1 88.06 304 ASN B CA 1
ATOM 6037 C C . ASN B 1 304 ? -8.359 38 35.219 1 88.06 304 ASN B C 1
ATOM 6039 O O . ASN B 1 304 ? -7.379 37.844 35.969 1 88.06 304 ASN B O 1
ATOM 6043 N N . ASN B 1 305 ? -8.617 37.188 34.312 1 92.56 305 ASN B N 1
ATOM 6044 C CA . ASN B 1 305 ? -7.855 35.969 34.156 1 92.56 305 ASN B CA 1
ATOM 6045 C C . ASN B 1 305 ? -6.918 36.031 32.938 1 92.56 305 ASN B C 1
ATOM 6047 O O . ASN B 1 305 ? -6.309 35 32.562 1 92.56 305 ASN B O 1
ATOM 6051 N N . LEU B 1 306 ? -6.762 37.125 32.375 1 94.06 306 LEU B N 1
ATOM 6052 C CA . LEU B 1 306 ? -5.984 37.281 31.141 1 94.06 306 LEU B CA 1
ATOM 6053 C C . LEU B 1 306 ? -4.512 36.969 31.391 1 94.06 306 LEU B C 1
ATOM 6055 O O . LEU B 1 306 ? -3.898 37.531 32.281 1 94.06 306 LEU B O 1
ATOM 6059 N N . LYS B 1 307 ? -3.908 36.062 30.625 1 95 307 LYS B N 1
ATOM 6060 C CA . LYS B 1 307 ? -2.523 35.625 30.812 1 95 307 LYS B CA 1
ATOM 6061 C C . LYS B 1 307 ? -1.67 36 29.594 1 95 307 LYS B C 1
ATOM 6063 O O . LYS B 1 307 ? -0.508 36.375 29.75 1 95 307 LYS B O 1
ATOM 6068 N N . LYS B 1 308 ? -2.186 35.875 28.469 1 96.06 308 LYS B N 1
ATOM 6069 C CA . LYS B 1 308 ? -1.462 36.219 27.25 1 96.06 308 LYS B CA 1
ATOM 6070 C C . LYS B 1 308 ? -2.225 37.219 26.406 1 96.06 308 LYS B C 1
ATOM 6072 O O . LYS B 1 308 ? -3.426 37.094 26.172 1 96.06 308 LYS B O 1
ATOM 6077 N N . LEU B 1 309 ? -1.527 38.281 25.969 1 94.88 309 LEU B N 1
ATOM 6078 C CA . LEU B 1 309 ? -2.131 39.344 25.188 1 94.88 309 LEU B CA 1
ATOM 6079 C C . LEU B 1 309 ? -1.208 39.781 24.047 1 94.88 309 LEU B C 1
ATOM 6081 O O . LEU B 1 309 ? -0.04 40.094 24.281 1 94.88 309 LEU B O 1
ATOM 6085 N N 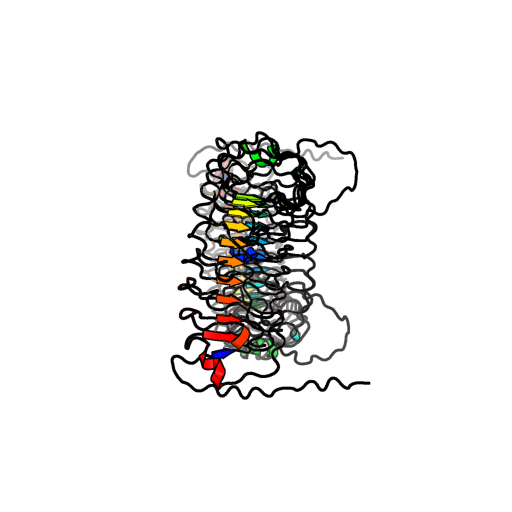. SER B 1 310 ? -1.764 39.781 22.891 1 96.5 310 SER B N 1
ATOM 6086 C CA . SER B 1 310 ? -1.001 40.312 21.766 1 96.5 310 SER B CA 1
ATOM 6087 C C . SER B 1 310 ? -1.661 41.531 21.188 1 96.5 310 SER B C 1
ATOM 6089 O O . SER B 1 310 ? -2.836 41.5 20.812 1 96.5 310 SER B O 1
ATOM 6091 N N . LEU B 1 311 ? -0.954 42.594 21.156 1 95.06 311 LEU B N 1
ATOM 6092 C CA . LEU B 1 311 ? -1.344 43.844 20.5 1 95.06 311 LEU B CA 1
ATOM 6093 C C . LEU B 1 311 ? -0.36 44.188 19.391 1 95.06 311 LEU B C 1
ATOM 6095 O O . LEU B 1 311 ? -0.091 45.375 19.172 1 95.06 311 LEU B O 1
ATOM 6099 N N . ALA B 1 312 ? 0.155 43.156 18.797 1 96.44 312 ALA B N 1
ATOM 6100 C CA . ALA B 1 312 ? 1.174 43.375 17.781 1 96.44 312 ALA B CA 1
ATOM 6101 C C . ALA B 1 312 ? 0.585 44.062 16.547 1 96.44 312 ALA B C 1
ATOM 6103 O O . ALA B 1 312 ? -0.571 43.844 16.188 1 96.44 312 ALA B O 1
ATOM 6104 N N . TYR B 1 313 ? 1.396 44.969 15.922 1 96.31 313 TYR B N 1
ATOM 6105 C CA . TYR B 1 313 ? 1.102 45.656 14.664 1 96.31 313 TYR B CA 1
ATOM 6106 C C . TYR B 1 313 ? -0.169 46.469 14.781 1 96.31 313 TYR B C 1
ATOM 6108 O O . TYR B 1 313 ? -1.078 46.375 13.961 1 96.31 313 TYR B O 1
ATOM 6116 N N . ASN B 1 314 ? -0.264 47.188 15.789 1 95.56 314 ASN B N 1
ATOM 6117 C CA . ASN B 1 314 ? -1.212 48.281 15.938 1 95.56 314 ASN B CA 1
ATOM 6118 C C . ASN B 1 314 ? -0.528 49.625 15.773 1 95.56 314 ASN B C 1
ATOM 6120 O O . ASN B 1 314 ? 0.538 49.719 15.156 1 95.56 314 ASN B O 1
ATOM 6124 N N . ILE B 1 315 ? -1.232 50.75 16.188 1 95.62 315 ILE B N 1
ATOM 6125 C CA . ILE B 1 315 ? -0.64 52.094 15.992 1 95.62 315 ILE B CA 1
ATOM 6126 C C . ILE B 1 315 ? -0.475 52.781 17.344 1 95.62 315 ILE B C 1
ATOM 6128 O O . ILE B 1 315 ? -0.713 53.969 17.453 1 95.62 315 ILE B O 1
ATOM 6132 N N . ILE B 1 316 ? -0.114 52 18.281 1 94.12 316 ILE B N 1
ATOM 6133 C CA . ILE B 1 316 ? 0.105 52.531 19.609 1 94.12 316 ILE B CA 1
ATOM 6134 C C . ILE B 1 316 ? 1.375 53.375 19.625 1 94.12 316 ILE B C 1
ATOM 6136 O O . ILE B 1 316 ? 2.41 52.969 19.109 1 94.12 316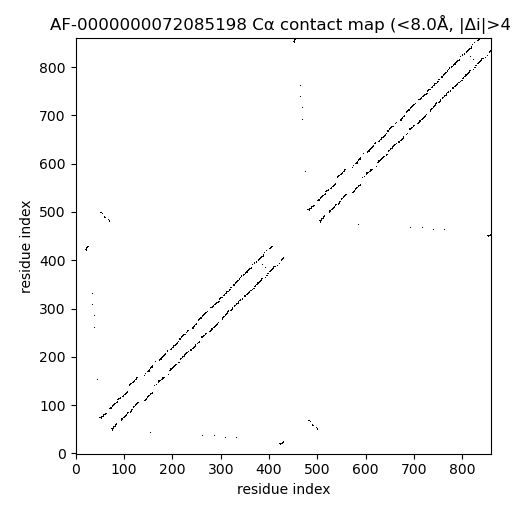 ILE B O 1
ATOM 6140 N N . THR B 1 317 ? 1.308 54.594 20.234 1 94.44 317 THR B N 1
ATOM 6141 C CA . THR B 1 317 ? 2.453 55.5 20.203 1 94.44 317 THR B CA 1
ATOM 6142 C C . THR B 1 317 ? 3.045 55.656 21.594 1 94.44 317 THR B C 1
ATOM 6144 O O . THR B 1 317 ? 4.242 55.906 21.734 1 94.44 317 THR B O 1
ATOM 6147 N N . ASN B 1 318 ? 2.258 55.625 22.547 1 91.56 318 ASN B N 1
ATOM 6148 C CA . ASN B 1 318 ? 2.693 55.812 23.922 1 91.56 318 ASN B CA 1
ATOM 6149 C C . ASN B 1 318 ? 2.082 54.75 24.844 1 91.56 318 ASN B C 1
ATOM 6151 O O . ASN B 1 318 ? 0.895 54.438 24.734 1 91.56 318 ASN B O 1
ATOM 6155 N N . VAL B 1 319 ? 2.893 54.219 25.594 1 90.5 319 VAL B N 1
ATOM 6156 C CA . VAL B 1 319 ? 2.422 53.219 26.562 1 90.5 319 VAL B CA 1
ATOM 6157 C C . VAL B 1 319 ? 2.408 53.844 27.969 1 90.5 319 VAL B C 1
ATOM 6159 O O . VAL B 1 319 ? 3.467 54.094 28.547 1 90.5 319 VAL B O 1
ATOM 6162 N N . LYS B 1 320 ? 1.211 54.219 28.297 1 84.81 320 LYS B N 1
ATOM 6163 C CA . LYS B 1 320 ? 1.022 54.781 29.625 1 84.81 320 LYS B CA 1
ATOM 6164 C C . LYS B 1 320 ? -0.199 54.188 30.328 1 84.81 320 LYS B C 1
ATOM 6166 O O . LYS B 1 320 ? -1.182 53.844 29.672 1 84.81 320 LYS B O 1
ATOM 6171 N N . ASP B 1 321 ? -0.257 54 31.531 1 74.81 321 ASP B N 1
ATOM 6172 C CA . ASP B 1 321 ? -1.411 53.688 32.375 1 74.81 321 ASP B CA 1
ATOM 6173 C C . ASP B 1 321 ? -2.098 52.406 31.875 1 74.81 321 ASP B C 1
ATOM 6175 O O . ASP B 1 321 ? -3.301 52.406 31.594 1 74.81 321 ASP B O 1
ATOM 6179 N N . ILE B 1 322 ? -1.4 51.406 31.688 1 80.94 322 ILE B N 1
ATOM 6180 C CA . ILE B 1 322 ? -1.984 50.156 31.203 1 80.94 322 ILE B CA 1
ATOM 6181 C C . ILE B 1 322 ? -2.961 49.625 32.25 1 80.94 322 ILE B C 1
ATOM 6183 O O . ILE B 1 322 ? -2.625 49.531 33.438 1 80.94 322 ILE B O 1
ATOM 6187 N N . SER B 1 323 ? -4.188 49.594 31.781 1 74.69 323 SER B N 1
ATOM 6188 C CA . SER B 1 323 ? -5.266 49.094 32.625 1 74.69 323 SER B CA 1
ATOM 6189 C C . SER B 1 323 ? -5.555 47.625 32.344 1 74.69 323 SER B C 1
ATOM 6191 O O . SER B 1 323 ? -6.441 47.281 31.547 1 74.69 323 SER B O 1
ATOM 6193 N N . VAL B 1 324 ? -4.703 46.688 32.75 1 71.75 324 VAL B N 1
ATOM 6194 C CA . VAL B 1 324 ? -4.922 45.25 32.625 1 71.75 324 VAL B CA 1
ATOM 6195 C C . VAL B 1 324 ? -4.719 44.594 34 1 71.75 324 VAL B C 1
ATOM 6197 O O . VAL B 1 324 ? -4.102 45.188 34.906 1 71.75 324 VAL B O 1
ATOM 6200 N N . THR B 1 325 ? -5.289 43.531 34.188 1 74.56 325 THR B N 1
ATOM 6201 C CA . THR B 1 325 ? -5.184 42.844 35.469 1 74.56 325 THR B CA 1
ATOM 6202 C C . THR B 1 325 ? -3.76 42.344 35.688 1 74.56 325 THR B C 1
ATOM 6204 O O . THR B 1 325 ? -2.949 42.312 34.75 1 74.56 325 THR B O 1
ATOM 6207 N N . LYS B 1 326 ? -3.461 41.938 36.906 1 80.19 326 LYS B N 1
ATOM 6208 C CA . LYS B 1 326 ? -2.131 41.594 37.375 1 80.19 326 LYS B CA 1
ATOM 6209 C C . LYS B 1 326 ? -1.726 40.188 36.938 1 80.19 326 LYS B C 1
ATOM 6211 O O . LYS B 1 326 ? -0.567 39.781 37.094 1 80.19 326 LYS B O 1
ATOM 6216 N N . SER B 1 327 ? -2.529 39.562 36.156 1 88.81 327 SER B N 1
ATOM 6217 C CA . SER B 1 327 ? -2.283 38.156 35.875 1 88.81 327 SER B CA 1
ATOM 6218 C C . SER B 1 327 ? -1.559 37.969 34.531 1 88.81 327 SER B C 1
ATOM 6220 O O . SER B 1 327 ? -1.21 36.844 34.156 1 88.81 327 SER B O 1
ATOM 6222 N N . LEU B 1 328 ? -1.219 38.969 33.844 1 92.56 328 LEU B N 1
ATOM 6223 C CA . LEU B 1 328 ? -0.634 38.875 32.5 1 92.56 328 LEU B CA 1
ATOM 6224 C C . LEU B 1 328 ? 0.756 38.25 32.562 1 92.56 328 LEU B C 1
ATOM 6226 O O . LEU B 1 328 ? 1.597 38.656 33.344 1 92.56 328 LEU B O 1
ATOM 6230 N N . LYS B 1 329 ? 1.028 37.281 31.734 1 94 329 LYS B N 1
ATOM 6231 C CA . LYS B 1 329 ? 2.305 36.562 31.719 1 94 329 LYS B CA 1
ATOM 6232 C C . LYS B 1 329 ? 3.078 36.875 30.438 1 94 329 LYS B C 1
ATOM 6234 O O . LYS B 1 329 ? 4.309 36.875 30.438 1 94 329 LYS B O 1
ATOM 6239 N N . MET B 1 330 ? 2.385 37.031 29.391 1 94.88 330 MET B N 1
ATOM 6240 C CA . MET B 1 330 ? 3.025 37.312 28.109 1 94.88 330 MET B CA 1
ATOM 6241 C C . MET B 1 330 ? 2.35 38.469 27.406 1 94.88 330 MET B C 1
ATOM 6243 O O . MET B 1 330 ? 1.12 38.531 27.344 1 94.88 330 MET B O 1
ATOM 6247 N N . LEU B 1 331 ? 3.15 39.375 26.859 1 94.75 331 LEU B N 1
ATOM 6248 C CA . LEU B 1 331 ? 2.639 40.562 26.188 1 94.75 331 LEU B CA 1
ATOM 6249 C C . LEU B 1 331 ? 3.475 40.906 24.953 1 94.75 331 LEU B C 1
ATOM 6251 O O . LEU B 1 331 ? 4.707 40.906 25.016 1 94.75 331 LEU B O 1
ATOM 6255 N N . SER B 1 332 ? 2.768 41.125 23.922 1 96.38 332 SER B N 1
ATOM 6256 C CA . SER B 1 332 ? 3.463 41.562 22.719 1 96.38 332 SER B CA 1
ATOM 6257 C C . SER B 1 332 ? 2.928 42.906 22.25 1 96.38 332 SER B C 1
ATOM 6259 O O . SER B 1 332 ? 1.719 43.094 22.078 1 96.38 332 SER B O 1
ATOM 6261 N N . LEU B 1 333 ? 3.801 43.812 22.078 1 96.19 333 LEU B N 1
ATOM 6262 C CA . LEU B 1 333 ? 3.525 45.125 21.484 1 96.19 333 LEU B CA 1
ATOM 6263 C C . LEU B 1 333 ? 4.375 45.344 20.234 1 96.19 333 LEU B C 1
ATOM 6265 O O . LEU B 1 333 ? 4.648 46.5 19.859 1 96.19 333 LEU B O 1
ATOM 6269 N N . ARG B 1 334 ? 4.73 44.25 19.688 1 96.19 334 ARG B N 1
ATOM 6270 C CA . ARG B 1 334 ? 5.602 44.281 18.516 1 96.19 334 ARG B CA 1
ATOM 6271 C C . ARG B 1 334 ? 4.957 45.062 17.375 1 96.19 334 ARG B C 1
ATOM 6273 O O . ARG B 1 334 ? 3.754 44.906 17.125 1 96.19 334 ARG B O 1
ATOM 6280 N N . GLY B 1 335 ? 5.738 45.812 16.625 1 96.56 335 GLY B N 1
ATOM 6281 C CA . GLY B 1 335 ? 5.301 46.438 15.383 1 96.56 335 GLY B CA 1
ATOM 6282 C C . GLY B 1 335 ? 4.344 47.594 15.586 1 96.56 335 GLY B C 1
ATOM 6283 O O . GLY B 1 335 ? 3.426 47.781 14.789 1 96.56 335 GLY B O 1
ATOM 6284 N N . ASN B 1 336 ? 4.402 48.25 16.672 1 96.88 336 ASN B N 1
ATOM 6285 C CA . ASN B 1 336 ? 3.664 49.469 16.891 1 96.88 336 ASN B CA 1
ATOM 6286 C C . ASN B 1 336 ? 4.523 50.688 16.594 1 96.88 336 ASN B C 1
ATOM 6288 O O . ASN B 1 336 ? 5.484 50.625 15.828 1 96.88 336 ASN B O 1
ATOM 6292 N N . GLN B 1 337 ? 4.121 51.906 17.016 1 97.38 337 GLN B N 1
ATOM 6293 C CA . GLN B 1 337 ? 4.859 53.125 16.844 1 97.38 337 GLN B CA 1
ATOM 6294 C C . GLN B 1 337 ? 5.25 53.75 18.188 1 97.38 337 GLN B C 1
ATOM 6296 O O . GLN B 1 337 ? 5.152 54.969 18.375 1 97.38 337 GLN B O 1
ATOM 6301 N N . ILE B 1 338 ? 5.637 52.906 19.016 1 96.88 338 ILE B N 1
ATOM 6302 C CA . ILE B 1 338 ? 5.887 53.344 20.375 1 96.88 338 ILE B CA 1
ATOM 6303 C C . ILE B 1 338 ? 7.211 54.094 20.453 1 96.88 338 ILE B C 1
ATOM 6305 O O . ILE B 1 338 ? 8.258 53.562 20.062 1 96.88 338 ILE B O 1
ATOM 6309 N N . TYR B 1 339 ? 7.215 55.25 20.906 1 95.44 339 TYR B N 1
ATOM 6310 C CA . TYR B 1 339 ? 8.438 56.031 21.062 1 95.44 339 TYR B CA 1
ATOM 6311 C C . TYR B 1 339 ? 8.734 56.312 22.531 1 95.44 339 TYR B C 1
ATOM 6313 O O . TYR B 1 339 ? 9.844 56.719 22.891 1 95.44 339 TYR B O 1
ATOM 6321 N N . ASN B 1 340 ? 7.668 56.125 23.266 1 92.62 340 ASN B N 1
ATOM 6322 C CA . ASN B 1 340 ? 7.852 56.375 24.703 1 92.62 340 ASN B CA 1
ATOM 6323 C C . ASN B 1 340 ? 7.082 55.375 25.547 1 92.62 340 ASN B C 1
ATOM 6325 O O . ASN B 1 340 ? 5.941 55.031 25.234 1 92.62 340 ASN B O 1
ATOM 6329 N N . ILE B 1 341 ? 7.734 54.906 26.609 1 93.19 341 ILE B N 1
ATOM 6330 C CA . ILE B 1 341 ? 7.121 54.062 27.641 1 93.19 341 ILE B CA 1
ATOM 6331 C C . ILE B 1 341 ? 7.25 54.75 29 1 93.19 341 ILE B C 1
ATOM 6333 O O . ILE B 1 341 ? 8.352 55.125 29.422 1 93.19 341 ILE B O 1
ATOM 6337 N N . ASN B 1 342 ? 6.113 54.875 29.625 1 92 342 ASN B N 1
ATOM 6338 C CA . ASN B 1 342 ? 6.129 55.5 30.938 1 92 342 ASN B CA 1
ATOM 6339 C C . ASN B 1 342 ? 6.789 54.594 31.984 1 92 342 ASN B C 1
ATOM 6341 O O . ASN B 1 342 ? 6.73 53.375 31.859 1 92 342 ASN B O 1
ATOM 6345 N N . GLU B 1 343 ? 7.32 55.25 33.031 1 89.31 343 GLU B N 1
ATOM 6346 C CA . GLU B 1 343 ? 8.039 54.531 34.094 1 89.31 343 GLU B CA 1
ATOM 6347 C C . GLU B 1 343 ? 7.125 53.531 34.812 1 89.31 343 GLU B C 1
ATOM 6349 O O . GLU B 1 343 ? 7.57 52.438 35.188 1 89.31 343 GLU B O 1
ATOM 6354 N N . LYS B 1 344 ? 5.84 53.844 34.812 1 88.62 344 LYS B N 1
ATOM 6355 C CA . LYS B 1 344 ? 4.926 53 35.594 1 88.62 344 LYS B CA 1
ATOM 6356 C C . LYS B 1 344 ? 4.043 52.156 34.656 1 88.62 344 LYS B C 1
ATOM 6358 O O . LYS B 1 344 ? 3.053 51.594 35.062 1 88.62 344 LYS B O 1
ATOM 6363 N N . ALA B 1 345 ? 4.387 52.125 33.406 1 89.12 345 ALA B N 1
ATOM 6364 C CA . ALA B 1 345 ? 3.541 51.5 32.406 1 89.12 345 ALA B CA 1
ATOM 6365 C C . ALA B 1 345 ? 3.322 50.031 32.75 1 89.12 345 ALA B C 1
ATOM 6367 O O . ALA B 1 345 ? 2.207 49.5 32.625 1 89.12 345 ALA B O 1
ATOM 6368 N N . PHE B 1 346 ? 4.391 49.344 33.188 1 90.12 346 PHE B N 1
ATOM 6369 C CA . PHE B 1 346 ? 4.309 47.906 33.406 1 90.12 346 PHE B CA 1
ATOM 6370 C C . PHE B 1 346 ? 4.324 47.562 34.906 1 90.12 346 PHE B C 1
ATOM 6372 O O . PHE B 1 346 ? 4.613 46.438 35.312 1 90.12 346 PHE B O 1
ATOM 6379 N N . PHE B 1 347 ? 3.975 48.5 35.688 1 86.75 347 PHE B N 1
ATOM 6380 C CA . PHE B 1 347 ? 4.133 48.406 37.125 1 86.75 347 PHE B CA 1
ATOM 6381 C C . PHE B 1 347 ? 3.234 47.312 37.719 1 86.75 347 PHE B C 1
ATOM 6383 O O . PHE B 1 347 ? 3.602 46.656 38.688 1 86.75 347 PHE B O 1
ATOM 6390 N N . GLU B 1 348 ? 2.17 47.094 37.125 1 84.56 348 GLU B N 1
ATOM 6391 C CA . GLU B 1 348 ? 1.193 46.156 37.688 1 84.56 348 GLU B CA 1
ATOM 6392 C C . GLU B 1 348 ? 1.439 44.75 37.156 1 84.56 348 GLU B C 1
ATOM 6394 O O . GLU B 1 348 ? 0.798 43.781 37.594 1 84.56 348 GLU B O 1
ATOM 6399 N N . PHE B 1 349 ? 2.344 44.562 36.25 1 89 349 PHE B N 1
ATOM 6400 C CA . PHE B 1 349 ? 2.559 43.281 35.625 1 89 349 PHE B CA 1
ATOM 6401 C C . PHE B 1 349 ? 3.615 42.469 36.344 1 89 349 PHE B C 1
ATOM 6403 O O . PHE B 1 349 ? 4.668 42.125 35.812 1 89 349 PHE B O 1
ATOM 6410 N N . THR B 1 350 ? 3.268 42.031 37.531 1 88.88 350 THR B N 1
ATOM 6411 C CA . THR B 1 350 ? 4.223 41.375 38.406 1 88.88 350 THR B CA 1
ATOM 6412 C C . THR B 1 350 ? 4.48 39.938 37.938 1 88.88 350 THR B C 1
ATOM 6414 O O . THR B 1 350 ? 5.469 39.312 38.344 1 88.88 350 THR B O 1
ATOM 6417 N N . GLU B 1 351 ? 3.639 39.438 37.062 1 91.88 351 GLU B N 1
ATOM 6418 C CA . GLU B 1 351 ? 3.787 38.031 36.656 1 91.88 351 GLU B CA 1
ATOM 6419 C C . GLU B 1 351 ? 4.254 37.938 35.219 1 91.88 351 GLU B C 1
ATOM 6421 O O . GLU B 1 351 ? 4.328 36.844 34.656 1 91.88 351 GLU B O 1
ATOM 6426 N N . LEU B 1 352 ? 4.621 39.031 34.562 1 92.75 352 LEU B N 1
ATOM 6427 C CA . LEU B 1 352 ? 5 39.031 33.156 1 92.75 352 LEU B CA 1
ATOM 6428 C C . LEU B 1 352 ? 6.312 38.312 32.938 1 92.75 352 LEU B C 1
ATOM 6430 O O . LEU B 1 352 ? 7.312 38.594 33.594 1 92.75 352 LEU B O 1
ATOM 6434 N N . GLU B 1 353 ? 6.309 37.375 32.031 1 92.75 353 GLU B N 1
ATOM 6435 C CA . GLU B 1 353 ? 7.484 36.562 31.75 1 92.75 353 GLU B CA 1
ATOM 6436 C C . GLU B 1 353 ? 8.031 36.844 30.359 1 92.75 353 GLU B C 1
ATOM 6438 O O . GLU B 1 353 ? 9.219 36.656 30.094 1 92.75 353 GLU B O 1
ATOM 6443 N N . PHE B 1 354 ? 7.199 37.25 29.531 1 93.06 354 PHE B N 1
ATOM 6444 C CA . PHE B 1 354 ? 7.523 37.469 28.141 1 93.06 354 PHE B CA 1
ATOM 6445 C C . PHE B 1 354 ? 7.047 38.844 27.688 1 93.06 354 PHE B C 1
ATOM 6447 O O . PHE B 1 354 ? 5.863 39.188 27.812 1 93.06 354 PHE B O 1
ATOM 6454 N N . LEU B 1 355 ? 7.965 39.656 27.156 1 93.94 355 LEU B N 1
ATOM 6455 C CA . LEU B 1 355 ? 7.621 41 26.656 1 93.94 355 LEU B CA 1
ATOM 6456 C C . LEU B 1 355 ? 8.289 41.281 25.328 1 93.94 355 LEU B C 1
ATOM 6458 O O . LEU B 1 355 ? 9.516 41.25 25.219 1 93.94 355 LEU B O 1
ATOM 6462 N N . ASP B 1 356 ? 7.477 41.531 24.375 1 95.19 356 ASP B N 1
ATOM 6463 C CA . ASP B 1 356 ? 7.984 41.812 23.047 1 95.19 356 ASP B CA 1
ATOM 6464 C C . ASP B 1 356 ? 7.703 43.281 22.672 1 95.19 356 ASP B C 1
ATOM 6466 O O . ASP B 1 356 ? 6.551 43.656 22.438 1 95.19 356 ASP B O 1
ATOM 6470 N N . LEU B 1 357 ? 8.734 44.062 22.594 1 95.69 357 LEU B N 1
ATOM 6471 C CA . LEU B 1 357 ? 8.641 45.469 22.203 1 95.69 357 LEU B CA 1
ATOM 6472 C C . LEU B 1 357 ? 9.383 45.719 20.891 1 95.69 357 LEU B C 1
ATOM 6474 O O . LEU B 1 357 ? 9.797 46.844 20.609 1 95.69 357 LEU B O 1
ATOM 6478 N N . SER B 1 358 ? 9.57 44.719 20.188 1 94.81 358 SER B N 1
ATOM 6479 C CA . SER B 1 358 ? 10.352 44.812 18.953 1 94.81 358 SER B CA 1
ATOM 6480 C C . SER B 1 358 ? 9.609 45.625 17.906 1 94.81 358 SER B C 1
ATOM 6482 O O . SER B 1 358 ? 8.383 45.781 17.984 1 94.81 358 SER B O 1
ATOM 6484 N N . GLU B 1 359 ? 10.32 46.188 16.906 1 96 359 GLU B N 1
ATOM 6485 C CA . GLU B 1 359 ? 9.805 46.938 15.75 1 96 359 GLU B CA 1
ATOM 6486 C C . GLU B 1 359 ? 8.984 48.156 16.203 1 96 359 GLU B C 1
ATOM 6488 O O . GLU B 1 359 ? 7.852 48.344 15.75 1 96 359 GLU B O 1
ATOM 6493 N N . ASN B 1 360 ? 9.477 48.875 17.078 1 97.38 360 ASN B N 1
ATOM 6494 C CA . ASN B 1 360 ? 8.938 50.156 17.516 1 97.38 360 ASN B CA 1
ATOM 6495 C C . ASN B 1 360 ? 9.945 51.312 17.297 1 97.38 360 ASN B C 1
ATOM 6497 O O . ASN B 1 360 ? 10.812 51.219 16.422 1 97.38 360 ASN B O 1
ATOM 6501 N N . LYS B 1 361 ? 9.758 52.469 17.953 1 97.38 361 LYS B N 1
ATOM 6502 C CA . LYS B 1 361 ? 10.617 53.625 17.766 1 97.38 361 LYS B CA 1
ATOM 6503 C C . LYS B 1 361 ? 11.289 54.031 19.078 1 97.38 361 LYS B C 1
ATOM 6505 O O . LYS B 1 361 ? 11.438 55.219 19.359 1 97.38 361 LYS B O 1
ATOM 6510 N N . LEU B 1 362 ? 11.617 53.094 19.797 1 96.31 362 LEU B N 1
ATOM 6511 C CA . LEU B 1 362 ? 12.18 53.375 21.109 1 96.31 362 LEU B CA 1
ATOM 6512 C C . LEU B 1 362 ? 13.641 53.812 21 1 96.31 362 LEU B C 1
ATOM 6514 O O . LEU B 1 362 ? 14.422 53.156 20.297 1 96.31 362 LEU B O 1
ATOM 6518 N N . GLN B 1 363 ? 14 54.875 21.672 1 94.94 363 GLN B N 1
ATOM 6519 C CA . GLN B 1 363 ? 15.375 55.344 21.734 1 94.94 363 GLN B CA 1
ATOM 6520 C C . GLN B 1 363 ? 15.977 55.125 23.125 1 94.94 363 GLN B C 1
ATOM 6522 O O . GLN B 1 363 ? 17.188 55 23.266 1 94.94 363 GLN B O 1
ATOM 6527 N N . SER B 1 364 ? 15.188 55.188 24 1 93.25 364 SER B N 1
ATOM 6528 C CA . SER B 1 364 ? 15.586 54.938 25.375 1 93.25 364 SER B CA 1
ATOM 6529 C C . SER B 1 364 ? 14.406 54.469 26.219 1 93.25 364 SER B C 1
ATOM 6531 O O . SER B 1 364 ? 13.25 54.719 25.859 1 93.25 364 SER B O 1
ATOM 6533 N N . LEU B 1 365 ? 14.68 53.844 27.281 1 93.56 365 LEU B N 1
ATOM 6534 C CA . LEU B 1 365 ? 13.688 53.469 28.281 1 93.56 365 LEU B CA 1
ATOM 6535 C C . LEU B 1 365 ? 13.945 54.188 29.594 1 93.56 365 LEU B C 1
ATOM 6537 O O . LEU B 1 365 ? 15.102 54.406 29.969 1 93.56 365 LEU B O 1
ATOM 6541 N N . PRO B 1 366 ? 12.836 54.594 30.219 1 91.38 366 PRO B N 1
ATOM 6542 C CA . PRO B 1 366 ? 13.047 55.344 31.453 1 91.38 366 PRO B CA 1
ATOM 6543 C C . PRO B 1 366 ? 13.641 54.469 32.562 1 91.38 366 PRO B C 1
ATOM 6545 O O . PRO B 1 366 ? 13.531 53.25 32.531 1 91.38 366 PRO B O 1
ATOM 6548 N N . PHE B 1 367 ? 14.125 55.281 33.531 1 86.69 367 PHE B N 1
ATOM 6549 C CA . PHE B 1 367 ? 14.68 54.625 34.688 1 86.69 367 PHE B CA 1
ATOM 6550 C C . PHE B 1 367 ? 13.594 53.906 35.469 1 86.69 367 PHE B C 1
ATOM 6552 O O . PHE B 1 367 ? 12.492 54.438 35.656 1 86.69 367 PHE B O 1
ATOM 6559 N N . ALA B 1 368 ? 13.695 52.719 35.781 1 86.19 368 ALA B N 1
ATOM 6560 C CA . ALA B 1 368 ? 12.844 51.906 36.656 1 86.19 368 ALA B CA 1
ATOM 6561 C C . ALA B 1 368 ? 11.602 51.406 35.938 1 86.19 368 ALA B C 1
ATOM 6563 O O . ALA B 1 368 ? 10.609 51.031 36.562 1 86.19 368 ALA B O 1
ATOM 6564 N N . TRP B 1 369 ? 11.586 51.5 34.594 1 87.88 369 TRP B N 1
ATOM 6565 C CA . TRP B 1 369 ? 10.445 51.031 33.812 1 87.88 369 TRP B CA 1
ATOM 6566 C C . TRP B 1 369 ? 10.188 49.531 34.094 1 87.88 369 TRP B C 1
ATOM 6568 O O . TRP B 1 369 ? 9.086 49.031 33.844 1 87.88 369 TRP B O 1
ATOM 6578 N N . ASN B 1 370 ? 11.211 48.875 34.656 1 85.94 370 ASN B N 1
ATOM 6579 C CA . ASN B 1 370 ? 11.148 47.438 34.844 1 85.94 370 ASN B CA 1
ATOM 6580 C C . ASN B 1 370 ? 11.117 47.062 36.312 1 85.94 370 ASN B C 1
ATOM 6582 O O . ASN B 1 370 ? 11.398 45.906 36.688 1 85.94 370 ASN B O 1
ATOM 6586 N N . LYS B 1 371 ? 10.898 47.969 37.219 1 85.25 371 LYS B N 1
ATOM 6587 C CA . LYS B 1 371 ? 10.977 47.781 38.656 1 85.25 371 LYS B CA 1
ATOM 6588 C C . LYS B 1 371 ? 10.102 46.594 39.094 1 85.25 371 LYS B C 1
ATOM 6590 O O . LYS B 1 371 ? 10.508 45.812 39.969 1 85.25 371 LYS B O 1
ATOM 6595 N N . ASN B 1 372 ? 8.938 46.344 38.562 1 86.31 372 ASN B N 1
ATOM 6596 C CA . ASN B 1 372 ? 8.039 45.312 39.031 1 86.31 372 ASN B CA 1
ATOM 6597 C C . ASN B 1 372 ? 7.992 44.125 38.062 1 86.31 372 ASN B C 1
ATOM 6599 O O . ASN B 1 372 ? 7.141 43.25 38.188 1 86.31 372 ASN B O 1
ATOM 6603 N N . LEU B 1 373 ? 8.922 44.094 37.188 1 90.69 373 LEU B N 1
ATOM 6604 C CA . LEU B 1 373 ? 8.984 42.969 36.25 1 90.69 373 LEU B CA 1
ATOM 6605 C C . LEU B 1 373 ? 9.953 41.906 36.719 1 90.69 373 LEU B C 1
ATOM 6607 O O . LEU B 1 373 ? 10.883 41.531 36.031 1 90.69 373 LEU B O 1
ATOM 6611 N N . SER B 1 374 ? 9.68 41.344 37.875 1 88.81 374 SER B N 1
ATOM 6612 C CA . SER B 1 374 ? 10.594 40.438 38.594 1 88.81 374 SER B CA 1
ATOM 6613 C C . SER B 1 374 ? 10.555 39.031 38 1 88.81 374 SER B C 1
ATOM 6615 O O . SER B 1 374 ? 11.438 38.219 38.25 1 88.81 374 SER B O 1
ATOM 6617 N N . MET B 1 375 ? 9.625 38.812 37.125 1 90.94 375 MET B N 1
ATOM 6618 C CA . MET B 1 375 ? 9.516 37.469 36.594 1 90.94 375 MET B CA 1
ATOM 6619 C C . MET B 1 375 ? 9.859 37.469 35.094 1 90.94 375 MET B C 1
ATOM 6621 O O . MET B 1 375 ? 9.75 36.438 34.438 1 90.94 375 MET B O 1
ATOM 6625 N N . LEU B 1 376 ? 10.234 38.562 34.5 1 92.25 376 LEU B N 1
ATOM 6626 C CA . LEU B 1 376 ? 10.484 38.688 33.062 1 92.25 376 LEU B CA 1
ATOM 6627 C C . LEU B 1 376 ? 11.664 37.812 32.656 1 92.25 376 LEU B C 1
ATOM 6629 O O . LEU B 1 376 ? 12.773 37.969 33.188 1 92.25 376 LEU B O 1
ATOM 6633 N N . LYS B 1 377 ? 11.453 36.938 31.766 1 89.44 377 LYS B N 1
ATOM 6634 C CA . LYS B 1 377 ? 12.477 36 31.281 1 89.44 377 LYS B CA 1
ATOM 6635 C C . LYS B 1 377 ? 12.883 36.344 29.859 1 89.44 377 LYS B C 1
ATOM 6637 O O . LYS B 1 377 ? 14.047 36.156 29.469 1 89.44 377 LYS B O 1
ATOM 6642 N N . TYR B 1 378 ? 11.93 36.781 29.094 1 90.38 378 TYR B N 1
ATOM 6643 C CA . TYR B 1 378 ? 12.156 37.031 27.688 1 90.38 378 TYR B CA 1
ATOM 6644 C C . TYR B 1 378 ? 11.82 38.469 27.328 1 90.38 378 TYR B C 1
ATOM 6646 O O . TYR B 1 378 ? 10.703 38.938 27.578 1 90.38 378 TYR B O 1
ATOM 6654 N N . LEU B 1 379 ? 12.797 39.188 26.766 1 91.94 379 LEU B N 1
ATOM 6655 C CA . LEU B 1 379 ? 12.602 40.562 26.328 1 91.94 379 LEU B CA 1
ATOM 6656 C C . LEU B 1 379 ? 13.125 40.781 24.922 1 91.94 379 LEU B C 1
ATOM 6658 O O . LEU B 1 379 ? 14.297 40.531 24.641 1 91.94 379 LEU B O 1
ATOM 6662 N N .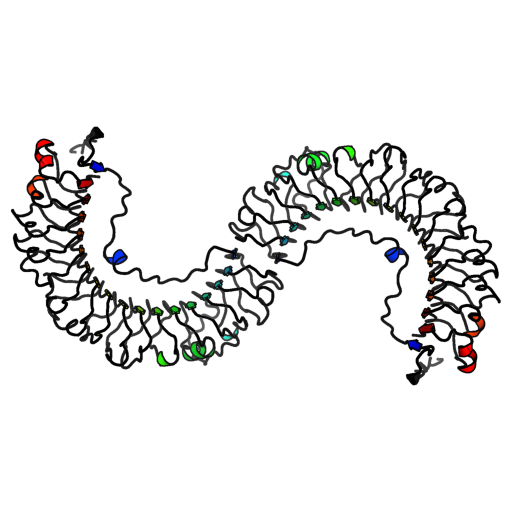 ASN B 1 380 ? 12.25 41.219 24.094 1 93.12 380 ASN B N 1
ATOM 6663 C CA . ASN B 1 380 ? 12.633 41.5 22.719 1 93.12 380 ASN B CA 1
ATOM 6664 C C . ASN B 1 380 ? 12.586 43 22.422 1 93.12 380 ASN B C 1
ATOM 6666 O O . ASN B 1 380 ? 11.516 43.625 22.438 1 93.12 380 ASN B O 1
ATOM 6670 N N . LEU B 1 381 ? 13.742 43.594 22.125 1 93.44 381 LEU B N 1
ATOM 6671 C CA . LEU B 1 381 ? 13.859 45 21.797 1 93.44 381 LEU B CA 1
ATOM 6672 C C . LEU B 1 381 ? 14.453 45.188 20.406 1 93.44 381 LEU B C 1
ATOM 6674 O O . LEU B 1 381 ? 15.031 46.25 20.109 1 93.44 381 LEU B O 1
ATOM 6678 N N . GLU B 1 382 ? 14.305 44.219 19.688 1 92.06 382 GLU B N 1
ATOM 6679 C CA . GLU B 1 382 ? 14.875 44.25 18.344 1 92.06 382 GLU B CA 1
ATOM 6680 C C . GLU B 1 382 ? 14.195 45.344 17.5 1 92.06 382 GLU B C 1
ATOM 6682 O O . GLU B 1 382 ? 13.008 45.625 17.688 1 92.06 382 GLU B O 1
ATOM 6687 N N . SER B 1 383 ? 14.938 45.906 16.531 1 93.75 383 SER B N 1
ATOM 6688 C CA . SER B 1 383 ? 14.422 46.844 15.523 1 93.75 383 SER B CA 1
ATOM 6689 C C . SER B 1 383 ? 13.812 48.094 16.156 1 93.75 383 SER B C 1
ATOM 6691 O O . SER B 1 383 ? 12.672 48.438 15.859 1 93.75 383 SER B O 1
ATOM 6693 N N . ASN B 1 384 ? 14.5 48.625 17.031 1 95.56 384 ASN B N 1
ATOM 6694 C CA . ASN B 1 384 ? 14.234 49.938 17.609 1 95.56 384 ASN B CA 1
ATOM 6695 C C . ASN B 1 384 ? 15.359 50.938 17.312 1 95.56 384 ASN B C 1
ATOM 6697 O O . ASN B 1 384 ? 16.125 50.719 16.359 1 95.56 384 ASN B O 1
ATOM 6701 N N . TYR B 1 385 ? 15.438 52.125 18.047 1 95.38 385 TYR B N 1
ATOM 6702 C CA . TYR B 1 385 ? 16.422 53.156 17.719 1 95.38 385 TYR B CA 1
ATOM 6703 C C . TYR B 1 385 ? 17.375 53.375 18.891 1 95.38 385 TYR B C 1
ATOM 6705 O O . TYR B 1 385 ? 17.844 54.5 19.109 1 95.38 385 TYR B O 1
ATOM 6713 N N . PHE B 1 386 ? 17.656 52.375 19.562 1 91.88 386 PHE B N 1
ATOM 6714 C CA . PHE B 1 386 ? 18.609 52.5 20.672 1 91.88 386 PHE B CA 1
ATOM 6715 C C . PHE B 1 386 ? 20.016 52.75 20.141 1 91.88 386 PHE B C 1
ATOM 6717 O O . PHE B 1 386 ? 20.469 52.062 19.219 1 91.88 386 PHE B O 1
ATOM 6724 N N . GLN B 1 387 ? 20.688 53.688 20.703 1 88.5 387 GLN B N 1
ATOM 6725 C CA . GLN B 1 387 ? 22.062 54 20.297 1 88.5 387 GLN B CA 1
ATOM 6726 C C . GLN B 1 387 ? 23.078 53.312 21.203 1 88.5 387 GLN B C 1
ATOM 6728 O O . GLN B 1 387 ? 24.203 53.062 20.812 1 88.5 387 GLN B O 1
ATOM 6733 N N . LYS B 1 388 ? 22.688 53.094 22.391 1 84.25 388 LYS B N 1
ATOM 6734 C CA . LYS B 1 388 ? 23.531 52.438 23.375 1 84.25 388 LYS B CA 1
ATOM 6735 C C . LYS B 1 388 ? 22.734 51.438 24.188 1 84.25 388 LYS B C 1
ATOM 6737 O O . LYS B 1 388 ? 21.531 51.625 24.406 1 84.25 388 LYS B O 1
ATOM 6742 N N . ILE B 1 389 ? 23.328 50.531 24.672 1 83.56 389 ILE B N 1
ATOM 6743 C CA . ILE B 1 389 ? 22.688 49.469 25.469 1 83.56 389 ILE B CA 1
ATOM 6744 C C . ILE B 1 389 ? 22.219 50.031 26.797 1 83.56 389 ILE B C 1
ATOM 6746 O O . ILE B 1 389 ? 21.188 49.625 27.328 1 83.56 389 ILE B O 1
ATOM 6750 N N . GLU B 1 390 ? 22.953 51.062 27.297 1 83.81 390 GLU B N 1
ATOM 6751 C CA . GLU B 1 390 ? 22.609 51.688 28.562 1 83.81 390 GLU B CA 1
ATOM 6752 C C . GLU B 1 390 ? 21.234 52.375 28.5 1 83.81 390 GLU B C 1
ATOM 6754 O O . GLU B 1 390 ? 20.562 52.5 29.531 1 83.81 390 GLU B O 1
ATOM 6759 N N . SER B 1 391 ? 20.938 52.75 27.328 1 88.56 391 SER B N 1
ATOM 6760 C CA . SER B 1 391 ? 19.656 53.438 27.141 1 88.56 391 SER B CA 1
ATOM 6761 C C . SER B 1 391 ? 18.484 52.469 27.359 1 88.56 391 SER B C 1
ATOM 6763 O O . SER B 1 391 ? 17.344 52.906 27.516 1 88.56 391 SER B O 1
ATOM 6765 N N . MET B 1 392 ? 18.734 51.188 27.484 1 89.19 392 MET B N 1
ATOM 6766 C CA . MET B 1 392 ? 17.688 50.188 27.641 1 89.19 392 MET B CA 1
ATOM 6767 C C . MET B 1 392 ? 17.359 49.969 29.109 1 89.19 392 MET B C 1
ATOM 6769 O O . MET B 1 392 ? 16.328 49.375 29.453 1 89.19 392 MET B O 1
ATOM 6773 N N . MET B 1 393 ? 18.219 50.469 30.016 1 85.88 393 MET B N 1
ATOM 6774 C CA . MET B 1 393 ? 17.984 50.469 31.453 1 85.88 393 MET B CA 1
ATOM 6775 C C . MET B 1 393 ? 17.578 49.094 31.938 1 85.88 393 MET B C 1
ATOM 6777 O O . MET B 1 393 ? 16.531 48.938 32.562 1 85.88 393 MET B O 1
ATOM 6781 N N . LEU B 1 394 ? 18.438 48.125 31.781 1 86.44 394 LEU B N 1
ATOM 6782 C CA . LEU B 1 394 ? 18.125 46.719 32.031 1 86.44 394 LEU B CA 1
ATOM 6783 C C . LEU B 1 394 ? 18.547 46.312 33.438 1 86.44 394 LEU B C 1
ATOM 6785 O O . LEU B 1 394 ? 18.531 45.125 33.781 1 86.44 394 LEU B O 1
ATOM 6789 N N . ASN B 1 395 ? 18.875 47.188 34.344 1 77.38 395 ASN B N 1
ATOM 6790 C CA . ASN B 1 395 ? 19.547 46.969 35.625 1 77.38 395 ASN B CA 1
ATOM 6791 C C . ASN B 1 395 ? 18.672 46.188 36.562 1 77.38 395 ASN B C 1
ATOM 6793 O O . ASN B 1 395 ? 19.172 45.406 37.406 1 77.38 395 ASN B O 1
ATOM 6797 N N . SER B 1 396 ? 17.406 46.219 36.469 1 79.56 396 SER B N 1
ATOM 6798 C CA . SER B 1 396 ? 16.547 45.562 37.469 1 79.56 396 SER B CA 1
ATOM 6799 C C . SER B 1 396 ? 15.961 44.25 36.969 1 79.56 396 SER B C 1
ATOM 6801 O O . SER B 1 396 ? 15.109 43.656 37.594 1 79.56 396 SER B O 1
ATOM 6803 N N . LEU B 1 397 ? 16.359 43.812 35.875 1 86.44 397 LEU B N 1
ATOM 6804 C CA . LEU B 1 397 ? 15.797 42.594 35.281 1 86.44 397 LEU B CA 1
ATOM 6805 C C . LEU B 1 397 ? 16.672 41.375 35.625 1 86.44 397 LEU B C 1
ATOM 6807 O O . LEU B 1 397 ? 17.297 40.812 34.719 1 86.44 397 LEU B O 1
ATOM 6811 N N . PHE B 1 398 ? 16.578 40.812 36.812 1 82.75 398 PHE B N 1
ATOM 6812 C CA . PHE B 1 398 ? 17.453 39.781 37.344 1 82.75 398 PHE B CA 1
ATOM 6813 C C . PHE B 1 398 ? 17.062 38.406 36.844 1 82.75 398 PHE B C 1
ATOM 6815 O O . PHE B 1 398 ? 17.859 37.469 36.844 1 82.75 398 PHE B O 1
ATOM 6822 N N . THR B 1 399 ? 15.906 38.312 36.375 1 87 399 THR B N 1
ATOM 6823 C CA . THR B 1 399 ? 15.414 37 35.938 1 87 399 THR B CA 1
ATOM 6824 C C . THR B 1 399 ? 15.492 36.875 34.438 1 87 399 THR B C 1
ATOM 6826 O O . THR B 1 399 ? 15.141 35.812 33.875 1 87 399 THR B O 1
ATOM 6829 N N . LEU B 1 400 ? 15.883 37.875 33.75 1 88.12 400 LEU B N 1
ATOM 6830 C CA . LEU B 1 400 ? 15.938 37.875 32.281 1 88.12 400 LEU B CA 1
ATOM 6831 C C . LEU B 1 400 ? 16.859 36.781 31.766 1 88.12 400 LEU B C 1
ATOM 6833 O O . LEU B 1 400 ? 18.016 36.656 32.219 1 88.12 400 LEU B O 1
ATOM 6837 N N . GLN B 1 401 ? 16.406 36 30.906 1 83.94 401 GLN B N 1
ATOM 6838 C CA . GLN B 1 401 ? 17.188 34.875 30.344 1 83.94 401 GLN B CA 1
ATOM 6839 C C . GLN B 1 401 ? 17.578 35.156 28.906 1 83.94 401 GLN B C 1
ATOM 6841 O O . GLN B 1 401 ? 18.703 34.844 28.5 1 83.94 401 GLN B O 1
ATOM 6846 N N . LYS B 1 402 ? 16.672 35.688 28.156 1 86.31 402 LYS B N 1
ATOM 6847 C CA . LYS B 1 402 ? 16.953 36 26.75 1 86.31 402 LYS B CA 1
ATOM 6848 C C . LYS B 1 402 ? 16.625 37.438 26.422 1 86.31 402 LYS B C 1
ATOM 6850 O O . LYS B 1 402 ? 15.547 37.938 26.75 1 86.31 402 LYS B O 1
ATOM 6855 N N . LEU B 1 403 ? 17.578 38.125 25.797 1 87.38 403 LEU B N 1
ATOM 6856 C CA . LEU B 1 403 ? 17.438 39.5 25.344 1 87.38 403 LEU B CA 1
ATOM 6857 C C . LEU B 1 403 ? 17.797 39.625 23.875 1 87.38 403 LEU B C 1
ATOM 6859 O O . LEU B 1 403 ? 18.891 39.25 23.469 1 87.38 403 LEU B O 1
ATOM 6863 N N . TYR B 1 404 ? 16.828 40.188 23.156 1 87.06 404 TYR B N 1
ATOM 6864 C CA . TYR B 1 404 ? 17.062 40.375 21.719 1 87.06 404 TYR B CA 1
ATOM 6865 C C . TYR B 1 404 ? 17.172 41.875 21.391 1 87.06 404 TYR B C 1
ATOM 6867 O O . TYR B 1 404 ? 16.266 42.656 21.688 1 87.06 404 TYR B O 1
ATOM 6875 N N . ILE B 1 405 ? 18.281 42.281 20.719 1 87.88 405 ILE B N 1
ATOM 6876 C CA . ILE B 1 405 ? 18.453 43.719 20.453 1 87.88 405 ILE B CA 1
ATOM 6877 C C . ILE B 1 405 ? 18.984 43.906 19.047 1 87.88 405 ILE B C 1
ATOM 6879 O O . ILE B 1 405 ? 19.547 44.969 18.734 1 87.88 405 ILE B O 1
ATOM 6883 N N . LYS B 1 406 ? 18.75 42.906 18.281 1 83.25 406 LYS B N 1
ATOM 6884 C CA . LYS B 1 406 ? 19.219 43 16.906 1 83.25 406 LYS B CA 1
ATOM 6885 C C . LYS B 1 406 ? 18.578 44.188 16.203 1 83.25 406 LYS B C 1
ATOM 6887 O O . LYS B 1 406 ? 17.438 44.562 16.5 1 83.25 406 LYS B O 1
ATOM 6892 N N . ASN B 1 407 ? 19.266 44.812 15.195 1 87.94 407 ASN B N 1
ATOM 6893 C CA . ASN B 1 407 ? 18.766 45.844 14.32 1 87.94 407 ASN B CA 1
ATOM 6894 C C . ASN B 1 407 ? 18.438 47.125 15.109 1 87.94 407 ASN B C 1
ATOM 6896 O O . ASN B 1 407 ? 17.344 47.688 14.969 1 87.94 407 ASN B O 1
ATOM 6900 N N . ASN B 1 408 ? 19.234 47.469 16.031 1 90.06 408 ASN B N 1
ATOM 6901 C CA . ASN B 1 408 ? 19.25 48.75 16.688 1 90.06 408 ASN B CA 1
ATOM 6902 C C . ASN B 1 408 ? 20.422 49.625 16.203 1 90.06 408 ASN B C 1
ATOM 6904 O O . ASN B 1 408 ? 21.188 49.188 15.336 1 90.06 408 ASN B O 1
ATOM 6908 N N . ASP B 1 409 ? 20.5 50.906 16.594 1 86.81 409 ASP B N 1
ATOM 6909 C CA . ASP B 1 409 ? 21.547 51.844 16.125 1 86.81 409 ASP B CA 1
ATOM 6910 C C . ASP B 1 409 ? 22.734 51.812 17.078 1 86.81 409 ASP B C 1
ATOM 6912 O O . ASP B 1 409 ? 23.297 52.875 17.391 1 86.81 409 ASP B O 1
ATOM 6916 N N . ILE B 1 410 ? 22.969 50.594 17.484 1 80.12 410 ILE B N 1
ATOM 6917 C CA . ILE B 1 410 ? 24.047 50.5 18.453 1 80.12 410 ILE B CA 1
ATOM 6918 C C . ILE B 1 410 ? 25.391 50.469 17.75 1 80.12 410 ILE B C 1
ATOM 6920 O O . ILE B 1 410 ? 25.656 49.594 16.922 1 80.12 410 ILE B O 1
ATOM 6924 N N . MET B 1 411 ? 26.234 51.5 17.906 1 68.31 411 MET B N 1
ATOM 6925 C CA . MET B 1 411 ? 27.5 51.625 17.203 1 68.31 411 MET B CA 1
ATOM 6926 C C . MET B 1 411 ? 28.641 51 18.031 1 68.31 411 MET B C 1
ATOM 6928 O O . MET B 1 411 ? 29.625 50.531 17.469 1 68.31 411 MET B O 1
ATOM 6932 N N . SER B 1 412 ? 28.594 51.031 19.297 1 65.19 412 SER B N 1
ATOM 6933 C CA . SER B 1 412 ? 29.656 50.469 20.125 1 65.19 412 SER B CA 1
ATOM 6934 C C . SER B 1 412 ? 29.109 49.938 21.438 1 65.19 412 SER B C 1
ATOM 6936 O O . SER B 1 412 ? 28.078 50.375 21.922 1 65.19 412 SER B O 1
ATOM 6938 N N . ILE B 1 413 ? 29.594 48.781 21.797 1 64 413 ILE B N 1
ATOM 6939 C CA . ILE B 1 413 ? 29.203 48.188 23.062 1 64 413 ILE B CA 1
ATOM 6940 C C . ILE B 1 413 ? 30.375 48.219 24.047 1 64 413 ILE B C 1
ATOM 6942 O O . ILE B 1 413 ? 31.469 47.781 23.734 1 64 413 ILE B O 1
ATOM 6946 N N . ASP B 1 414 ? 30.188 49.062 25.031 1 62.12 414 ASP B N 1
ATOM 6947 C CA . ASP B 1 414 ? 31.188 49.062 26.094 1 62.12 414 ASP B CA 1
ATOM 6948 C C . ASP B 1 414 ? 31.047 47.844 27 1 62.12 414 ASP B C 1
ATOM 6950 O O . ASP B 1 414 ? 30 47.656 27.641 1 62.12 414 ASP B O 1
ATOM 6954 N N . LEU B 1 415 ? 32.031 46.969 27 1 59.69 415 LEU B N 1
ATOM 6955 C CA . LEU B 1 415 ? 32 45.719 27.75 1 59.69 415 LEU B CA 1
ATOM 6956 C C . LEU B 1 415 ? 31.75 46 29.234 1 59.69 415 LEU B C 1
ATOM 6958 O O . LEU B 1 415 ? 31.109 45.156 29.906 1 59.69 415 LEU B O 1
ATOM 6962 N N . ASN B 1 416 ? 32.188 47.156 29.672 1 62.06 416 ASN B N 1
ATOM 6963 C CA . ASN B 1 416 ? 31.984 47.469 31.078 1 62.06 416 ASN B CA 1
ATOM 6964 C C . ASN B 1 416 ? 30.516 47.719 31.406 1 62.06 416 ASN B C 1
ATOM 6966 O O . ASN B 1 416 ? 30.078 47.5 32.531 1 62.06 416 ASN B O 1
ATOM 6970 N N . LYS B 1 417 ? 29.906 48.094 30.359 1 62.88 417 LYS B N 1
ATOM 6971 C CA . LYS B 1 417 ? 28.5 48.469 30.562 1 62.88 417 LYS B CA 1
ATOM 6972 C C . LYS B 1 417 ? 27.594 47.25 30.375 1 62.88 417 LYS B C 1
ATOM 6974 O O . LYS B 1 417 ? 26.406 47.312 30.719 1 62.88 417 LYS B O 1
ATOM 6979 N N . LEU B 1 418 ? 28.203 46.219 29.922 1 65.38 418 LEU B N 1
ATOM 6980 C CA . LEU B 1 418 ? 27.422 45 29.781 1 65.38 418 LEU B CA 1
ATOM 6981 C C . LEU B 1 418 ? 27.094 44.375 31.141 1 65.38 418 LEU B C 1
ATOM 6983 O O . LEU B 1 418 ? 26.234 43.531 31.25 1 65.38 418 LEU B O 1
ATOM 6987 N N . LYS B 1 419 ? 27.75 44.938 32.062 1 62.53 419 LYS B N 1
ATOM 6988 C CA . LYS B 1 419 ? 27.5 44.469 33.438 1 62.53 419 LYS B CA 1
ATOM 6989 C C . LYS B 1 419 ? 26.078 44.781 33.875 1 62.53 419 LYS B C 1
ATOM 6991 O O . LYS B 1 419 ? 25.562 44.188 34.812 1 62.53 419 LYS B O 1
ATOM 6996 N N . ILE B 1 420 ? 25.453 45.688 33.125 1 63.72 420 ILE B N 1
ATOM 6997 C CA . ILE B 1 420 ? 24.062 46.062 33.438 1 63.72 420 ILE B CA 1
ATOM 6998 C C . ILE B 1 420 ? 23.125 44.906 33.062 1 63.72 420 ILE B C 1
ATOM 7000 O O . ILE B 1 420 ? 22.031 44.812 33.594 1 63.72 420 ILE B O 1
ATOM 7004 N N . ILE B 1 421 ? 23.656 44.031 32.375 1 70.69 421 ILE B N 1
ATOM 7005 C CA . ILE B 1 421 ? 22.844 42.906 31.922 1 70.69 421 ILE B CA 1
ATOM 7006 C C . ILE B 1 421 ? 22.969 41.75 32.906 1 70.69 421 ILE B C 1
ATOM 7008 O O . ILE B 1 421 ? 24.062 41.438 33.406 1 70.69 421 ILE B O 1
ATOM 7012 N N . PRO B 1 422 ? 21.891 41.219 33.219 1 72.12 422 PRO B N 1
ATOM 7013 C CA . PRO B 1 422 ? 21.969 40.125 34.156 1 72.12 422 PRO B CA 1
ATOM 7014 C C . PRO B 1 422 ? 22.891 39 33.719 1 72.12 422 PRO B C 1
ATOM 7016 O O . PRO B 1 422 ? 23.047 38.781 32.5 1 72.12 422 PRO B O 1
ATOM 7019 N N . GLN B 1 423 ? 23.531 38.25 34.719 1 66.69 423 GLN B N 1
ATOM 7020 C CA . GLN B 1 423 ? 24.562 37.25 34.469 1 66.69 423 GLN B CA 1
ATOM 7021 C C . GLN B 1 423 ? 24.016 36.062 33.688 1 66.69 423 GLN B C 1
ATOM 7023 O O . GLN B 1 423 ? 24.703 35.469 32.875 1 66.69 423 GLN B O 1
ATOM 7028 N N . ASN B 1 424 ? 22.812 35.688 33.875 1 70.56 424 ASN B N 1
ATOM 7029 C CA . ASN B 1 424 ? 22.281 34.5 33.25 1 70.56 424 ASN B CA 1
ATOM 7030 C C . ASN B 1 424 ? 21.516 34.812 31.969 1 70.56 424 ASN B C 1
ATOM 7032 O O . ASN B 1 424 ? 20.766 33.969 31.469 1 70.56 424 ASN B O 1
ATOM 7036 N N . CYS B 1 425 ? 21.797 35.938 31.484 1 77.31 425 CYS B N 1
ATOM 7037 C CA . CYS B 1 425 ? 21.047 36.406 30.328 1 77.31 425 CYS B CA 1
ATOM 7038 C C . CYS B 1 425 ? 21.828 36.188 29.031 1 77.31 425 CYS B C 1
ATOM 7040 O O . CYS B 1 425 ? 23.047 36.406 29 1 77.31 425 CYS B O 1
ATOM 7042 N N . THR B 1 426 ? 21.234 35.562 28.062 1 76 426 THR B N 1
ATOM 7043 C CA . THR B 1 426 ? 21.812 35.469 26.719 1 76 426 THR B CA 1
ATOM 7044 C C . THR B 1 426 ? 21.344 36.625 25.859 1 76 426 THR B C 1
ATOM 7046 O O . THR B 1 426 ? 20.141 36.875 25.719 1 76 426 THR B O 1
ATOM 7049 N N . ILE B 1 427 ? 22.266 37.375 25.312 1 76.94 427 ILE B N 1
ATOM 7050 C CA . ILE B 1 427 ? 21.953 38.531 24.469 1 76.94 427 ILE B CA 1
ATOM 7051 C C . ILE B 1 427 ? 22.141 38.188 23 1 76.94 427 ILE B C 1
ATOM 7053 O O . ILE B 1 427 ? 23.203 37.688 22.609 1 76.94 427 ILE B O 1
ATOM 7057 N N . TYR B 1 428 ? 21.156 38.469 22.234 1 72.62 428 TYR B N 1
ATOM 7058 C CA . TYR B 1 428 ? 21.219 38.219 20.797 1 72.62 428 TYR B CA 1
ATOM 7059 C C . TYR B 1 428 ? 21.359 39.5 20.016 1 72.62 428 TYR B C 1
ATOM 7061 O O . TYR B 1 428 ? 20.469 40.375 20.062 1 72.62 428 TYR B O 1
ATOM 7069 N N . LEU B 1 429 ? 22.594 39.719 19.344 1 66.19 429 LEU B N 1
ATOM 7070 C CA . LEU B 1 429 ? 22.922 40.969 18.703 1 66.19 429 LEU B CA 1
ATOM 7071 C C . LEU B 1 429 ? 22.734 40.875 17.188 1 66.19 429 LEU B C 1
ATOM 7073 O O . LEU B 1 429 ? 22.641 41.906 16.5 1 66.19 429 LEU B O 1
ATOM 7077 N N . LEU B 1 430 ? 22.828 39.562 16.531 1 58.5 430 LEU B N 1
ATOM 7078 C CA . LEU B 1 430 ? 22.75 39.406 15.078 1 58.5 430 LEU B CA 1
ATOM 7079 C C . LEU B 1 430 ? 21.594 38.5 14.68 1 58.5 430 LEU B C 1
ATOM 7081 O O . LEU B 1 430 ? 21.266 37.562 15.406 1 58.5 430 LEU B O 1
#